Protein AF-A0A3B4B8G5-F1 (afdb_monomer_lite)

Structure (mmCIF, N/CA/C/O backbone):
data_AF-A0A3B4B8G5-F1
#
_entry.id   AF-A0A3B4B8G5-F1
#
loop_
_atom_site.group_PDB
_atom_site.id
_atom_site.type_symbol
_atom_site.label_atom_id
_atom_site.label_alt_id
_atom_site.label_comp_id
_atom_site.label_asym_id
_atom_site.label_entity_id
_atom_site.label_seq_id
_atom_site.pdbx_PDB_ins_code
_atom_site.Cartn_x
_atom_site.Cartn_y
_atom_site.Cartn_z
_atom_site.occupancy
_atom_site.B_iso_or_equiv
_atom_site.auth_seq_id
_atom_site.auth_comp_id
_atom_site.auth_asym_id
_atom_site.auth_atom_id
_atom_site.pdbx_PDB_model_num
ATOM 1 N N . MET A 1 1 ? 11.146 -46.239 -21.781 1.00 36.31 1 MET A N 1
ATOM 2 C CA . MET A 1 1 ? 11.009 -44.903 -22.411 1.00 36.31 1 MET A CA 1
ATOM 3 C C . MET A 1 1 ? 12.176 -43.951 -22.109 1.00 36.31 1 MET A C 1
ATOM 5 O O . MET A 1 1 ? 12.720 -43.407 -23.054 1.00 36.31 1 MET A O 1
ATOM 9 N N . GLN A 1 2 ? 12.628 -43.758 -20.860 1.00 42.41 2 GLN A N 1
ATOM 10 C CA . GLN A 1 2 ? 13.526 -42.632 -20.500 1.00 42.41 2 GLN A CA 1
ATOM 11 C C . GLN A 1 2 ? 14.889 -42.490 -21.230 1.00 42.41 2 GLN A C 1
ATOM 13 O O . GLN A 1 2 ? 15.428 -41.390 -21.234 1.00 42.41 2 GLN A O 1
ATOM 18 N N . LYS A 1 3 ? 15.456 -43.517 -21.889 1.00 52.72 3 LYS A N 1
ATOM 19 C CA . LYS A 1 3 ? 16.765 -43.378 -22.577 1.00 52.72 3 LYS A CA 1
ATOM 20 C C . LYS A 1 3 ? 16.753 -42.495 -23.842 1.00 52.72 3 LYS A C 1
ATOM 22 O O . LYS A 1 3 ? 17.820 -42.112 -24.302 1.00 52.72 3 LYS A O 1
ATOM 27 N N . GLN A 1 4 ? 15.588 -42.162 -24.404 1.00 56.84 4 GLN A N 1
ATOM 28 C CA . GLN A 1 4 ? 15.484 -41.489 -25.713 1.00 56.84 4 GLN A CA 1
ATOM 29 C C . GLN A 1 4 ? 15.776 -39.972 -25.700 1.00 56.84 4 GLN A C 1
ATOM 31 O O . GLN A 1 4 ? 15.894 -39.381 -26.766 1.00 56.84 4 GLN A O 1
ATOM 36 N N . GLY A 1 5 ? 15.900 -39.336 -24.527 1.00 62.34 5 GLY A N 1
ATOM 37 C CA . GLY A 1 5 ? 16.086 -37.880 -24.400 1.00 62.34 5 GLY A CA 1
ATOM 38 C C . GLY A 1 5 ? 17.527 -37.387 -24.203 1.00 62.34 5 GLY A C 1
ATOM 39 O O . GLY A 1 5 ? 17.716 -36.200 -23.949 1.00 62.34 5 GLY A O 1
ATOM 40 N N . HIS A 1 6 ? 18.535 -38.267 -24.259 1.00 75.69 6 HIS A N 1
ATOM 41 C CA . HIS A 1 6 ? 19.918 -37.942 -23.881 1.00 75.69 6 HIS A CA 1
ATOM 42 C C . HIS A 1 6 ? 20.897 -38.091 -25.050 1.00 75.69 6 HIS A C 1
ATOM 44 O O . HIS A 1 6 ? 20.899 -39.111 -25.734 1.00 75.69 6 HIS A O 1
ATOM 50 N N . ILE A 1 7 ? 21.775 -37.102 -25.243 1.00 79.75 7 ILE A N 1
ATOM 51 C CA . ILE A 1 7 ? 22.620 -37.001 -26.453 1.00 79.75 7 ILE A CA 1
ATOM 52 C C . ILE A 1 7 ? 23.948 -37.759 -26.322 1.00 79.75 7 ILE A C 1
ATOM 54 O O . ILE A 1 7 ? 24.492 -38.253 -27.308 1.00 79.75 7 ILE A O 1
ATOM 58 N N . CYS A 1 8 ? 24.470 -37.911 -25.104 1.00 80.19 8 CYS A N 1
ATOM 59 C CA . CYS A 1 8 ? 25.650 -38.734 -24.851 1.00 80.19 8 CYS A CA 1
ATOM 60 C C . CYS A 1 8 ? 25.568 -39.472 -23.510 1.00 80.19 8 CYS A C 1
ATOM 62 O O . CYS A 1 8 ? 24.917 -39.024 -22.563 1.00 80.19 8 CYS A O 1
ATOM 64 N N . GLN A 1 9 ? 26.275 -40.597 -23.432 1.00 82.00 9 GLN A N 1
ATOM 65 C CA . GLN A 1 9 ? 26.572 -41.300 -22.189 1.00 82.00 9 GLN A CA 1
ATOM 66 C C . GLN A 1 9 ? 27.927 -40.817 -21.660 1.00 82.00 9 GLN A C 1
ATOM 68 O O . GLN A 1 9 ? 28.920 -40.852 -22.389 1.00 82.00 9 GLN A O 1
ATOM 73 N N . ILE A 1 10 ? 27.975 -40.386 -20.402 1.00 81.50 10 ILE A N 1
ATOM 74 C CA . ILE A 1 10 ? 29.221 -40.026 -19.718 1.00 81.50 10 ILE A CA 1
ATOM 75 C C . ILE A 1 10 ? 29.827 -41.315 -19.145 1.00 81.50 10 ILE A C 1
ATOM 77 O O . ILE A 1 10 ? 29.139 -42.068 -18.456 1.00 81.50 10 ILE A O 1
ATOM 81 N N . LYS A 1 11 ? 31.099 -41.585 -19.467 1.00 77.31 11 LYS A N 1
ATOM 82 C CA . LYS A 1 11 ? 31.830 -42.810 -19.082 1.00 77.31 11 LYS A CA 1
ATOM 83 C C . LYS A 1 11 ? 33.183 -42.560 -18.412 1.00 77.31 11 LYS A C 1
ATOM 85 O O . LYS A 1 11 ? 33.727 -43.487 -17.824 1.00 77.31 11 LYS A O 1
ATOM 90 N N . GLN A 1 12 ? 33.754 -41.357 -18.525 1.00 64.62 12 GLN A N 1
ATOM 91 C CA . GLN A 1 12 ? 35.068 -41.039 -17.952 1.00 64.62 12 GLN A CA 1
ATOM 92 C C . GLN A 1 12 ? 34.964 -39.993 -16.840 1.00 64.62 12 GLN A C 1
ATOM 94 O O . GLN A 1 12 ? 34.596 -38.847 -17.095 1.00 64.62 12 GLN A O 1
ATOM 99 N N . GLU A 1 13 ? 35.356 -40.385 -15.628 1.00 57.88 13 GLU A N 1
ATOM 100 C CA . GLU A 1 13 ? 35.469 -39.492 -14.465 1.00 57.88 13 GLU A CA 1
ATOM 101 C C . GLU A 1 13 ? 36.844 -38.795 -14.414 1.00 57.88 13 GLU A C 1
ATOM 103 O O . GLU A 1 13 ? 36.942 -37.615 -14.077 1.00 57.88 13 GLU A O 1
ATOM 108 N N . ASN A 1 14 ? 37.911 -39.490 -14.829 1.00 53.53 14 ASN A N 1
ATOM 109 C CA . ASN A 1 14 ? 39.284 -38.984 -14.753 1.00 53.53 14 ASN A CA 1
ATOM 110 C C . ASN A 1 14 ? 39.635 -38.036 -15.916 1.00 53.53 14 ASN A C 1
ATOM 112 O O . ASN A 1 14 ? 40.030 -38.467 -17.003 1.00 53.53 14 ASN A O 1
ATOM 116 N N . GLY A 1 15 ? 39.556 -36.731 -15.646 1.00 61.25 15 GLY A N 1
ATOM 117 C CA . GLY A 1 15 ? 40.068 -35.650 -16.497 1.00 61.25 15 GLY A CA 1
ATOM 118 C C . GLY A 1 15 ? 39.097 -35.201 -17.593 1.00 61.25 15 GLY A C 1
ATOM 119 O O . GLY A 1 15 ? 38.775 -35.963 -18.504 1.00 61.25 15 GLY A O 1
ATOM 120 N N . THR A 1 16 ? 38.674 -33.935 -17.524 1.00 67.25 16 THR A N 1
ATOM 121 C CA . THR A 1 16 ? 37.767 -33.269 -18.481 1.00 67.25 16 THR A CA 1
ATOM 122 C C . THR A 1 16 ? 38.387 -33.047 -19.862 1.00 67.25 16 THR A C 1
ATOM 124 O O . THR A 1 16 ? 37.689 -33.143 -20.873 1.00 67.25 16 THR A O 1
ATOM 127 N N . PHE A 1 17 ? 39.691 -32.772 -19.901 1.00 74.19 17 PHE A N 1
ATOM 128 C CA . PHE A 1 17 ? 40.469 -32.538 -21.115 1.00 74.19 17 PHE A CA 1
ATOM 129 C C . PHE A 1 17 ? 41.392 -33.726 -21.417 1.00 74.19 17 PHE A C 1
ATOM 131 O O . PHE A 1 17 ? 41.788 -34.478 -20.523 1.00 74.19 17 PHE A O 1
ATOM 138 N N . SER A 1 18 ? 41.719 -33.914 -22.692 1.00 71.44 18 SER A N 1
ATOM 139 C CA . SER A 1 18 ? 42.780 -34.808 -23.149 1.00 71.44 18 SER A CA 1
ATOM 140 C C . SER A 1 18 ? 44.165 -34.228 -22.838 1.00 71.44 18 SER A C 1
ATOM 142 O O . SER A 1 18 ? 44.311 -33.048 -22.517 1.00 71.44 18 SER A O 1
ATOM 144 N N . THR A 1 19 ? 45.210 -35.039 -23.009 1.00 65.75 19 THR A N 1
ATOM 145 C CA . THR A 1 19 ? 46.615 -34.603 -22.911 1.00 65.75 19 THR A CA 1
ATOM 146 C C . THR A 1 19 ? 46.993 -33.508 -23.917 1.00 65.75 19 THR A C 1
ATOM 148 O O . THR A 1 19 ? 47.956 -32.789 -23.689 1.00 65.75 19 THR A O 1
ATOM 151 N N . CYS A 1 20 ? 46.218 -33.332 -24.995 1.00 65.81 20 CYS A N 1
ATOM 152 C CA . CYS A 1 20 ? 46.358 -32.240 -25.964 1.00 65.81 20 CYS A CA 1
ATOM 153 C C . CYS A 1 20 ? 45.381 -31.066 -25.725 1.00 65.81 20 CYS A C 1
ATOM 155 O O . CYS A 1 20 ? 45.079 -30.315 -26.651 1.00 65.81 20 CYS A O 1
ATOM 157 N N . GLY A 1 21 ? 44.851 -30.918 -24.505 1.00 74.19 21 GLY A N 1
ATOM 158 C CA . GLY A 1 21 ? 44.064 -29.756 -24.068 1.00 74.19 21 GLY A CA 1
ATOM 159 C C . GLY A 1 21 ? 42.637 -29.657 -24.623 1.00 74.19 21 GLY A C 1
ATOM 160 O O . GLY A 1 21 ? 41.911 -28.734 -24.266 1.00 74.19 21 GLY A O 1
ATOM 161 N N . ARG A 1 22 ? 42.197 -30.598 -25.468 1.00 76.25 22 ARG A N 1
ATOM 162 C CA . ARG A 1 22 ? 40.837 -30.615 -26.038 1.00 76.25 22 ARG A CA 1
ATOM 163 C C . ARG A 1 22 ? 39.855 -31.343 -25.107 1.00 76.25 22 ARG A C 1
ATOM 165 O O . ARG A 1 22 ? 40.258 -32.300 -24.446 1.00 76.25 22 ARG A O 1
ATOM 172 N N . PRO A 1 23 ? 38.574 -30.944 -25.030 1.00 80.56 23 PRO A N 1
ATOM 173 C CA . PRO A 1 23 ? 37.583 -31.652 -24.218 1.00 80.56 23 PRO A CA 1
ATOM 174 C C . PRO A 1 23 ? 37.389 -33.101 -24.690 1.00 80.56 23 PRO A C 1
ATOM 176 O O . PRO A 1 23 ? 37.369 -33.375 -25.893 1.00 80.56 23 PRO A O 1
ATOM 179 N N . LYS A 1 24 ? 37.233 -34.042 -23.751 1.00 79.88 24 LYS A N 1
ATOM 180 C CA . LYS A 1 24 ? 37.034 -35.464 -24.079 1.00 79.88 24 LYS A CA 1
ATOM 181 C C . LYS A 1 24 ? 35.584 -35.783 -24.457 1.00 79.88 24 LYS A C 1
ATOM 183 O O . LYS A 1 24 ? 34.658 -35.496 -23.697 1.00 79.88 24 LYS A O 1
ATOM 188 N N . LEU A 1 25 ? 35.400 -36.505 -25.563 1.00 76.88 25 LEU A N 1
ATOM 189 C CA . LEU A 1 25 ? 34.135 -37.175 -25.884 1.00 76.88 25 LEU A CA 1
ATOM 190 C C . LEU A 1 25 ? 33.836 -38.265 -24.836 1.00 76.88 25 LEU A C 1
ATOM 192 O O . LEU A 1 25 ? 34.714 -39.049 -24.481 1.00 76.88 25 LEU A O 1
ATOM 196 N N . GLY A 1 26 ? 32.605 -38.308 -24.324 1.00 75.75 26 GLY A N 1
ATOM 197 C CA . GLY A 1 26 ? 32.193 -39.198 -23.230 1.00 75.75 26 GLY A CA 1
ATOM 198 C C . GLY A 1 26 ? 32.698 -38.788 -21.837 1.00 75.75 26 GLY A C 1
ATOM 199 O O . GLY A 1 26 ? 32.502 -39.540 -20.878 1.00 75.75 26 GLY A O 1
ATOM 200 N N . GLY A 1 27 ? 33.343 -37.623 -21.709 1.00 78.31 27 GLY A N 1
ATOM 201 C CA . GLY A 1 27 ? 33.705 -37.006 -20.431 1.00 78.31 27 GLY A CA 1
ATOM 202 C C . GLY A 1 27 ? 32.658 -36.001 -19.932 1.00 78.31 27 GLY A C 1
ATOM 203 O O . GLY A 1 27 ? 31.622 -35.780 -20.558 1.00 78.31 27 GLY A O 1
ATOM 204 N N . LEU A 1 28 ? 32.951 -35.352 -18.801 1.00 78.69 28 LEU A N 1
ATOM 205 C CA . LEU A 1 28 ? 32.074 -34.345 -18.176 1.00 78.69 28 LEU A CA 1
ATOM 206 C C . LEU A 1 28 ? 31.936 -33.027 -18.967 1.00 78.69 28 LEU A C 1
ATOM 208 O O . LEU A 1 28 ? 31.020 -32.262 -18.693 1.00 78.69 28 LEU A O 1
ATOM 212 N N . MET A 1 29 ? 32.830 -32.757 -19.924 1.00 79.94 29 MET A N 1
ATOM 213 C CA . MET A 1 29 ? 32.833 -31.553 -20.774 1.00 79.94 29 MET A CA 1
ATOM 214 C C . MET A 1 29 ? 32.661 -31.914 -22.261 1.00 79.94 29 MET A C 1
ATOM 216 O O . MET A 1 29 ? 33.329 -31.353 -23.123 1.00 79.94 29 MET A O 1
ATOM 220 N N . ASP A 1 30 ? 31.817 -32.902 -22.572 1.00 83.88 30 ASP A N 1
ATOM 221 C CA . ASP A 1 30 ? 31.590 -33.356 -23.950 1.00 83.88 30 ASP A CA 1
ATOM 222 C C . ASP A 1 30 ? 31.013 -32.215 -24.830 1.00 83.88 30 ASP A C 1
ATOM 224 O O . ASP A 1 30 ? 29.944 -31.691 -24.502 1.00 83.88 30 ASP A O 1
ATOM 228 N N . PRO A 1 31 ? 31.652 -31.840 -25.960 1.00 83.81 31 PRO A N 1
ATOM 229 C CA . PRO A 1 31 ? 31.227 -30.721 -26.820 1.00 83.81 31 PRO A CA 1
ATOM 230 C C . PRO A 1 31 ? 29.862 -30.915 -27.519 1.00 83.81 31 PRO A C 1
ATOM 232 O O . PRO A 1 31 ? 29.374 -30.012 -28.209 1.00 83.81 31 PRO A O 1
ATOM 235 N N . ARG A 1 32 ? 29.219 -32.076 -27.339 1.00 85.06 32 ARG A N 1
ATOM 236 C CA . ARG A 1 32 ? 27.829 -32.343 -27.747 1.00 85.06 32 ARG A CA 1
ATOM 237 C C . ARG A 1 32 ? 26.797 -31.940 -26.686 1.00 85.06 32 ARG A C 1
ATOM 239 O O . ARG A 1 32 ? 25.630 -31.768 -27.033 1.00 85.06 32 ARG A O 1
ATOM 246 N N . GLN A 1 33 ? 27.201 -31.765 -25.422 1.00 85.62 33 GLN A N 1
ATOM 247 C CA . GLN A 1 33 ? 26.332 -31.235 -24.354 1.00 85.62 33 GLN A CA 1
ATOM 248 C C . GLN A 1 33 ? 26.159 -29.712 -24.445 1.00 85.62 33 GLN A C 1
ATOM 250 O O . GLN A 1 33 ? 25.178 -29.164 -23.948 1.00 85.62 33 GLN A O 1
ATOM 255 N N . GLY A 1 34 ? 27.092 -29.019 -25.096 1.00 86.56 34 GLY A N 1
ATOM 256 C CA . GLY A 1 34 ? 27.045 -27.578 -25.305 1.00 86.56 34 GLY A CA 1
ATOM 257 C C . GLY A 1 34 ? 28.383 -27.043 -25.798 1.00 86.56 34 GLY A C 1
ATOM 258 O O . GLY A 1 34 ? 29.358 -27.783 -25.920 1.00 86.56 34 GLY A O 1
ATOM 259 N N . VAL A 1 35 ? 28.424 -25.743 -26.067 1.00 87.06 35 VAL A N 1
ATOM 260 C CA . VAL A 1 35 ? 29.665 -24.996 -26.297 1.00 87.06 35 VAL A CA 1
ATOM 261 C C . VAL A 1 35 ? 30.036 -24.208 -25.034 1.00 87.06 35 VAL A C 1
ATOM 263 O O . VAL A 1 35 ? 29.190 -23.981 -24.172 1.00 87.06 35 VAL A O 1
ATOM 266 N N . ILE A 1 36 ? 31.313 -23.840 -24.900 1.00 83.38 36 ILE A N 1
ATOM 267 C CA . ILE A 1 36 ? 31.850 -23.031 -23.788 1.00 83.38 36 ILE A CA 1
ATOM 268 C C . ILE A 1 36 ? 32.609 -21.807 -24.331 1.00 83.38 36 ILE A C 1
ATOM 270 O O . ILE A 1 36 ? 32.542 -20.718 -23.765 1.00 83.38 36 ILE A O 1
ATOM 274 N N . GLU A 1 37 ? 33.316 -21.967 -25.452 1.00 84.00 37 GLU A N 1
ATOM 275 C CA . GLU A 1 37 ? 34.041 -20.892 -26.132 1.00 84.00 37 GLU A CA 1
ATOM 276 C C . GLU A 1 37 ? 33.091 -19.946 -26.880 1.00 84.00 37 GLU A C 1
ATOM 278 O O . GLU A 1 37 ? 32.221 -20.383 -27.630 1.00 84.00 37 GLU A O 1
ATOM 283 N N . ARG A 1 38 ? 33.301 -18.629 -26.744 1.00 81.38 38 ARG A N 1
ATOM 284 C CA . ARG A 1 38 ? 32.444 -17.597 -27.362 1.00 81.38 38 ARG A CA 1
ATOM 285 C C . ARG A 1 38 ? 32.420 -17.646 -28.898 1.00 81.38 38 ARG A C 1
ATOM 287 O O . ARG A 1 38 ? 31.425 -17.247 -29.492 1.00 81.38 38 ARG A O 1
ATOM 294 N N . SER A 1 39 ? 33.505 -18.106 -29.518 1.00 84.50 39 SER A N 1
ATOM 295 C CA . SER A 1 39 ? 33.666 -18.295 -30.968 1.00 84.50 39 SER A CA 1
ATOM 296 C C . SER A 1 39 ? 33.372 -19.723 -31.442 1.00 84.50 39 SER A C 1
ATOM 298 O O . SER A 1 39 ? 33.406 -19.983 -32.643 1.00 84.50 39 SER A O 1
ATOM 300 N N . GLY A 1 40 ? 33.121 -20.656 -30.521 1.00 83.12 40 GLY A N 1
ATOM 301 C CA . GLY A 1 40 ? 32.783 -22.032 -30.857 1.00 83.12 40 GLY A CA 1
ATOM 302 C C . GLY A 1 40 ? 31.318 -22.185 -31.273 1.00 83.12 40 GLY A C 1
ATOM 303 O O . GLY A 1 40 ? 30.475 -21.327 -31.009 1.00 83.12 40 GLY A O 1
ATOM 304 N N . ARG A 1 41 ? 30.999 -23.344 -31.851 1.00 87.31 41 ARG A N 1
ATOM 305 C CA . ARG A 1 41 ? 29.625 -23.795 -32.119 1.00 87.31 41 ARG A CA 1
ATOM 306 C C . ARG A 1 41 ? 29.389 -25.148 -31.462 1.00 87.31 41 ARG A C 1
ATOM 308 O O . ARG A 1 41 ? 30.303 -25.970 -31.402 1.00 87.31 41 ARG A O 1
ATOM 315 N N . CYS A 1 42 ? 28.177 -25.390 -30.967 1.00 87.00 42 CYS A N 1
ATOM 316 C CA . CYS A 1 42 ? 27.839 -26.691 -30.390 1.00 87.00 42 CYS A CA 1
ATOM 317 C C . CYS A 1 42 ? 27.791 -27.773 -31.483 1.00 87.00 42 CYS A C 1
ATOM 319 O O . CYS A 1 42 ? 27.169 -27.571 -32.525 1.00 87.00 42 CYS A O 1
ATOM 321 N N . GLN A 1 43 ? 28.385 -28.945 -31.227 1.00 87.19 43 GLN A N 1
ATOM 322 C CA . GLN A 1 43 ? 28.426 -30.051 -32.198 1.00 87.19 43 GLN A CA 1
ATOM 323 C C . GLN A 1 43 ? 27.052 -30.676 -32.499 1.00 87.19 43 GLN A C 1
ATOM 325 O O . GLN A 1 43 ? 26.929 -31.433 -33.456 1.00 87.19 43 GLN A O 1
ATOM 330 N N . THR A 1 44 ? 26.034 -30.370 -31.692 1.00 87.44 44 THR A N 1
ATOM 331 C CA . THR A 1 44 ? 24.680 -30.924 -31.824 1.00 87.44 44 THR A CA 1
ATOM 332 C C . THR A 1 44 ? 23.739 -29.980 -32.570 1.00 87.44 44 THR A C 1
ATOM 334 O O . THR A 1 44 ? 23.104 -30.384 -33.536 1.00 87.44 44 THR A O 1
ATOM 337 N N . CYS A 1 45 ? 23.619 -28.727 -32.116 1.00 88.19 45 CYS A N 1
ATOM 338 C CA . CYS A 1 45 ? 22.652 -27.762 -32.653 1.00 88.19 45 CYS A CA 1
ATOM 339 C C . CYS A 1 45 ? 23.265 -26.691 -33.570 1.00 88.19 45 CYS A C 1
ATOM 341 O O . CYS A 1 45 ? 22.537 -25.823 -34.040 1.00 88.19 45 CYS A O 1
ATOM 343 N N . ALA A 1 46 ? 24.587 -26.711 -33.791 1.00 89.19 46 ALA A N 1
ATOM 344 C CA . ALA A 1 46 ? 25.373 -25.718 -34.539 1.00 89.19 46 ALA A CA 1
ATOM 345 C C . ALA A 1 46 ? 25.300 -24.253 -34.040 1.00 89.19 46 ALA A C 1
ATOM 347 O O . ALA A 1 46 ? 26.066 -23.420 -34.524 1.00 89.19 46 ALA A O 1
ATOM 348 N N . GLY A 1 47 ? 24.442 -23.942 -33.064 1.00 87.06 47 GLY A N 1
ATOM 349 C CA . GLY A 1 47 ? 24.285 -22.610 -32.484 1.00 87.06 47 GLY A CA 1
ATOM 350 C C . GLY A 1 47 ? 25.495 -22.133 -31.677 1.00 87.06 47 GLY A C 1
ATOM 351 O O . GLY A 1 47 ? 26.305 -22.925 -31.172 1.00 87.06 47 GLY A O 1
ATOM 352 N N . ASN A 1 48 ? 25.583 -20.812 -31.547 1.00 86.81 48 ASN A N 1
ATOM 353 C CA . ASN A 1 48 ? 26.588 -20.103 -30.759 1.00 86.81 48 ASN A CA 1
ATOM 354 C C . ASN A 1 48 ? 26.287 -20.195 -29.245 1.00 86.81 48 ASN A C 1
ATOM 356 O O . ASN A 1 48 ? 25.206 -20.615 -28.826 1.00 86.81 48 ASN A O 1
ATOM 360 N N . MET A 1 49 ? 27.221 -19.732 -28.406 1.00 87.69 49 MET A N 1
ATOM 361 C CA . MET A 1 49 ? 27.125 -19.759 -26.931 1.00 87.69 49 MET A CA 1
ATOM 362 C C . MET A 1 49 ? 25.848 -19.117 -26.343 1.00 87.69 49 MET A C 1
ATOM 364 O O . MET A 1 49 ? 25.420 -19.484 -25.254 1.00 87.69 49 MET A O 1
ATOM 368 N N . THR A 1 50 ? 25.238 -18.158 -27.043 1.00 86.12 50 THR A N 1
ATOM 369 C CA . THR A 1 50 ? 23.999 -17.470 -26.628 1.00 86.12 50 THR A CA 1
ATOM 370 C C . THR A 1 50 ? 22.713 -18.119 -27.144 1.00 86.12 50 THR A C 1
ATOM 372 O O . THR A 1 50 ? 21.638 -17.800 -26.649 1.00 86.12 50 THR A O 1
ATOM 375 N N . GLU A 1 51 ? 22.811 -18.991 -28.147 1.00 87.62 51 GLU A N 1
ATOM 376 C CA . GLU A 1 51 ? 21.675 -19.615 -28.846 1.00 87.62 51 GLU A CA 1
ATOM 377 C C . GLU A 1 51 ? 21.487 -21.077 -28.423 1.00 87.62 51 GLU A C 1
ATOM 379 O O . GLU A 1 51 ? 20.367 -21.580 -28.364 1.00 87.62 51 GLU A O 1
ATOM 384 N N . CYS A 1 52 ? 22.592 -21.769 -28.128 1.00 87.56 52 CYS A N 1
ATOM 385 C CA . CYS A 1 52 ? 22.603 -23.153 -27.681 1.00 87.56 52 CYS A CA 1
ATOM 386 C C . CYS A 1 52 ? 21.943 -23.275 -26.289 1.00 87.56 52 CYS A C 1
ATOM 388 O O . CYS A 1 52 ? 22.516 -22.791 -25.311 1.00 87.56 52 CYS A O 1
ATOM 390 N N . PRO A 1 53 ? 20.804 -23.984 -26.140 1.00 87.19 53 PRO A N 1
ATOM 391 C CA . PRO A 1 53 ? 20.132 -24.144 -24.844 1.00 87.19 53 PRO A CA 1
ATOM 392 C C . PRO A 1 53 ? 20.878 -25.087 -23.883 1.00 87.19 53 PRO A C 1
ATOM 394 O O . PRO A 1 53 ? 20.534 -25.173 -22.704 1.00 87.19 53 PRO A O 1
ATOM 397 N N . GLY A 1 54 ? 21.883 -25.810 -24.388 1.00 87.44 54 GLY A N 1
ATOM 398 C CA . GLY A 1 54 ? 22.504 -26.947 -23.717 1.00 87.44 54 GLY A CA 1
ATOM 399 C C . GLY A 1 54 ? 21.709 -28.239 -23.927 1.00 87.44 54 GLY A C 1
ATOM 400 O O . GLY A 1 54 ? 20.515 -28.229 -24.232 1.00 87.44 54 GLY A O 1
ATOM 401 N N . HIS A 1 55 ? 22.389 -29.374 -23.787 1.00 88.12 55 HIS A N 1
ATOM 402 C CA . HIS A 1 55 ? 21.845 -30.695 -24.077 1.00 88.12 55 HIS A CA 1
ATOM 403 C C . HIS A 1 55 ? 22.207 -31.697 -22.978 1.00 88.12 55 HIS A C 1
ATOM 405 O O . HIS A 1 55 ? 23.358 -31.794 -22.551 1.00 88.12 55 HIS A O 1
ATOM 411 N N . PHE A 1 56 ? 21.226 -32.480 -22.526 1.00 86.75 56 PHE A N 1
ATOM 412 C CA . PHE A 1 56 ? 21.426 -33.422 -21.428 1.00 86.75 56 PHE A CA 1
ATOM 413 C C . PHE A 1 56 ? 22.210 -34.669 -21.866 1.00 86.75 56 PHE A C 1
ATOM 415 O O . PHE A 1 56 ? 21.777 -35.433 -22.732 1.00 86.75 56 PHE A O 1
ATOM 422 N N . GLY A 1 57 ? 23.338 -34.923 -21.201 1.00 84.12 57 GLY A N 1
ATOM 423 C CA . GLY A 1 57 ? 23.932 -36.259 -21.123 1.00 84.12 57 GLY A CA 1
ATOM 424 C C . GLY A 1 57 ? 23.197 -37.156 -20.116 1.00 84.12 57 GLY A C 1
ATOM 425 O O . GLY A 1 57 ? 22.248 -36.722 -19.457 1.00 84.12 57 GLY A O 1
ATOM 426 N N . HIS A 1 58 ? 23.650 -38.401 -19.970 1.00 85.12 58 HIS A N 1
ATOM 427 C CA . HIS A 1 58 ? 23.251 -39.298 -18.880 1.00 85.12 58 HIS A CA 1
ATOM 428 C C . HIS A 1 58 ? 24.445 -40.086 -18.323 1.00 85.12 58 HIS A C 1
ATOM 430 O O . HIS A 1 58 ? 25.463 -40.256 -18.995 1.00 85.12 58 HIS A O 1
ATOM 436 N N . ILE A 1 59 ? 24.291 -40.581 -17.094 1.00 83.38 59 ILE A N 1
ATOM 437 C CA . ILE A 1 59 ? 25.206 -41.510 -16.421 1.00 83.38 59 ILE A CA 1
ATOM 438 C C . ILE A 1 59 ? 24.405 -42.780 -16.127 1.00 83.38 59 ILE A C 1
ATOM 440 O O . ILE A 1 59 ? 23.290 -42.698 -15.612 1.00 83.38 59 ILE A O 1
ATOM 444 N N . GLU A 1 60 ? 24.957 -43.949 -16.447 1.00 80.94 60 GLU A N 1
ATOM 445 C CA . GLU A 1 60 ? 24.354 -45.231 -16.072 1.00 80.94 60 GLU A CA 1
ATOM 446 C C . GLU A 1 60 ? 24.877 -45.648 -14.693 1.00 80.94 60 GLU A C 1
ATOM 448 O O . GLU A 1 60 ? 26.072 -45.874 -14.515 1.00 80.94 60 GLU A O 1
ATOM 453 N N . LEU A 1 61 ? 23.989 -45.709 -13.698 1.00 79.75 61 LEU A N 1
ATOM 454 C CA . LEU A 1 61 ? 24.355 -46.070 -12.328 1.00 79.75 61 LEU A CA 1
ATOM 455 C C . LEU A 1 61 ? 24.476 -47.593 -12.191 1.00 79.75 61 LEU A C 1
ATOM 457 O O . LEU A 1 61 ? 23.533 -48.319 -12.495 1.00 79.75 61 LEU A O 1
ATOM 461 N N . ALA A 1 62 ? 25.601 -48.074 -11.656 1.00 83.81 62 ALA A N 1
ATOM 462 C CA . ALA A 1 62 ? 25.861 -49.506 -11.460 1.00 83.81 62 ALA A CA 1
ATOM 463 C C . ALA A 1 62 ? 24.922 -50.194 -10.441 1.00 83.81 62 ALA A C 1
ATOM 465 O O . ALA A 1 62 ? 24.865 -51.420 -10.379 1.00 83.81 62 ALA A O 1
ATOM 466 N N . LYS A 1 63 ? 24.199 -49.416 -9.624 1.00 82.19 63 LYS A N 1
ATOM 467 C CA . LYS A 1 63 ? 23.166 -49.870 -8.678 1.00 82.19 63 LYS A CA 1
ATOM 468 C C . LYS A 1 63 ? 22.030 -48.836 -8.629 1.00 82.19 63 LYS A C 1
ATOM 470 O O . LYS A 1 63 ? 22.300 -47.653 -8.846 1.00 82.19 63 LYS A O 1
ATOM 475 N N . PRO A 1 64 ? 20.780 -49.229 -8.318 1.00 83.75 64 PRO A N 1
ATOM 476 C CA . PRO A 1 64 ? 19.705 -48.272 -8.064 1.00 83.75 64 PRO A CA 1
ATOM 477 C C . PRO A 1 64 ? 20.019 -47.414 -6.828 1.00 83.75 64 PRO A C 1
ATOM 479 O O . PRO A 1 64 ? 20.504 -47.921 -5.817 1.00 83.75 64 PRO A O 1
ATOM 482 N N . VAL A 1 65 ? 19.726 -46.113 -6.901 1.00 81.06 65 VAL A N 1
ATOM 483 C CA . VAL A 1 65 ? 19.990 -45.134 -5.831 1.00 81.06 65 VAL A CA 1
ATOM 484 C C . VAL A 1 65 ? 18.708 -44.369 -5.506 1.00 81.06 65 VAL A C 1
ATOM 486 O O . VAL A 1 65 ? 18.020 -43.888 -6.405 1.00 81.06 65 VAL A O 1
ATOM 489 N N . PHE A 1 66 ? 18.389 -44.220 -4.219 1.00 78.94 66 PHE A N 1
ATOM 490 C CA . PHE A 1 66 ? 17.229 -43.441 -3.788 1.00 78.94 66 PHE A CA 1
ATOM 491 C C . PHE A 1 66 ? 17.426 -41.939 -4.038 1.00 78.94 66 PHE A C 1
ATOM 493 O O . PHE A 1 66 ? 18.352 -41.319 -3.513 1.00 78.94 66 PHE A O 1
ATOM 500 N N . HIS A 1 67 ? 16.509 -41.321 -4.784 1.00 76.56 67 HIS A N 1
ATOM 501 C CA . HIS A 1 67 ? 16.507 -39.873 -4.970 1.00 76.56 67 HIS A CA 1
ATOM 502 C C . HIS A 1 67 ? 16.073 -39.158 -3.681 1.00 76.56 67 HIS A C 1
ATOM 504 O O . HIS A 1 67 ? 14.920 -39.266 -3.264 1.00 76.56 67 HIS A O 1
ATOM 510 N N . VAL A 1 68 ? 16.983 -38.387 -3.072 1.00 76.88 68 VAL A N 1
ATOM 511 C CA . VAL A 1 68 ? 16.815 -37.750 -1.746 1.00 76.88 68 VAL A CA 1
ATOM 512 C C . VAL A 1 68 ? 15.507 -36.957 -1.611 1.00 76.88 68 VAL A C 1
ATOM 514 O O . VAL A 1 68 ? 14.862 -37.026 -0.568 1.00 76.88 68 VAL A O 1
ATOM 517 N N . GLY A 1 69 ? 15.079 -36.245 -2.661 1.00 68.06 69 GLY A N 1
ATOM 518 C CA . GLY A 1 69 ? 13.822 -35.484 -2.654 1.00 68.06 69 GLY A CA 1
ATOM 519 C C . GLY A 1 69 ? 12.560 -36.350 -2.557 1.00 68.06 69 GLY A C 1
ATOM 520 O O . GLY A 1 69 ? 11.554 -35.898 -2.020 1.00 68.06 69 GLY A O 1
ATOM 521 N N . PHE A 1 70 ? 12.628 -37.604 -3.014 1.00 77.25 70 PHE A N 1
ATOM 522 C CA . PHE A 1 70 ? 11.520 -38.557 -2.961 1.00 77.25 70 PHE A CA 1
ATOM 523 C C . PHE A 1 70 ? 11.630 -39.566 -1.815 1.00 77.25 70 PHE A C 1
ATOM 525 O O . PHE A 1 70 ? 10.663 -40.281 -1.594 1.00 77.25 70 PHE A O 1
ATOM 532 N N . VAL A 1 71 ? 12.726 -39.629 -1.043 1.00 76.31 71 VAL A N 1
ATOM 533 C CA . VAL A 1 71 ? 12.880 -40.611 0.059 1.00 76.31 71 VAL A CA 1
ATOM 534 C C . VAL A 1 71 ? 11.696 -40.582 1.032 1.00 76.31 71 VAL A C 1
ATOM 536 O O . VAL A 1 71 ? 11.211 -41.636 1.425 1.00 76.31 71 VAL A O 1
ATOM 539 N N . THR A 1 72 ? 11.161 -39.407 1.367 1.00 67.31 72 THR A N 1
ATOM 540 C CA . THR A 1 72 ? 9.982 -39.280 2.245 1.00 67.31 72 THR A CA 1
ATOM 541 C C . THR A 1 72 ? 8.693 -39.797 1.597 1.00 67.31 72 THR A C 1
ATOM 543 O O . THR A 1 72 ? 7.878 -40.415 2.279 1.00 67.31 72 THR A O 1
ATOM 546 N N . LYS A 1 73 ? 8.508 -39.598 0.285 1.00 67.38 73 LYS A N 1
ATOM 547 C CA . LYS A 1 73 ? 7.389 -40.151 -0.501 1.00 67.38 73 LYS A CA 1
ATOM 548 C C . LYS A 1 73 ? 7.529 -41.663 -0.687 1.00 67.38 73 LYS A C 1
ATOM 550 O O . LYS A 1 73 ? 6.560 -42.378 -0.487 1.00 67.38 73 LYS A O 1
ATOM 555 N N . ILE A 1 74 ? 8.732 -42.157 -0.973 1.00 72.75 74 ILE A N 1
ATOM 556 C CA . ILE A 1 74 ? 9.057 -43.585 -1.094 1.00 72.75 74 ILE A CA 1
ATOM 557 C C . ILE A 1 74 ? 8.857 -44.287 0.253 1.00 72.75 74 ILE A C 1
ATOM 559 O O . ILE A 1 74 ? 8.241 -45.341 0.290 1.00 72.75 74 ILE A O 1
ATOM 563 N N . MET A 1 75 ? 9.274 -43.684 1.373 1.00 69.62 75 MET A N 1
ATOM 564 C CA . MET A 1 75 ? 8.963 -44.197 2.712 1.00 69.62 75 MET A CA 1
ATOM 565 C C . MET A 1 75 ? 7.457 -44.202 2.993 1.00 69.62 75 MET A C 1
ATOM 567 O O . MET A 1 75 ? 6.967 -45.185 3.535 1.00 69.62 75 MET A O 1
ATOM 571 N N . LYS A 1 76 ? 6.705 -43.161 2.601 1.00 66.12 76 LYS A N 1
ATOM 572 C CA . LYS A 1 76 ? 5.234 -43.185 2.687 1.00 66.12 76 LYS A CA 1
ATOM 573 C C . LYS A 1 76 ? 4.645 -44.329 1.855 1.00 66.12 76 LYS A C 1
ATOM 575 O O . LYS A 1 76 ? 3.826 -45.066 2.383 1.00 66.12 76 LYS A O 1
ATOM 580 N N . VAL A 1 77 ? 5.088 -44.523 0.610 1.00 69.38 77 VAL A N 1
ATOM 581 C CA . VAL A 1 77 ? 4.620 -45.608 -0.272 1.00 69.38 77 VAL A CA 1
ATOM 582 C C . VAL A 1 77 ? 4.975 -46.985 0.290 1.00 69.38 77 VAL A C 1
ATOM 584 O O . VAL A 1 77 ? 4.091 -47.816 0.392 1.00 69.38 77 VAL A O 1
ATOM 587 N N . LEU A 1 78 ? 6.214 -47.226 0.726 1.00 68.00 78 LEU A N 1
ATOM 588 C CA . LEU A 1 78 ? 6.643 -48.518 1.289 1.00 68.00 78 LEU A CA 1
ATOM 589 C C . LEU A 1 78 ? 5.984 -48.848 2.634 1.00 68.00 78 LEU A C 1
ATOM 591 O O . LEU A 1 78 ? 5.893 -50.011 3.003 1.00 68.00 78 LEU A O 1
ATOM 595 N N . ARG A 1 79 ? 5.494 -47.842 3.360 1.00 64.44 79 ARG A N 1
ATOM 596 C CA . ARG A 1 79 ? 4.585 -48.046 4.494 1.00 64.44 79 ARG A CA 1
ATOM 597 C C . ARG A 1 79 ? 3.177 -48.363 3.980 1.00 64.44 79 ARG A C 1
ATOM 599 O O . ARG A 1 79 ? 2.602 -49.394 4.296 1.00 64.44 79 ARG A O 1
ATOM 606 N N . CYS A 1 80 ? 2.667 -47.590 3.026 1.00 57.44 80 CYS A N 1
ATOM 607 C CA . CYS A 1 80 ? 1.424 -47.907 2.314 1.00 57.44 80 CYS A CA 1
ATOM 608 C C . CYS A 1 80 ? 1.459 -49.221 1.481 1.00 57.44 80 CYS A C 1
ATOM 610 O O . CYS A 1 80 ? 0.471 -49.529 0.823 1.00 57.44 80 CYS A O 1
ATOM 612 N N . VAL A 1 81 ? 2.541 -50.012 1.483 1.00 63.25 81 VAL A N 1
ATOM 613 C CA . VAL A 1 81 ? 2.706 -51.212 0.647 1.00 63.25 81 VAL A CA 1
ATOM 614 C C . VAL A 1 81 ? 3.504 -52.285 1.407 1.00 63.25 81 VAL A C 1
ATOM 616 O O . VAL A 1 81 ? 4.731 -52.310 1.379 1.00 63.25 81 VAL A O 1
ATOM 619 N N . CYS A 1 82 ? 2.791 -53.220 2.041 1.00 56.25 82 CYS A N 1
ATOM 620 C CA . CYS A 1 82 ? 3.299 -54.474 2.608 1.00 56.25 82 CYS A CA 1
ATOM 621 C C . CYS A 1 82 ? 4.295 -55.135 1.651 1.00 56.25 82 CYS A C 1
ATOM 623 O O . CYS A 1 82 ? 3.923 -55.516 0.542 1.00 56.25 82 CYS A O 1
ATOM 625 N N . PHE A 1 83 ? 5.537 -55.316 2.098 1.00 67.50 83 PHE A N 1
ATOM 626 C CA . PHE A 1 83 ? 6.650 -55.760 1.252 1.00 67.50 83 PHE A CA 1
ATOM 627 C C . PHE A 1 83 ? 6.381 -57.072 0.488 1.00 67.50 83 PHE A C 1
ATOM 629 O O . PHE A 1 83 ? 6.839 -57.229 -0.638 1.00 67.50 83 PHE A O 1
ATOM 636 N N . PHE A 1 84 ? 5.591 -57.980 1.071 1.00 73.56 84 PHE A N 1
ATOM 637 C CA . PHE A 1 84 ? 5.229 -59.273 0.476 1.00 73.56 84 PHE A CA 1
ATOM 638 C C . PHE A 1 84 ? 3.833 -59.310 -0.177 1.00 73.56 84 PHE A C 1
ATOM 640 O O . PHE A 1 84 ? 3.505 -60.287 -0.841 1.00 73.56 84 PHE A O 1
ATOM 647 N N . CYS A 1 85 ? 2.975 -58.309 0.065 1.00 60.12 85 CYS A N 1
ATOM 648 C CA . CYS A 1 85 ? 1.525 -58.419 -0.178 1.00 60.12 85 CYS A CA 1
ATOM 649 C C . CYS A 1 85 ? 0.807 -57.127 -0.618 1.00 60.12 85 CYS A C 1
ATOM 651 O O . CYS A 1 85 ? -0.415 -57.113 -0.755 1.00 60.12 85 CYS A O 1
ATOM 653 N N . SER A 1 86 ? 1.551 -56.038 -0.811 1.00 71.62 86 SER A N 1
ATOM 654 C CA . SER A 1 86 ? 1.134 -54.748 -1.383 1.00 71.62 86 SER A CA 1
ATOM 655 C C . SER A 1 86 ? 0.007 -53.950 -0.685 1.00 71.62 86 SER A C 1
ATOM 657 O O . SER A 1 86 ? -0.552 -53.042 -1.291 1.00 71.62 86 SER A O 1
ATOM 659 N N . LYS A 1 87 ? -0.308 -54.226 0.592 1.00 40.19 87 LYS A N 1
ATOM 660 C CA . LYS A 1 87 ? -1.364 -53.569 1.414 1.00 40.19 87 LYS A CA 1
ATOM 661 C C . LYS A 1 87 ? -0.813 -52.631 2.522 1.00 40.19 87 LYS A C 1
ATOM 663 O O . LYS A 1 87 ? 0.262 -52.897 3.041 1.00 40.19 87 LYS A O 1
ATOM 668 N N . LEU A 1 88 ? -1.529 -51.564 2.910 1.00 38.72 88 LEU A N 1
ATOM 669 C CA . LEU A 1 88 ? -1.040 -50.450 3.770 1.00 38.72 88 LEU A CA 1
ATOM 670 C C . LEU A 1 88 ? -0.719 -50.778 5.261 1.00 38.72 88 LEU A C 1
ATOM 672 O O . LEU A 1 88 ? -1.578 -51.346 5.927 1.00 38.72 88 LEU A O 1
ATOM 676 N N . LEU A 1 89 ? 0.437 -50.321 5.807 1.00 44.12 89 LEU A N 1
ATOM 677 C CA . LEU A 1 89 ? 0.913 -50.425 7.224 1.00 44.12 89 LEU A CA 1
ATOM 678 C C . LEU A 1 89 ? 1.925 -49.284 7.648 1.00 44.12 89 LEU A C 1
ATOM 680 O O . LEU A 1 89 ? 2.889 -49.024 6.943 1.00 44.12 89 LEU A O 1
ATOM 684 N N . VAL A 1 90 ? 1.785 -48.587 8.796 1.00 40.19 90 VAL A N 1
ATOM 685 C CA . VAL A 1 90 ? 2.364 -47.218 9.096 1.00 40.19 90 VAL A CA 1
ATOM 686 C C . VAL A 1 90 ? 2.872 -47.107 10.571 1.00 40.19 90 VAL A C 1
ATOM 688 O O . VAL A 1 90 ? 2.269 -47.791 11.389 1.00 40.19 90 VAL A O 1
ATOM 691 N N . ASP A 1 91 ? 3.872 -46.347 11.100 1.00 36.31 91 ASP A N 1
ATOM 692 C CA . ASP A 1 91 ? 4.957 -45.342 10.774 1.00 36.31 91 ASP A CA 1
ATOM 693 C C . ASP A 1 91 ? 6.048 -45.456 11.928 1.00 36.31 91 ASP A C 1
ATOM 695 O O . ASP A 1 91 ? 5.779 -46.183 12.877 1.00 36.31 91 ASP A O 1
ATOM 699 N N . ALA A 1 92 ? 7.239 -44.818 12.094 1.00 36.62 92 ALA A N 1
ATOM 700 C CA . ALA A 1 92 ? 8.243 -44.028 11.331 1.00 36.62 92 ALA A CA 1
ATOM 701 C C . ALA A 1 92 ? 9.529 -43.726 12.180 1.00 36.62 92 ALA A C 1
ATOM 703 O O . ALA A 1 92 ? 9.448 -43.718 13.404 1.00 36.62 92 ALA A O 1
ATOM 704 N N . ALA A 1 93 ? 10.687 -43.370 11.570 1.00 32.28 93 ALA A N 1
ATOM 705 C CA . ALA A 1 93 ? 11.873 -42.771 12.252 1.00 32.28 93 ALA A CA 1
ATOM 706 C C . ALA A 1 93 ? 12.861 -42.021 11.294 1.00 32.28 93 ALA A C 1
ATOM 708 O O . ALA A 1 93 ? 12.666 -42.053 10.078 1.00 32.28 93 ALA A O 1
ATOM 709 N N . MET A 1 94 ? 13.890 -41.318 11.826 1.00 37.28 94 MET A N 1
ATOM 710 C CA . MET A 1 94 ? 14.759 -40.328 11.121 1.00 37.28 94 MET A CA 1
ATOM 711 C C . MET A 1 94 ? 16.152 -40.109 11.799 1.00 37.28 94 MET A C 1
ATOM 713 O O . MET A 1 94 ? 16.268 -40.361 12.996 1.00 37.28 94 MET A O 1
ATOM 717 N N . GLN A 1 95 ? 17.192 -39.579 11.108 1.00 43.25 95 GLN A N 1
ATOM 718 C CA . GLN A 1 95 ? 18.492 -39.186 11.734 1.00 43.25 95 GLN A CA 1
ATOM 719 C C . GLN A 1 95 ? 19.218 -37.934 11.132 1.00 43.25 95 GLN A C 1
ATOM 721 O O . GLN A 1 95 ? 18.563 -37.108 10.499 1.00 43.25 95 GLN A O 1
ATOM 726 N N . LYS A 1 96 ? 20.518 -37.701 11.446 1.00 43.88 96 LYS A N 1
ATOM 727 C CA . LYS A 1 96 ? 21.153 -36.361 11.656 1.00 43.88 96 LYS A CA 1
ATOM 728 C C . LYS A 1 96 ? 22.520 -36.091 10.954 1.00 43.88 96 LYS A C 1
ATOM 730 O O . LYS A 1 96 ? 23.193 -37.011 10.510 1.00 43.88 96 LYS A O 1
ATOM 735 N N . SER A 1 97 ? 22.978 -34.824 11.064 1.00 43.00 97 SER A N 1
ATOM 736 C CA . SER A 1 97 ? 24.332 -34.239 10.811 1.00 43.00 97 SER A CA 1
ATOM 737 C C . SER A 1 97 ? 24.673 -33.814 9.361 1.00 43.00 97 SER A C 1
ATOM 739 O O . SER A 1 97 ? 24.030 -34.266 8.423 1.00 43.00 97 SER A O 1
ATOM 741 N N . GLY A 1 98 ? 25.612 -32.885 9.088 1.00 55.78 98 GLY A N 1
ATOM 742 C CA . GLY A 1 98 ? 26.484 -32.116 10.007 1.00 55.78 98 GLY A CA 1
ATOM 743 C C . GLY A 1 98 ? 26.972 -30.733 9.500 1.00 55.78 98 GLY A C 1
ATOM 744 O O . GLY A 1 98 ? 27.005 -29.791 10.284 1.00 55.78 98 GLY A O 1
ATOM 745 N N . ARG A 1 99 ? 27.274 -30.560 8.201 1.00 45.09 99 ARG A N 1
ATOM 746 C CA . ARG A 1 99 ? 27.456 -29.259 7.499 1.00 45.09 99 ARG A CA 1
ATOM 747 C C . ARG A 1 99 ? 27.086 -29.440 6.008 1.00 45.09 99 ARG A C 1
ATOM 749 O O . ARG A 1 99 ? 27.475 -30.460 5.445 1.00 45.09 99 ARG A O 1
ATOM 756 N N . PRO A 1 100 ? 26.325 -28.533 5.354 1.00 41.38 100 PRO A N 1
ATOM 757 C CA . PRO A 1 100 ? 25.727 -28.832 4.045 1.00 41.38 100 PRO A CA 1
ATOM 758 C C . PRO A 1 100 ? 26.501 -28.293 2.825 1.00 41.38 100 PRO A C 1
ATOM 760 O O . PRO A 1 100 ? 26.914 -27.137 2.789 1.00 41.38 100 PRO A O 1
ATOM 763 N N . LEU A 1 101 ? 26.579 -29.106 1.765 1.00 50.78 101 LEU A N 1
ATOM 764 C CA . LEU A 1 101 ? 27.014 -28.698 0.419 1.00 50.78 101 LEU A CA 1
ATOM 765 C C . LEU A 1 101 ? 25.929 -27.870 -0.311 1.00 50.78 101 LEU A C 1
ATOM 767 O O . LEU A 1 101 ? 24.733 -28.089 -0.098 1.00 50.78 101 LEU A O 1
ATOM 771 N N . LYS A 1 102 ? 26.334 -26.985 -1.243 1.00 55.84 102 LYS A N 1
ATOM 772 C CA . LYS A 1 102 ? 25.435 -26.161 -2.093 1.00 55.84 102 LYS A CA 1
ATOM 773 C C . LYS A 1 102 ? 24.698 -26.975 -3.173 1.00 55.84 102 LYS A C 1
ATOM 775 O O . LYS A 1 102 ? 24.946 -26.839 -4.375 1.00 55.84 102 LYS A O 1
ATOM 780 N N . SER A 1 103 ? 23.772 -27.819 -2.723 1.00 68.69 103 SER A N 1
ATOM 781 C CA . SER A 1 103 ? 22.915 -28.679 -3.548 1.00 68.69 103 SER A CA 1
ATOM 782 C C . SER A 1 103 ? 21.938 -27.895 -4.437 1.00 68.69 103 SER A C 1
ATOM 784 O O . SER A 1 103 ? 21.660 -26.717 -4.207 1.00 68.69 103 SER A O 1
ATOM 786 N N . ILE A 1 104 ? 21.345 -28.566 -5.433 1.00 68.50 104 ILE A N 1
ATOM 787 C CA . ILE A 1 104 ? 20.320 -27.979 -6.320 1.00 68.50 104 ILE A CA 1
ATOM 788 C C . ILE A 1 104 ? 19.146 -27.406 -5.502 1.00 68.50 104 ILE A C 1
ATOM 790 O O . ILE A 1 104 ? 18.686 -26.298 -5.779 1.00 68.50 104 ILE A O 1
ATOM 794 N N . LYS A 1 105 ? 18.737 -28.083 -4.417 1.00 67.00 105 LYS A N 1
ATOM 795 C CA . LYS A 1 105 ? 17.703 -27.591 -3.489 1.00 67.00 105 LYS A CA 1
ATOM 796 C C . LYS A 1 105 ? 18.063 -26.237 -2.859 1.00 67.00 105 LYS A C 1
ATOM 798 O O . LYS A 1 105 ? 17.181 -25.396 -2.702 1.00 67.00 105 LYS A O 1
ATOM 803 N N . GLN A 1 106 ? 19.340 -25.989 -2.554 1.00 68.88 106 GLN A N 1
ATOM 804 C CA . GLN A 1 106 ? 19.807 -24.684 -2.065 1.00 68.88 106 GLN A CA 1
ATOM 805 C C . GLN A 1 106 ? 19.924 -23.621 -3.170 1.00 68.88 106 GLN A C 1
ATOM 807 O O . GLN A 1 106 ? 19.766 -22.444 -2.878 1.00 68.88 106 GLN A O 1
ATOM 812 N N . ARG A 1 107 ? 20.157 -24.002 -4.435 1.00 74.75 107 ARG A N 1
ATOM 813 C CA . ARG A 1 107 ? 20.181 -23.052 -5.571 1.00 74.75 107 ARG A CA 1
ATOM 814 C C . ARG A 1 107 ? 18.785 -22.530 -5.939 1.00 74.75 107 ARG A C 1
ATOM 816 O O . ARG A 1 107 ? 18.660 -21.430 -6.474 1.00 74.75 107 ARG A O 1
ATOM 823 N N . LEU A 1 108 ? 17.741 -23.317 -5.676 1.00 73.75 108 LEU A N 1
ATOM 824 C CA . LEU A 1 108 ? 16.347 -22.961 -5.966 1.00 73.75 108 LEU A CA 1
ATOM 825 C C . LEU A 1 108 ? 15.654 -22.220 -4.806 1.00 73.75 108 LEU A C 1
ATOM 827 O O . LEU A 1 108 ? 14.872 -21.307 -5.062 1.00 73.75 108 LEU A O 1
ATOM 831 N N . LYS A 1 109 ? 15.933 -22.591 -3.547 1.00 72.75 109 LYS A N 1
ATOM 832 C CA . LYS A 1 109 ? 15.277 -22.043 -2.342 1.00 72.75 109 LYS A CA 1
ATOM 833 C C . LYS A 1 109 ? 15.920 -20.733 -1.853 1.00 72.75 109 LYS A C 1
ATOM 835 O O . LYS A 1 109 ? 17.129 -20.561 -1.945 1.00 72.75 109 LYS A O 1
ATOM 840 N N . GLY A 1 110 ? 15.126 -19.845 -1.244 1.00 71.06 110 GLY A N 1
ATOM 841 C CA . GLY A 1 110 ? 15.607 -18.672 -0.490 1.00 71.06 110 GLY A CA 1
ATOM 842 C C . GLY A 1 110 ? 15.250 -17.313 -1.107 1.00 71.06 110 GLY A C 1
ATOM 843 O O . GLY A 1 110 ? 14.453 -17.234 -2.038 1.00 71.06 110 GLY A O 1
ATOM 844 N N . LYS A 1 111 ? 15.822 -16.220 -0.572 1.00 74.94 111 LYS A N 1
ATOM 845 C CA . LYS A 1 111 ? 15.661 -14.857 -1.132 1.00 74.94 111 LYS A CA 1
ATOM 846 C C . LYS A 1 111 ? 16.426 -14.698 -2.452 1.00 74.94 111 LYS A C 1
ATOM 848 O O . LYS A 1 111 ? 15.894 -14.115 -3.388 1.00 74.94 111 LYS A O 1
ATOM 853 N N . GLU A 1 112 ? 17.624 -15.273 -2.515 1.00 76.06 112 GLU A N 1
ATOM 854 C CA . GLU A 1 112 ? 18.537 -15.253 -3.671 1.00 76.06 112 GLU A CA 1
ATOM 855 C C . GLU A 1 112 ? 18.425 -16.511 -4.555 1.00 76.06 112 GLU A C 1
ATOM 857 O O . GLU A 1 112 ? 19.058 -16.598 -5.603 1.00 76.06 112 GLU A O 1
ATOM 862 N N . GLY A 1 113 ? 17.616 -17.497 -4.147 1.00 74.19 113 GLY A N 1
ATOM 863 C CA . GLY A 1 113 ? 17.359 -18.705 -4.933 1.00 74.19 113 GLY A CA 1
ATOM 864 C C . GLY A 1 113 ? 16.622 -18.385 -6.236 1.00 74.19 113 GLY A C 1
ATOM 865 O O . GLY A 1 113 ? 15.802 -17.463 -6.273 1.00 74.19 113 GLY A O 1
ATOM 866 N N . ARG A 1 114 ? 16.898 -19.148 -7.306 1.00 82.88 114 ARG A N 1
ATOM 867 C CA . ARG A 1 114 ? 16.525 -18.797 -8.695 1.00 82.88 114 ARG A CA 1
ATOM 868 C C . ARG A 1 114 ? 15.077 -18.325 -8.876 1.00 82.88 114 ARG A C 1
ATOM 870 O O . ARG A 1 114 ? 14.858 -17.328 -9.554 1.00 82.88 114 ARG A O 1
ATOM 877 N N . VAL A 1 115 ? 14.097 -18.981 -8.253 1.00 82.19 115 VAL A N 1
ATOM 878 C CA . VAL A 1 115 ? 12.677 -18.617 -8.430 1.00 82.19 115 VAL A CA 1
ATOM 879 C C . VAL A 1 115 ? 12.378 -17.212 -7.890 1.00 82.19 115 VAL A C 1
ATOM 881 O O . VAL A 1 115 ? 11.701 -16.432 -8.554 1.00 82.19 115 VAL A O 1
ATOM 884 N N . ARG A 1 116 ? 12.930 -16.829 -6.731 1.00 81.38 116 ARG A N 1
ATOM 885 C CA . ARG A 1 116 ? 12.692 -15.497 -6.150 1.00 81.38 116 ARG A CA 1
ATOM 886 C C . ARG A 1 116 ? 13.670 -14.431 -6.654 1.00 81.38 116 ARG A C 1
ATOM 888 O O . ARG A 1 116 ? 13.239 -13.310 -6.894 1.00 81.38 116 ARG A O 1
ATOM 895 N N . GLY A 1 117 ? 14.949 -14.776 -6.806 1.00 81.56 117 GLY A N 1
ATOM 896 C CA . GLY A 1 117 ? 16.030 -13.843 -7.150 1.00 81.56 117 GLY A CA 1
ATOM 897 C C . GLY A 1 117 ? 16.391 -13.749 -8.638 1.00 81.56 117 GLY A C 1
ATOM 898 O O . GLY A 1 117 ? 17.227 -12.919 -8.991 1.00 81.56 117 GLY A O 1
ATOM 899 N N . ASN A 1 118 ? 15.814 -14.594 -9.506 1.00 84.69 118 ASN A N 1
ATOM 900 C CA . ASN A 1 118 ? 16.016 -14.526 -10.961 1.00 84.69 118 ASN A CA 1
ATOM 901 C C . ASN A 1 118 ? 14.743 -14.675 -11.816 1.00 84.69 118 ASN A C 1
ATOM 903 O O . ASN A 1 118 ? 14.818 -14.373 -13.005 1.00 84.69 118 ASN A O 1
ATOM 907 N N . LEU A 1 119 ? 13.604 -15.134 -11.277 1.00 84.88 119 LEU A N 1
ATOM 908 C CA . LEU A 1 119 ? 12.324 -15.142 -12.008 1.00 84.88 119 LEU A CA 1
ATOM 909 C C . LEU A 1 119 ? 11.399 -14.020 -11.526 1.00 84.88 119 LEU A C 1
ATOM 911 O O . LEU A 1 119 ? 11.101 -13.117 -12.301 1.00 84.88 119 LEU A O 1
ATOM 915 N N . MET A 1 120 ? 11.000 -14.042 -10.248 1.00 83.44 120 MET A N 1
ATOM 916 C CA . MET A 1 120 ? 10.081 -13.047 -9.661 1.00 83.44 120 MET A CA 1
ATOM 917 C C . MET A 1 120 ? 10.716 -11.665 -9.449 1.00 83.44 120 MET A C 1
ATOM 919 O O . MET A 1 120 ? 10.012 -10.664 -9.388 1.00 83.44 120 MET A O 1
ATOM 923 N N . GLY A 1 121 ? 12.041 -11.610 -9.319 1.00 81.81 121 GLY A N 1
ATOM 924 C CA . GLY A 1 121 ? 12.833 -10.388 -9.343 1.00 81.81 121 GLY A CA 1
ATOM 925 C C . GLY A 1 121 ? 14.041 -10.591 -10.251 1.00 81.81 121 GLY A C 1
ATOM 926 O O . GLY A 1 121 ? 14.630 -11.674 -10.269 1.00 81.81 121 GLY A O 1
ATOM 927 N N . LYS A 1 122 ? 14.398 -9.559 -11.016 1.00 84.00 122 LYS A N 1
ATOM 928 C CA . LYS A 1 122 ? 15.543 -9.526 -11.937 1.00 84.00 122 LYS A CA 1
ATOM 929 C C . LYS A 1 122 ? 16.242 -8.171 -11.795 1.00 84.00 122 LYS A C 1
ATOM 931 O O . LYS A 1 122 ? 15.611 -7.193 -11.401 1.00 84.00 122 LYS A O 1
ATOM 936 N N . ARG A 1 123 ? 17.536 -8.101 -12.126 1.00 84.62 123 ARG A N 1
ATOM 937 C CA . ARG A 1 123 ? 18.158 -6.811 -12.471 1.00 84.62 123 ARG A CA 1
ATOM 938 C C . ARG A 1 123 ? 17.622 -6.398 -13.844 1.00 84.62 123 ARG A C 1
ATOM 940 O O . ARG A 1 123 ? 17.400 -7.277 -14.674 1.00 84.62 123 ARG A O 1
ATOM 947 N N . VAL A 1 124 ? 17.383 -5.105 -14.047 1.00 90.31 124 VAL A N 1
ATOM 948 C CA . VAL A 1 124 ? 16.776 -4.569 -15.273 1.00 90.31 124 VAL A CA 1
ATOM 949 C C . VAL A 1 124 ? 17.664 -3.497 -15.888 1.00 90.31 124 VAL A C 1
ATOM 951 O O . VAL A 1 124 ? 18.156 -2.611 -15.187 1.00 90.31 124 VAL A O 1
ATOM 954 N N . ASP A 1 125 ? 17.850 -3.580 -17.200 1.00 90.56 125 ASP A N 1
ATOM 955 C CA . ASP A 1 125 ? 18.501 -2.541 -17.993 1.00 90.56 125 ASP A CA 1
ATOM 956 C C . ASP A 1 125 ? 17.589 -1.307 -18.138 1.00 90.56 125 ASP A C 1
ATOM 958 O O . ASP A 1 125 ? 16.451 -1.299 -17.662 1.00 90.56 125 ASP A O 1
ATOM 962 N N . PHE A 1 126 ? 18.094 -0.241 -18.771 1.00 93.81 126 PHE A N 1
ATOM 963 C CA . PHE A 1 126 ? 17.368 1.028 -18.973 1.00 93.81 126 PHE A CA 1
ATOM 964 C C . PHE A 1 126 ? 16.796 1.630 -17.674 1.00 93.81 126 PHE A C 1
ATOM 966 O O . PHE A 1 126 ? 15.708 2.211 -17.648 1.00 93.81 126 PHE A O 1
ATOM 973 N N . SER A 1 127 ? 17.560 1.489 -16.587 1.00 95.19 127 SER A N 1
ATOM 974 C CA . SER A 1 127 ? 17.260 2.075 -15.286 1.00 95.19 127 SER A CA 1
ATOM 975 C C . SER A 1 127 ? 18.443 2.863 -14.721 1.00 95.19 127 SER A C 1
ATOM 977 O O . SER A 1 127 ? 19.603 2.578 -15.025 1.00 95.19 127 SER A O 1
ATOM 979 N N . ALA A 1 128 ? 18.138 3.877 -13.913 1.00 95.44 128 ALA A N 1
ATOM 980 C CA . ALA A 1 128 ? 19.107 4.748 -13.253 1.00 95.44 128 ALA A CA 1
ATOM 981 C C . ALA A 1 128 ? 18.693 5.024 -11.801 1.00 95.44 128 ALA A C 1
ATOM 983 O O . ALA A 1 128 ? 17.520 4.908 -11.450 1.00 95.44 128 ALA A O 1
ATOM 984 N N . ARG A 1 129 ? 19.657 5.404 -10.958 1.00 95.69 129 ARG A N 1
ATOM 985 C CA . ARG A 1 129 ? 19.476 5.720 -9.535 1.00 95.69 129 ARG A CA 1
ATOM 986 C C . ARG A 1 129 ? 20.414 6.867 -9.161 1.00 95.69 129 ARG A C 1
ATOM 988 O O . ARG A 1 129 ? 21.563 6.863 -9.598 1.00 95.69 129 ARG A O 1
ATOM 995 N N . THR A 1 130 ? 19.916 7.838 -8.405 1.00 95.50 130 THR A N 1
ATOM 996 C CA . THR A 1 130 ? 20.700 8.916 -7.779 1.00 95.50 130 THR A CA 1
ATOM 997 C C . THR A 1 130 ? 19.884 9.519 -6.627 1.00 95.50 130 THR A C 1
ATOM 999 O O . THR A 1 130 ? 18.697 9.207 -6.471 1.00 95.50 130 THR A O 1
ATOM 1002 N N . VAL A 1 131 ? 20.522 10.365 -5.823 1.00 96.12 131 VAL A N 1
ATOM 1003 C CA . VAL A 1 131 ? 19.912 11.085 -4.696 1.00 96.12 131 VAL A CA 1
ATOM 1004 C C . VAL A 1 131 ? 18.826 12.044 -5.198 1.00 96.12 131 VAL A C 1
ATOM 1006 O O . VAL A 1 131 ? 18.987 12.679 -6.250 1.00 96.12 131 VAL A O 1
ATOM 1009 N N . ILE A 1 132 ? 17.723 12.154 -4.455 1.00 95.31 132 ILE A N 1
ATOM 1010 C CA . ILE A 1 132 ? 16.645 13.115 -4.732 1.00 95.31 132 ILE A CA 1
ATOM 1011 C C . ILE A 1 132 ? 16.848 14.458 -4.026 1.00 95.31 132 ILE A C 1
ATOM 1013 O O . ILE A 1 132 ? 17.441 14.552 -2.958 1.00 95.31 132 ILE A O 1
ATOM 1017 N N . THR A 1 133 ? 16.321 15.519 -4.636 1.00 93.50 133 THR A N 1
ATOM 1018 C CA . THR A 1 133 ? 16.347 16.894 -4.117 1.00 93.50 133 THR A CA 1
ATOM 1019 C C . THR A 1 133 ? 15.024 17.615 -4.423 1.00 93.50 133 THR A C 1
ATOM 1021 O O . THR A 1 133 ? 14.379 17.290 -5.428 1.00 93.50 133 THR A O 1
ATOM 1024 N N . PRO A 1 134 ? 14.591 18.578 -3.589 1.00 92.69 134 PRO A N 1
ATOM 1025 C CA . PRO A 1 134 ? 13.349 19.313 -3.812 1.00 92.69 134 PRO A CA 1
ATOM 1026 C C . PRO A 1 134 ? 13.486 20.303 -4.972 1.00 92.69 134 PRO A C 1
ATOM 1028 O O . PRO A 1 134 ? 14.536 20.922 -5.153 1.00 92.69 134 PRO A O 1
ATOM 1031 N N . ASP A 1 135 ? 12.402 20.516 -5.719 1.00 90.38 135 ASP A N 1
ATOM 1032 C CA . ASP A 1 135 ? 12.283 21.667 -6.618 1.00 90.38 135 ASP A CA 1
ATOM 1033 C C . ASP A 1 135 ? 10.824 22.156 -6.722 1.00 90.38 135 ASP A C 1
ATOM 1035 O O . ASP A 1 135 ? 9.991 21.479 -7.335 1.00 90.38 135 ASP A O 1
ATOM 1039 N N . PRO A 1 136 ? 10.480 23.325 -6.146 1.00 85.75 136 PRO A N 1
ATOM 1040 C CA . PRO A 1 136 ? 9.129 23.881 -6.225 1.00 85.75 136 PRO A CA 1
ATOM 1041 C C . PRO A 1 136 ? 8.775 24.438 -7.617 1.00 85.75 136 PRO A C 1
ATOM 1043 O O . PRO A 1 136 ? 7.617 24.765 -7.858 1.00 85.75 136 PRO A O 1
ATOM 1046 N N . ASN A 1 137 ? 9.738 24.543 -8.545 1.00 89.06 137 ASN A N 1
ATOM 1047 C CA . ASN A 1 137 ? 9.521 25.055 -9.908 1.00 89.06 137 ASN A CA 1
ATOM 1048 C C . ASN A 1 137 ? 9.242 23.939 -10.936 1.00 89.06 137 ASN A C 1
ATOM 1050 O O . ASN A 1 137 ? 9.118 24.193 -12.144 1.00 89.06 137 ASN A O 1
ATOM 1054 N N . LEU A 1 138 ? 9.178 22.686 -10.477 1.00 91.88 138 LEU A N 1
ATOM 1055 C CA . LEU A 1 138 ? 8.708 21.546 -11.256 1.00 91.88 138 LEU A CA 1
ATOM 1056 C C . LEU A 1 138 ? 7.212 21.337 -11.020 1.00 91.88 138 LEU A C 1
ATOM 1058 O O . LEU A 1 138 ? 6.735 21.390 -9.890 1.00 91.88 138 LEU A O 1
ATOM 1062 N N . GLN A 1 139 ? 6.473 21.043 -12.090 1.00 91.38 139 GLN A N 1
ATOM 1063 C CA . GLN A 1 139 ? 5.083 20.584 -11.979 1.00 91.38 139 GLN A CA 1
ATOM 1064 C C . GLN A 1 139 ? 5.050 19.223 -11.261 1.00 91.38 139 GLN A C 1
ATOM 1066 O O . GLN A 1 139 ? 6.024 18.476 -11.344 1.00 91.38 139 GLN A O 1
ATOM 1071 N N . ILE A 1 140 ? 3.943 18.869 -10.593 1.00 91.25 140 ILE A N 1
ATOM 1072 C CA . ILE A 1 140 ? 3.856 17.621 -9.800 1.00 91.25 140 ILE A CA 1
ATOM 1073 C C . ILE A 1 140 ? 4.203 16.354 -10.599 1.00 91.25 140 ILE A C 1
ATOM 1075 O O . ILE A 1 140 ? 4.671 15.371 -10.043 1.00 91.25 140 ILE A O 1
ATOM 1079 N N . ASP A 1 141 ? 3.992 16.382 -11.909 1.00 94.06 141 ASP A N 1
ATOM 1080 C CA . ASP A 1 141 ? 4.209 15.268 -12.823 1.00 94.06 141 ASP A CA 1
ATOM 1081 C C . ASP A 1 141 ? 5.474 15.419 -13.686 1.00 94.06 141 ASP A C 1
ATOM 1083 O O . ASP A 1 141 ? 5.620 14.723 -14.694 1.00 94.06 141 ASP A O 1
ATOM 1087 N N . GLN A 1 142 ? 6.377 16.332 -13.312 1.00 95.06 142 GLN A N 1
ATOM 1088 C CA . GLN A 1 142 ? 7.726 16.449 -13.864 1.00 95.06 142 GLN A CA 1
ATOM 1089 C C . GLN A 1 142 ? 8.764 15.867 -12.896 1.00 95.06 142 GLN A C 1
ATOM 1091 O O . GLN A 1 142 ? 8.763 16.187 -11.708 1.00 95.06 142 GLN A O 1
ATOM 1096 N N . VAL A 1 143 ? 9.722 15.111 -13.437 1.00 96.25 143 VAL A N 1
ATOM 1097 C CA . VAL A 1 143 ? 10.950 14.712 -12.736 1.00 96.25 143 VAL A CA 1
ATOM 1098 C C . VAL A 1 143 ? 12.165 15.347 -13.411 1.00 96.25 143 VAL A C 1
ATOM 1100 O O . VAL A 1 143 ? 12.366 15.227 -14.623 1.00 96.25 143 VAL A O 1
ATOM 1103 N N . GLY A 1 144 ? 12.977 16.047 -12.622 1.00 96.31 144 GLY A N 1
ATOM 1104 C CA . GLY A 1 144 ? 14.248 16.609 -13.057 1.00 96.31 144 GLY A CA 1
ATOM 1105 C C . GLY A 1 144 ? 15.293 15.509 -13.207 1.00 96.31 144 GLY A C 1
ATOM 1106 O O . GLY A 1 144 ? 15.624 14.852 -12.222 1.00 96.31 144 GLY A O 1
ATOM 1107 N N . VAL A 1 145 ? 15.814 15.311 -14.419 1.00 97.00 145 VAL A N 1
ATOM 1108 C CA . VAL A 1 145 ? 16.787 14.257 -14.750 1.00 97.00 145 VAL A CA 1
ATOM 1109 C C . VAL A 1 145 ? 18.150 14.867 -15.105 1.00 97.00 145 VAL A C 1
ATOM 1111 O O . VAL A 1 145 ? 18.211 15.740 -15.975 1.00 97.00 145 VAL A O 1
ATOM 1114 N N . PRO A 1 146 ? 19.255 14.394 -14.500 1.00 96.62 146 PRO A N 1
ATOM 1115 C CA . PRO A 1 146 ? 20.615 14.768 -14.882 1.00 96.62 146 PRO A CA 1
ATOM 1116 C C . PRO A 1 146 ? 20.937 14.534 -16.361 1.00 96.62 146 PRO A C 1
ATOM 1118 O O . PRO A 1 146 ? 20.709 13.441 -16.888 1.00 96.62 146 PRO A O 1
ATOM 1121 N N . ARG A 1 147 ? 21.588 15.506 -17.013 1.00 94.00 147 ARG A N 1
ATOM 1122 C CA . ARG A 1 147 ? 22.121 15.356 -18.388 1.00 94.00 147 ARG A CA 1
ATOM 1123 C C . ARG A 1 147 ? 23.012 14.118 -18.564 1.00 94.00 147 ARG A C 1
ATOM 1125 O O . ARG A 1 147 ? 22.936 13.460 -19.596 1.00 94.00 147 ARG A O 1
ATOM 1132 N N . SER A 1 148 ? 23.813 13.770 -17.555 1.00 93.94 148 SER A N 1
ATOM 1133 C CA . SER A 1 148 ? 24.669 12.571 -17.550 1.00 93.94 148 SER A CA 1
ATOM 1134 C C . SER A 1 148 ? 23.874 11.260 -17.610 1.00 93.94 148 SER A C 1
ATOM 1136 O O . SER A 1 148 ? 24.283 10.313 -18.281 1.00 93.94 148 SER A O 1
ATOM 1138 N N . ILE A 1 149 ? 22.715 11.213 -16.948 1.00 95.75 149 ILE A N 1
ATOM 1139 C CA . ILE A 1 149 ? 21.793 10.073 -16.963 1.00 95.75 149 ILE A CA 1
ATOM 1140 C C . ILE A 1 149 ? 21.031 10.033 -18.299 1.00 95.75 149 ILE A C 1
ATOM 1142 O O . ILE A 1 149 ? 20.966 8.978 -18.935 1.00 95.75 149 ILE A O 1
ATOM 1146 N N . ALA A 1 150 ? 20.530 11.181 -18.767 1.00 94.75 150 ALA A N 1
ATOM 1147 C CA . ALA A 1 150 ? 19.773 11.290 -20.016 1.00 94.75 150 ALA A CA 1
ATOM 1148 C C . ALA A 1 150 ? 20.595 10.934 -21.273 1.00 94.75 150 ALA A C 1
ATOM 1150 O O . ALA A 1 150 ? 20.069 10.300 -22.185 1.00 94.75 150 ALA A O 1
ATOM 1151 N N . ALA A 1 151 ? 21.889 11.276 -21.306 1.00 92.38 151 ALA A N 1
ATOM 1152 C CA . ALA A 1 151 ? 22.794 10.920 -22.404 1.00 92.38 151 ALA A CA 1
ATOM 1153 C C . ALA A 1 151 ? 23.226 9.436 -22.400 1.00 92.38 151 ALA A C 1
ATOM 1155 O O . ALA A 1 151 ? 23.695 8.923 -23.416 1.00 92.38 151 ALA A O 1
ATOM 1156 N N . ASN A 1 152 ? 23.084 8.718 -21.276 1.00 93.62 152 ASN A N 1
ATOM 1157 C CA . ASN A 1 152 ? 23.397 7.288 -21.223 1.00 93.62 152 ASN A CA 1
ATOM 1158 C C . ASN A 1 152 ? 22.176 6.406 -21.534 1.00 93.62 152 ASN A C 1
ATOM 1160 O O . ASN A 1 152 ? 22.325 5.400 -22.236 1.00 93.62 152 ASN A O 1
ATOM 1164 N N . MET A 1 153 ? 20.991 6.761 -21.027 1.00 94.25 153 MET A N 1
ATOM 1165 C CA . MET A 1 153 ? 19.751 6.021 -21.290 1.00 94.25 153 MET A CA 1
ATOM 1166 C C . MET A 1 153 ? 19.205 6.322 -22.688 1.00 94.25 153 MET A C 1
ATOM 1168 O O . MET A 1 153 ? 19.189 7.472 -23.124 1.00 94.25 153 MET A O 1
ATOM 1172 N N . THR A 1 154 ? 18.738 5.285 -23.384 1.00 94.75 154 THR A N 1
ATOM 1173 C CA . THR A 1 154 ? 18.234 5.395 -24.757 1.00 94.75 154 THR A CA 1
ATOM 1174 C C . THR A 1 154 ? 16.805 4.894 -24.916 1.00 94.75 154 THR A C 1
ATOM 1176 O O . THR A 1 154 ? 16.354 3.999 -24.199 1.00 94.75 154 THR A O 1
ATOM 1179 N N . PHE A 1 155 ? 16.098 5.486 -25.881 1.00 95.81 155 PHE A N 1
ATOM 1180 C CA . PHE A 1 155 ? 14.760 5.088 -26.310 1.00 95.81 155 PHE A CA 1
ATOM 1181 C C . PHE A 1 155 ? 14.794 4.681 -27.799 1.00 95.81 155 PHE A C 1
ATOM 1183 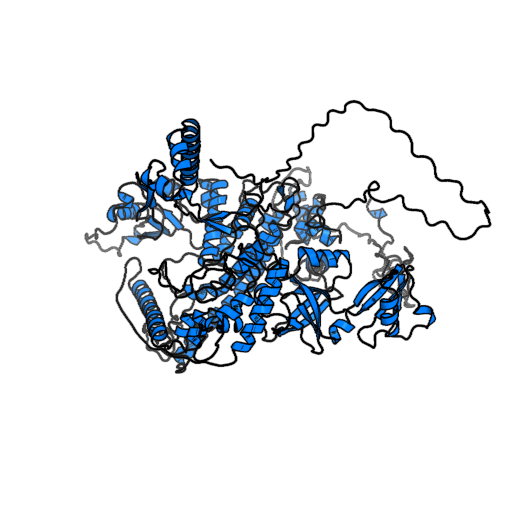O O . PHE A 1 155 ? 15.253 5.483 -28.619 1.00 95.81 155 PHE A O 1
ATOM 1190 N N . PRO A 1 156 ? 14.346 3.466 -28.172 1.00 94.94 156 PRO A N 1
ATOM 1191 C CA . PRO A 1 156 ? 14.381 2.973 -29.548 1.00 94.94 156 PRO A CA 1
ATOM 1192 C C . PRO A 1 156 ? 13.188 3.509 -30.352 1.00 94.94 156 PRO A C 1
ATOM 1194 O O . PRO A 1 156 ? 12.107 2.920 -30.376 1.00 94.94 156 PRO A O 1
ATOM 1197 N N . GLU A 1 157 ? 13.383 4.629 -31.043 1.00 94.25 157 GLU A N 1
ATOM 1198 C CA . GLU A 1 157 ? 12.343 5.242 -31.871 1.00 94.25 157 GLU A CA 1
ATOM 1199 C C . GLU A 1 157 ? 12.375 4.690 -33.306 1.00 94.25 157 GLU A C 1
ATOM 1201 O O . GLU A 1 157 ? 13.439 4.594 -33.919 1.00 94.25 157 GLU A O 1
ATOM 1206 N N . ILE A 1 158 ? 11.212 4.320 -33.851 1.00 94.31 158 ILE A N 1
ATOM 1207 C CA . ILE A 1 158 ? 11.081 3.824 -35.231 1.00 94.31 158 ILE A CA 1
ATOM 1208 C C . ILE A 1 158 ? 11.120 5.014 -36.201 1.00 94.31 158 ILE A C 1
ATOM 1210 O O . ILE A 1 158 ? 10.439 6.019 -35.981 1.00 94.31 158 ILE A O 1
ATOM 1214 N N . VAL A 1 159 ? 11.884 4.894 -37.286 1.00 95.19 159 VAL A N 1
ATOM 1215 C CA . VAL A 1 159 ? 11.951 5.883 -38.367 1.00 95.19 159 VAL A CA 1
ATOM 1216 C C . VAL A 1 159 ? 10.683 5.810 -39.217 1.00 95.19 159 VAL A C 1
ATOM 1218 O O . VAL A 1 159 ? 10.343 4.776 -39.794 1.00 95.19 159 VAL A O 1
ATOM 1221 N N . THR A 1 160 ? 10.009 6.948 -39.320 1.00 93.88 160 THR A N 1
ATOM 1222 C CA . THR A 1 160 ? 8.774 7.197 -40.070 1.00 93.88 160 THR A CA 1
ATOM 1223 C C . THR A 1 160 ? 8.948 8.461 -40.925 1.00 93.88 160 THR A C 1
ATOM 1225 O O . THR A 1 160 ? 9.837 9.266 -40.637 1.00 93.88 160 THR A O 1
ATOM 1228 N N . PRO A 1 161 ? 8.077 8.720 -41.918 1.00 94.62 161 PRO A N 1
ATOM 1229 C CA . PRO A 1 161 ? 8.113 9.971 -42.682 1.00 94.62 161 PRO A CA 1
ATOM 1230 C C . PRO A 1 161 ? 8.034 11.254 -41.836 1.00 94.62 161 PRO A C 1
ATOM 1232 O O . PRO A 1 161 ? 8.463 12.302 -42.297 1.00 94.62 161 PRO A O 1
ATOM 1235 N N . PHE A 1 162 ? 7.499 11.190 -40.609 1.00 95.00 162 PHE A N 1
ATOM 1236 C CA . PHE A 1 162 ? 7.272 12.363 -39.754 1.00 95.00 162 PHE A CA 1
ATOM 1237 C C . PHE A 1 162 ? 8.453 12.721 -38.841 1.00 95.00 162 PHE A C 1
ATOM 1239 O O . PHE A 1 162 ? 8.525 13.842 -38.345 1.00 95.00 162 PHE A O 1
ATOM 1246 N N . ASN A 1 163 ? 9.352 11.772 -38.562 1.00 94.56 163 ASN A N 1
ATOM 1247 C CA . ASN A 1 163 ? 10.476 11.961 -37.638 1.00 94.56 163 ASN A CA 1
ATOM 1248 C C . ASN A 1 163 ? 11.849 11.717 -38.282 1.00 94.56 163 ASN A C 1
ATOM 1250 O O . ASN A 1 163 ? 12.853 11.920 -37.599 1.00 94.56 163 ASN A O 1
ATOM 1254 N N . ILE A 1 164 ? 11.916 11.327 -39.563 1.00 93.81 164 ILE A N 1
ATOM 1255 C CA . ILE A 1 164 ? 13.173 10.989 -40.243 1.00 93.81 164 ILE A CA 1
ATOM 1256 C C . ILE A 1 164 ? 14.210 12.116 -40.171 1.00 93.81 164 ILE A C 1
ATOM 1258 O O . ILE A 1 164 ? 15.320 11.854 -39.722 1.00 93.81 164 ILE A O 1
ATOM 1262 N N . ASP A 1 165 ? 13.848 13.368 -40.466 1.00 94.12 165 ASP A N 1
ATOM 1263 C CA . ASP A 1 165 ? 14.789 14.503 -40.427 1.00 94.12 165 ASP A CA 1
ATOM 1264 C C . ASP A 1 165 ? 15.320 14.770 -39.010 1.00 94.12 165 ASP A C 1
ATOM 1266 O O . ASP A 1 165 ? 16.516 14.990 -38.799 1.00 94.12 165 ASP A O 1
ATOM 1270 N N . ARG A 1 166 ? 14.435 14.673 -38.007 1.00 94.81 166 ARG A N 1
ATOM 1271 C CA . ARG A 1 166 ? 14.778 14.843 -36.587 1.00 94.81 166 ARG A CA 1
ATOM 1272 C C . ARG A 1 166 ? 15.712 13.735 -36.098 1.00 94.81 166 ARG A C 1
ATOM 1274 O O . ARG A 1 166 ? 16.668 14.013 -35.378 1.00 94.81 166 ARG A O 1
ATOM 1281 N N . LEU A 1 167 ? 15.449 12.486 -36.483 1.00 94.38 167 LEU A N 1
ATOM 1282 C CA . LEU A 1 167 ? 16.305 11.349 -36.143 1.00 94.38 167 LEU A CA 1
ATOM 1283 C C . LEU A 1 167 ? 17.637 11.403 -36.907 1.00 94.38 167 LEU A C 1
ATOM 1285 O O . LEU A 1 167 ? 18.671 11.084 -36.327 1.00 94.38 167 LEU A O 1
ATOM 1289 N N . GLN A 1 168 ? 17.641 11.872 -38.157 1.00 93.38 168 GLN A N 1
ATOM 1290 C CA . GLN A 1 168 ? 18.845 12.034 -38.974 1.00 93.38 168 GLN A CA 1
ATOM 1291 C C . GLN A 1 168 ? 19.789 13.102 -38.395 1.00 93.38 168 GLN A C 1
ATOM 1293 O O . GLN A 1 168 ? 21.006 12.917 -38.426 1.00 93.38 168 GLN A O 1
ATOM 1298 N N . GLU A 1 169 ? 19.245 14.172 -37.808 1.00 93.00 169 GLU A N 1
ATOM 1299 C CA . GLU A 1 169 ? 20.000 15.181 -37.050 1.00 93.00 169 GLU A CA 1
ATOM 1300 C C . GLU A 1 169 ? 20.547 14.634 -35.716 1.00 93.00 169 GLU A C 1
ATOM 1302 O O . GLU A 1 169 ? 21.714 14.855 -35.393 1.00 93.00 169 GLU A O 1
ATOM 1307 N N . LEU A 1 170 ? 19.763 13.856 -34.958 1.00 93.75 170 LEU A N 1
ATOM 1308 C CA . LEU A 1 170 ? 20.256 13.196 -33.735 1.00 93.75 170 LEU A CA 1
ATOM 1309 C C . LEU A 1 170 ? 21.370 12.176 -34.035 1.00 93.75 170 LEU A C 1
ATOM 1311 O O . LEU A 1 170 ? 22.335 12.074 -33.280 1.00 93.75 170 LEU A O 1
ATOM 1315 N N . VAL A 1 171 ? 21.271 11.464 -35.161 1.00 92.62 171 VAL A N 1
ATOM 1316 C CA . VAL A 1 171 ? 22.317 10.569 -35.682 1.00 92.62 171 VAL A CA 1
ATOM 1317 C C . VAL A 1 171 ? 23.564 11.349 -36.109 1.00 92.62 171 VAL A C 1
ATOM 1319 O O . VAL A 1 171 ? 24.672 10.932 -35.778 1.00 92.62 171 VAL A O 1
ATOM 1322 N N . ARG A 1 172 ? 23.405 12.502 -36.777 1.00 89.88 172 ARG A N 1
ATOM 1323 C CA . ARG A 1 172 ? 24.508 13.394 -37.191 1.00 89.88 172 ARG A CA 1
ATOM 1324 C C . ARG A 1 172 ? 25.315 13.923 -35.998 1.00 89.88 172 ARG A C 1
ATOM 1326 O O . ARG A 1 172 ? 26.533 14.038 -36.098 1.00 89.88 172 ARG A O 1
ATOM 1333 N N . ARG A 1 173 ? 24.653 14.207 -34.872 1.00 90.00 173 ARG A N 1
ATOM 1334 C CA . ARG A 1 173 ? 25.284 14.607 -33.596 1.00 90.00 173 ARG A CA 1
ATOM 1335 C C . ARG A 1 173 ? 25.989 13.454 -32.873 1.00 90.00 173 ARG A C 1
ATOM 1337 O O . ARG A 1 173 ? 26.868 13.692 -32.042 1.00 90.00 173 ARG A O 1
ATOM 1344 N N . GLY A 1 174 ? 25.618 12.213 -33.192 1.00 89.19 174 GLY A N 1
ATOM 1345 C CA . GLY A 1 174 ? 26.159 11.002 -32.583 1.00 89.19 174 GLY A CA 1
ATOM 1346 C C . GLY A 1 174 ? 25.926 10.946 -31.072 1.00 89.19 174 GLY A C 1
ATOM 1347 O O . GLY A 1 174 ? 24.985 11.538 -30.545 1.00 89.19 174 GLY A O 1
ATOM 1348 N N . ASN A 1 175 ? 26.795 10.226 -30.361 1.00 90.75 175 ASN A N 1
ATOM 1349 C CA . ASN A 1 175 ? 26.660 10.037 -28.914 1.00 90.75 175 ASN A CA 1
ATOM 1350 C C . ASN A 1 175 ? 27.370 11.126 -28.082 1.00 90.75 175 ASN A C 1
ATOM 1352 O O . ASN A 1 175 ? 27.108 11.246 -26.888 1.00 90.75 175 ASN A O 1
ATOM 1356 N N . SER A 1 176 ? 28.293 11.884 -28.680 1.00 87.69 176 SER A N 1
ATOM 1357 C CA . SER A 1 176 ? 29.168 12.825 -27.958 1.00 87.69 176 SER A CA 1
ATOM 1358 C C . SER A 1 176 ? 28.509 14.170 -27.645 1.00 87.69 176 SER A C 1
ATOM 1360 O O . SER A 1 176 ? 28.977 14.886 -26.764 1.00 87.69 176 SER A O 1
ATOM 1362 N N . GLN A 1 177 ? 27.434 14.522 -28.354 1.00 88.94 177 GLN A N 1
ATOM 1363 C CA . GLN A 1 177 ? 26.645 15.728 -28.112 1.00 88.94 177 GLN A CA 1
ATOM 1364 C C . GLN A 1 177 ? 25.241 15.351 -27.629 1.00 88.94 177 GLN A C 1
ATOM 1366 O O . GLN A 1 177 ? 24.646 14.391 -28.113 1.00 88.94 177 GLN A O 1
ATOM 1371 N N . TYR A 1 178 ? 24.703 16.129 -26.690 1.00 90.00 178 TYR A N 1
ATOM 1372 C CA . TYR A 1 178 ? 23.322 16.008 -26.225 1.00 90.00 178 TYR A CA 1
ATOM 1373 C C . TYR A 1 178 ? 22.487 17.201 -26.737 1.00 90.00 178 TYR A C 1
ATOM 1375 O O . TYR A 1 178 ? 22.931 18.339 -26.562 1.00 90.00 178 TYR A O 1
ATOM 1383 N N . PRO A 1 179 ? 21.272 16.995 -27.290 1.00 93.25 179 PRO A N 1
ATOM 1384 C CA . PRO A 1 179 ? 20.635 15.708 -27.595 1.00 93.25 179 PRO A CA 1
ATOM 1385 C C . PRO A 1 179 ? 21.244 15.029 -28.831 1.00 93.25 179 PRO A C 1
ATOM 1387 O O . PRO A 1 179 ? 21.497 15.704 -29.831 1.00 93.25 179 PRO A O 1
ATOM 1390 N N . GLY A 1 180 ? 21.408 13.705 -28.774 1.00 93.75 180 GLY A N 1
ATOM 1391 C CA . GLY A 1 180 ? 21.967 12.878 -29.846 1.00 93.75 180 GLY A CA 1
ATOM 1392 C C . GLY A 1 180 ? 21.441 11.435 -29.831 1.00 93.75 180 GLY A C 1
ATOM 1393 O O . GLY A 1 180 ? 20.325 11.163 -29.369 1.00 93.75 180 GLY A O 1
ATOM 1394 N N . ALA A 1 181 ? 22.230 10.498 -30.359 1.00 93.38 181 ALA A N 1
ATOM 1395 C CA . ALA A 1 181 ? 21.876 9.081 -30.462 1.00 93.38 181 ALA A CA 1
ATOM 1396 C C . ALA A 1 181 ? 23.077 8.142 -30.265 1.00 93.38 181 ALA A C 1
ATOM 1398 O O . ALA A 1 181 ? 24.230 8.517 -30.467 1.00 93.38 181 ALA A O 1
ATOM 1399 N N . LYS A 1 182 ? 22.800 6.889 -29.885 1.00 93.25 182 LYS A N 1
ATOM 1400 C CA . LYS A 1 182 ? 23.817 5.898 -29.487 1.00 93.25 182 LYS A CA 1
ATOM 1401 C C . LYS A 1 182 ? 23.967 4.753 -30.488 1.00 93.25 182 LYS A C 1
ATOM 1403 O O . LYS A 1 182 ? 25.092 4.374 -30.805 1.00 93.25 182 LYS A O 1
ATOM 1408 N N . TYR A 1 183 ? 22.851 4.240 -31.012 1.00 93.19 183 TYR A N 1
ATOM 1409 C CA . TYR A 1 183 ? 22.842 3.156 -31.998 1.00 93.19 183 TYR A CA 1
ATOM 1410 C C . TYR A 1 183 ? 21.786 3.366 -33.089 1.00 93.19 183 TYR A C 1
ATOM 1412 O O . TYR A 1 183 ? 20.731 3.954 -32.841 1.00 93.19 183 TYR A O 1
ATOM 1420 N N . ILE A 1 184 ? 22.043 2.796 -34.267 1.00 93.69 184 ILE A N 1
ATOM 1421 C CA . ILE A 1 184 ? 21.045 2.555 -35.321 1.00 93.69 184 ILE A CA 1
ATOM 1422 C C . ILE A 1 184 ? 20.862 1.039 -35.440 1.00 93.69 184 ILE A C 1
ATOM 1424 O O . ILE A 1 184 ? 21.843 0.299 -35.413 1.00 93.69 184 ILE A O 1
ATOM 1428 N N . ILE A 1 185 ? 19.624 0.574 -35.582 1.00 93.44 185 ILE A N 1
ATOM 1429 C CA . ILE A 1 185 ? 19.282 -0.827 -35.844 1.00 93.44 185 ILE A CA 1
ATOM 1430 C C . ILE A 1 185 ? 18.561 -0.890 -37.194 1.00 93.44 185 ILE A C 1
ATOM 1432 O O . ILE A 1 185 ? 17.517 -0.256 -37.368 1.00 93.44 185 ILE A O 1
ATOM 1436 N N . ARG A 1 186 ? 19.125 -1.643 -38.143 1.00 91.00 186 ARG A N 1
ATOM 1437 C CA . ARG A 1 186 ? 18.517 -1.903 -39.462 1.00 91.00 186 ARG A CA 1
ATOM 1438 C C . ARG A 1 186 ? 17.439 -2.983 -39.371 1.00 91.00 186 ARG A C 1
ATOM 1440 O O . ARG A 1 186 ? 17.419 -3.764 -38.423 1.00 91.00 186 ARG A O 1
ATOM 1447 N N . ASP A 1 187 ? 16.608 -3.096 -40.404 1.00 89.44 187 ASP A N 1
ATOM 1448 C CA . ASP A 1 187 ? 15.552 -4.122 -40.486 1.00 89.44 187 ASP A CA 1
ATOM 1449 C C . ASP A 1 187 ? 16.106 -5.562 -40.446 1.00 89.44 187 ASP A C 1
ATOM 1451 O O . ASP A 1 187 ? 15.457 -6.464 -39.923 1.00 89.44 187 ASP A O 1
ATOM 1455 N N . ASN A 1 188 ? 17.350 -5.758 -40.902 1.00 88.31 188 ASN A N 1
ATOM 1456 C CA . ASN A 1 188 ? 18.113 -7.009 -40.782 1.00 88.31 188 ASN A CA 1
ATOM 1457 C C . ASN A 1 188 ? 18.444 -7.413 -39.327 1.00 88.31 188 ASN A C 1
ATOM 1459 O O . ASN A 1 188 ? 18.907 -8.525 -39.091 1.00 88.31 188 ASN A O 1
ATOM 1463 N N . GLY A 1 189 ? 18.298 -6.498 -38.362 1.00 85.50 189 GLY A N 1
ATOM 1464 C CA . GLY A 1 189 ? 18.788 -6.638 -36.986 1.00 85.50 189 GLY A CA 1
ATOM 1465 C C . GLY A 1 189 ? 20.201 -6.086 -36.745 1.00 85.50 189 GLY A C 1
ATOM 1466 O O . GLY A 1 189 ? 20.617 -5.996 -35.590 1.00 85.50 189 GLY A O 1
ATOM 1467 N N . ASP A 1 190 ? 20.923 -5.670 -37.794 1.00 88.38 190 ASP A N 1
ATOM 1468 C CA . ASP A 1 190 ? 22.273 -5.094 -37.690 1.00 88.38 190 ASP A CA 1
ATOM 1469 C C . ASP A 1 190 ? 22.282 -3.845 -36.788 1.00 88.38 190 ASP A C 1
ATOM 1471 O O . ASP A 1 190 ? 21.653 -2.834 -37.115 1.00 88.38 190 ASP A O 1
ATOM 1475 N N . ARG A 1 191 ? 23.022 -3.900 -35.670 1.00 90.06 191 ARG A N 1
ATOM 1476 C CA . ARG A 1 191 ? 23.206 -2.785 -34.723 1.00 90.06 191 ARG A CA 1
ATOM 1477 C C . ARG A 1 191 ? 24.522 -2.052 -35.000 1.00 90.06 191 ARG A C 1
ATOM 1479 O O . ARG A 1 191 ? 25.598 -2.575 -34.721 1.00 90.06 191 ARG A O 1
ATOM 1486 N N . ILE A 1 192 ? 24.422 -0.816 -35.476 1.00 90.44 192 ILE A N 1
ATOM 1487 C CA . ILE A 1 192 ? 25.538 0.113 -35.701 1.00 90.44 192 ILE A CA 1
ATOM 1488 C C . ILE A 1 192 ? 25.723 0.970 -34.444 1.00 90.44 192 ILE A C 1
ATOM 1490 O O . ILE A 1 192 ? 24.753 1.527 -33.933 1.00 90.44 192 ILE A O 1
ATOM 1494 N N . ASP A 1 193 ? 26.957 1.095 -33.956 1.00 90.69 193 ASP A N 1
ATOM 1495 C CA . ASP A 1 193 ? 27.317 1.929 -32.802 1.00 90.69 193 ASP A CA 1
ATOM 1496 C C . ASP A 1 193 ? 27.883 3.277 -33.266 1.00 90.69 193 ASP A C 1
ATOM 1498 O O . ASP A 1 193 ? 28.890 3.334 -33.975 1.00 90.69 193 ASP A O 1
ATOM 1502 N N . LEU A 1 194 ? 27.239 4.372 -32.858 1.00 88.19 194 LEU A N 1
ATOM 1503 C CA . LEU A 1 194 ? 27.602 5.726 -33.283 1.00 88.19 194 LEU A CA 1
ATOM 1504 C C . LEU A 1 194 ? 28.857 6.266 -32.570 1.00 88.19 194 LEU A C 1
ATOM 1506 O O . LEU A 1 194 ? 29.359 7.325 -32.943 1.00 88.19 194 LEU A O 1
ATOM 1510 N N . ARG A 1 195 ? 29.388 5.557 -31.563 1.00 86.75 195 ARG A N 1
ATOM 1511 C CA . ARG A 1 195 ? 30.585 5.966 -30.802 1.00 86.75 195 ARG A CA 1
ATOM 1512 C C . ARG A 1 195 ? 31.900 5.681 -31.524 1.00 86.75 195 ARG A C 1
ATOM 1514 O O . ARG A 1 195 ? 32.889 6.344 -31.240 1.00 86.75 195 ARG A O 1
ATOM 1521 N N . PHE A 1 196 ? 31.922 4.713 -32.440 1.00 84.81 196 PHE A N 1
ATOM 1522 C CA . PHE A 1 196 ? 33.143 4.248 -33.113 1.00 84.81 196 PHE A CA 1
ATOM 1523 C C . PHE A 1 196 ? 33.299 4.803 -34.540 1.00 84.81 196 PHE A C 1
ATOM 1525 O O . PHE A 1 196 ? 33.901 4.151 -35.385 1.00 84.81 196 PHE A O 1
ATOM 1532 N N . HIS A 1 197 ? 32.749 5.996 -34.805 1.00 70.12 197 HIS A N 1
ATOM 1533 C CA . HIS A 1 197 ? 32.800 6.693 -36.100 1.00 70.12 197 HIS A CA 1
ATOM 1534 C C . HIS A 1 197 ? 32.416 5.798 -37.304 1.00 70.12 197 HIS A C 1
ATOM 1536 O O . HIS A 1 197 ? 33.271 5.445 -38.120 1.00 70.12 197 HIS A O 1
ATOM 1542 N N . PRO A 1 198 ? 31.128 5.415 -37.435 1.00 73.94 198 PRO A N 1
ATOM 1543 C CA . PRO A 1 198 ? 30.651 4.631 -38.575 1.00 73.94 198 PRO A CA 1
ATOM 1544 C C . PRO A 1 198 ? 30.839 5.377 -39.904 1.00 73.94 198 PRO A C 1
ATOM 1546 O O . PRO A 1 198 ? 30.950 6.605 -39.947 1.00 73.94 198 PRO A O 1
ATOM 1549 N N . LYS A 1 199 ? 30.840 4.631 -41.015 1.00 81.31 199 LYS A N 1
ATOM 1550 C CA . LYS A 1 199 ? 31.018 5.201 -42.358 1.00 81.31 199 LYS A CA 1
ATOM 1551 C C . LYS A 1 199 ? 29.871 6.173 -42.680 1.00 81.31 199 LYS A C 1
ATOM 1553 O O . LYS A 1 199 ? 28.731 5.876 -42.324 1.00 81.31 199 LYS A O 1
ATOM 1558 N N . PRO A 1 200 ? 30.104 7.260 -43.441 1.00 79.50 200 PRO A N 1
ATOM 1559 C CA . PRO A 1 200 ? 29.038 8.187 -43.837 1.00 79.50 200 PRO A CA 1
ATOM 1560 C C . PRO A 1 200 ? 27.851 7.520 -44.552 1.00 79.50 200 PRO A C 1
ATOM 1562 O O . PRO A 1 200 ? 26.713 7.942 -44.373 1.00 79.50 200 PRO A O 1
ATOM 1565 N N . SER A 1 201 ? 28.095 6.436 -45.297 1.00 78.12 201 SER A N 1
ATOM 1566 C CA . SER A 1 201 ? 27.056 5.605 -45.925 1.00 78.12 201 SER A CA 1
ATOM 1567 C C . SER A 1 201 ? 26.123 4.919 -44.922 1.00 78.12 201 SER A C 1
ATOM 1569 O O . SER A 1 201 ? 24.950 4.710 -45.214 1.00 78.12 201 SER A O 1
ATOM 1571 N N . ASP A 1 202 ? 26.633 4.558 -43.743 1.00 80.38 202 ASP A N 1
ATOM 1572 C CA . ASP A 1 202 ? 25.889 3.818 -42.723 1.00 80.38 202 ASP A CA 1
ATOM 1573 C C . ASP A 1 202 ? 25.015 4.731 -41.842 1.00 80.38 202 ASP A C 1
ATOM 1575 O O . ASP A 1 202 ? 24.158 4.234 -41.113 1.00 80.38 202 ASP A O 1
ATOM 1579 N N . LEU A 1 203 ? 25.197 6.056 -41.943 1.00 84.19 203 LEU A N 1
ATOM 1580 C CA . LEU A 1 203 ? 24.417 7.074 -41.230 1.00 84.19 203 LEU A CA 1
ATOM 1581 C C . LEU A 1 203 ? 23.070 7.406 -41.896 1.00 84.19 203 LEU A C 1
ATOM 1583 O O . LEU A 1 203 ? 22.237 8.046 -41.255 1.00 84.19 203 LEU A O 1
ATOM 1587 N N . HIS A 1 204 ? 22.848 7.021 -43.158 1.00 87.94 204 HIS A N 1
ATOM 1588 C CA . HIS A 1 204 ? 21.607 7.325 -43.880 1.00 87.94 204 HIS A CA 1
ATOM 1589 C C . HIS A 1 204 ? 20.449 6.458 -43.364 1.00 87.94 204 HIS A C 1
ATOM 1591 O O . HIS A 1 204 ? 20.451 5.234 -43.520 1.00 87.94 204 HIS A O 1
ATOM 1597 N N . LEU A 1 205 ? 19.429 7.088 -42.781 1.00 90.69 205 LEU A N 1
ATOM 1598 C CA . LEU A 1 205 ? 18.252 6.391 -42.260 1.00 90.69 205 LEU A CA 1
ATOM 1599 C C . LEU A 1 205 ? 17.285 5.960 -43.374 1.00 90.69 205 LEU A C 1
ATOM 1601 O O . LEU A 1 205 ? 17.224 6.568 -44.441 1.00 90.69 205 LEU A O 1
ATOM 1605 N N . GLN A 1 206 ? 16.506 4.911 -43.117 1.00 90.50 206 GLN A N 1
ATOM 1606 C CA . GLN A 1 206 ? 15.402 4.465 -43.971 1.00 90.50 206 GLN A CA 1
ATOM 1607 C C . GLN A 1 206 ? 14.158 4.225 -43.107 1.00 90.50 206 GLN A C 1
ATOM 1609 O O . GLN A 1 206 ? 14.269 3.953 -41.911 1.00 90.50 206 GLN A O 1
ATOM 1614 N N . ILE A 1 207 ? 12.968 4.346 -43.699 1.00 92.19 207 ILE A N 1
ATOM 1615 C CA . ILE A 1 207 ? 11.693 4.110 -43.005 1.00 92.19 207 ILE A CA 1
ATOM 1616 C C . ILE A 1 207 ? 11.614 2.629 -42.606 1.00 92.19 207 ILE A C 1
ATOM 1618 O O . ILE A 1 207 ? 11.725 1.767 -43.471 1.00 92.19 207 ILE A O 1
ATOM 1622 N N . GLY A 1 208 ? 11.403 2.352 -41.316 1.00 90.25 208 GLY A N 1
ATOM 1623 C CA . GLY A 1 208 ? 11.452 1.002 -40.731 1.00 90.25 208 GLY A CA 1
ATOM 1624 C C . GLY A 1 208 ? 12.577 0.820 -39.706 1.00 90.25 208 GLY A C 1
ATOM 1625 O O . GLY A 1 208 ? 12.346 0.226 -38.648 1.00 90.25 208 GLY A O 1
ATOM 1626 N N . TYR A 1 209 ? 13.742 1.438 -39.952 1.00 94.19 209 TYR A N 1
ATOM 1627 C CA . TYR A 1 209 ? 14.900 1.385 -39.051 1.00 94.19 209 TYR A CA 1
ATOM 1628 C C . TYR A 1 209 ? 14.551 1.918 -37.654 1.00 94.19 209 TYR A C 1
ATOM 1630 O O . TYR A 1 209 ? 13.624 2.712 -37.481 1.00 94.19 209 TYR A O 1
ATOM 1638 N N . LYS A 1 210 ? 15.332 1.533 -36.640 1.00 94.56 210 LYS A N 1
ATOM 1639 C CA . LYS A 1 210 ? 15.173 2.024 -35.262 1.00 94.56 210 LYS A CA 1
ATOM 1640 C C . LYS A 1 210 ? 16.407 2.802 -34.831 1.00 94.56 210 LYS A C 1
ATOM 1642 O O . LYS A 1 210 ? 17.529 2.335 -35.014 1.00 94.56 210 LYS A O 1
ATOM 1647 N N . VAL A 1 211 ? 16.208 3.969 -34.230 1.00 94.81 211 VAL A N 1
ATOM 1648 C CA . VAL A 1 211 ? 17.281 4.808 -33.686 1.00 94.81 211 VAL A CA 1
ATOM 1649 C C . VAL A 1 211 ? 17.165 4.818 -32.169 1.00 94.81 211 VAL A C 1
ATOM 1651 O O . VAL A 1 211 ? 16.181 5.306 -31.615 1.00 94.81 211 VAL A O 1
ATOM 1654 N N . GLU A 1 212 ? 18.183 4.299 -31.483 1.00 94.94 212 GLU A N 1
ATOM 1655 C CA . GLU A 1 212 ? 18.320 4.441 -30.033 1.00 94.94 212 GLU A CA 1
ATOM 1656 C C . GLU A 1 212 ? 18.858 5.841 -29.718 1.00 94.94 212 GLU A C 1
ATOM 1658 O O . GLU A 1 212 ? 20.062 6.049 -29.518 1.00 94.94 212 GLU A O 1
ATOM 1663 N N . ARG A 1 213 ? 17.944 6.816 -29.720 1.00 95.06 213 ARG A N 1
ATOM 1664 C CA . ARG A 1 213 ? 18.220 8.202 -29.325 1.00 95.06 213 ARG A CA 1
ATOM 1665 C C . ARG A 1 213 ? 18.389 8.324 -27.812 1.00 95.06 213 ARG A C 1
ATOM 1667 O O . ARG A 1 213 ? 17.876 7.488 -27.067 1.00 95.06 213 ARG A O 1
ATOM 1674 N N . HIS A 1 214 ? 19.053 9.382 -27.355 1.00 95.75 214 HIS A N 1
ATOM 1675 C CA . HIS A 1 214 ? 19.068 9.755 -25.935 1.00 95.75 214 HIS A CA 1
ATOM 1676 C C . HIS A 1 214 ? 17.651 10.060 -25.416 1.00 95.75 214 HIS A C 1
ATOM 1678 O O . HIS A 1 214 ? 16.740 10.390 -26.186 1.00 95.75 214 HIS A O 1
ATOM 1684 N N . MET A 1 215 ? 17.477 9.969 -24.098 1.00 95.19 215 MET A N 1
ATOM 1685 C CA . MET A 1 215 ? 16.291 10.474 -23.399 1.00 95.19 215 MET A CA 1
ATOM 1686 C C . MET A 1 215 ? 16.144 11.989 -23.610 1.00 95.19 215 MET A C 1
ATOM 1688 O O . MET A 1 215 ? 17.136 12.713 -23.577 1.00 95.19 215 MET A O 1
ATOM 1692 N N . CYS A 1 216 ? 14.918 12.475 -23.805 1.00 94.06 216 CYS A N 1
ATOM 1693 C CA . CYS A 1 216 ? 14.619 13.887 -24.053 1.00 94.06 216 CYS A CA 1
ATOM 1694 C C . CYS A 1 216 ? 13.536 14.425 -23.104 1.00 94.06 216 CYS A C 1
ATOM 1696 O O . CYS A 1 216 ? 12.823 13.667 -22.443 1.00 94.06 216 CYS A O 1
ATOM 1698 N N . ASP A 1 217 ? 13.393 15.751 -23.058 1.00 95.00 217 ASP A N 1
ATOM 1699 C CA . ASP A 1 217 ? 12.297 16.416 -22.351 1.00 95.00 217 ASP A CA 1
ATOM 1700 C C . ASP A 1 217 ? 10.927 15.920 -22.848 1.00 95.00 217 ASP A C 1
ATOM 1702 O O . ASP A 1 217 ? 10.697 15.765 -24.049 1.00 95.00 217 ASP A O 1
ATOM 1706 N N . GLY A 1 218 ? 10.008 15.657 -21.917 1.00 93.06 218 GLY A N 1
ATOM 1707 C CA . GLY A 1 218 ? 8.673 15.133 -22.218 1.00 93.06 218 GLY A CA 1
ATOM 1708 C C . GLY A 1 218 ? 8.598 13.625 -22.503 1.00 93.06 218 GLY A C 1
ATOM 1709 O O . GLY A 1 218 ? 7.495 13.113 -22.705 1.00 93.06 218 GLY A O 1
ATOM 1710 N N . ASP A 1 219 ? 9.713 12.884 -22.484 1.00 95.38 219 ASP A N 1
ATOM 1711 C CA . ASP A 1 219 ? 9.653 11.420 -22.389 1.00 95.38 219 ASP A CA 1
ATOM 1712 C C . ASP A 1 219 ? 9.040 10.984 -21.048 1.00 95.38 219 ASP A C 1
ATOM 1714 O O . ASP A 1 219 ? 9.127 11.691 -20.046 1.00 95.38 219 ASP A O 1
ATOM 1718 N N . ILE A 1 220 ? 8.390 9.819 -21.037 1.00 96.62 220 ILE A N 1
ATOM 1719 C CA . ILE A 1 220 ? 7.655 9.302 -19.875 1.00 96.62 220 ILE A CA 1
ATOM 1720 C C . ILE A 1 220 ? 8.477 8.193 -19.225 1.00 96.62 220 ILE A C 1
ATOM 1722 O O . ILE A 1 220 ? 8.964 7.300 -19.917 1.00 96.62 220 ILE A O 1
ATOM 1726 N N . VAL A 1 221 ? 8.616 8.247 -17.902 1.00 96.44 221 VAL A N 1
ATOM 1727 C CA . VAL A 1 221 ? 9.396 7.301 -17.089 1.00 96.44 221 VAL A CA 1
ATOM 1728 C C . VAL A 1 221 ? 8.586 6.837 -15.885 1.00 96.44 221 VAL A C 1
ATOM 1730 O O . VAL A 1 221 ? 7.781 7.599 -15.354 1.00 96.44 221 VAL A O 1
ATOM 1733 N N . ILE A 1 222 ? 8.823 5.611 -15.416 1.00 96.31 222 ILE A N 1
ATOM 1734 C CA . ILE A 1 222 ? 8.381 5.198 -14.076 1.00 96.31 222 ILE A CA 1
ATOM 1735 C C . ILE A 1 222 ? 9.446 5.642 -13.075 1.00 96.31 222 ILE A C 1
ATOM 1737 O O . ILE A 1 222 ? 10.634 5.385 -13.276 1.00 96.31 222 ILE A O 1
ATOM 1741 N N . PHE A 1 223 ? 9.016 6.250 -11.975 1.00 95.88 223 PHE A N 1
ATOM 1742 C CA . PHE A 1 223 ? 9.872 6.655 -10.866 1.00 95.88 223 PHE A CA 1
ATOM 1743 C C . PHE A 1 223 ? 9.412 5.973 -9.571 1.00 95.88 223 PHE A C 1
ATOM 1745 O O . PHE A 1 223 ? 8.204 5.921 -9.298 1.00 95.88 223 PHE A O 1
ATOM 1752 N N . ASN A 1 224 ? 10.349 5.412 -8.795 1.00 94.94 224 ASN A N 1
ATOM 1753 C CA . ASN A 1 224 ? 10.038 4.658 -7.579 1.00 94.94 224 ASN A CA 1
ATOM 1754 C C . ASN A 1 224 ? 11.022 4.864 -6.417 1.00 94.94 224 ASN A C 1
ATOM 1756 O O . ASN A 1 224 ? 12.233 5.017 -6.596 1.00 94.94 224 ASN A O 1
ATOM 1760 N N . ARG A 1 225 ? 10.482 4.775 -5.198 1.00 92.50 225 ARG A N 1
ATOM 1761 C CA . ARG A 1 225 ? 11.257 4.644 -3.959 1.00 92.50 225 ARG A CA 1
ATOM 1762 C C . ARG A 1 225 ? 11.126 3.224 -3.419 1.00 92.50 225 ARG A C 1
ATOM 1764 O O . ARG A 1 225 ? 10.080 2.596 -3.559 1.00 92.50 225 ARG A O 1
ATOM 1771 N N . GLN A 1 226 ? 12.197 2.703 -2.828 1.00 88.69 226 GLN A N 1
ATOM 1772 C CA . GLN A 1 226 ? 12.196 1.401 -2.159 1.00 88.69 226 GLN A CA 1
ATOM 1773 C C . GLN A 1 226 ? 12.186 1.623 -0.637 1.00 88.69 226 GLN A C 1
ATOM 1775 O O . GLN A 1 226 ? 12.978 2.439 -0.175 1.00 88.69 226 GLN A O 1
ATOM 1780 N N . PRO A 1 227 ? 11.364 0.899 0.147 1.00 87.88 227 PRO A N 1
ATOM 1781 C CA . PRO A 1 227 ? 10.452 -0.173 -0.261 1.00 87.88 227 PRO A CA 1
ATOM 1782 C C . PRO A 1 227 ? 9.162 0.341 -0.928 1.00 87.88 227 PRO A C 1
ATOM 1784 O O . PRO A 1 227 ? 8.516 1.261 -0.443 1.00 87.88 227 PRO A O 1
ATOM 1787 N N . THR A 1 228 ? 8.743 -0.308 -2.017 1.00 89.06 228 THR A N 1
ATOM 1788 C CA . THR A 1 228 ? 7.473 -0.015 -2.700 1.00 89.06 228 THR A CA 1
ATOM 1789 C C . THR A 1 228 ? 6.313 -0.700 -1.971 1.00 89.06 228 THR A C 1
ATOM 1791 O O . THR A 1 228 ? 6.085 -1.897 -2.169 1.00 89.06 228 THR A O 1
ATOM 1794 N N . LEU A 1 229 ? 5.606 0.029 -1.104 1.00 86.81 229 LEU A N 1
ATOM 1795 C CA . LEU A 1 229 ? 4.563 -0.534 -0.233 1.00 86.81 229 LEU A CA 1
ATOM 1796 C C . LEU A 1 229 ? 3.157 -0.501 -0.857 1.00 86.81 229 LEU A C 1
ATOM 1798 O O . LEU A 1 229 ? 2.318 -1.343 -0.536 1.00 86.81 229 LEU A O 1
ATOM 1802 N N . HIS A 1 230 ? 2.893 0.455 -1.745 1.00 88.25 230 HIS A N 1
ATOM 1803 C CA . HIS A 1 230 ? 1.580 0.680 -2.349 1.00 88.25 230 HIS A CA 1
ATOM 1804 C C . HIS A 1 230 ? 1.719 1.158 -3.805 1.00 88.25 230 HIS A C 1
ATOM 1806 O O . HIS A 1 230 ? 2.814 1.515 -4.241 1.00 88.25 230 HIS A O 1
ATOM 1812 N N . LYS A 1 231 ? 0.619 1.171 -4.573 1.00 90.75 231 LYS A N 1
ATOM 1813 C CA . LYS A 1 231 ? 0.597 1.525 -6.009 1.00 90.75 231 LYS A CA 1
ATOM 1814 C C . LYS A 1 231 ? 1.347 2.834 -6.308 1.00 90.75 231 LYS A C 1
ATOM 1816 O O . LYS A 1 231 ? 2.232 2.844 -7.153 1.00 90.75 231 LYS A O 1
ATOM 1821 N N . MET A 1 232 ? 1.067 3.898 -5.555 1.00 90.88 232 MET A N 1
ATOM 1822 C CA . MET A 1 232 ? 1.688 5.223 -5.711 1.00 90.88 232 MET A CA 1
ATOM 1823 C C . MET A 1 232 ? 3.166 5.299 -5.275 1.00 90.88 232 MET A C 1
ATOM 1825 O O . MET A 1 232 ? 3.822 6.300 -5.542 1.00 90.88 232 MET A O 1
ATOM 1829 N N . SER A 1 233 ? 3.756 4.229 -4.724 1.00 92.38 233 SER A N 1
ATOM 1830 C CA . SER A 1 233 ? 5.219 4.121 -4.593 1.00 92.38 233 SER A CA 1
ATOM 1831 C C . SER A 1 233 ? 5.928 3.927 -5.949 1.00 92.38 233 SER A C 1
ATOM 1833 O O . SER A 1 233 ? 7.159 3.972 -6.008 1.00 92.38 233 SER A O 1
ATOM 1835 N N . MET A 1 234 ? 5.175 3.695 -7.035 1.00 94.31 234 MET A N 1
ATOM 1836 C CA . MET A 1 234 ? 5.648 3.634 -8.422 1.00 94.31 234 MET A CA 1
ATOM 1837 C C . MET A 1 234 ? 4.702 4.436 -9.329 1.00 94.31 234 MET A C 1
ATOM 1839 O O . MET A 1 234 ? 3.593 3.990 -9.612 1.00 94.31 234 MET A O 1
ATOM 1843 N N . MET A 1 235 ? 5.129 5.606 -9.809 1.00 96.00 235 MET A N 1
ATOM 1844 C CA . MET A 1 235 ? 4.287 6.483 -10.644 1.00 96.00 235 MET A CA 1
ATOM 1845 C C . MET A 1 235 ? 5.005 6.929 -11.915 1.00 96.00 235 MET A C 1
ATOM 1847 O O . MET A 1 235 ? 6.235 7.008 -11.957 1.00 96.00 235 MET A O 1
ATOM 1851 N N . GLY A 1 236 ? 4.219 7.231 -12.946 1.00 96.12 236 GLY A N 1
ATOM 1852 C CA . GLY A 1 236 ? 4.677 7.856 -14.179 1.00 96.12 236 GLY A CA 1
ATOM 1853 C C . GLY A 1 236 ? 4.963 9.347 -13.985 1.00 96.12 236 GLY A C 1
ATOM 1854 O O . GLY A 1 236 ? 4.141 10.067 -13.413 1.00 96.12 236 GLY A O 1
ATOM 1855 N N . HIS A 1 237 ? 6.103 9.803 -14.503 1.00 96.94 237 HIS A N 1
ATOM 1856 C CA . HIS A 1 237 ? 6.510 11.211 -14.586 1.00 96.94 237 HIS A CA 1
ATOM 1857 C C . HIS A 1 237 ? 6.950 11.555 -16.012 1.00 96.94 237 HIS A C 1
ATOM 1859 O O . HIS A 1 237 ? 7.473 10.697 -16.729 1.00 96.94 237 HIS A O 1
ATOM 1865 N N . ARG A 1 238 ? 6.812 12.826 -16.405 1.00 96.44 238 ARG A N 1
ATOM 1866 C CA . ARG A 1 238 ? 7.503 13.383 -17.576 1.00 96.44 238 ARG A CA 1
ATOM 1867 C C . ARG A 1 238 ? 8.906 13.845 -17.194 1.00 96.44 238 ARG A C 1
ATOM 1869 O O . ARG A 1 238 ? 9.101 14.547 -16.206 1.00 96.44 238 ARG A O 1
ATOM 1876 N N . VAL A 1 239 ? 9.876 13.497 -18.022 1.00 96.75 239 VAL A N 1
ATOM 1877 C CA . VAL A 1 239 ? 11.269 13.926 -17.902 1.00 96.75 239 VAL A CA 1
ATOM 1878 C C . VAL A 1 239 ? 11.401 15.423 -18.198 1.00 96.75 239 VAL A C 1
ATOM 1880 O O . VAL A 1 239 ? 10.842 15.918 -19.179 1.00 96.75 239 VAL A O 1
ATOM 1883 N N . ARG A 1 240 ? 12.193 16.127 -17.383 1.00 96.12 240 ARG A N 1
ATOM 1884 C CA . ARG A 1 240 ? 12.720 17.472 -17.663 1.00 96.12 240 ARG A CA 1
ATOM 1885 C C . ARG A 1 240 ? 14.217 17.494 -17.355 1.00 96.12 240 ARG A C 1
ATOM 1887 O O . ARG A 1 240 ? 14.620 17.117 -16.258 1.00 96.12 240 ARG A O 1
ATOM 1894 N N . ILE A 1 241 ? 15.060 17.882 -18.304 1.00 95.94 241 ILE A N 1
ATOM 1895 C CA . ILE A 1 241 ? 16.504 17.620 -18.233 1.00 95.94 241 ILE A CA 1
ATOM 1896 C C . ILE A 1 241 ? 17.259 18.820 -17.661 1.00 95.94 241 ILE A C 1
ATOM 1898 O O . ILE A 1 241 ? 17.243 19.927 -18.198 1.00 95.94 241 ILE A O 1
ATOM 1902 N N . LEU A 1 242 ? 17.951 18.578 -16.548 1.00 93.88 242 LEU A N 1
ATOM 1903 C CA . LEU A 1 242 ? 18.628 19.586 -15.737 1.00 93.88 242 LEU A CA 1
ATOM 1904 C C . LEU A 1 242 ? 20.154 19.358 -15.738 1.00 93.88 242 LEU A C 1
ATOM 1906 O O . LEU A 1 242 ? 20.615 18.231 -15.939 1.00 93.88 242 LEU A O 1
ATOM 1910 N N . PRO A 1 243 ? 20.971 20.412 -15.536 1.00 90.00 243 PRO A N 1
ATOM 1911 C CA . PRO A 1 243 ? 22.432 20.304 -15.603 1.00 90.00 243 PRO A CA 1
ATOM 1912 C C . PRO A 1 243 ? 23.067 19.606 -14.387 1.00 90.00 243 PRO A C 1
ATOM 1914 O O . PRO A 1 243 ? 24.229 19.218 -14.458 1.00 90.00 243 PRO A O 1
ATOM 1917 N N . TRP A 1 244 ? 22.325 19.459 -13.286 1.00 91.38 244 TRP A N 1
ATOM 1918 C CA . TRP A 1 244 ? 22.785 18.893 -12.012 1.00 91.38 244 TRP A CA 1
ATOM 1919 C C . TRP A 1 244 ? 22.855 17.354 -12.024 1.00 91.38 244 TRP A C 1
ATOM 1921 O O . TRP A 1 244 ? 22.415 16.714 -12.975 1.00 91.38 244 TRP A O 1
ATOM 1931 N N . SER A 1 245 ? 23.402 16.756 -10.960 1.00 93.19 245 SER A N 1
ATOM 1932 C CA . SER A 1 245 ? 23.618 15.304 -10.797 1.00 93.19 245 SER A CA 1
ATOM 1933 C C . SER A 1 245 ? 22.545 14.562 -9.981 1.00 93.19 245 SER A C 1
ATOM 1935 O O . SER A 1 245 ? 22.532 13.329 -9.973 1.00 93.19 245 SER A O 1
ATOM 1937 N N . THR A 1 246 ? 21.645 15.285 -9.312 1.00 94.88 246 THR A N 1
ATOM 1938 C CA . THR A 1 246 ? 20.543 14.733 -8.508 1.00 94.88 246 THR A CA 1
ATOM 1939 C C . THR A 1 246 ? 19.252 14.617 -9.315 1.00 94.88 246 THR A C 1
ATOM 1941 O O . THR A 1 246 ? 19.030 15.365 -10.272 1.00 94.88 246 THR A O 1
ATOM 1944 N N . PHE A 1 247 ? 18.366 13.706 -8.911 1.00 96.81 247 PHE A N 1
ATOM 1945 C CA . PHE A 1 247 ? 16.974 13.762 -9.351 1.00 96.81 247 PHE A CA 1
ATOM 1946 C C . PHE A 1 247 ? 16.260 14.912 -8.629 1.00 96.81 247 PHE A C 1
ATOM 1948 O O . PHE A 1 247 ? 16.542 15.193 -7.460 1.00 96.81 247 PHE A O 1
ATOM 1955 N N . ARG A 1 248 ? 15.322 15.577 -9.308 1.00 94.44 248 ARG A N 1
ATOM 1956 C CA . ARG A 1 248 ? 14.482 16.622 -8.702 1.00 94.44 248 ARG A CA 1
ATOM 1957 C C . ARG A 1 248 ? 13.003 16.290 -8.805 1.00 94.44 248 ARG A C 1
ATOM 1959 O O . ARG A 1 248 ? 12.562 15.832 -9.857 1.00 94.44 248 ARG A O 1
ATOM 1966 N N . LEU A 1 249 ? 12.243 16.553 -7.746 1.00 93.81 249 LEU A N 1
ATOM 1967 C CA . LEU A 1 249 ? 10.789 16.391 -7.743 1.00 93.81 249 LEU A CA 1
ATOM 1968 C C . LEU A 1 249 ? 10.076 17.489 -6.948 1.00 93.81 249 LEU A C 1
ATOM 1970 O O . LEU A 1 249 ? 10.648 18.144 -6.076 1.00 93.81 249 LEU A O 1
ATOM 1974 N N . ASN A 1 250 ? 8.795 17.649 -7.262 1.00 93.12 250 ASN A N 1
ATOM 1975 C CA . ASN A 1 250 ? 7.887 18.556 -6.582 1.00 93.12 250 ASN A CA 1
ATOM 1976 C C . ASN A 1 250 ? 7.567 18.076 -5.146 1.00 93.12 250 ASN A C 1
ATOM 1978 O O . ASN A 1 250 ? 7.325 16.889 -4.907 1.00 93.12 250 ASN A O 1
ATOM 1982 N N . LEU A 1 251 ? 7.499 19.018 -4.201 1.00 88.88 251 LEU A N 1
ATOM 1983 C CA . LEU A 1 251 ? 7.304 18.763 -2.767 1.00 88.88 251 LEU A CA 1
ATOM 1984 C C . LEU A 1 251 ? 6.010 17.995 -2.436 1.00 88.88 251 LEU A C 1
ATOM 1986 O O . LEU A 1 251 ? 6.044 17.107 -1.588 1.00 88.88 251 LEU A O 1
ATOM 1990 N N . SER A 1 252 ? 4.892 18.243 -3.130 1.00 87.81 252 SER A N 1
ATOM 1991 C CA . SER A 1 252 ? 3.617 17.531 -2.893 1.00 87.81 252 SER A CA 1
ATOM 1992 C C . SER A 1 252 ? 3.645 16.043 -3.280 1.00 87.81 252 SER A C 1
ATOM 1994 O O . SER A 1 252 ? 2.725 15.306 -2.924 1.00 87.81 252 SER A O 1
ATOM 1996 N N . VAL A 1 253 ? 4.692 15.585 -3.976 1.00 90.88 253 VAL A N 1
ATOM 1997 C CA . VAL A 1 253 ? 4.880 14.183 -4.398 1.00 90.88 253 VAL A CA 1
ATOM 1998 C C . VAL A 1 253 ? 5.792 13.411 -3.431 1.00 90.88 253 VAL A C 1
ATOM 2000 O O . VAL A 1 253 ? 5.884 12.189 -3.512 1.00 90.88 253 VAL A O 1
ATOM 2003 N N . THR A 1 254 ? 6.414 14.082 -2.455 1.00 89.44 254 THR A N 1
ATOM 2004 C CA . THR A 1 254 ? 7.165 13.412 -1.372 1.00 89.44 254 THR A CA 1
ATOM 2005 C C . THR A 1 254 ? 6.278 12.458 -0.571 1.00 89.44 254 THR A C 1
ATOM 2007 O O . THR A 1 254 ? 6.688 11.341 -0.272 1.00 89.44 254 THR A O 1
ATOM 2010 N N . THR A 1 255 ? 5.032 12.858 -0.291 1.00 88.56 255 THR A N 1
ATOM 2011 C CA . THR A 1 255 ? 4.072 12.109 0.534 1.00 88.56 255 THR A CA 1
ATOM 2012 C C . THR A 1 255 ? 3.755 10.702 -0.004 1.00 88.56 255 THR A C 1
ATOM 2014 O O . THR A 1 255 ? 3.957 9.754 0.750 1.00 88.56 255 THR A O 1
ATOM 2017 N N . PRO A 1 256 ? 3.340 10.489 -1.274 1.00 91.00 256 PRO A N 1
ATOM 2018 C CA . PRO A 1 256 ? 3.136 9.136 -1.817 1.00 91.00 256 PRO A CA 1
ATOM 2019 C C . PRO A 1 256 ? 4.418 8.289 -1.913 1.00 91.00 256 PRO A C 1
ATOM 2021 O O . PRO A 1 256 ? 4.354 7.068 -1.799 1.00 91.00 256 PRO A O 1
ATOM 2024 N N . TYR A 1 257 ? 5.601 8.891 -2.069 1.00 92.00 257 TYR A N 1
ATOM 2025 C CA . TYR A 1 257 ? 6.861 8.136 -1.978 1.00 92.00 257 TYR A CA 1
ATOM 2026 C C . TYR A 1 257 ? 7.339 7.915 -0.527 1.00 92.00 257 TYR A C 1
ATOM 2028 O O . TYR A 1 257 ? 8.308 7.183 -0.310 1.00 92.00 257 TYR A O 1
ATOM 2036 N N . ASN A 1 258 ? 6.662 8.516 0.461 1.00 88.69 258 ASN A N 1
ATOM 2037 C CA . ASN A 1 258 ? 7.086 8.639 1.860 1.00 88.69 258 ASN A CA 1
ATOM 2038 C C . ASN A 1 258 ? 8.530 9.172 2.006 1.00 88.69 258 ASN A C 1
ATOM 2040 O O . ASN A 1 258 ? 9.271 8.710 2.868 1.00 88.69 258 ASN A O 1
ATOM 2044 N N . ALA A 1 259 ? 8.950 10.043 1.083 1.00 87.00 259 ALA A N 1
ATOM 2045 C CA . ALA A 1 259 ? 10.350 10.356 0.794 1.00 87.00 259 ALA A CA 1
ATOM 2046 C C . ALA A 1 259 ? 10.879 11.610 1.503 1.00 87.00 259 ALA A C 1
ATOM 2048 O O . ALA A 1 259 ? 10.154 12.592 1.691 1.00 87.00 259 ALA A O 1
ATOM 2049 N N . ASP A 1 260 ? 12.171 11.566 1.814 1.00 86.69 260 ASP A N 1
ATOM 2050 C CA . ASP A 1 260 ? 12.949 12.585 2.514 1.00 86.69 260 ASP A CA 1
ATOM 2051 C C . ASP A 1 260 ? 13.919 13.278 1.531 1.00 86.69 260 ASP A C 1
ATOM 2053 O O . ASP A 1 260 ? 14.010 12.921 0.358 1.00 86.69 260 ASP A O 1
ATOM 2057 N N . PHE A 1 261 ? 14.686 14.267 1.999 1.00 89.25 261 PHE A N 1
ATOM 2058 C CA . PHE A 1 261 ? 15.767 14.898 1.218 1.00 89.25 261 PHE A CA 1
ATOM 2059 C C . PHE A 1 261 ? 17.100 14.922 1.990 1.00 89.25 261 PHE A C 1
ATOM 2061 O O . PHE A 1 261 ? 17.895 15.850 1.857 1.00 89.25 261 PHE A O 1
ATOM 2068 N N . ASP A 1 262 ? 17.330 13.913 2.830 1.00 90.00 262 ASP A N 1
ATOM 2069 C CA . ASP A 1 262 ? 18.479 13.772 3.740 1.00 90.00 262 ASP A CA 1
ATOM 2070 C C . ASP A 1 262 ? 19.657 12.957 3.157 1.00 90.00 262 ASP A C 1
ATOM 2072 O O . ASP A 1 262 ? 20.718 12.859 3.773 1.00 90.00 262 ASP A O 1
ATOM 2076 N N . GLY A 1 263 ? 19.477 12.379 1.967 1.00 88.94 263 GLY A N 1
ATOM 2077 C CA . GLY A 1 263 ? 20.385 11.407 1.340 1.00 88.94 263 GLY A CA 1
ATOM 2078 C C . GLY A 1 263 ? 19.648 10.316 0.551 1.00 88.94 263 GLY A C 1
ATOM 2079 O O . GLY A 1 263 ? 20.268 9.563 -0.198 1.00 88.94 263 GLY A O 1
ATOM 2080 N N . ASP A 1 264 ? 18.326 10.267 0.708 1.00 91.94 264 ASP A N 1
ATOM 2081 C CA . ASP A 1 264 ? 17.366 9.392 0.037 1.00 91.94 264 ASP A CA 1
ATOM 2082 C C . ASP A 1 264 ? 17.613 9.184 -1.481 1.00 91.94 264 ASP A C 1
ATOM 2084 O O . ASP A 1 264 ? 17.810 10.130 -2.250 1.00 91.94 264 ASP A O 1
ATOM 2088 N N . GLU A 1 265 ? 17.572 7.926 -1.937 1.00 94.31 265 GLU A N 1
ATOM 2089 C CA . GLU A 1 265 ? 17.834 7.531 -3.332 1.00 94.31 265 GLU A CA 1
ATOM 2090 C C . GLU A 1 265 ? 16.614 6.865 -3.983 1.00 94.31 265 GLU A C 1
ATOM 2092 O O . GLU A 1 265 ? 16.110 5.835 -3.517 1.00 94.31 265 GLU A O 1
ATOM 2097 N N . MET A 1 266 ? 16.208 7.377 -5.146 1.00 95.75 266 MET A N 1
ATOM 2098 C CA . MET A 1 266 ? 15.119 6.814 -5.952 1.00 95.75 266 MET A CA 1
ATOM 2099 C C . MET A 1 266 ? 15.629 6.253 -7.280 1.00 95.75 266 MET A C 1
ATOM 2101 O O . MET A 1 266 ? 16.678 6.659 -7.787 1.00 95.75 266 MET A O 1
ATOM 2105 N N . ASN A 1 267 ? 14.884 5.301 -7.849 1.00 95.56 267 ASN A N 1
ATOM 2106 C CA . ASN A 1 267 ? 15.208 4.686 -9.136 1.00 95.56 267 ASN A CA 1
ATOM 2107 C C . ASN A 1 267 ? 14.212 5.139 -10.215 1.00 95.56 267 ASN A C 1
ATOM 2109 O O . ASN A 1 267 ? 13.030 5.379 -9.960 1.00 95.56 267 ASN A O 1
ATOM 2113 N N . LEU A 1 268 ? 14.717 5.243 -11.437 1.00 95.94 268 LEU A N 1
ATOM 2114 C CA . LEU A 1 268 ? 14.010 5.665 -12.638 1.00 95.94 268 LEU A CA 1
ATOM 2115 C C . LEU A 1 268 ? 14.113 4.537 -13.667 1.00 95.94 268 LEU A C 1
ATOM 2117 O O . LEU A 1 268 ? 15.206 4.024 -13.904 1.00 95.94 268 LEU A O 1
ATOM 2121 N N . HIS A 1 269 ? 12.991 4.162 -14.279 1.00 96.44 269 HIS A N 1
ATOM 2122 C CA . HIS A 1 269 ? 12.901 3.133 -15.315 1.00 96.44 269 HIS A CA 1
ATOM 2123 C C . HIS A 1 269 ? 12.314 3.727 -16.607 1.00 96.44 269 HIS A C 1
ATOM 2125 O O . HIS A 1 269 ? 11.218 4.295 -16.592 1.00 96.44 269 HIS A O 1
ATOM 2131 N N . LEU A 1 270 ? 13.035 3.593 -17.726 1.00 96.31 270 LEU A N 1
ATOM 2132 C CA . LEU A 1 270 ? 12.619 4.101 -19.038 1.00 96.31 270 LEU A CA 1
ATOM 2133 C C . LEU A 1 270 ? 11.888 3.007 -19.848 1.00 96.31 270 LEU A C 1
ATOM 2135 O O . LEU A 1 270 ? 12.550 2.065 -20.299 1.00 96.31 270 LEU A O 1
ATOM 2139 N N . PRO A 1 271 ? 10.564 3.113 -20.092 1.00 96.25 271 PRO A N 1
ATOM 2140 C CA . PRO A 1 271 ? 9.851 2.194 -20.980 1.00 96.25 271 PRO A CA 1
ATOM 2141 C C . PRO A 1 271 ? 10.450 2.206 -22.390 1.00 96.25 271 PRO A C 1
ATOM 2143 O O . PRO A 1 271 ? 10.670 3.264 -22.974 1.00 96.25 271 PRO A O 1
ATOM 2146 N N . GLN A 1 272 ? 10.695 1.016 -22.940 1.00 94.88 272 GLN A N 1
ATOM 2147 C CA . GLN A 1 272 ? 11.320 0.839 -24.257 1.00 94.88 272 GLN A CA 1
ATOM 2148 C C . GLN A 1 272 ? 10.291 0.703 -25.394 1.00 94.88 272 GLN A C 1
ATOM 2150 O O . GLN A 1 272 ? 10.567 1.093 -26.524 1.00 94.88 272 GLN A O 1
ATOM 2155 N N . SER A 1 273 ? 9.094 0.185 -25.101 1.00 94.12 273 SER A N 1
ATOM 2156 C CA . SER A 1 273 ? 8.000 0.033 -26.069 1.00 94.12 273 SER A CA 1
ATOM 2157 C C . SER A 1 273 ? 7.037 1.221 -26.026 1.00 94.12 273 SER A C 1
ATOM 2159 O O . SER A 1 273 ? 6.689 1.704 -24.948 1.00 94.12 273 SER A O 1
ATOM 2161 N N . LEU A 1 274 ? 6.532 1.645 -27.192 1.00 92.06 274 LEU A N 1
ATOM 2162 C CA . LEU A 1 274 ? 5.479 2.671 -27.294 1.00 92.06 274 LEU A CA 1
ATOM 2163 C C . LEU A 1 274 ? 4.173 2.246 -26.599 1.00 92.06 274 LEU A C 1
ATOM 2165 O O . LEU A 1 274 ? 3.495 3.080 -26.011 1.00 92.06 274 LEU A O 1
ATOM 2169 N N . GLU A 1 275 ? 3.866 0.949 -26.614 1.00 92.88 275 GLU A N 1
ATOM 2170 C CA . GLU A 1 275 ? 2.744 0.338 -25.894 1.00 92.88 275 GLU A CA 1
ATOM 2171 C C . GLU A 1 275 ? 2.869 0.540 -24.375 1.00 92.88 275 GLU A C 1
ATOM 2173 O O . GLU A 1 275 ? 2.013 1.171 -23.763 1.00 92.88 275 GLU A O 1
ATOM 2178 N N . THR A 1 276 ? 3.994 0.132 -23.776 1.00 93.69 276 THR A N 1
ATOM 2179 C CA . THR A 1 276 ? 4.278 0.353 -22.346 1.00 93.69 276 THR A CA 1
ATOM 2180 C C . THR A 1 276 ? 4.341 1.843 -21.990 1.00 93.69 276 THR A C 1
ATOM 2182 O O . THR A 1 276 ? 3.913 2.240 -20.910 1.00 93.69 276 THR A O 1
ATOM 2185 N N . ARG A 1 277 ? 4.834 2.704 -22.895 1.00 94.44 277 ARG A N 1
ATOM 2186 C CA . ARG A 1 277 ? 4.793 4.167 -22.718 1.00 94.44 277 ARG A CA 1
ATOM 2187 C C . ARG A 1 277 ? 3.351 4.674 -22.598 1.00 94.44 277 ARG A C 1
ATOM 2189 O O . ARG A 1 277 ? 3.086 5.481 -21.710 1.00 94.44 277 ARG A O 1
ATOM 2196 N N . ALA A 1 278 ? 2.441 4.205 -23.452 1.00 94.31 278 ALA A N 1
ATOM 2197 C CA . ALA A 1 278 ? 1.023 4.560 -23.396 1.00 94.31 278 ALA A CA 1
ATOM 2198 C C . ALA A 1 278 ? 0.332 3.984 -22.145 1.00 94.31 278 ALA A C 1
ATOM 2200 O O . ALA A 1 278 ? -0.423 4.691 -21.485 1.00 94.31 278 ALA A O 1
ATOM 2201 N N . GLU A 1 279 ? 0.651 2.746 -21.759 1.00 94.38 279 GLU A N 1
ATOM 2202 C CA . GLU A 1 279 ? 0.163 2.126 -20.521 1.00 94.38 279 GLU A CA 1
ATOM 2203 C C . GLU A 1 279 ? 0.535 2.957 -19.280 1.00 94.38 279 GLU A C 1
ATOM 2205 O O . GLU A 1 279 ? -0.323 3.260 -18.450 1.00 94.38 279 GLU A O 1
ATOM 2210 N N . ILE A 1 280 ? 1.789 3.413 -19.178 1.00 94.94 280 ILE A N 1
ATOM 2211 C CA . ILE A 1 280 ? 2.234 4.292 -18.085 1.00 94.94 280 ILE A CA 1
ATOM 2212 C C . ILE A 1 280 ? 1.515 5.646 -18.143 1.00 94.94 280 ILE A C 1
ATOM 2214 O O . ILE A 1 280 ? 1.084 6.146 -17.100 1.00 94.94 280 ILE A O 1
ATOM 2218 N N . GLN A 1 281 ? 1.368 6.223 -19.341 1.00 94.19 281 GLN A N 1
ATOM 2219 C CA . GLN A 1 281 ? 0.699 7.508 -19.558 1.00 94.19 281 GLN A CA 1
ATOM 2220 C C . GLN A 1 281 ? -0.756 7.486 -19.063 1.00 94.19 281 GLN A C 1
ATOM 2222 O O . GLN A 1 281 ? -1.172 8.376 -18.320 1.00 94.19 281 GLN A O 1
ATOM 2227 N N . GLU A 1 282 ? -1.511 6.448 -19.426 1.00 93.06 282 GLU A N 1
ATOM 2228 C CA . GLU A 1 282 ? -2.951 6.379 -19.165 1.00 93.06 282 GLU A CA 1
ATOM 2229 C C . GLU A 1 282 ? -3.329 5.678 -17.851 1.00 93.06 282 GLU A C 1
ATOM 2231 O O . GLU A 1 282 ? -4.412 5.942 -17.332 1.00 93.06 282 GLU A O 1
ATOM 2236 N N . LEU A 1 283 ? -2.461 4.838 -17.267 1.00 92.25 283 LEU A N 1
ATOM 2237 C CA . LEU A 1 283 ? -2.774 4.096 -16.032 1.00 92.25 283 LEU A CA 1
ATOM 2238 C C . LEU A 1 283 ? -1.921 4.453 -14.810 1.00 92.25 283 LEU A C 1
ATOM 2240 O O . LEU A 1 283 ? -2.361 4.157 -13.698 1.00 92.25 283 LEU A O 1
ATOM 2244 N N . ALA A 1 284 ? -0.723 5.031 -14.969 1.00 94.38 284 ALA A N 1
ATOM 2245 C CA . ALA A 1 284 ? 0.252 5.166 -13.872 1.00 94.38 284 ALA A CA 1
ATOM 2246 C C . ALA A 1 284 ? 0.754 6.597 -13.599 1.00 94.38 284 ALA A C 1
ATOM 2248 O O . ALA A 1 284 ? 1.446 6.812 -12.603 1.00 94.38 284 ALA A O 1
ATOM 2249 N N . MET A 1 285 ? 0.438 7.575 -14.452 1.00 95.25 285 MET A N 1
ATOM 2250 C CA . MET A 1 285 ? 0.875 8.970 -14.299 1.00 95.25 285 MET A CA 1
ATOM 2251 C C . MET A 1 285 ? 0.422 9.619 -12.980 1.00 95.25 285 MET A C 1
ATOM 2253 O O . MET A 1 285 ? -0.737 9.490 -12.587 1.00 95.25 285 MET A O 1
ATOM 2257 N N . VAL A 1 286 ? 1.316 10.400 -12.355 1.00 94.62 286 VAL A N 1
ATOM 2258 C CA . VAL A 1 286 ? 1.081 11.143 -11.094 1.00 94.62 286 VAL A CA 1
ATOM 2259 C C . VAL A 1 286 ? -0.295 11.827 -10.993 1.00 94.62 286 VAL A C 1
ATOM 2261 O O . VAL A 1 286 ? -0.959 11.610 -9.980 1.00 94.62 286 VAL A O 1
ATOM 2264 N N . PRO A 1 287 ? -0.794 12.594 -11.988 1.00 92.94 287 PRO A N 1
ATOM 2265 C CA . PRO A 1 287 ? -2.090 13.265 -11.873 1.00 92.94 287 PRO A CA 1
ATOM 2266 C C . PRO A 1 287 ? -3.257 12.285 -11.707 1.00 92.94 287 PRO A C 1
ATOM 2268 O O . PRO A 1 287 ? -4.170 12.554 -10.937 1.00 92.94 287 PRO A O 1
ATOM 2271 N N . ARG A 1 288 ? -3.200 11.110 -12.348 1.00 91.75 288 ARG A N 1
ATOM 2272 C CA . ARG A 1 288 ? -4.196 10.032 -12.196 1.00 91.75 288 ARG A CA 1
ATOM 2273 C C . ARG A 1 288 ? -4.074 9.280 -10.857 1.00 91.75 288 ARG A C 1
ATOM 2275 O O . ARG A 1 288 ? -4.921 8.450 -10.551 1.00 91.75 288 ARG A O 1
ATOM 2282 N N . MET A 1 289 ? -3.029 9.556 -10.070 1.00 91.62 289 MET A N 1
ATOM 2283 C CA . MET A 1 289 ? -2.742 8.953 -8.759 1.00 91.62 289 MET A CA 1
ATOM 2284 C C . MET A 1 289 ? -2.946 9.922 -7.580 1.00 91.62 289 MET A C 1
ATOM 2286 O O . MET A 1 289 ? -2.567 9.593 -6.455 1.00 91.62 289 MET A O 1
ATOM 2290 N N . ILE A 1 290 ? -3.535 11.106 -7.807 1.00 91.75 290 ILE A N 1
ATOM 2291 C CA . ILE A 1 290 ? -3.790 12.096 -6.744 1.00 91.75 290 ILE A CA 1
ATOM 2292 C C . ILE A 1 290 ? -4.697 11.506 -5.650 1.00 91.75 290 ILE A C 1
ATOM 2294 O O . ILE A 1 290 ? -4.390 11.664 -4.468 1.00 91.75 290 ILE A O 1
ATOM 2298 N N . VAL A 1 291 ? -5.776 10.807 -6.026 1.00 91.12 291 VAL A N 1
ATOM 2299 C CA . VAL A 1 291 ? -6.729 10.148 -5.110 1.00 91.12 291 VAL A CA 1
ATOM 2300 C C . VAL A 1 291 ? -6.449 8.648 -5.026 1.00 91.12 291 VAL A C 1
ATOM 2302 O O . VAL A 1 291 ? -6.188 8.005 -6.041 1.00 91.12 291 VAL A O 1
ATOM 2305 N N . THR A 1 292 ? -6.496 8.076 -3.815 1.00 92.19 292 THR A N 1
ATOM 2306 C CA . THR A 1 292 ? -6.271 6.634 -3.607 1.00 92.19 292 THR A CA 1
ATOM 2307 C C . THR A 1 292 ? -7.556 5.858 -3.309 1.00 92.19 292 THR A C 1
ATOM 2309 O O . THR A 1 292 ? -8.317 6.251 -2.420 1.00 92.19 292 THR A O 1
ATOM 2312 N N . PRO A 1 293 ? -7.768 4.686 -3.939 1.00 91.25 293 PRO A N 1
ATOM 2313 C CA . PRO A 1 293 ? -8.840 3.769 -3.563 1.00 91.25 293 PRO A CA 1
ATOM 2314 C C . PRO A 1 293 ? -8.635 3.117 -2.187 1.00 91.25 293 PRO A C 1
ATOM 2316 O O . PRO A 1 293 ? -9.580 2.555 -1.636 1.00 91.25 293 PRO A O 1
ATOM 2319 N N . GLN A 1 294 ? -7.429 3.185 -1.606 1.00 91.00 294 GLN A N 1
ATOM 2320 C CA . GLN A 1 294 ? -7.126 2.672 -0.261 1.00 91.00 294 GLN A CA 1
ATOM 2321 C C . GLN A 1 294 ? -8.012 3.309 0.814 1.00 91.00 294 GLN A C 1
ATOM 2323 O O . GLN A 1 294 ? -8.429 2.635 1.751 1.00 91.00 294 GLN A O 1
ATOM 2328 N N . SER A 1 295 ? -8.242 4.620 0.710 1.00 88.81 295 SER A N 1
ATOM 2329 C CA . SER A 1 295 ? -8.852 5.438 1.767 1.00 88.81 295 SER A CA 1
ATOM 2330 C C . SER A 1 295 ? -9.640 6.640 1.222 1.00 88.81 295 SER A C 1
ATOM 2332 O O . SER A 1 295 ? -9.779 7.636 1.928 1.00 88.81 295 SER A O 1
ATOM 2334 N N . ASN A 1 296 ? -10.102 6.535 -0.038 1.00 89.00 296 ASN A N 1
ATOM 2335 C CA . ASN A 1 296 ? -11.005 7.450 -0.757 1.00 89.00 296 ASN A CA 1
ATOM 2336 C C . ASN A 1 296 ? -10.794 8.946 -0.446 1.00 89.00 296 ASN A C 1
ATOM 2338 O O . ASN A 1 296 ? -11.703 9.677 -0.054 1.00 89.00 296 ASN A O 1
ATOM 2342 N N . ARG A 1 297 ? -9.531 9.366 -0.570 1.00 89.12 297 ARG A N 1
ATOM 2343 C CA . ARG A 1 297 ? -9.027 10.709 -0.254 1.00 89.12 297 ARG A CA 1
ATOM 2344 C C . ARG A 1 297 ? -7.772 11.007 -1.086 1.00 89.12 297 ARG A C 1
ATOM 2346 O O . ARG A 1 297 ? -7.152 10.059 -1.588 1.00 89.12 297 ARG A O 1
ATOM 2353 N N . PRO A 1 298 ? -7.353 12.277 -1.224 1.00 90.50 298 PRO A N 1
ATOM 2354 C CA . PRO A 1 298 ? -6.119 12.593 -1.926 1.00 90.50 298 PRO A CA 1
ATOM 2355 C C . PRO A 1 298 ? -4.893 12.190 -1.086 1.00 90.50 298 PRO A C 1
ATOM 2357 O O . PRO A 1 298 ? -4.837 12.482 0.107 1.00 90.50 298 PRO A O 1
ATOM 2360 N N . VAL A 1 299 ? -3.915 11.511 -1.698 1.00 88.94 299 VAL A N 1
ATOM 2361 C CA . VAL A 1 299 ? -2.622 11.136 -1.073 1.00 88.94 299 VAL A CA 1
ATOM 2362 C C . VAL A 1 299 ? -1.636 12.296 -1.124 1.00 88.94 299 VAL A C 1
ATOM 2364 O O . VAL A 1 299 ? -0.833 12.489 -0.214 1.00 88.94 299 VAL A O 1
ATOM 2367 N N . MET A 1 300 ? -1.702 13.077 -2.199 1.00 89.44 300 MET A N 1
ATOM 2368 C CA . MET A 1 300 ? -0.928 14.299 -2.370 1.00 89.44 300 MET A CA 1
ATOM 2369 C C . MET A 1 300 ? -1.667 15.459 -1.694 1.00 89.44 300 MET A C 1
ATOM 2371 O O . MET A 1 300 ? -2.897 15.514 -1.668 1.00 89.44 300 MET A O 1
ATOM 2375 N N . GLY A 1 301 ? -0.934 16.436 -1.176 1.00 83.75 301 GLY A N 1
ATOM 2376 C CA . GLY A 1 301 ? -1.507 17.621 -0.535 1.00 83.75 301 GLY A CA 1
ATOM 2377 C C . GLY A 1 301 ? -0.521 18.779 -0.549 1.00 83.75 301 GLY A C 1
ATOM 2378 O O . GLY A 1 301 ? 0.652 18.595 -0.879 1.00 83.75 301 GLY A O 1
ATOM 2379 N N . ILE A 1 302 ? -0.982 19.977 -0.198 1.00 81.25 302 ILE A N 1
ATOM 2380 C CA . ILE A 1 302 ? -0.068 21.082 0.107 1.00 81.25 302 ILE A CA 1
ATOM 2381 C C . ILE A 1 302 ? 0.566 20.794 1.476 1.00 81.25 302 ILE A C 1
ATOM 2383 O O . ILE A 1 302 ? -0.140 20.477 2.434 1.00 81.25 302 ILE A O 1
ATOM 2387 N N . VAL A 1 303 ? 1.898 20.832 1.549 1.00 74.12 303 VAL A N 1
ATOM 2388 C CA . VAL A 1 303 ? 2.700 20.339 2.684 1.00 74.12 303 VAL A CA 1
ATOM 2389 C C . VAL A 1 303 ? 3.801 21.328 3.063 1.00 74.12 303 VAL A C 1
ATOM 2391 O O . VAL A 1 303 ? 4.125 22.216 2.279 1.00 74.12 303 VAL A O 1
ATOM 2394 N N . GLN A 1 304 ? 4.383 21.138 4.256 1.00 71.81 304 GLN A N 1
ATOM 2395 C CA . GLN A 1 304 ? 5.544 21.893 4.751 1.00 71.81 304 GLN A CA 1
ATOM 2396 C C . GLN A 1 304 ? 5.326 23.419 4.637 1.00 71.81 304 GLN A C 1
ATOM 2398 O O . GLN A 1 304 ? 4.221 23.910 4.880 1.00 71.81 304 GLN A O 1
ATOM 2403 N N . ASP A 1 305 ? 6.378 24.144 4.284 1.00 68.38 305 ASP A N 1
ATOM 2404 C CA . ASP A 1 305 ? 6.499 25.568 3.985 1.00 68.38 305 ASP A CA 1
ATOM 2405 C C . ASP A 1 305 ? 5.257 26.174 3.315 1.00 68.38 305 ASP A C 1
ATOM 2407 O O . ASP A 1 305 ? 4.638 27.097 3.853 1.00 68.38 305 ASP A O 1
ATOM 2411 N N . THR A 1 306 ? 4.822 25.599 2.190 1.00 62.09 306 THR A N 1
ATOM 2412 C CA . THR A 1 306 ? 3.656 26.078 1.437 1.00 62.09 306 THR A CA 1
ATOM 2413 C C . THR A 1 306 ? 2.377 26.055 2.279 1.00 62.09 306 THR A C 1
ATOM 2415 O O . THR A 1 306 ? 1.530 26.935 2.155 1.00 62.09 306 THR A O 1
ATOM 2418 N N . LEU A 1 307 ? 2.213 25.067 3.165 1.00 66.62 307 LEU A N 1
ATOM 2419 C CA . LEU A 1 307 ? 1.043 24.997 4.040 1.00 66.62 307 LEU A CA 1
ATOM 2420 C C . LEU A 1 307 ? 1.122 26.014 5.192 1.00 66.62 307 LEU A C 1
ATOM 2422 O O . LEU A 1 307 ? 0.081 26.515 5.612 1.00 66.62 307 LEU A O 1
ATOM 2426 N N . THR A 1 308 ? 2.327 26.350 5.669 1.00 52.84 308 THR A N 1
ATOM 2427 C CA . THR A 1 308 ? 2.535 27.407 6.676 1.00 52.84 308 THR A CA 1
ATOM 2428 C C . THR A 1 308 ? 2.218 28.790 6.103 1.00 52.84 308 THR A C 1
ATOM 2430 O O . THR A 1 308 ? 1.485 29.547 6.727 1.00 52.84 308 THR A O 1
ATOM 2433 N N . ALA A 1 309 ? 2.701 29.125 4.903 1.00 59.84 309 ALA A N 1
ATOM 2434 C CA . ALA A 1 309 ? 2.499 30.462 4.333 1.00 59.84 309 ALA A CA 1
ATOM 2435 C C . ALA A 1 309 ? 1.070 30.727 3.819 1.00 59.84 309 ALA A C 1
ATOM 2437 O O . ALA A 1 309 ? 0.635 31.874 3.826 1.00 59.84 309 ALA A O 1
ATOM 2438 N N . VAL A 1 310 ? 0.289 29.696 3.456 1.00 59.78 310 VAL A N 1
ATOM 2439 C CA . VAL A 1 310 ? -1.154 29.869 3.169 1.00 59.78 310 VAL A CA 1
ATOM 2440 C C . VAL A 1 310 ? -1.927 30.413 4.386 1.00 59.78 310 VAL A C 1
ATOM 2442 O O . VAL A 1 310 ? -2.908 31.138 4.214 1.00 59.78 310 VAL A O 1
ATOM 2445 N N . TYR A 1 311 ? -1.518 30.060 5.609 1.00 54.56 311 TYR A N 1
ATOM 2446 C CA . TYR A 1 311 ? -2.240 30.419 6.835 1.00 54.56 311 TYR A CA 1
ATOM 2447 C C . TYR A 1 311 ? -2.226 31.933 7.115 1.00 54.56 311 TYR A C 1
ATOM 2449 O O . TYR A 1 311 ? -3.246 32.487 7.523 1.00 54.56 311 TYR A O 1
ATOM 2457 N N . SER A 1 312 ? -1.111 32.613 6.838 1.00 48.22 312 SER A N 1
ATOM 2458 C CA . SER A 1 312 ? -0.865 34.010 7.238 1.00 48.22 312 SER A CA 1
ATOM 2459 C C . SER A 1 312 ? -1.371 35.074 6.238 1.00 48.22 312 SER A C 1
ATOM 2461 O O . SER A 1 312 ? -0.940 36.226 6.264 1.00 48.22 312 SER A O 1
ATOM 2463 N N . LEU A 1 313 ? -2.293 34.712 5.338 1.00 54.72 313 LEU A N 1
ATOM 2464 C CA . LEU A 1 313 ? -2.783 35.569 4.247 1.00 54.72 313 LEU A CA 1
ATOM 2465 C C . LEU A 1 313 ? -3.930 36.519 4.684 1.00 54.72 313 LEU A C 1
ATOM 2467 O O . LEU A 1 313 ? -5.052 36.091 4.968 1.00 54.72 313 LEU A O 1
ATOM 2471 N N . SER A 1 314 ? -3.653 37.830 4.692 1.00 42.69 314 SER A N 1
ATOM 2472 C CA . SER A 1 314 ? -4.426 38.898 5.368 1.00 42.69 314 SER A CA 1
ATOM 2473 C C . SER A 1 314 ? -5.444 39.683 4.479 1.00 42.69 314 SER A C 1
ATOM 2475 O O . SER A 1 314 ? -5.459 39.481 3.258 1.00 42.69 314 SER A O 1
ATOM 2477 N N . PRO A 1 315 ? -6.367 40.502 5.065 1.00 46.91 315 PRO A N 1
ATOM 2478 C CA . PRO A 1 315 ? -7.585 41.032 4.407 1.00 46.91 315 PRO A CA 1
ATOM 2479 C C . PRO A 1 315 ? -7.491 42.455 3.782 1.00 46.91 315 PRO A C 1
ATOM 2481 O O . PRO A 1 315 ? -6.437 43.081 3.777 1.00 46.91 315 PRO A O 1
ATOM 2484 N N . ALA A 1 316 ? -8.589 42.910 3.145 1.00 47.59 316 ALA A N 1
ATOM 2485 C CA . ALA A 1 316 ? -8.587 43.870 2.021 1.00 47.59 316 ALA A CA 1
ATOM 2486 C C . ALA A 1 316 ? -8.711 45.345 2.414 1.00 47.59 316 ALA A C 1
ATOM 2488 O O . ALA A 1 316 ? -9.544 45.691 3.250 1.00 47.59 316 ALA A O 1
ATOM 2489 N N . ILE A 1 317 ? -7.980 46.229 1.722 1.00 55.69 317 ILE A N 1
ATOM 2490 C CA . ILE A 1 317 ? -8.070 47.686 1.910 1.00 55.69 317 ILE A CA 1
ATOM 2491 C C . ILE A 1 317 ? -7.933 48.408 0.553 1.00 55.69 317 ILE A C 1
ATOM 2493 O O . ILE A 1 317 ? -6.954 48.213 -0.159 1.00 55.69 317 ILE A O 1
ATOM 2497 N N . LEU A 1 318 ? -8.896 49.273 0.196 1.00 49.91 318 LEU A N 1
ATOM 2498 C CA . LEU A 1 318 ? -8.818 50.144 -1.001 1.00 49.91 318 LEU A CA 1
ATOM 2499 C C . LEU A 1 318 ? -8.292 51.563 -0.706 1.00 49.91 318 LEU A C 1
ATOM 2501 O O . LEU A 1 318 ? -7.797 52.238 -1.606 1.00 49.91 318 LEU A O 1
ATOM 2505 N N . LYS A 1 319 ? -8.429 52.040 0.537 1.00 42.44 319 LYS A N 1
ATOM 2506 C CA . LYS A 1 319 ? -7.976 53.359 1.015 1.00 42.44 319 LYS A CA 1
ATOM 2507 C C . LYS A 1 319 ? -7.327 53.178 2.392 1.00 42.44 319 LYS A C 1
ATOM 2509 O O . LYS A 1 319 ? -7.947 52.524 3.224 1.00 42.44 319 LYS A O 1
ATOM 2514 N N . PRO A 1 320 ? -6.137 53.745 2.670 1.00 66.94 320 PRO A N 1
ATOM 2515 C CA . PRO A 1 320 ? -5.479 54.832 1.933 1.00 66.94 320 PRO A CA 1
ATOM 2516 C C . PRO A 1 320 ? -4.602 54.402 0.743 1.00 66.94 320 PRO A C 1
ATOM 2518 O O . PRO A 1 320 ? -4.143 55.264 -0.001 1.00 66.94 320 PRO A O 1
ATOM 2521 N N . ARG A 1 321 ? -4.359 53.102 0.542 1.00 65.88 321 ARG A N 1
ATOM 2522 C CA . ARG A 1 321 ? -3.636 52.551 -0.619 1.00 65.88 321 ARG A CA 1
ATOM 2523 C C . ARG A 1 321 ? -4.363 51.303 -1.139 1.00 65.88 321 ARG A C 1
ATOM 2525 O O . ARG A 1 321 ? -4.995 50.633 -0.322 1.00 65.88 321 ARG A O 1
ATOM 2532 N N . PRO A 1 322 ? -4.265 50.970 -2.440 1.00 69.06 322 PRO A N 1
ATOM 2533 C CA . PRO A 1 322 ? -4.764 49.702 -2.960 1.00 69.06 322 PRO A CA 1
ATOM 2534 C C . PRO A 1 322 ? -3.909 48.548 -2.419 1.00 69.06 322 PRO A C 1
ATOM 2536 O O . PRO A 1 322 ? -2.734 48.420 -2.762 1.00 69.06 322 PRO A O 1
ATOM 2539 N N . LEU A 1 323 ? -4.501 47.725 -1.556 1.00 68.12 323 LEU A N 1
ATOM 2540 C CA . LEU A 1 323 ? -3.886 46.540 -0.966 1.00 68.12 323 LEU A CA 1
ATOM 2541 C C . LEU A 1 323 ? -4.749 45.315 -1.287 1.00 68.12 323 LEU A C 1
ATOM 2543 O O . LEU A 1 323 ? -5.846 45.140 -0.749 1.00 68.12 323 LEU A O 1
ATOM 2547 N N . TRP A 1 324 ? -4.235 44.471 -2.182 1.00 66.88 324 TRP A N 1
ATOM 2548 C CA . TRP A 1 324 ? -4.820 43.169 -2.492 1.00 66.88 324 TRP A CA 1
ATOM 2549 C C . TRP A 1 324 ? -4.611 42.192 -1.343 1.00 66.88 324 TRP A C 1
ATOM 2551 O O . TRP A 1 324 ? -3.569 42.184 -0.690 1.00 66.88 324 TRP A O 1
ATOM 2561 N N . THR A 1 325 ? -5.591 41.322 -1.138 1.00 72.25 325 THR A N 1
ATOM 2562 C CA . THR A 1 325 ? -5.495 40.269 -0.125 1.00 72.25 325 THR A CA 1
ATOM 2563 C C . THR A 1 325 ? -4.803 39.037 -0.648 1.00 72.25 325 THR A C 1
ATOM 2565 O O . THR A 1 325 ? -4.990 38.644 -1.802 1.00 72.25 325 THR A O 1
ATOM 2568 N N . GLY A 1 326 ? -4.139 38.323 0.258 1.00 69.38 326 GLY A N 1
ATOM 2569 C CA . GLY A 1 326 ? -3.729 36.955 -0.025 1.00 69.38 326 GLY A CA 1
ATOM 2570 C C . GLY A 1 326 ? -4.921 36.050 -0.369 1.00 69.38 326 GLY A C 1
ATOM 2571 O O . GLY A 1 326 ? -4.764 35.140 -1.172 1.00 69.38 326 GLY A O 1
ATOM 2572 N N . LYS A 1 327 ? -6.133 36.340 0.134 1.00 72.44 327 LYS A N 1
ATOM 2573 C CA . LYS A 1 327 ? -7.362 35.592 -0.199 1.00 72.44 327 LYS A CA 1
ATOM 2574 C C . LYS A 1 327 ? -7.835 35.809 -1.640 1.00 72.44 327 LYS A C 1
ATOM 2576 O O . LYS A 1 327 ? -8.118 34.833 -2.316 1.00 72.44 327 LYS A O 1
ATOM 2581 N N . GLN A 1 328 ? -7.858 37.046 -2.138 1.00 72.38 328 GLN A N 1
ATOM 2582 C CA . GLN A 1 328 ? -8.180 37.376 -3.536 1.00 72.38 328 GLN A CA 1
ATOM 2583 C C . GLN A 1 328 ? -7.112 36.843 -4.492 1.00 72.38 328 GLN A C 1
ATOM 2585 O O . GLN A 1 328 ? -7.448 36.277 -5.527 1.00 72.38 328 GLN A O 1
ATOM 2590 N N . ILE A 1 329 ? -5.831 36.970 -4.126 1.00 75.75 329 ILE A N 1
ATOM 2591 C CA . ILE A 1 329 ? -4.727 36.365 -4.881 1.00 75.75 329 ILE A CA 1
ATOM 2592 C C . ILE A 1 329 ? -4.899 34.837 -4.920 1.00 75.75 329 ILE A C 1
ATOM 2594 O O . ILE A 1 329 ? -4.702 34.236 -5.971 1.00 75.75 329 ILE A O 1
ATOM 2598 N N . PHE A 1 330 ? -5.347 34.209 -3.826 1.00 75.06 330 PHE A N 1
ATOM 2599 C CA . PHE A 1 330 ? -5.665 32.780 -3.798 1.00 75.06 330 PHE A CA 1
ATOM 2600 C C . PHE A 1 330 ? -6.928 32.425 -4.605 1.00 75.06 330 PHE A C 1
ATOM 2602 O O . PHE A 1 330 ? -6.935 31.389 -5.262 1.00 75.06 330 PHE A O 1
ATOM 2609 N N . SER A 1 331 ? -7.965 33.273 -4.645 1.00 79.69 331 SER A N 1
ATOM 2610 C CA . SER A 1 331 ? -9.141 33.070 -5.514 1.00 79.69 331 SER A CA 1
ATOM 2611 C C . SER A 1 331 ? -8.750 32.947 -6.989 1.00 79.69 331 SER A C 1
ATOM 2613 O O . SER A 1 331 ? -9.296 32.098 -7.682 1.00 79.69 331 SER A O 1
ATOM 2615 N N . LEU A 1 332 ? -7.754 33.715 -7.455 1.00 80.56 332 LEU A N 1
ATOM 2616 C CA . LEU A 1 332 ? -7.213 33.606 -8.821 1.00 80.56 332 LEU A CA 1
ATOM 2617 C C . LEU A 1 332 ? -6.483 32.274 -9.094 1.00 80.56 332 LEU A C 1
ATOM 2619 O O . LEU A 1 332 ? -6.218 31.946 -10.249 1.00 80.56 332 LEU A O 1
ATOM 2623 N N . ILE A 1 333 ? -6.135 31.516 -8.049 1.00 82.38 333 ILE A N 1
ATOM 2624 C CA . ILE A 1 333 ? -5.504 30.194 -8.153 1.00 82.38 333 ILE A CA 1
ATOM 2625 C C . ILE A 1 333 ? -6.562 29.081 -8.238 1.00 82.38 333 ILE A C 1
ATOM 2627 O O . ILE A 1 333 ? -6.291 28.044 -8.845 1.00 82.38 333 ILE A O 1
ATOM 2631 N N . ILE A 1 334 ? -7.755 29.273 -7.658 1.00 82.25 334 ILE A N 1
ATOM 2632 C CA . ILE A 1 334 ? -8.837 28.274 -7.655 1.00 82.25 334 ILE A CA 1
ATOM 2633 C C . ILE A 1 334 ? -9.398 28.113 -9.083 1.00 82.25 334 ILE A C 1
ATOM 2635 O O . ILE A 1 334 ? -9.848 29.091 -9.678 1.00 82.25 334 ILE A O 1
ATOM 2639 N N . PRO A 1 335 ? -9.392 26.898 -9.666 1.00 77.62 335 PRO A N 1
ATOM 2640 C CA . PRO A 1 335 ? -9.825 26.704 -11.044 1.00 77.62 335 PRO A CA 1
ATOM 2641 C C . PRO A 1 335 ? -11.345 26.509 -11.159 1.00 77.62 335 PRO A C 1
ATOM 2643 O O . PRO A 1 335 ? -11.905 25.587 -10.573 1.00 77.62 335 PRO A O 1
ATOM 2646 N N . GLY A 1 336 ? -11.998 27.299 -12.014 1.00 73.12 336 GLY A N 1
ATOM 2647 C CA . GLY A 1 336 ? -13.404 27.101 -12.385 1.00 73.12 336 GLY A CA 1
ATOM 2648 C C . GLY A 1 336 ? -14.406 27.573 -11.325 1.00 73.12 336 GLY A C 1
ATOM 2649 O O . GLY A 1 336 ? -14.205 28.599 -10.682 1.00 73.12 336 GLY A O 1
ATOM 2650 N N . HIS A 1 337 ? -15.513 26.841 -11.177 1.00 77.44 337 HIS A N 1
ATOM 2651 C CA . HIS A 1 337 ? -16.630 27.197 -10.291 1.00 77.44 337 HIS A CA 1
ATOM 2652 C C . HIS A 1 337 ? -16.889 26.127 -9.219 1.00 77.44 337 HIS A C 1
ATOM 2654 O O . HIS A 1 337 ? -18.008 25.642 -9.065 1.00 77.44 337 HIS A O 1
ATOM 2660 N N . ILE A 1 338 ? -15.829 25.749 -8.503 1.00 75.31 338 ILE A N 1
ATOM 2661 C CA . ILE A 1 338 ? -15.868 24.756 -7.421 1.00 75.31 338 ILE A CA 1
ATOM 2662 C C . ILE A 1 338 ? -16.650 25.318 -6.220 1.00 75.31 338 ILE A C 1
ATOM 2664 O O . ILE A 1 338 ? -16.502 26.492 -5.885 1.00 75.31 338 ILE A O 1
ATOM 2668 N N . ASN A 1 339 ? -17.438 24.486 -5.531 1.00 77.62 339 ASN A N 1
ATOM 2669 C CA . ASN A 1 339 ? -18.157 24.874 -4.309 1.00 77.62 339 ASN A CA 1
ATOM 2670 C C . ASN A 1 339 ? -17.691 24.021 -3.115 1.00 77.62 339 ASN A C 1
ATOM 2672 O O . ASN A 1 339 ? -17.874 22.807 -3.104 1.00 77.62 339 ASN A O 1
ATOM 2676 N N . VAL A 1 340 ? -17.102 24.642 -2.084 1.00 76.38 340 VAL A N 1
ATOM 2677 C CA . VAL A 1 340 ? -16.577 23.939 -0.892 1.00 76.38 340 VAL A CA 1
ATOM 2678 C C . VAL A 1 340 ? -16.985 24.659 0.387 1.00 76.38 340 VAL A C 1
ATOM 2680 O O . VAL A 1 340 ? -16.820 25.871 0.477 1.00 76.38 340 VAL A O 1
ATOM 2683 N N . ILE A 1 341 ? -17.452 23.903 1.389 1.00 81.75 341 ILE A N 1
ATOM 2684 C CA . ILE A 1 341 ? -17.738 24.397 2.745 1.00 81.75 341 ILE A CA 1
ATOM 2685 C C . ILE A 1 341 ? -16.983 23.540 3.766 1.00 81.75 341 ILE A C 1
ATOM 2687 O O . ILE A 1 341 ? -17.265 22.350 3.929 1.00 81.75 341 ILE A O 1
ATOM 2691 N N . ARG A 1 342 ? -16.007 24.134 4.464 1.00 76.81 342 ARG A N 1
ATOM 2692 C CA . ARG A 1 342 ? -15.163 23.457 5.468 1.00 76.81 342 ARG A CA 1
ATOM 2693 C C . ARG A 1 342 ? -14.800 24.395 6.621 1.00 76.81 342 ARG A C 1
ATOM 2695 O O . ARG A 1 342 ? -14.633 25.597 6.425 1.00 76.81 342 ARG A O 1
ATOM 2702 N N . THR A 1 343 ? -14.619 23.821 7.811 1.00 79.88 343 THR A N 1
ATOM 2703 C CA . THR A 1 343 ? -14.215 24.537 9.031 1.00 79.88 343 THR A CA 1
ATOM 2704 C C . THR A 1 343 ? -12.698 24.504 9.254 1.00 79.88 343 THR A C 1
ATOM 2706 O O . THR A 1 343 ? -12.007 23.543 8.900 1.00 79.88 343 THR A O 1
ATOM 2709 N N . HIS A 1 344 ? -12.167 25.572 9.854 1.00 77.50 344 HIS A N 1
ATOM 2710 C CA . HIS A 1 344 ? -10.740 25.739 10.151 1.00 77.50 344 HIS A CA 1
ATOM 2711 C C . HIS A 1 344 ? -10.247 24.835 11.314 1.00 77.50 344 HIS A C 1
ATOM 2713 O O . HIS A 1 344 ? -11.029 24.140 11.969 1.00 77.50 344 HIS A O 1
ATOM 2719 N N . SER A 1 345 ? -8.934 24.797 11.577 1.00 72.88 345 SER A N 1
ATOM 2720 C CA . SER A 1 345 ? -8.315 24.014 12.664 1.00 72.88 345 SER A CA 1
ATOM 2721 C C . SER A 1 345 ? -8.829 24.398 14.057 1.00 72.88 345 SER A C 1
ATOM 2723 O O . SER A 1 345 ? -9.121 23.501 14.844 1.00 72.88 345 SER A O 1
ATOM 2725 N N . THR A 1 346 ? -8.961 25.699 14.331 1.00 71.31 346 THR A N 1
ATOM 2726 C CA . THR A 1 346 ? -9.353 26.300 15.624 1.00 71.31 346 THR A CA 1
ATOM 2727 C C . THR A 1 346 ? -10.768 26.894 15.631 1.00 71.31 346 THR A C 1
ATOM 2729 O O . THR A 1 346 ? -11.065 27.751 16.456 1.00 71.31 346 THR A O 1
ATOM 2732 N N . HIS A 1 347 ? -11.637 26.462 14.710 1.00 71.19 347 HIS A N 1
ATOM 2733 C CA . HIS A 1 347 ? -13.055 26.841 14.709 1.00 71.19 347 HIS A CA 1
ATOM 2734 C C . HIS A 1 347 ? -13.692 26.440 16.057 1.00 71.19 347 HIS A C 1
ATOM 2736 O O . HIS A 1 347 ? -13.560 25.267 16.417 1.00 71.19 347 HIS A O 1
ATOM 2742 N N . PRO A 1 348 ? -14.337 27.355 16.804 1.00 72.44 348 PRO A N 1
ATOM 2743 C CA . PRO A 1 348 ? -15.047 27.001 18.031 1.00 72.44 348 PRO A CA 1
ATOM 2744 C C . PRO A 1 348 ? -16.301 26.186 17.694 1.00 72.44 348 PRO A C 1
ATOM 2746 O O . PRO A 1 348 ? -16.922 26.403 16.652 1.00 72.44 348 PRO A O 1
ATOM 2749 N N . ASP A 1 349 ? -16.673 25.238 18.553 1.00 71.31 349 ASP A N 1
ATOM 2750 C CA . ASP A 1 349 ? -17.796 24.328 18.278 1.00 71.31 349 ASP A CA 1
ATOM 2751 C C . ASP A 1 349 ? -19.175 25.022 18.393 1.00 71.31 349 ASP A C 1
ATOM 2753 O O . ASP A 1 349 ? -20.161 24.510 17.871 1.00 71.31 349 ASP A O 1
ATOM 2757 N N . ASP A 1 350 ? -19.233 26.213 19.004 1.00 72.06 350 ASP A N 1
ATOM 2758 C CA . ASP A 1 350 ? -20.462 26.985 19.255 1.00 72.06 350 ASP A CA 1
ATOM 2759 C C . ASP A 1 350 ? -20.863 27.957 18.112 1.00 72.06 350 ASP A C 1
ATOM 2761 O O . ASP A 1 350 ? -21.892 28.626 18.201 1.00 72.06 350 ASP A O 1
ATOM 2765 N N . GLU A 1 351 ? -20.058 28.095 17.045 1.00 66.81 351 GLU A N 1
ATOM 2766 C CA . GLU A 1 351 ? -20.159 29.205 16.069 1.00 66.81 351 GLU A CA 1
ATOM 2767 C C . GLU A 1 351 ? -20.549 28.761 14.639 1.00 66.81 351 GLU A C 1
ATOM 2769 O O . GLU A 1 351 ? -19.784 28.887 13.681 1.00 66.81 351 GLU A O 1
ATOM 2774 N N . ASP A 1 352 ? -21.774 28.263 14.456 1.00 56.50 352 ASP A N 1
ATOM 2775 C CA . ASP A 1 352 ? -22.251 27.708 13.172 1.00 56.50 352 ASP A CA 1
ATOM 2776 C C . ASP A 1 352 ? -22.271 28.708 11.986 1.00 56.50 352 ASP A C 1
ATOM 2778 O O . ASP A 1 352 ? -22.293 28.307 10.814 1.00 56.50 352 ASP A O 1
ATOM 2782 N N . SER A 1 353 ? -22.257 30.015 12.268 1.00 53.44 353 SER A N 1
ATOM 2783 C CA . SER A 1 353 ? -22.325 31.117 11.292 1.00 53.44 353 SER A CA 1
ATOM 2784 C C . SER A 1 353 ? -21.092 32.039 11.299 1.00 53.44 353 SER A C 1
ATOM 2786 O O . SER A 1 353 ? -21.194 33.197 10.895 1.00 53.44 353 SER A O 1
ATOM 2788 N N . GLY A 1 354 ? -19.947 31.551 11.785 1.00 52.44 354 GLY A N 1
ATOM 2789 C CA . GLY A 1 354 ? -18.732 32.350 11.975 1.00 52.44 354 GLY A CA 1
ATOM 2790 C C . GLY A 1 354 ? -17.920 32.671 10.709 1.00 52.44 354 GLY A C 1
ATOM 2791 O O . GLY A 1 354 ? -18.046 31.992 9.684 1.00 52.44 354 GLY A O 1
ATOM 2792 N N . PRO A 1 355 ? -16.978 33.637 10.783 1.00 49.81 355 PRO A N 1
ATOM 2793 C CA . PRO A 1 355 ? -16.117 34.048 9.665 1.00 49.81 355 PRO A CA 1
ATOM 2794 C C . PRO A 1 355 ? -15.081 32.982 9.256 1.00 49.81 355 PRO A C 1
ATOM 2796 O O . PRO A 1 355 ? -14.317 33.181 8.308 1.00 49.81 355 PRO A O 1
ATOM 2799 N N . TYR A 1 356 ? -15.037 31.848 9.963 1.00 50.66 356 TYR A N 1
ATOM 2800 C CA . TYR A 1 356 ? -14.130 30.718 9.740 1.00 50.66 356 TYR A CA 1
ATOM 2801 C C . TYR A 1 356 ? -14.636 29.695 8.703 1.00 50.66 356 TYR A C 1
ATOM 2803 O O . TYR A 1 356 ? -13.902 28.763 8.359 1.00 50.66 356 TYR A O 1
ATOM 2811 N N . LYS A 1 357 ? -15.865 29.868 8.202 1.00 52.25 357 LYS A N 1
ATOM 2812 C CA . LYS A 1 357 ? -16.583 28.955 7.299 1.00 52.25 357 LYS A CA 1
ATOM 2813 C C . LYS A 1 357 ? -16.443 29.410 5.843 1.00 52.25 357 LYS A C 1
ATOM 2815 O O . LYS A 1 357 ? -17.198 30.259 5.382 1.00 52.25 357 LYS A O 1
ATOM 2820 N N . HIS A 1 358 ? -15.454 28.885 5.115 1.00 58.75 358 HIS A N 1
ATOM 2821 C CA . HIS A 1 358 ? -15.252 29.309 3.725 1.00 58.75 358 HIS A CA 1
ATOM 2822 C C . HIS A 1 358 ? -16.345 28.792 2.784 1.00 58.75 358 HIS A C 1
ATOM 2824 O O . HIS A 1 358 ? -16.947 27.747 3.023 1.00 58.75 358 HIS A O 1
ATOM 2830 N N . ILE A 1 359 ? -16.556 29.554 1.712 1.00 51.06 359 ILE A N 1
ATOM 2831 C CA . ILE A 1 359 ? -17.371 29.238 0.538 1.00 51.06 359 ILE A CA 1
ATOM 2832 C C . ILE A 1 359 ? -16.480 29.547 -0.680 1.00 51.06 359 ILE A C 1
ATOM 2834 O O . ILE A 1 359 ? -15.622 30.426 -0.596 1.00 51.06 359 ILE A O 1
ATOM 2838 N N . SER A 1 360 ? -16.665 28.798 -1.766 1.00 52.25 360 SER A N 1
ATOM 2839 C CA . SER A 1 360 ? -16.067 28.957 -3.107 1.00 52.25 360 SER A CA 1
ATOM 2840 C C . SER A 1 360 ? -17.259 28.996 -4.095 1.00 52.25 360 SER A C 1
ATOM 2842 O O . SER A 1 360 ? -18.315 28.481 -3.710 1.00 52.25 360 SER A O 1
ATOM 2844 N N . PRO A 1 361 ? -17.205 29.664 -5.268 1.00 52.00 361 PRO A N 1
ATOM 2845 C CA . PRO A 1 361 ? -16.066 29.755 -6.189 1.00 52.00 361 PRO A CA 1
ATOM 2846 C C . PRO A 1 361 ? -14.943 30.709 -5.771 1.00 52.00 361 PRO A C 1
ATOM 2848 O O . PRO A 1 361 ? -13.803 30.270 -5.650 1.00 52.00 361 PRO A O 1
ATOM 2851 N N . GLU A 1 362 ? -15.229 31.974 -5.465 1.00 61.78 362 GLU A N 1
ATOM 2852 C CA . GLU A 1 362 ? -14.222 32.872 -4.878 1.00 61.78 362 GLU A CA 1
ATOM 2853 C C . GLU A 1 362 ? -14.061 32.595 -3.377 1.00 61.78 362 GLU A C 1
ATOM 2855 O O . GLU A 1 362 ? -15.041 32.281 -2.707 1.00 61.78 362 GLU A O 1
ATOM 2860 N N . LEU A 1 363 ? -12.851 32.738 -2.821 1.00 69.12 363 LEU A N 1
ATOM 2861 C CA . LEU A 1 363 ? -12.578 32.508 -1.397 1.00 69.12 363 LEU A CA 1
ATOM 2862 C C . LEU A 1 363 ? -13.116 33.663 -0.525 1.00 69.12 363 LEU A C 1
ATOM 2864 O O . LEU A 1 363 ? -12.371 34.553 -0.109 1.00 69.12 363 LEU A O 1
ATOM 2868 N N . ILE A 1 364 ? -14.421 33.638 -0.248 1.00 69.12 364 ILE A N 1
ATOM 2869 C CA . ILE A 1 364 ? -15.162 34.734 0.406 1.00 69.12 364 ILE A CA 1
ATOM 2870 C C . ILE A 1 364 ? -14.695 34.993 1.851 1.00 69.12 364 ILE A C 1
ATOM 2872 O O . ILE A 1 364 ? -14.527 36.142 2.257 1.00 69.12 364 ILE A O 1
ATOM 2876 N N . MET A 1 365 ? -14.490 33.940 2.649 1.00 66.31 365 MET A N 1
ATOM 2877 C CA . MET A 1 365 ? -14.076 34.039 4.059 1.00 66.31 365 MET A CA 1
ATOM 2878 C C . MET A 1 365 ? -13.324 32.774 4.517 1.00 66.31 365 MET A C 1
ATOM 2880 O O . MET A 1 365 ? -12.954 31.947 3.687 1.00 66.31 365 MET A O 1
ATOM 2884 N N . GLY A 1 366 ? -13.053 32.620 5.817 1.00 69.75 366 GLY A N 1
ATOM 2885 C CA . GLY A 1 366 ? -12.302 31.490 6.379 1.00 69.75 366 GLY A CA 1
ATOM 2886 C C . GLY A 1 366 ? -10.775 31.630 6.320 1.00 69.75 366 GLY A C 1
ATOM 2887 O O . GLY A 1 366 ? -10.241 32.570 5.728 1.00 69.75 366 GLY A O 1
ATOM 2888 N N . ILE A 1 367 ? -10.069 30.693 6.964 1.00 71.56 367 ILE A N 1
ATOM 2889 C CA . ILE A 1 367 ? -8.602 30.550 6.921 1.00 71.56 367 ILE A CA 1
ATOM 2890 C C . ILE A 1 367 ? -8.275 29.140 6.422 1.00 71.56 367 ILE A C 1
ATOM 2892 O O . ILE A 1 367 ? -8.750 28.144 6.977 1.00 71.56 367 ILE A O 1
ATOM 2896 N N . LEU A 1 368 ? -7.455 29.049 5.377 1.00 73.88 368 LEU A N 1
ATOM 2897 C CA . LEU A 1 368 ? -7.043 27.781 4.782 1.00 73.88 368 LEU A CA 1
ATOM 2898 C C . LEU A 1 368 ? -5.967 27.094 5.644 1.00 73.88 368 LEU A C 1
ATOM 2900 O O . LEU A 1 368 ? -5.078 27.733 6.196 1.00 73.88 368 LEU A O 1
ATOM 2904 N N . CYS A 1 369 ? -6.066 25.772 5.785 1.00 74.75 369 CYS A N 1
ATOM 2905 C CA . CYS A 1 369 ? -5.142 24.942 6.569 1.00 74.75 369 CYS A CA 1
ATOM 2906 C C . CYS A 1 369 ? -5.159 23.484 6.077 1.00 74.75 369 CYS A C 1
ATOM 2908 O O . CYS A 1 369 ? -5.831 23.162 5.088 1.00 74.75 369 CYS A O 1
ATOM 2910 N N . LYS A 1 370 ? -4.503 22.566 6.803 1.00 78.94 370 LYS A N 1
ATOM 2911 C CA . LYS A 1 370 ? -4.500 21.117 6.517 1.00 78.94 370 LYS A CA 1
ATOM 2912 C C . LYS A 1 370 ? -5.892 20.504 6.285 1.00 78.94 370 LYS A C 1
ATOM 2914 O O . LYS A 1 370 ? -6.020 19.638 5.426 1.00 78.94 370 LYS A O 1
ATOM 2919 N N . LYS A 1 371 ? -6.944 20.972 6.979 1.00 80.56 371 LYS A N 1
ATOM 2920 C CA . LYS A 1 371 ? -8.344 20.516 6.780 1.00 80.56 371 LYS A CA 1
ATOM 2921 C C . LYS A 1 371 ? -8.945 20.908 5.413 1.00 80.56 371 LYS A C 1
ATOM 2923 O O . LYS A 1 371 ? -10.008 20.392 5.059 1.00 80.56 371 LYS A O 1
ATOM 2928 N N . SER A 1 372 ? -8.303 21.833 4.691 1.00 81.00 372 SER A N 1
ATOM 2929 C CA . SER A 1 372 ? -8.805 22.476 3.463 1.00 81.00 372 SER A CA 1
ATOM 2930 C C . SER A 1 372 ? -7.950 22.165 2.226 1.00 81.00 372 SER A C 1
ATOM 2932 O O . SER A 1 372 ? -8.510 21.875 1.174 1.00 81.00 372 SER A O 1
ATOM 2934 N N . LEU A 1 373 ? -6.614 22.184 2.353 1.00 83.19 373 LEU A N 1
ATOM 2935 C CA . LEU A 1 373 ? -5.653 21.931 1.256 1.00 83.19 373 LEU A CA 1
ATOM 2936 C C . LEU A 1 373 ? -4.827 20.638 1.421 1.00 83.19 373 LEU A C 1
ATOM 2938 O O . LEU A 1 373 ? -3.973 20.326 0.589 1.00 83.19 373 LEU A O 1
ATOM 2942 N N . GLY A 1 374 ? -5.042 19.903 2.514 1.00 83.75 374 GLY A N 1
ATOM 2943 C CA . GLY A 1 374 ? -4.362 18.642 2.795 1.00 83.75 374 GLY A CA 1
ATOM 2944 C C . GLY A 1 374 ? -5.112 17.404 2.293 1.00 83.75 374 GLY A C 1
ATOM 2945 O O . GLY A 1 374 ? -6.146 17.472 1.626 1.00 83.75 374 GLY A O 1
ATOM 2946 N N . THR A 1 375 ? -4.590 16.249 2.700 1.00 85.69 375 THR A N 1
ATOM 2947 C CA . THR A 1 375 ? -4.992 14.884 2.312 1.00 85.69 375 THR A CA 1
ATOM 2948 C C . THR A 1 375 ? -6.315 14.389 2.927 1.00 85.69 375 THR A C 1
ATOM 2950 O O . THR A 1 375 ? -6.587 13.190 2.980 1.00 85.69 375 THR A O 1
ATOM 2953 N N . SER A 1 376 ? -7.162 15.286 3.442 1.00 85.56 376 SER A N 1
ATOM 2954 C CA . SER A 1 376 ? -8.463 14.917 4.017 1.00 85.56 376 SER A CA 1
ATOM 2955 C C . SER A 1 376 ? -9.524 14.726 2.931 1.00 85.56 376 SER A C 1
ATOM 2957 O O . SER A 1 376 ? -9.616 15.560 2.035 1.00 85.56 376 SER A O 1
ATOM 2959 N N . ALA A 1 377 ? -10.386 13.713 3.061 1.00 84.12 377 ALA A N 1
ATOM 2960 C CA . ALA A 1 377 ? -11.586 13.592 2.230 1.00 84.12 377 ALA A CA 1
ATOM 2961 C C . ALA A 1 377 ? -12.454 14.868 2.323 1.00 84.12 377 ALA A C 1
ATOM 2963 O O . ALA A 1 377 ? -12.566 15.473 3.400 1.00 84.12 377 ALA A O 1
ATOM 2964 N N . GLY A 1 378 ? -13.024 15.294 1.191 1.00 82.62 378 GLY A N 1
ATOM 2965 C CA . GLY A 1 378 ? -13.754 16.563 1.077 1.00 82.62 378 GLY A CA 1
ATOM 2966 C C . GLY A 1 378 ? -12.881 17.818 1.246 1.00 82.62 378 GLY A C 1
ATOM 2967 O O . GLY A 1 378 ? -13.375 18.848 1.700 1.00 82.62 378 GLY A O 1
ATOM 2968 N N . SER A 1 379 ? -11.576 17.747 0.958 1.00 86.81 379 SER A N 1
ATOM 2969 C CA . SER A 1 379 ? -10.729 18.939 0.800 1.00 86.81 379 SER A CA 1
ATOM 2970 C C . SER A 1 379 ? -10.973 19.620 -0.553 1.00 86.81 379 SER A C 1
ATOM 2972 O O . SER A 1 379 ? -11.498 19.003 -1.481 1.00 86.81 379 SER A O 1
ATOM 2974 N N . LEU A 1 380 ? -10.532 20.873 -0.703 1.00 85.25 380 LEU A N 1
ATOM 2975 C CA . LEU A 1 380 ? -10.600 21.609 -1.975 1.00 85.25 380 LEU A CA 1
ATOM 2976 C C . LEU A 1 380 ? -9.830 20.882 -3.097 1.00 85.25 380 LEU A C 1
ATOM 2978 O O . LEU A 1 380 ? -10.239 20.902 -4.252 1.00 85.25 380 LEU A O 1
ATOM 2982 N N . VAL A 1 381 ? -8.762 20.164 -2.734 1.00 86.00 381 VAL A N 1
ATOM 2983 C CA . VAL A 1 381 ? -8.023 19.249 -3.619 1.00 86.00 381 VAL A CA 1
ATOM 2984 C C . VAL A 1 381 ? -8.892 18.070 -4.079 1.00 86.00 381 VAL A C 1
ATOM 2986 O O . VAL A 1 381 ? -8.861 17.725 -5.257 1.00 86.00 381 VAL A O 1
ATOM 2989 N N . HIS A 1 382 ? -9.664 17.455 -3.174 1.00 88.25 382 HIS A N 1
ATOM 2990 C CA . HIS A 1 382 ? -10.526 16.314 -3.504 1.00 88.25 382 HIS A CA 1
ATOM 2991 C C . HIS A 1 382 ? -11.632 16.711 -4.483 1.00 88.25 382 HIS A C 1
ATOM 2993 O O . HIS A 1 382 ? -11.817 16.067 -5.512 1.00 88.25 382 HIS A O 1
ATOM 2999 N N . ILE A 1 383 ? -12.315 17.817 -4.186 1.00 84.38 383 ILE A N 1
ATOM 3000 C CA . ILE A 1 383 ? -13.445 18.298 -4.983 1.00 84.38 383 ILE A CA 1
ATOM 3001 C C . ILE A 1 383 ? -12.943 18.817 -6.341 1.00 84.38 383 ILE A C 1
ATOM 3003 O O . ILE A 1 383 ? -13.509 18.458 -7.368 1.00 84.38 383 ILE A O 1
ATOM 3007 N N . SER A 1 384 ? -11.797 19.516 -6.388 1.00 84.50 384 SER A N 1
ATOM 3008 C CA . SER A 1 384 ? -11.129 19.869 -7.653 1.00 84.50 384 SER A CA 1
ATOM 3009 C C . SER A 1 384 ? -10.849 18.645 -8.534 1.00 84.50 384 SER A C 1
ATOM 3011 O O . SER A 1 384 ? -11.087 18.706 -9.739 1.00 84.50 384 SER A O 1
ATOM 3013 N N . TYR A 1 385 ? -10.370 17.539 -7.956 1.00 86.56 385 TYR A N 1
ATOM 3014 C CA . TYR A 1 385 ? -10.081 16.316 -8.710 1.00 86.56 385 TYR A CA 1
ATOM 3015 C C . TYR A 1 385 ? -11.346 15.673 -9.295 1.00 86.56 385 TYR A C 1
ATOM 3017 O O . TYR A 1 385 ? -11.323 15.217 -10.438 1.00 86.56 385 TYR A O 1
ATOM 3025 N N . LEU A 1 386 ? -12.442 15.656 -8.529 1.00 83.56 386 LEU A N 1
ATOM 3026 C CA . LEU A 1 386 ? -13.709 15.033 -8.924 1.00 83.56 386 LEU A CA 1
ATOM 3027 C C . LEU A 1 386 ? -14.529 15.893 -9.904 1.00 83.56 386 LEU A C 1
ATOM 3029 O O . LEU A 1 386 ? -15.104 15.345 -10.840 1.00 83.56 386 LEU A O 1
ATOM 3033 N N . GLU A 1 387 ? -14.567 17.217 -9.725 1.00 82.12 387 GLU A N 1
ATOM 3034 C CA . GLU A 1 387 ? -15.336 18.134 -10.585 1.00 82.12 387 GLU A CA 1
ATOM 3035 C C . GLU A 1 387 ? -14.571 18.561 -11.849 1.00 82.12 387 GLU A C 1
ATOM 3037 O O . GLU A 1 387 ? -15.149 18.607 -12.935 1.00 82.12 387 GLU A O 1
ATOM 3042 N N . MET A 1 388 ? -13.275 18.878 -11.724 1.00 81.44 388 MET A N 1
ATOM 3043 C CA . MET A 1 388 ? -12.473 19.492 -12.799 1.00 81.44 388 MET A CA 1
ATOM 3044 C C . MET A 1 388 ? -11.476 18.524 -13.458 1.00 81.44 388 MET A C 1
ATOM 3046 O O . MET A 1 388 ? -10.924 18.832 -14.515 1.00 81.44 388 MET A O 1
ATOM 3050 N N . GLY A 1 389 ? -11.241 17.353 -12.861 1.00 84.31 389 GLY A N 1
ATOM 3051 C CA . GLY A 1 389 ? -10.357 16.321 -13.400 1.00 84.31 389 GLY A CA 1
ATOM 3052 C C . GLY A 1 389 ? -8.857 16.565 -13.181 1.00 84.31 389 GLY A C 1
ATOM 3053 O O . GLY A 1 389 ? -8.379 17.674 -12.924 1.00 84.31 389 GLY A O 1
ATOM 3054 N N . HIS A 1 390 ? -8.088 15.479 -13.318 1.00 88.75 390 HIS A N 1
ATOM 3055 C CA . HIS A 1 390 ? -6.688 15.400 -12.890 1.00 88.75 390 HIS A CA 1
ATOM 3056 C C . HIS A 1 390 ? -5.763 16.490 -13.454 1.00 88.75 390 HIS A C 1
ATOM 3058 O O . HIS A 1 390 ? -4.914 16.998 -12.722 1.00 88.75 390 HIS A O 1
ATOM 3064 N N . ASP A 1 391 ? -5.910 16.880 -14.723 1.00 87.75 391 ASP A N 1
ATOM 3065 C CA . ASP A 1 391 ? -4.974 17.811 -15.372 1.00 87.75 391 ASP A CA 1
ATOM 3066 C C . ASP A 1 391 ? -5.143 19.268 -14.928 1.00 87.75 391 ASP A C 1
ATOM 3068 O O . ASP A 1 391 ? -4.176 20.036 -14.978 1.00 87.75 391 ASP A O 1
ATOM 3072 N N . ILE A 1 392 ? -6.332 19.628 -14.436 1.00 88.00 392 ILE A N 1
ATOM 3073 C CA . ILE A 1 392 ? -6.616 20.945 -13.859 1.00 88.00 392 ILE A CA 1
ATOM 3074 C C . ILE A 1 392 ? -6.130 20.983 -12.403 1.00 88.00 392 ILE A C 1
ATOM 3076 O O . ILE A 1 392 ? -5.388 21.894 -12.031 1.00 88.00 392 ILE A O 1
ATOM 3080 N N . THR A 1 393 ? -6.419 19.952 -11.601 1.00 86.50 393 THR A N 1
ATOM 3081 C CA . THR A 1 393 ? -5.893 19.830 -10.224 1.00 86.50 393 THR A CA 1
ATOM 3082 C C . THR A 1 393 ? -4.358 19.797 -10.197 1.00 86.50 393 THR A C 1
ATOM 3084 O O . THR A 1 393 ? -3.724 20.393 -9.328 1.00 86.50 393 THR A O 1
ATOM 3087 N N . ARG A 1 394 ? -3.728 19.172 -11.195 1.00 88.75 394 ARG A N 1
ATOM 3088 C CA . ARG A 1 394 ? -2.271 19.162 -11.411 1.00 88.75 394 ARG A CA 1
ATOM 3089 C C . ARG A 1 394 ? -1.669 20.562 -11.583 1.00 88.75 394 ARG A C 1
ATOM 3091 O O . ARG A 1 394 ? -0.583 20.820 -11.063 1.00 88.75 394 ARG A O 1
ATOM 3098 N N . LEU A 1 395 ? -2.354 21.460 -12.296 1.00 87.81 395 LEU A N 1
ATOM 3099 C CA . LEU A 1 395 ? -1.949 22.866 -12.421 1.00 87.81 395 LEU A CA 1
ATOM 3100 C C . LEU A 1 395 ? -2.189 23.630 -11.111 1.00 87.81 395 LEU A C 1
ATOM 3102 O O . LEU A 1 395 ? -1.314 24.374 -10.674 1.00 87.81 395 LEU A O 1
ATOM 3106 N N . PHE A 1 396 ? -3.322 23.383 -10.446 1.00 87.44 396 PHE A N 1
ATOM 3107 C CA . PHE A 1 396 ? -3.683 23.984 -9.158 1.00 87.44 396 PHE A CA 1
ATOM 3108 C C . PHE A 1 396 ? -2.599 23.778 -8.082 1.00 87.44 396 PHE A C 1
ATOM 3110 O O . PHE A 1 396 ? -2.164 24.754 -7.470 1.00 87.44 396 PHE A O 1
ATOM 3117 N N . TYR A 1 397 ? -2.066 22.556 -7.925 1.00 85.25 397 TYR A N 1
ATOM 3118 C CA . TYR A 1 397 ? -0.917 22.290 -7.040 1.00 85.25 397 TYR A CA 1
ATOM 3119 C C . TYR A 1 397 ? 0.299 23.175 -7.349 1.00 85.25 397 TYR A C 1
ATOM 3121 O O . TYR A 1 397 ? 0.894 23.751 -6.436 1.00 85.25 397 TYR A O 1
ATOM 3129 N N . SER A 1 398 ? 0.671 23.271 -8.630 1.00 83.38 398 SER A N 1
ATOM 3130 C CA . SER A 1 398 ? 1.841 24.035 -9.074 1.00 83.38 398 SER A CA 1
ATOM 3131 C C . SER A 1 398 ? 1.671 25.524 -8.767 1.00 83.38 398 SER A C 1
ATOM 3133 O O . SER A 1 398 ? 2.585 26.144 -8.229 1.00 83.38 398 SER A O 1
ATOM 3135 N N . ASN A 1 399 ? 0.487 26.072 -9.053 1.00 85.19 399 ASN A N 1
ATOM 3136 C CA . ASN A 1 399 ? 0.177 27.487 -8.875 1.00 85.19 399 ASN A CA 1
ATOM 3137 C C . ASN A 1 399 ? 0.209 27.899 -7.391 1.00 85.19 399 ASN A C 1
ATOM 3139 O O . ASN A 1 399 ? 0.816 28.923 -7.064 1.00 85.19 399 ASN A O 1
ATOM 3143 N N . ILE A 1 400 ? -0.373 27.088 -6.490 1.00 82.56 400 ILE A N 1
ATOM 3144 C CA . ILE A 1 400 ? -0.314 27.336 -5.036 1.00 82.56 400 ILE A CA 1
ATOM 3145 C C . ILE A 1 400 ? 1.145 27.417 -4.577 1.00 82.56 400 ILE A C 1
ATOM 3147 O O . ILE A 1 400 ? 1.535 28.401 -3.952 1.00 82.56 400 ILE A O 1
ATOM 3151 N N . GLN A 1 401 ? 1.960 26.409 -4.903 1.00 76.12 401 GLN A N 1
ATOM 3152 C CA . GLN A 1 401 ? 3.352 26.355 -4.449 1.00 76.12 401 GLN A CA 1
ATOM 3153 C C . GLN A 1 401 ? 4.171 27.553 -4.938 1.00 76.12 401 GLN A C 1
ATOM 3155 O O . GLN A 1 401 ? 4.875 28.167 -4.138 1.00 76.12 401 GLN A O 1
ATOM 3160 N N . THR A 1 402 ? 4.052 27.931 -6.215 1.00 79.06 402 THR A N 1
ATOM 3161 C CA . THR A 1 402 ? 4.823 29.056 -6.767 1.00 79.06 402 THR A CA 1
ATOM 3162 C C . THR A 1 402 ? 4.453 30.403 -6.151 1.00 79.06 402 THR A C 1
ATOM 3164 O O . THR A 1 402 ? 5.341 31.215 -5.910 1.00 79.06 402 THR A O 1
ATOM 3167 N N . VAL A 1 403 ? 3.170 30.659 -5.870 1.00 76.56 403 VAL A N 1
ATOM 3168 C CA . VAL A 1 403 ? 2.747 31.938 -5.270 1.00 76.56 403 VAL A CA 1
ATOM 3169 C C . VAL A 1 403 ? 3.137 32.001 -3.794 1.00 76.56 403 VAL A C 1
ATOM 3171 O O . VAL A 1 403 ? 3.627 33.024 -3.322 1.00 76.56 403 VAL A O 1
ATOM 3174 N N . VAL A 1 404 ? 2.940 30.903 -3.066 1.00 68.81 404 VAL A N 1
ATOM 3175 C CA . VAL A 1 404 ? 3.025 30.892 -1.603 1.00 68.81 404 VAL A CA 1
ATOM 3176 C C . VAL A 1 404 ? 4.457 30.709 -1.090 1.00 68.81 404 VAL A C 1
ATOM 3178 O O . VAL A 1 404 ? 4.824 31.322 -0.090 1.00 68.81 404 VAL A O 1
ATOM 3181 N N . ASN A 1 405 ? 5.310 29.940 -1.775 1.00 63.91 405 ASN A N 1
ATOM 3182 C CA . ASN A 1 405 ? 6.707 29.775 -1.346 1.00 63.91 405 ASN A CA 1
ATOM 3183 C C . ASN A 1 405 ? 7.506 31.084 -1.474 1.00 63.91 405 ASN A C 1
ATOM 3185 O O . ASN A 1 405 ? 8.381 31.348 -0.655 1.00 63.91 405 ASN A O 1
ATOM 3189 N N . ASN A 1 406 ? 7.146 31.941 -2.437 1.00 68.31 406 ASN A N 1
ATOM 3190 C CA . ASN A 1 406 ? 7.701 33.291 -2.572 1.00 68.31 406 ASN A CA 1
ATOM 3191 C C . ASN A 1 406 ? 7.271 34.241 -1.435 1.00 68.31 406 ASN A C 1
ATOM 3193 O O . ASN A 1 406 ? 7.871 35.301 -1.276 1.00 68.31 406 ASN A O 1
ATOM 3197 N N . TRP A 1 407 ? 6.241 33.885 -0.657 1.00 59.50 407 TRP A N 1
ATOM 3198 C CA . TRP A 1 407 ? 5.709 34.694 0.443 1.00 59.50 407 TRP A CA 1
ATOM 3199 C C . TRP A 1 407 ? 6.313 34.320 1.811 1.00 59.50 407 TRP A C 1
ATOM 3201 O O . TRP A 1 407 ? 6.454 35.186 2.665 1.00 59.50 407 TRP A O 1
ATOM 3211 N N . LEU A 1 408 ? 6.716 33.058 2.030 1.00 44.56 408 LEU A N 1
ATOM 3212 C CA . LEU A 1 408 ? 7.125 32.540 3.353 1.00 44.56 408 LEU A CA 1
ATOM 3213 C C . LEU A 1 408 ? 8.420 33.144 3.941 1.00 44.56 408 LEU A C 1
ATOM 3215 O O . LEU A 1 408 ? 8.676 32.975 5.128 1.00 44.56 408 LEU A O 1
ATOM 3219 N N . LEU A 1 409 ? 9.248 33.806 3.134 1.00 50.06 409 LEU A N 1
ATOM 3220 C CA . LEU A 1 409 ? 10.654 34.163 3.405 1.00 50.06 409 LEU A CA 1
ATOM 3221 C C . LEU A 1 409 ? 10.901 35.204 4.544 1.00 50.06 409 LEU A C 1
ATOM 3223 O O . LEU A 1 409 ? 11.858 35.969 4.443 1.00 50.06 409 LEU A O 1
ATOM 3227 N N . ILE A 1 410 ? 10.042 35.304 5.579 1.00 52.97 410 ILE A N 1
ATOM 3228 C CA . ILE A 1 410 ? 9.853 36.550 6.359 1.00 52.97 410 ILE A CA 1
ATOM 3229 C C . ILE A 1 410 ? 9.877 36.454 7.929 1.00 52.97 410 ILE A C 1
ATOM 3231 O O . ILE A 1 410 ? 10.344 37.427 8.515 1.00 52.97 410 ILE A O 1
ATOM 3235 N N . GLU A 1 411 ? 9.465 35.387 8.664 1.00 35.12 411 GLU A N 1
ATOM 3236 C CA . GLU A 1 411 ? 9.259 35.459 10.165 1.00 35.12 411 GLU A CA 1
ATOM 3237 C C . GLU A 1 411 ? 9.535 34.191 11.057 1.00 35.12 411 GLU A C 1
ATOM 3239 O O . GLU A 1 411 ? 9.470 33.070 10.545 1.00 35.12 411 GLU A O 1
ATOM 3244 N N . GLY A 1 412 ? 9.722 34.348 12.407 1.00 33.94 412 GLY A N 1
ATOM 3245 C CA . GLY A 1 412 ? 9.425 33.315 13.466 1.00 33.94 412 GLY A CA 1
ATOM 3246 C C . GLY A 1 412 ? 10.169 33.253 14.850 1.00 33.94 412 GLY A C 1
ATOM 3247 O O . GLY A 1 412 ? 11.338 33.602 14.867 1.00 33.94 412 GLY A O 1
ATOM 3248 N N . GLU A 1 413 ? 9.538 32.734 15.961 1.00 31.14 413 GLU A N 1
ATOM 3249 C CA . GLU A 1 413 ? 10.094 31.760 17.004 1.00 31.14 413 GLU A CA 1
ATOM 3250 C C . GLU A 1 413 ? 9.131 31.108 18.112 1.00 31.14 413 GLU A C 1
ATOM 3252 O O . GLU A 1 413 ? 8.056 30.659 17.697 1.00 31.14 413 GLU A O 1
ATOM 3257 N N . GLU A 1 414 ? 9.498 30.917 19.428 1.00 32.28 414 GLU A N 1
ATOM 3258 C CA . GLU A 1 414 ? 9.010 29.872 20.441 1.00 32.28 414 GLU A CA 1
ATOM 3259 C C . GLU A 1 414 ? 8.697 30.245 21.975 1.00 32.28 414 GLU A C 1
ATOM 3261 O O . GLU A 1 414 ? 8.958 31.368 22.393 1.00 32.28 414 GLU A O 1
ATOM 3266 N N . GLY A 1 415 ? 8.167 29.318 22.857 1.00 31.94 415 GLY A N 1
ATOM 3267 C CA . GLY A 1 415 ? 7.928 29.473 24.363 1.00 31.94 415 GLY A CA 1
ATOM 3268 C C . GLY A 1 415 ? 6.960 28.485 25.175 1.00 31.94 415 GLY A C 1
ATOM 3269 O O . GLY A 1 415 ? 6.061 27.911 24.561 1.00 31.94 415 GLY A O 1
ATOM 3270 N N . ARG A 1 416 ? 7.081 28.253 26.534 1.00 30.92 416 ARG A N 1
ATOM 3271 C CA . ARG A 1 416 ? 6.207 27.366 27.444 1.00 30.92 416 ARG A CA 1
ATOM 3272 C C . ARG A 1 416 ? 6.286 27.562 29.019 1.00 30.92 416 ARG A C 1
ATOM 3274 O O . ARG A 1 416 ? 7.223 28.212 29.458 1.00 30.92 416 ARG A O 1
ATOM 3281 N N . ALA A 1 417 ? 5.410 26.910 29.862 1.00 31.56 417 ALA A N 1
ATOM 3282 C CA . ALA A 1 417 ? 5.547 26.659 31.355 1.00 31.56 417 ALA A CA 1
ATOM 3283 C C . ALA A 1 417 ? 4.638 25.524 32.020 1.00 31.56 417 ALA A C 1
ATOM 3285 O O . ALA A 1 417 ? 3.886 24.877 31.296 1.00 31.56 417 ALA A O 1
ATOM 3286 N N . HIS A 1 418 ? 4.700 25.273 33.367 1.00 32.94 418 HIS A N 1
ATOM 3287 C CA . HIS A 1 418 ? 4.282 24.060 34.196 1.00 32.94 418 HIS A CA 1
ATOM 3288 C C . HIS A 1 418 ? 3.195 24.349 35.342 1.00 32.94 418 HIS A C 1
ATOM 3290 O O . HIS A 1 418 ? 2.942 25.538 35.498 1.00 32.94 418 HIS A O 1
ATOM 3296 N N . ASN A 1 419 ? 2.494 23.536 36.220 1.00 36.97 419 ASN A N 1
ATOM 3297 C CA . ASN A 1 419 ? 2.034 22.106 36.510 1.00 36.97 419 ASN A CA 1
ATOM 3298 C C . ASN A 1 419 ? 0.814 22.070 37.566 1.00 36.97 419 ASN A C 1
ATOM 3300 O O . ASN A 1 419 ? 0.352 23.177 37.821 1.00 36.97 419 ASN A O 1
ATOM 3304 N N . ASN A 1 420 ? 0.158 21.069 38.265 1.00 35.78 420 ASN A N 1
ATOM 3305 C CA . ASN A 1 420 ? 0.031 19.559 38.457 1.00 35.78 420 ASN A CA 1
ATOM 3306 C C . ASN A 1 420 ? -1.463 19.092 38.867 1.00 35.78 420 ASN A C 1
ATOM 3308 O O . ASN A 1 420 ? -2.353 19.709 38.273 1.00 35.78 420 ASN A O 1
ATOM 3312 N N . GLU A 1 421 ? -2.012 18.142 39.717 1.00 39.38 421 GLU A N 1
ATOM 3313 C CA . GLU A 1 421 ? -1.764 16.939 40.640 1.00 39.38 421 GLU A CA 1
ATOM 3314 C C . GLU A 1 421 ? -3.132 16.106 40.922 1.00 39.38 421 GLU A C 1
ATOM 3316 O O . GLU A 1 421 ? -4.140 16.590 40.395 1.00 39.38 421 GLU A O 1
ATOM 3321 N N . LEU A 1 422 ? -3.218 14.951 41.698 1.00 39.38 422 LEU A N 1
ATOM 3322 C CA . LEU A 1 422 ? -4.322 14.309 42.589 1.00 39.38 422 LEU A CA 1
ATOM 3323 C C . LEU A 1 422 ? -4.498 12.708 42.706 1.00 39.38 422 LEU A C 1
ATOM 3325 O O . LEU A 1 422 ? -3.682 11.944 42.213 1.00 39.38 422 LEU A O 1
ATOM 3329 N N . GLU A 1 423 ? -5.554 12.173 43.393 1.00 41.31 423 GLU A N 1
ATOM 3330 C CA . GLU A 1 423 ? -5.772 10.843 44.105 1.00 41.31 423 GLU A CA 1
ATOM 3331 C C . GLU A 1 423 ? -6.276 9.522 43.356 1.00 41.31 423 GLU A C 1
ATOM 3333 O O . GLU A 1 423 ? -6.554 9.575 42.156 1.00 41.31 423 GLU A O 1
ATOM 3338 N N . PRO A 1 424 ? -6.380 8.308 44.009 1.00 36.25 424 PRO A N 1
ATOM 3339 C CA . PRO A 1 424 ? -6.489 6.948 43.382 1.00 36.25 424 PRO A CA 1
ATOM 3340 C C . PRO A 1 424 ? -7.886 6.375 42.968 1.00 36.25 424 PRO A C 1
ATOM 3342 O O . PRO A 1 424 ? -8.938 6.924 43.272 1.00 36.25 424 PRO A O 1
ATOM 3345 N N . THR A 1 425 ? -7.910 5.200 42.290 1.00 38.25 425 THR A N 1
ATOM 3346 C CA . THR A 1 425 ? -9.108 4.529 41.689 1.00 38.25 425 THR A CA 1
ATOM 3347 C C . THR A 1 425 ? -9.205 2.972 41.820 1.00 38.25 425 THR A C 1
ATOM 3349 O O . THR A 1 425 ? -8.214 2.310 42.140 1.00 38.25 425 THR A O 1
ATOM 3352 N N . PRO A 1 426 ? -10.385 2.337 41.575 1.00 38.38 426 PRO A N 1
ATOM 3353 C CA . PRO A 1 426 ? -10.620 0.893 41.799 1.00 38.38 426 PRO A CA 1
ATOM 3354 C C . PRO A 1 426 ? -10.114 -0.065 40.699 1.00 38.38 426 PRO A C 1
ATOM 3356 O O . PRO A 1 426 ? -9.733 0.341 39.604 1.00 38.38 426 PRO A O 1
ATOM 3359 N N . GLY A 1 427 ? -10.174 -1.375 40.978 1.00 57.19 427 GLY A N 1
ATOM 3360 C CA . GLY A 1 427 ? -9.925 -2.467 40.015 1.00 57.19 427 GLY A CA 1
ATOM 3361 C C . GLY A 1 427 ? -8.450 -2.814 39.778 1.00 57.19 427 GLY A C 1
ATOM 3362 O O . GLY A 1 427 ? -8.139 -3.921 39.350 1.00 57.19 427 GLY A O 1
ATOM 3363 N N . ASN A 1 428 ? -7.546 -1.901 40.123 1.00 53.47 428 ASN A N 1
ATOM 3364 C CA . ASN A 1 428 ? -6.102 -2.107 40.157 1.00 53.47 428 ASN A CA 1
ATOM 3365 C C . ASN A 1 428 ? -5.641 -2.428 41.598 1.00 53.47 428 ASN A C 1
ATOM 3367 O O . ASN A 1 428 ? -6.315 -2.066 42.565 1.00 53.47 428 ASN A O 1
ATOM 3371 N N . THR A 1 429 ? -4.495 -3.100 41.777 1.00 56.12 429 THR A N 1
ATOM 3372 C CA . THR A 1 429 ? -3.852 -3.178 43.112 1.00 56.12 429 THR A CA 1
ATOM 3373 C C . THR A 1 429 ? -3.392 -1.788 43.544 1.00 56.12 429 THR A C 1
ATOM 3375 O O . THR A 1 429 ? -2.997 -1.027 42.674 1.00 56.12 429 THR A O 1
ATOM 3378 N N . LEU A 1 430 ? -3.325 -1.453 44.843 1.00 54.31 430 LEU A N 1
ATOM 3379 C CA . LEU A 1 430 ? -2.930 -0.100 45.295 1.00 54.31 430 LEU A CA 1
ATOM 3380 C C . LEU A 1 430 ? -1.642 0.421 44.620 1.00 54.31 430 LEU A C 1
ATOM 3382 O O . LEU A 1 430 ? -1.554 1.596 44.293 1.00 54.31 430 LEU A O 1
ATOM 3386 N N . ARG A 1 431 ? -0.675 -0.463 44.335 1.00 58.81 431 ARG A N 1
ATOM 3387 C CA . ARG A 1 431 ? 0.582 -0.138 43.638 1.00 58.81 431 ARG A CA 1
ATOM 3388 C C . ARG A 1 431 ? 0.402 0.103 42.132 1.00 58.81 431 ARG A C 1
ATOM 3390 O O . ARG A 1 431 ? 1.042 0.994 41.592 1.00 58.81 431 ARG A O 1
ATOM 3397 N N . GLN A 1 432 ? -0.467 -0.655 41.457 1.00 62.38 432 GLN A N 1
ATOM 3398 C CA . GLN A 1 432 ? -0.866 -0.381 40.068 1.00 62.38 432 GLN A CA 1
ATOM 3399 C C . GLN A 1 432 ? -1.780 0.838 39.976 1.00 62.38 432 GLN A C 1
ATOM 3401 O O . GLN A 1 432 ? -1.658 1.598 39.031 1.00 62.38 432 GLN A O 1
ATOM 3406 N N . THR A 1 433 ? -2.670 1.052 40.945 1.00 59.06 433 THR A N 1
ATOM 3407 C CA . THR A 1 433 ? -3.481 2.259 41.047 1.00 59.06 433 THR A CA 1
ATOM 3408 C C . THR A 1 433 ? -2.574 3.462 41.204 1.00 59.06 433 THR A C 1
ATOM 3410 O O . THR A 1 433 ? -2.696 4.377 40.411 1.00 59.06 433 THR A O 1
ATOM 3413 N N . PHE A 1 434 ? -1.629 3.427 42.147 1.00 61.75 434 PHE A N 1
ATOM 3414 C CA . PHE A 1 434 ? -0.622 4.464 42.342 1.00 61.75 434 PHE A CA 1
ATOM 3415 C C . PHE A 1 434 ? 0.213 4.688 41.075 1.00 61.75 434 PHE A C 1
ATOM 3417 O O . PHE A 1 434 ? 0.345 5.820 40.646 1.00 61.75 434 PHE A O 1
ATOM 3424 N N . GLU A 1 435 ? 0.708 3.644 40.403 1.00 66.31 435 GLU A N 1
ATOM 3425 C CA . GLU A 1 435 ? 1.421 3.807 39.125 1.00 66.31 435 GLU A CA 1
ATOM 3426 C C . GLU A 1 435 ? 0.525 4.367 38.006 1.00 66.31 435 GLU A C 1
ATOM 3428 O O . GLU A 1 435 ? 0.963 5.234 37.262 1.00 66.31 435 GLU A O 1
ATOM 3433 N N . ASN A 1 436 ? -0.729 3.930 37.877 1.00 65.06 436 ASN A N 1
ATOM 3434 C CA . ASN A 1 436 ? -1.676 4.431 36.872 1.00 65.06 436 ASN A CA 1
ATOM 3435 C C . ASN A 1 436 ? -2.093 5.878 37.157 1.00 65.06 436 ASN A C 1
ATOM 3437 O O . ASN A 1 436 ? -2.240 6.671 36.235 1.00 65.06 436 ASN A O 1
ATOM 3441 N N . GLN A 1 437 ? -2.280 6.208 38.431 1.00 64.06 437 GLN A N 1
ATOM 3442 C CA . GLN A 1 437 ? -2.615 7.525 38.948 1.00 64.06 437 GLN A CA 1
ATOM 3443 C C . GLN A 1 437 ? -1.426 8.465 38.781 1.00 64.06 437 GLN A C 1
ATOM 3445 O O . GLN A 1 437 ? -1.609 9.510 38.191 1.00 64.06 437 GLN A O 1
ATOM 3450 N N . VAL A 1 438 ? -0.211 8.086 39.184 1.00 64.75 438 VAL A N 1
ATOM 3451 C CA . VAL A 1 438 ? 1.015 8.871 38.965 1.00 64.75 438 VAL A CA 1
ATOM 3452 C C . VAL A 1 438 ? 1.292 9.036 37.473 1.00 64.75 438 VAL A C 1
ATOM 3454 O O . VAL A 1 438 ? 1.540 10.148 37.034 1.00 64.75 438 VAL A O 1
ATOM 3457 N 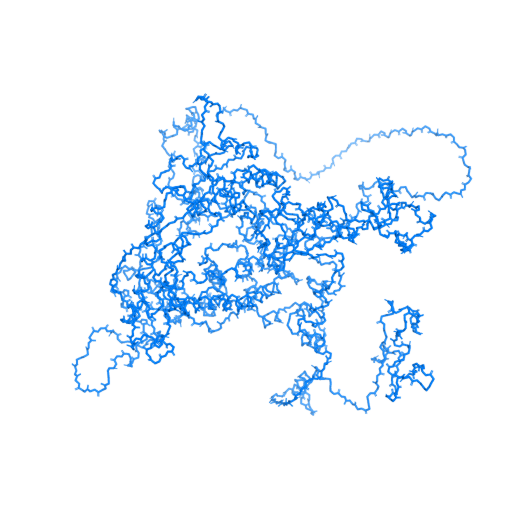N . ASN A 1 439 ? 1.165 7.992 36.647 1.00 70.19 439 ASN A N 1
ATOM 3458 C CA . ASN A 1 439 ? 1.268 8.162 35.194 1.00 70.19 439 ASN A CA 1
ATOM 3459 C C . ASN A 1 439 ? 0.178 9.092 34.653 1.00 70.19 439 ASN A C 1
ATOM 3461 O O . ASN A 1 439 ? 0.471 9.930 33.806 1.00 70.19 439 ASN A O 1
ATOM 3465 N N . ARG A 1 440 ? -1.063 8.990 35.138 1.00 72.81 440 ARG A N 1
ATOM 3466 C CA . ARG A 1 440 ? -2.135 9.911 34.757 1.00 72.81 440 ARG A CA 1
ATOM 3467 C C . ARG A 1 440 ? -1.814 11.337 35.187 1.00 72.81 440 ARG A C 1
ATOM 3469 O O . ARG A 1 440 ? -1.869 12.205 34.336 1.00 72.81 440 ARG A O 1
ATOM 3476 N N . ILE A 1 441 ? -1.433 11.566 36.442 1.00 70.81 441 ILE A N 1
ATOM 3477 C CA . ILE A 1 441 ? -0.983 12.852 36.971 1.00 70.81 441 ILE A CA 1
ATOM 3478 C C . ILE A 1 441 ? 0.108 13.413 36.064 1.00 70.81 441 ILE A C 1
ATOM 3480 O O . ILE A 1 441 ? -0.064 14.503 35.552 1.00 70.81 441 ILE A O 1
ATOM 3484 N N . LEU A 1 442 ? 1.178 12.662 35.789 1.00 71.38 442 LEU A N 1
ATOM 3485 C CA . LEU A 1 442 ? 2.332 13.117 35.004 1.00 71.38 442 LEU A CA 1
ATOM 3486 C C . LEU A 1 442 ? 2.019 13.327 33.502 1.00 71.38 442 LEU A C 1
ATOM 3488 O O . LEU A 1 442 ? 2.757 14.045 32.823 1.00 71.38 442 LEU A O 1
ATOM 3492 N N . ASN A 1 443 ? 0.920 12.765 32.980 1.00 74.81 443 ASN A N 1
ATOM 3493 C CA . ASN A 1 443 ? 0.393 13.058 31.639 1.00 74.81 443 ASN A CA 1
ATOM 3494 C C . ASN A 1 443 ? -0.597 14.242 31.648 1.00 74.81 443 ASN A C 1
ATOM 3496 O O . ASN A 1 443 ? -0.402 15.183 30.885 1.00 74.81 443 ASN A O 1
ATOM 3500 N N . ASP A 1 444 ? -1.597 14.242 32.537 1.00 74.25 444 ASP A N 1
ATOM 3501 C CA . ASP A 1 444 ? -2.547 15.343 32.766 1.00 74.25 444 ASP A CA 1
ATOM 3502 C C . ASP A 1 444 ? -1.775 16.638 33.103 1.00 74.25 444 ASP A C 1
ATOM 3504 O O . ASP A 1 444 ? -2.133 17.714 32.630 1.00 74.25 444 ASP A O 1
ATOM 3508 N N . ALA A 1 445 ? -0.672 16.521 33.849 1.00 68.38 445 ALA A N 1
ATOM 3509 C CA . ALA A 1 445 ? 0.404 17.493 34.020 1.00 68.38 445 ALA A CA 1
ATOM 3510 C C . ALA A 1 445 ? 0.937 17.964 32.669 1.00 68.38 445 ALA A C 1
ATOM 3512 O O . ALA A 1 445 ? 0.617 19.074 32.248 1.00 68.38 445 ALA A O 1
ATOM 3513 N N . ARG A 1 446 ? 1.713 17.126 31.960 1.00 74.94 446 ARG A N 1
ATOM 3514 C CA . ARG A 1 446 ? 2.312 17.461 30.656 1.00 74.94 446 ARG A CA 1
ATOM 3515 C C . ARG A 1 446 ? 1.308 18.188 29.758 1.00 74.94 446 ARG A C 1
ATOM 3517 O O . ARG A 1 446 ? 1.630 19.261 29.260 1.00 74.94 446 ARG A O 1
ATOM 3524 N N . ASP A 1 447 ? 0.083 17.693 29.643 1.00 76.69 447 ASP A N 1
ATOM 3525 C CA . ASP A 1 447 ? -0.914 18.214 28.711 1.00 76.69 447 ASP A CA 1
ATOM 3526 C C . ASP A 1 447 ? -1.597 19.509 29.199 1.00 76.69 447 ASP A C 1
ATOM 3528 O O . ASP A 1 447 ? -1.808 20.419 28.387 1.00 76.69 447 ASP A O 1
ATOM 3532 N N . LYS A 1 448 ? -1.834 19.693 30.511 1.00 75.31 448 LYS A N 1
ATOM 3533 C CA . LYS A 1 448 ? -2.164 21.015 31.096 1.00 75.31 448 LYS A CA 1
ATOM 3534 C C . LYS A 1 448 ? -1.058 22.029 30.803 1.00 75.31 448 LYS A C 1
ATOM 3536 O O . LYS A 1 448 ? -1.343 23.180 30.485 1.00 75.31 448 LYS A O 1
ATOM 3541 N N . THR A 1 449 ? 0.199 21.606 30.888 1.00 66.75 449 THR A N 1
ATOM 3542 C CA . THR A 1 449 ? 1.372 22.490 30.794 1.00 66.75 449 THR A CA 1
ATOM 3543 C C . THR A 1 449 ? 1.689 22.852 29.343 1.00 66.75 449 THR A C 1
ATOM 3545 O O . THR A 1 449 ? 1.924 24.016 29.033 1.00 66.75 449 THR A O 1
ATOM 3548 N N . GLY A 1 450 ? 1.516 21.911 28.412 1.00 72.94 450 GLY A N 1
ATOM 3549 C CA . GLY A 1 450 ? 1.454 22.154 26.972 1.00 72.94 450 GLY A CA 1
ATOM 3550 C C . GLY A 1 450 ? 0.286 23.044 26.550 1.00 72.94 450 GLY A C 1
ATOM 3551 O O . GLY A 1 450 ? 0.425 23.845 25.629 1.00 72.94 450 GLY A O 1
ATOM 3552 N N . SER A 1 451 ? -0.848 22.963 27.250 1.00 77.12 451 SER A N 1
ATOM 3553 C CA . SER A 1 451 ? -1.998 23.848 27.022 1.00 77.12 451 SER A CA 1
ATOM 3554 C C . SER A 1 451 ? -1.771 25.257 27.577 1.00 77.12 451 SER A C 1
ATOM 3556 O O . SER A 1 451 ? -2.114 26.231 26.910 1.00 77.12 451 SER A O 1
ATOM 3558 N N . SER A 1 452 ? -1.167 25.379 28.764 1.00 74.69 452 SER A N 1
ATOM 3559 C CA . SER A 1 452 ? -0.750 26.656 29.361 1.00 74.69 452 SER A CA 1
ATOM 3560 C C . SER A 1 452 ? 0.266 27.355 28.458 1.00 74.69 452 SER A C 1
ATOM 3562 O O . SER A 1 452 ? 0.053 28.487 28.036 1.00 74.69 452 SER A O 1
ATOM 3564 N N . ALA A 1 453 ? 1.283 26.610 28.023 1.00 73.81 453 ALA A N 1
ATOM 3565 C CA . ALA A 1 453 ? 2.214 27.018 26.987 1.00 73.81 453 ALA A CA 1
ATOM 3566 C C . ALA A 1 453 ? 1.530 27.488 25.695 1.00 73.81 453 ALA A C 1
ATOM 3568 O O . ALA A 1 453 ? 1.748 28.607 25.249 1.00 73.81 453 ALA A O 1
ATOM 3569 N N . GLN A 1 454 ? 0.662 26.672 25.088 1.00 72.94 454 GLN A N 1
ATOM 3570 C CA . GLN A 1 454 ? -0.004 27.045 23.833 1.00 72.94 454 GLN A CA 1
ATOM 3571 C C . GLN A 1 454 ? -0.861 28.325 23.969 1.00 72.94 454 GLN A C 1
ATOM 3573 O O . GLN A 1 454 ? -1.090 29.017 22.968 1.00 72.94 454 GLN A O 1
ATOM 3578 N N . LYS A 1 455 ? -1.302 28.660 25.190 1.00 78.56 455 LYS A N 1
ATOM 3579 C CA . LYS A 1 455 ? -1.969 29.927 25.529 1.00 78.56 455 LYS A CA 1
ATOM 3580 C C . LYS A 1 455 ? -0.992 31.085 25.767 1.00 78.56 455 LYS A C 1
ATOM 3582 O O . LYS A 1 455 ? -1.284 32.176 25.295 1.00 78.56 455 LYS A O 1
ATOM 3587 N N . SER A 1 456 ? 0.144 30.868 26.439 1.00 78.69 456 SER A N 1
ATOM 3588 C CA . SER A 1 456 ? 1.169 31.907 26.650 1.00 78.69 456 SER A CA 1
ATOM 3589 C C . SER A 1 456 ? 1.901 32.297 25.362 1.00 78.69 456 SER A C 1
ATOM 3591 O O . SER A 1 456 ? 2.445 33.392 25.271 1.00 78.69 456 SER A O 1
ATOM 3593 N N . LEU A 1 457 ? 1.909 31.416 24.360 1.00 78.88 457 LEU A N 1
ATOM 3594 C CA . LEU A 1 457 ? 2.432 31.711 23.030 1.00 78.88 457 LEU A CA 1
ATOM 3595 C C . LEU A 1 457 ? 1.577 32.753 22.298 1.00 78.88 457 LEU A C 1
ATOM 3597 O O . LEU A 1 457 ? 0.375 32.551 22.106 1.00 78.88 457 LEU A O 1
ATOM 3601 N N . SER A 1 458 ? 2.216 33.818 21.812 1.00 81.94 458 SER A N 1
ATOM 3602 C CA . SER A 1 458 ? 1.598 34.821 20.937 1.00 81.94 458 SER A CA 1
ATOM 3603 C C . SER A 1 458 ? 1.135 34.216 19.602 1.00 81.94 458 SER A C 1
ATOM 3605 O O . SER A 1 458 ? 1.488 33.089 19.251 1.00 81.94 458 SER A O 1
ATOM 3607 N N . GLU A 1 459 ? 0.326 34.946 18.832 1.00 70.69 459 GLU A N 1
ATOM 3608 C CA . GLU A 1 459 ? -0.090 34.490 17.494 1.00 70.69 459 GLU A CA 1
ATOM 3609 C C . GLU A 1 459 ? 1.053 34.546 16.467 1.00 70.69 459 GLU A C 1
ATOM 3611 O O . GLU A 1 459 ? 1.090 33.725 15.557 1.00 70.69 459 GLU A O 1
ATOM 3616 N N . TYR A 1 460 ? 2.040 35.423 16.687 1.00 72.81 460 TYR A N 1
ATOM 3617 C CA . TYR A 1 460 ? 3.284 35.542 15.910 1.00 72.81 460 TYR A CA 1
ATOM 3618 C C . TYR A 1 460 ? 4.293 34.399 16.157 1.00 72.81 460 TYR A C 1
ATOM 3620 O O . TYR A 1 460 ? 5.368 34.357 15.564 1.00 72.81 460 TYR A O 1
ATOM 3628 N N . ASN A 1 461 ? 3.990 33.467 17.063 1.00 72.69 461 ASN A N 1
ATOM 3629 C CA . ASN A 1 461 ? 4.903 32.396 17.443 1.00 72.69 461 ASN A CA 1
ATOM 3630 C C . ASN A 1 461 ? 4.942 31.276 16.383 1.00 72.69 461 ASN A C 1
ATOM 3632 O O . ASN A 1 461 ? 4.021 30.458 16.316 1.00 72.69 461 ASN A O 1
ATOM 3636 N N . ASN A 1 462 ? 6.029 31.149 15.617 1.00 76.69 462 ASN A N 1
ATOM 3637 C CA . ASN A 1 462 ? 6.144 30.186 14.510 1.00 76.69 462 ASN A CA 1
ATOM 3638 C C . ASN A 1 462 ? 5.833 28.733 14.879 1.00 76.69 462 ASN A C 1
ATOM 3640 O O . ASN A 1 462 ? 5.187 28.029 14.102 1.00 76.69 462 ASN A O 1
ATOM 3644 N N . PHE A 1 463 ? 6.224 28.269 16.068 1.00 76.19 463 PHE A N 1
ATOM 3645 C CA . PHE A 1 463 ? 5.924 26.892 16.491 1.00 76.19 463 PHE A CA 1
ATOM 3646 C C . PHE A 1 463 ? 4.421 26.658 16.746 1.00 76.19 463 PHE A C 1
ATOM 3648 O O . PHE A 1 463 ? 3.936 25.530 16.693 1.00 76.19 463 PHE A O 1
ATOM 3655 N N . LYS A 1 464 ? 3.655 27.739 16.938 1.00 78.75 464 LYS A N 1
ATOM 3656 C CA . LYS A 1 464 ? 2.189 27.753 17.003 1.00 78.75 464 LYS A CA 1
ATOM 3657 C C . LYS A 1 464 ? 1.613 27.891 15.591 1.00 78.75 464 LYS A C 1
ATOM 3659 O O . LYS A 1 464 ? 0.756 27.085 15.240 1.00 78.75 464 LYS A O 1
ATOM 3664 N N . SER A 1 465 ? 2.146 28.784 14.754 1.00 77.00 465 SER A N 1
ATOM 3665 C CA . SER A 1 465 ? 1.753 28.950 13.343 1.00 77.00 465 SER A CA 1
ATOM 3666 C C . SER A 1 465 ? 1.876 27.651 12.534 1.00 77.00 465 SER A C 1
ATOM 3668 O O . SER A 1 465 ? 0.899 27.217 11.922 1.00 77.00 465 SER A O 1
ATOM 3670 N N . MET A 1 466 ? 3.018 26.953 12.603 1.00 76.00 466 MET A N 1
ATOM 3671 C CA . MET A 1 466 ? 3.227 25.662 11.925 1.00 76.00 466 MET A CA 1
ATOM 3672 C C . MET A 1 466 ? 2.238 24.581 12.391 1.00 76.00 466 MET A C 1
ATOM 3674 O O . MET A 1 466 ? 1.691 23.837 11.573 1.00 76.00 466 MET A O 1
ATOM 3678 N N . VAL A 1 467 ? 1.950 24.518 13.695 1.00 78.88 467 VAL A N 1
ATOM 3679 C CA . VAL A 1 467 ? 1.037 23.520 14.282 1.00 78.88 467 VAL A CA 1
ATOM 3680 C C . VAL A 1 467 ? -0.441 23.844 14.014 1.00 78.88 467 VAL A C 1
ATOM 3682 O O . VAL A 1 467 ? -1.236 22.920 13.844 1.00 78.88 467 VAL A O 1
ATOM 3685 N N . VAL A 1 468 ? -0.825 25.123 13.925 1.00 77.06 468 VAL A N 1
ATOM 3686 C CA . VAL A 1 468 ? -2.197 25.556 13.583 1.00 77.06 468 VAL A CA 1
ATOM 3687 C C . VAL A 1 468 ? -2.478 25.384 12.084 1.00 77.06 468 VAL A C 1
ATOM 3689 O O . VAL A 1 468 ? -3.531 24.845 11.715 1.00 77.06 468 VAL A O 1
ATOM 3692 N N . ALA A 1 469 ? -1.518 25.744 11.223 1.00 71.81 469 ALA A N 1
ATOM 3693 C CA . ALA A 1 469 ? -1.549 25.432 9.793 1.00 71.81 469 ALA A CA 1
ATOM 3694 C C . ALA A 1 469 ? -1.569 23.909 9.544 1.00 71.81 469 ALA A C 1
ATOM 3696 O O . ALA A 1 469 ? -2.292 23.419 8.667 1.00 71.81 469 ALA A O 1
ATOM 3697 N N . GLY A 1 470 ? -0.821 23.160 10.364 1.00 76.19 470 GLY A N 1
ATOM 3698 C CA . GLY A 1 470 ? -0.686 21.702 10.331 1.00 76.19 470 GLY A CA 1
ATOM 3699 C C . GLY A 1 470 ? 0.460 21.196 9.445 1.00 76.19 470 GLY A C 1
ATOM 3700 O O . GLY A 1 470 ? 0.408 20.045 8.990 1.00 76.19 470 GLY A O 1
ATOM 3701 N N . SER A 1 471 ? 1.457 22.045 9.175 1.00 70.94 471 SER A N 1
ATOM 3702 C CA . SER A 1 471 ? 2.579 21.784 8.264 1.00 70.94 471 SER A CA 1
ATOM 3703 C C . SER A 1 471 ? 3.623 20.837 8.857 1.00 70.94 471 SER A C 1
ATOM 3705 O O . SER A 1 471 ? 3.943 19.827 8.227 1.00 70.94 471 SER A O 1
ATOM 3707 N N . LYS A 1 472 ? 4.112 21.115 10.072 1.00 77.00 472 LYS A N 1
ATOM 3708 C CA . LYS A 1 472 ? 5.043 20.253 10.819 1.00 77.00 472 LYS A CA 1
ATOM 3709 C C . LYS A 1 472 ? 4.846 20.416 12.331 1.00 77.00 472 LYS A C 1
ATOM 3711 O O . LYS A 1 472 ? 4.437 21.473 12.802 1.00 77.00 472 LYS A O 1
ATOM 3716 N N . GLY A 1 473 ? 5.152 19.357 13.083 1.00 75.81 473 GLY A N 1
ATOM 3717 C CA . GLY A 1 473 ? 4.978 19.312 14.536 1.00 75.81 473 GLY A CA 1
ATOM 3718 C C . GLY A 1 473 ? 3.528 19.096 14.987 1.00 75.81 473 GLY A C 1
ATOM 3719 O O . GLY A 1 473 ? 2.602 18.949 14.189 1.00 75.81 473 GLY A O 1
ATOM 3720 N N . SER A 1 474 ? 3.343 19.056 16.303 1.00 81.00 474 SER A N 1
ATOM 3721 C CA . SER A 1 474 ? 2.062 18.852 16.982 1.00 81.00 474 SER A CA 1
ATOM 3722 C C . SER A 1 474 ? 2.002 19.664 18.278 1.00 81.00 474 SER A C 1
ATOM 3724 O O . SER A 1 474 ? 3.022 20.163 18.757 1.00 81.00 474 SER A O 1
ATOM 3726 N N . LYS A 1 475 ? 0.823 19.725 18.915 1.00 75.31 475 LYS A N 1
ATOM 3727 C CA . LYS A 1 475 ? 0.682 20.294 20.269 1.00 75.31 475 LYS A CA 1
ATOM 3728 C C . LYS A 1 475 ? 1.601 19.611 21.293 1.00 75.31 475 LYS A C 1
ATOM 3730 O O . LYS A 1 475 ? 2.075 20.279 22.205 1.00 75.31 475 LYS A O 1
ATOM 3735 N N . ILE A 1 476 ? 1.893 18.317 21.116 1.00 80.81 476 ILE A N 1
ATOM 3736 C CA . ILE A 1 476 ? 2.830 17.579 21.974 1.00 80.81 476 ILE A CA 1
ATOM 3737 C C . ILE A 1 476 ? 4.267 18.050 21.730 1.00 80.81 476 ILE A C 1
ATOM 3739 O O . ILE A 1 476 ? 5.005 18.184 22.691 1.00 80.81 476 ILE A O 1
ATOM 3743 N N . ASN A 1 477 ? 4.660 18.391 20.497 1.00 84.31 477 ASN A N 1
ATOM 3744 C CA . ASN A 1 477 ? 6.002 18.929 20.236 1.00 84.31 477 ASN A CA 1
ATOM 3745 C C . ASN A 1 477 ? 6.177 20.337 20.818 1.00 84.31 477 ASN A C 1
ATOM 3747 O O . ASN A 1 477 ? 7.198 20.582 21.457 1.00 84.31 477 ASN A O 1
ATOM 3751 N N . ILE A 1 478 ? 5.160 21.212 20.712 1.00 80.50 478 ILE A N 1
ATOM 3752 C CA . ILE A 1 478 ? 5.116 22.460 21.501 1.00 80.50 478 ILE A CA 1
ATOM 3753 C C . ILE A 1 478 ? 5.335 22.096 22.968 1.00 80.50 478 ILE A C 1
ATOM 3755 O O . ILE A 1 478 ? 6.306 22.547 23.568 1.00 80.50 478 ILE A O 1
ATOM 3759 N N . SER A 1 479 ? 4.519 21.173 23.489 1.00 80.19 479 SER A N 1
ATOM 3760 C CA . SER A 1 479 ? 4.617 20.560 24.818 1.00 80.19 479 SER A CA 1
ATOM 3761 C C . SER A 1 479 ? 5.836 19.649 25.064 1.00 80.19 479 SER A C 1
ATOM 3763 O O . SER A 1 479 ? 5.833 18.920 26.059 1.00 80.19 479 SER A O 1
ATOM 3765 N N . GLN A 1 480 ? 6.887 19.714 24.242 1.00 84.06 480 GLN A N 1
ATOM 3766 C CA . GLN A 1 480 ? 8.156 19.023 24.488 1.00 84.06 480 GLN A CA 1
ATOM 3767 C C . GLN A 1 480 ? 9.403 19.895 24.294 1.00 84.06 480 GLN A C 1
ATOM 3769 O O . GLN A 1 480 ? 10.408 19.570 24.912 1.00 84.06 480 GLN A O 1
ATOM 3774 N N . VAL A 1 481 ? 9.345 21.070 23.642 1.00 86.69 481 VAL A N 1
ATOM 3775 C CA . VAL A 1 481 ? 10.531 21.957 23.581 1.00 86.69 481 VAL A CA 1
ATOM 3776 C C . VAL A 1 481 ? 10.741 22.780 24.869 1.00 86.69 481 VAL A C 1
ATOM 3778 O O . VAL A 1 481 ? 11.620 22.423 25.636 1.00 86.69 481 VAL A O 1
ATOM 3781 N N . ILE A 1 482 ? 9.906 23.778 25.211 1.00 80.81 482 ILE A N 1
ATOM 3782 C CA . ILE A 1 482 ? 10.310 24.838 26.182 1.00 80.81 482 ILE A CA 1
ATOM 3783 C C . ILE A 1 482 ? 10.059 24.608 27.714 1.00 80.81 482 ILE A C 1
ATOM 3785 O O . ILE A 1 482 ? 10.693 25.282 28.516 1.00 80.81 482 ILE A O 1
ATOM 3789 N N . ALA A 1 483 ? 9.221 23.663 28.174 1.00 79.00 483 ALA A N 1
ATOM 3790 C CA . ALA A 1 483 ? 8.925 23.410 29.611 1.00 79.00 483 ALA A CA 1
ATOM 3791 C C . ALA A 1 483 ? 9.311 22.008 30.136 1.00 79.00 483 ALA A C 1
ATOM 3793 O O . ALA A 1 483 ? 10.262 21.894 30.886 1.00 79.00 483 ALA A O 1
ATOM 3794 N N . VAL A 1 484 ? 8.578 20.953 29.763 1.00 80.75 484 VAL A N 1
ATOM 3795 C CA . VAL A 1 484 ? 8.778 19.560 30.223 1.00 80.75 484 VAL A CA 1
ATOM 3796 C C . VAL A 1 484 ? 8.862 18.580 29.045 1.00 80.75 484 VAL A C 1
ATOM 3798 O O . VAL A 1 484 ? 8.078 18.733 28.103 1.00 80.75 484 VAL A O 1
ATOM 3801 N N . VAL A 1 485 ? 9.747 17.579 29.061 1.00 85.00 485 VAL A N 1
ATOM 3802 C CA . VAL A 1 485 ? 9.734 16.470 28.072 1.00 85.00 485 VAL A CA 1
ATOM 3803 C C . VAL A 1 485 ? 8.754 15.364 28.496 1.00 85.00 485 VAL A C 1
ATOM 3805 O O . VAL A 1 485 ? 8.033 14.819 27.653 1.00 85.00 485 VAL A O 1
ATOM 3808 N N . GLY A 1 486 ? 8.662 15.087 29.802 1.00 85.19 486 GLY A N 1
ATOM 3809 C CA . GLY A 1 486 ? 7.646 14.237 30.429 1.00 85.19 486 GLY A CA 1
ATOM 3810 C C . GLY A 1 486 ? 8.107 12.816 30.769 1.00 85.19 486 GLY A C 1
ATOM 3811 O O . GLY A 1 486 ? 9.285 12.469 30.669 1.00 85.19 486 GLY A O 1
ATOM 3812 N N . GLN A 1 487 ? 7.157 11.976 31.192 1.00 83.50 487 GLN A N 1
ATOM 3813 C CA . GLN A 1 487 ? 7.419 10.597 31.619 1.00 83.50 487 GLN A CA 1
ATOM 3814 C C . GLN A 1 487 ? 7.990 9.734 30.486 1.00 83.50 487 GLN A C 1
ATOM 3816 O O . GLN A 1 487 ? 7.325 9.503 29.475 1.00 83.50 487 GLN A O 1
ATOM 3821 N N . GLN A 1 488 ? 9.191 9.194 30.697 1.00 86.25 488 GLN A N 1
ATOM 3822 C CA . GLN A 1 488 ? 9.788 8.175 29.837 1.00 86.25 488 GLN A CA 1
ATOM 3823 C C . GLN A 1 488 ? 9.272 6.798 30.259 1.00 86.25 488 GLN A C 1
ATOM 3825 O O . GLN A 1 488 ? 9.272 6.461 31.446 1.00 86.25 488 GLN A O 1
ATOM 3830 N N . ASN A 1 489 ? 8.829 6.001 29.293 1.00 83.62 489 ASN A N 1
ATOM 3831 C CA . ASN A 1 489 ? 8.326 4.653 29.530 1.00 83.62 489 ASN A CA 1
ATOM 3832 C C . ASN A 1 489 ? 9.184 3.623 28.790 1.00 83.62 489 ASN A C 1
ATOM 3834 O O . ASN A 1 489 ? 9.801 3.942 27.777 1.00 83.62 489 ASN A O 1
ATOM 3838 N N . VAL A 1 490 ? 9.199 2.403 29.324 1.00 82.44 490 VAL A N 1
ATOM 3839 C CA . VAL A 1 490 ? 9.779 1.190 28.733 1.00 82.44 490 VAL A CA 1
ATOM 3840 C C . VAL A 1 490 ? 8.789 0.050 28.988 1.00 82.44 490 VAL A C 1
ATOM 3842 O O . VAL A 1 490 ? 8.271 -0.079 30.101 1.00 82.44 490 VAL A O 1
ATOM 3845 N N . GLU A 1 491 ? 8.466 -0.748 27.971 1.00 77.19 491 GLU A N 1
ATOM 3846 C CA . GLU A 1 491 ? 7.427 -1.793 28.001 1.00 77.19 491 GLU A CA 1
ATOM 3847 C C . GLU A 1 491 ? 6.057 -1.301 28.529 1.00 77.19 491 GLU A C 1
ATOM 3849 O O . GLU A 1 491 ? 5.338 -2.029 29.225 1.00 77.19 491 GLU A O 1
ATOM 3854 N N . GLY A 1 492 ? 5.700 -0.040 28.247 1.00 71.88 492 GLY A N 1
ATOM 3855 C CA . GLY A 1 492 ? 4.457 0.587 28.726 1.00 71.88 492 GLY A CA 1
ATOM 3856 C C . GLY A 1 492 ? 4.416 0.876 30.235 1.00 71.88 492 GLY A C 1
ATOM 3857 O O . GLY A 1 492 ? 3.336 0.981 30.813 1.00 71.88 492 GLY A O 1
ATOM 3858 N N . LYS A 1 493 ? 5.575 0.969 30.901 1.00 79.00 493 LYS A N 1
ATOM 3859 C CA . LYS A 1 493 ? 5.706 1.275 32.337 1.00 79.00 493 LYS A CA 1
ATOM 3860 C C . LYS A 1 493 ? 6.790 2.332 32.560 1.00 79.00 493 LYS A C 1
ATOM 3862 O O . LYS A 1 493 ? 7.729 2.426 31.773 1.00 79.00 493 LYS A O 1
ATOM 3867 N N . ARG A 1 494 ? 6.734 3.047 33.691 1.00 81.44 494 ARG A N 1
ATOM 3868 C CA . ARG A 1 494 ? 7.848 3.900 34.149 1.00 81.44 494 ARG A CA 1
ATOM 3869 C C . ARG A 1 494 ? 9.125 3.070 34.346 1.00 81.44 494 ARG A C 1
ATOM 3871 O O . ARG A 1 494 ? 9.028 1.893 34.718 1.00 81.44 494 ARG A O 1
ATOM 3878 N N . ILE A 1 495 ? 10.298 3.685 34.161 1.00 88.19 495 ILE A N 1
ATOM 3879 C CA . ILE A 1 495 ? 11.611 3.014 34.046 1.00 88.19 495 ILE A CA 1
ATOM 3880 C C . ILE A 1 495 ? 11.841 1.964 35.155 1.00 88.19 495 ILE A C 1
ATOM 3882 O O . ILE A 1 495 ? 11.850 2.326 36.336 1.00 88.19 495 ILE A O 1
ATOM 3886 N N . PRO A 1 496 ? 12.008 0.667 34.823 1.00 88.50 496 PRO A N 1
ATOM 3887 C CA . PRO A 1 496 ? 12.066 -0.409 35.812 1.00 88.50 496 PRO A CA 1
ATOM 3888 C C . PRO A 1 496 ? 13.337 -0.374 36.673 1.00 88.50 496 PRO A C 1
ATOM 3890 O O . PRO A 1 496 ? 14.385 0.129 36.270 1.00 88.50 496 PRO A O 1
ATOM 3893 N N . PHE A 1 497 ? 13.262 -0.970 37.867 1.00 89.25 497 PHE A N 1
ATOM 3894 C CA . PHE A 1 497 ? 14.413 -1.137 38.758 1.00 89.25 497 PHE A CA 1
ATOM 3895 C C . PHE A 1 497 ? 15.415 -2.162 38.200 1.00 89.25 497 PHE A C 1
ATOM 3897 O O . PHE A 1 497 ? 15.315 -3.357 38.476 1.00 89.25 497 PHE A O 1
ATOM 3904 N N . GLY A 1 498 ? 16.388 -1.689 37.415 1.00 86.88 498 GLY A N 1
ATOM 3905 C CA . GLY A 1 498 ? 17.494 -2.506 36.900 1.00 86.88 498 GLY A CA 1
ATOM 3906 C C . GLY A 1 498 ? 18.517 -2.920 37.968 1.00 86.88 498 GLY A C 1
ATOM 3907 O O . GLY A 1 498 ? 19.195 -3.933 37.811 1.00 86.88 498 GLY A O 1
ATOM 3908 N N . PHE A 1 499 ? 18.606 -2.182 39.078 1.00 91.06 499 PHE A N 1
ATOM 3909 C CA . PHE A 1 499 ? 19.399 -2.545 40.255 1.00 91.06 499 PHE A CA 1
ATOM 3910 C C . PHE A 1 499 ? 18.488 -2.999 41.402 1.00 91.06 499 PHE A C 1
ATOM 3912 O O . PHE A 1 499 ? 17.286 -2.739 41.409 1.00 91.06 499 PHE A O 1
ATOM 3919 N N . LYS A 1 500 ? 19.069 -3.646 42.424 1.00 89.12 500 LYS A N 1
ATOM 3920 C CA . LYS A 1 500 ? 18.343 -4.129 43.613 1.00 89.12 500 LYS A CA 1
ATOM 3921 C C . LYS A 1 500 ? 17.542 -2.993 44.275 1.00 89.12 500 LYS A C 1
ATOM 3923 O O . LYS A 1 500 ? 18.107 -2.202 45.028 1.00 89.12 500 LYS A O 1
ATOM 3928 N N . HIS A 1 501 ? 16.236 -2.973 43.995 1.00 87.12 501 HIS A N 1
ATOM 3929 C CA . HIS A 1 501 ? 15.250 -1.985 44.445 1.00 87.12 501 HIS A CA 1
ATOM 3930 C C . HIS A 1 501 ? 15.515 -0.529 44.001 1.00 87.12 501 HIS A C 1
ATOM 3932 O O . HIS A 1 501 ? 15.132 0.389 44.715 1.00 87.12 501 HIS A O 1
ATOM 3938 N N . ARG A 1 502 ? 16.171 -0.284 42.855 1.00 87.62 502 ARG A N 1
ATOM 3939 C CA . ARG A 1 502 ? 16.350 1.082 42.308 1.00 87.62 502 ARG A CA 1
ATOM 3940 C C . ARG A 1 502 ? 16.670 1.109 40.812 1.00 87.62 502 ARG A C 1
ATOM 3942 O O . ARG A 1 502 ? 17.122 0.112 40.250 1.00 87.62 502 ARG A O 1
ATOM 3949 N N . THR A 1 503 ? 16.448 2.250 40.164 1.00 88.81 503 THR A N 1
ATOM 3950 C CA . THR A 1 503 ? 16.694 2.461 38.723 1.00 88.81 503 THR A CA 1
ATOM 3951 C C . THR A 1 503 ? 18.163 2.729 38.394 1.00 88.81 503 THR A C 1
ATOM 3953 O O . THR A 1 503 ? 18.686 2.141 37.451 1.00 88.81 503 THR A O 1
ATOM 3956 N N . LEU A 1 504 ? 18.849 3.553 39.193 1.00 92.12 504 LEU A N 1
ATOM 3957 C CA . LEU A 1 504 ? 20.270 3.901 39.057 1.00 92.12 504 LEU A CA 1
ATOM 3958 C C . LEU A 1 504 ? 20.988 3.852 40.419 1.00 92.12 504 LEU A C 1
ATOM 3960 O O . LEU A 1 504 ? 20.334 3.953 41.459 1.00 92.12 504 LEU A O 1
ATOM 3964 N N . PRO A 1 505 ? 22.331 3.726 40.457 1.00 92.56 505 PRO A N 1
ATOM 3965 C CA . PRO A 1 505 ? 23.089 3.690 41.711 1.00 92.56 505 PRO A CA 1
ATOM 3966 C C . PRO A 1 505 ? 23.055 5.002 42.511 1.00 92.56 505 PRO A C 1
ATOM 3968 O O . PRO A 1 505 ? 23.389 4.976 43.695 1.00 92.56 505 PRO A O 1
ATOM 3971 N N . HIS A 1 506 ? 22.644 6.109 41.884 1.00 90.81 506 HIS A N 1
ATOM 3972 C CA . HIS A 1 506 ? 22.506 7.433 42.498 1.00 90.81 506 HIS A CA 1
ATOM 3973 C C . HIS A 1 506 ? 21.247 7.570 43.371 1.00 90.81 506 HIS A C 1
ATOM 3975 O O . HIS A 1 506 ? 21.268 8.323 44.337 1.00 90.81 506 HIS A O 1
ATOM 3981 N N . PHE A 1 507 ? 20.177 6.823 43.072 1.00 89.00 507 PHE A N 1
ATOM 3982 C CA . PHE A 1 507 ? 18.930 6.876 43.841 1.00 89.00 507 PHE A CA 1
ATOM 3983 C C . PHE A 1 507 ? 18.973 5.967 45.077 1.00 89.00 507 PHE A C 1
ATOM 3985 O O . PHE A 1 507 ? 19.729 4.983 45.146 1.00 89.00 507 PHE A O 1
ATOM 3992 N N . ILE A 1 508 ? 18.128 6.286 46.058 1.00 86.44 508 ILE A N 1
ATOM 3993 C CA . ILE A 1 508 ? 17.891 5.439 47.232 1.00 86.44 508 ILE A CA 1
ATOM 3994 C C . ILE A 1 508 ? 17.124 4.163 46.838 1.00 86.44 508 ILE A C 1
ATOM 3996 O O . ILE A 1 508 ? 16.703 3.987 45.695 1.00 86.44 508 ILE A O 1
ATOM 4000 N N . LYS A 1 509 ? 17.003 3.210 47.768 1.00 87.50 509 LYS A N 1
ATOM 4001 C CA . LYS A 1 509 ? 16.239 1.973 47.536 1.00 87.50 509 LYS A CA 1
ATOM 4002 C C . LYS A 1 509 ? 14.748 2.232 47.736 1.00 87.50 509 LYS A C 1
ATOM 4004 O O . LYS A 1 509 ? 14.382 2.978 48.637 1.00 87.50 509 LYS A O 1
ATOM 4009 N N . ASP A 1 510 ? 13.929 1.561 46.932 1.00 81.31 510 ASP A N 1
ATOM 4010 C CA . ASP A 1 510 ? 12.468 1.668 46.914 1.00 81.31 510 ASP A CA 1
ATOM 4011 C C . ASP A 1 510 ? 11.963 3.105 46.678 1.00 81.31 510 ASP A C 1
ATOM 4013 O O . ASP A 1 510 ? 10.932 3.521 47.198 1.00 81.31 510 ASP A O 1
ATOM 4017 N N . ASP A 1 511 ? 12.682 3.850 45.836 1.00 78.00 511 ASP A N 1
ATOM 4018 C CA . ASP A 1 511 ? 12.294 5.180 45.369 1.00 78.00 511 ASP A CA 1
ATOM 4019 C C . ASP A 1 511 ? 11.318 5.095 44.179 1.00 78.00 511 ASP A C 1
ATOM 4021 O O . ASP A 1 511 ? 11.685 4.663 43.080 1.00 78.00 511 ASP A O 1
ATOM 4025 N N . TYR A 1 512 ? 10.072 5.527 44.395 1.00 79.56 512 TYR A N 1
ATOM 4026 C CA . TYR A 1 512 ? 9.007 5.570 43.383 1.00 79.56 512 TYR A CA 1
ATOM 4027 C C . TYR A 1 512 ? 8.732 6.982 42.834 1.00 79.56 512 TYR A C 1
ATOM 4029 O O . TYR A 1 512 ? 7.769 7.150 42.068 1.00 79.56 512 TYR A O 1
ATOM 4037 N N . GLY A 1 513 ? 9.551 7.972 43.210 1.00 75.69 513 GLY A N 1
ATOM 4038 C CA . GLY A 1 513 ? 9.424 9.370 42.803 1.00 75.69 513 GLY A CA 1
ATOM 4039 C C . GLY A 1 513 ? 9.507 9.575 41.284 1.00 75.69 513 GLY A C 1
ATOM 4040 O O . GLY A 1 513 ? 9.909 8.662 40.552 1.00 75.69 513 GLY A O 1
ATOM 4041 N N . PRO A 1 514 ? 9.088 10.752 40.782 1.00 77.94 514 PRO A N 1
ATOM 4042 C CA . PRO A 1 514 ? 9.088 11.052 39.352 1.00 77.94 514 PRO A CA 1
ATOM 4043 C C . PRO A 1 514 ? 10.497 10.931 38.755 1.00 77.94 514 PRO A C 1
ATOM 4045 O O . PRO A 1 514 ? 10.686 10.132 37.839 1.00 77.94 514 PRO A O 1
ATOM 4048 N N . GLU A 1 515 ? 11.488 11.623 39.326 1.00 80.75 515 GLU A N 1
ATOM 4049 C CA . GLU A 1 515 ? 12.894 11.611 38.890 1.00 80.75 515 GLU A CA 1
ATOM 4050 C C . GLU A 1 515 ? 13.474 10.188 38.820 1.00 80.75 515 GLU A C 1
ATOM 4052 O O . GLU A 1 515 ? 13.890 9.731 37.755 1.00 80.75 515 GLU A O 1
ATOM 4057 N N . SER A 1 516 ? 13.431 9.450 39.941 1.00 84.25 516 SER A N 1
ATOM 4058 C CA . SER A 1 516 ? 13.922 8.067 40.049 1.00 84.25 516 SER A CA 1
ATOM 4059 C C . SER A 1 516 ? 13.341 7.159 38.968 1.00 84.25 516 SER A C 1
ATOM 4061 O O . SER A 1 516 ? 14.053 6.332 38.396 1.00 84.25 516 SER A O 1
ATOM 4063 N N . ARG A 1 517 ? 12.051 7.317 38.653 1.00 83.75 517 ARG A N 1
ATOM 4064 C CA . ARG A 1 517 ? 11.309 6.463 37.712 1.00 83.75 517 ARG A CA 1
ATOM 4065 C C . ARG A 1 517 ? 11.267 7.039 36.287 1.00 83.75 517 ARG A C 1
ATOM 4067 O O . ARG A 1 517 ? 10.497 6.543 35.461 1.00 83.75 517 ARG A O 1
ATOM 4074 N N . GLY A 1 518 ? 12.100 8.030 35.971 1.00 84.75 518 GLY A N 1
ATOM 4075 C CA . GLY A 1 518 ? 12.299 8.543 34.613 1.00 84.75 518 GLY A CA 1
ATOM 4076 C C . GLY A 1 518 ? 11.241 9.525 34.116 1.00 84.75 518 GLY A C 1
ATOM 4077 O O . GLY A 1 518 ? 10.980 9.580 32.914 1.00 84.75 518 GLY A O 1
ATOM 4078 N N . PHE A 1 519 ? 10.625 10.300 35.004 1.00 84.69 519 PHE A N 1
ATOM 4079 C CA . PHE A 1 519 ? 10.040 11.572 34.596 1.00 84.69 519 PHE A CA 1
ATOM 4080 C C . PHE A 1 519 ? 11.165 12.546 34.249 1.00 84.69 519 PHE A C 1
ATOM 4082 O O . PHE A 1 519 ? 12.087 12.728 35.039 1.00 84.69 519 PHE A O 1
ATOM 4089 N N . VAL A 1 520 ? 11.087 13.144 33.063 1.00 87.12 520 VAL A N 1
ATOM 4090 C CA . VAL A 1 520 ? 11.963 14.244 32.660 1.00 87.12 520 VAL A CA 1
ATOM 4091 C C . VAL A 1 520 ? 11.184 15.525 32.898 1.00 87.12 520 VAL A C 1
ATOM 4093 O O . VAL A 1 520 ? 10.300 15.855 32.100 1.00 87.12 520 VAL A O 1
ATOM 4096 N N . GLU A 1 521 ? 11.462 16.182 34.024 1.00 83.19 521 GLU A N 1
ATOM 4097 C CA . GLU A 1 521 ? 10.869 17.474 34.382 1.00 83.19 521 GLU A CA 1
ATOM 4098 C C . GLU A 1 521 ? 11.398 18.595 33.487 1.00 83.19 521 GLU A C 1
ATOM 4100 O O . GLU A 1 521 ? 10.670 19.543 33.189 1.00 83.19 521 GLU A O 1
ATOM 4105 N N . ASN A 1 522 ? 12.634 18.449 33.005 1.00 83.88 522 ASN A N 1
ATOM 4106 C CA . ASN A 1 522 ? 13.306 19.490 32.262 1.00 83.88 522 ASN A CA 1
ATOM 4107 C C . ASN A 1 522 ? 12.822 19.638 30.816 1.00 83.88 522 ASN A C 1
ATOM 4109 O O . ASN A 1 522 ? 12.152 18.794 30.210 1.00 83.88 522 ASN A O 1
ATOM 4113 N N . SER A 1 523 ? 13.198 20.792 30.286 1.00 86.31 523 SER A N 1
ATOM 4114 C CA . SER A 1 523 ? 12.915 21.315 28.959 1.00 86.31 523 SER A CA 1
ATOM 4115 C C . SER A 1 523 ? 14.045 20.948 27.995 1.00 86.31 523 SER A C 1
ATOM 4117 O O . SER A 1 523 ? 15.210 20.968 28.389 1.00 86.31 523 SER A O 1
ATOM 4119 N N . TYR A 1 524 ? 13.759 20.713 26.708 1.00 89.38 524 TYR A N 1
ATOM 4120 C CA . TYR A 1 524 ? 14.841 20.661 25.713 1.00 89.38 524 TYR A CA 1
ATOM 4121 C C . TYR A 1 524 ? 15.561 22.018 25.581 1.00 89.38 524 TYR A C 1
ATOM 4123 O O . TYR A 1 524 ? 16.733 22.030 25.220 1.00 89.38 524 TYR A O 1
ATOM 4131 N N . LEU A 1 525 ? 14.903 23.137 25.923 1.00 86.50 525 LEU A N 1
ATOM 4132 C CA . LEU A 1 525 ? 15.535 24.462 25.994 1.00 86.50 525 LEU A CA 1
ATOM 4133 C C . LEU A 1 525 ? 16.380 24.657 27.270 1.00 86.50 525 LEU A C 1
ATOM 4135 O O . LEU A 1 525 ? 17.383 25.361 27.222 1.00 86.50 525 LEU A O 1
ATOM 4139 N N . ALA A 1 526 ? 16.008 24.039 28.399 1.00 84.75 526 ALA A N 1
ATOM 4140 C CA . ALA A 1 526 ? 16.810 24.093 29.633 1.00 84.75 526 ALA A CA 1
ATOM 4141 C C . ALA A 1 526 ? 17.990 23.101 29.629 1.00 84.75 526 ALA A C 1
ATOM 4143 O O . ALA A 1 526 ? 18.968 23.302 30.346 1.00 84.75 526 ALA A O 1
ATOM 4144 N N . GLY A 1 527 ? 17.906 22.046 28.813 1.00 89.38 527 GLY A N 1
ATOM 4145 C CA . GLY A 1 527 ? 18.829 20.914 28.836 1.00 89.38 527 GLY A CA 1
ATOM 4146 C C . GLY A 1 527 ? 18.397 19.841 29.840 1.00 89.38 527 GLY A C 1
ATOM 4147 O O . GLY A 1 527 ? 17.617 20.097 30.750 1.00 89.38 527 GLY A O 1
ATOM 4148 N N . LEU A 1 528 ? 18.885 18.611 29.655 1.00 93.75 528 LEU A N 1
ATOM 4149 C CA . LEU A 1 528 ? 18.539 17.470 30.511 1.00 93.75 528 LEU A CA 1
ATOM 4150 C C . LEU A 1 528 ? 19.659 17.176 31.512 1.00 93.75 528 LEU A C 1
ATOM 4152 O O . LEU A 1 528 ? 20.838 17.192 31.147 1.00 93.75 528 LEU A O 1
ATOM 4156 N N . THR A 1 529 ? 19.302 16.814 32.744 1.00 92.56 529 THR A N 1
ATOM 4157 C CA . THR A 1 529 ? 20.275 16.275 33.708 1.00 92.56 529 THR A CA 1
ATOM 4158 C C . THR A 1 529 ? 20.821 14.909 33.248 1.00 92.56 529 THR A C 1
ATOM 4160 O O . THR A 1 529 ? 20.179 14.220 32.450 1.00 92.56 529 THR A O 1
ATOM 4163 N N . PRO A 1 530 ? 21.989 14.443 33.741 1.00 95.31 530 PRO A N 1
ATOM 4164 C CA . PRO A 1 530 ? 22.561 13.159 33.313 1.00 95.31 530 PRO A CA 1
ATOM 4165 C C . PRO A 1 530 ? 21.666 11.936 33.583 1.00 95.31 530 PRO A C 1
ATOM 4167 O O . PRO A 1 530 ? 21.694 10.966 32.822 1.00 95.31 530 PRO A O 1
ATOM 4170 N N . THR A 1 531 ? 20.857 11.977 34.645 1.00 92.38 531 THR A N 1
ATOM 4171 C CA . THR A 1 531 ? 19.862 10.949 34.994 1.00 92.38 531 THR A CA 1
ATOM 4172 C C . THR A 1 531 ? 18.682 10.964 34.024 1.00 92.38 531 THR A C 1
ATOM 4174 O O . THR A 1 531 ? 18.367 9.929 33.433 1.00 92.38 531 THR A O 1
ATOM 4177 N N . GLU A 1 532 ? 18.081 12.133 33.789 1.00 90.75 532 GLU A N 1
ATOM 4178 C CA . GLU A 1 532 ? 17.019 12.328 32.792 1.00 90.75 532 GLU A CA 1
ATOM 4179 C C . GLU A 1 532 ? 17.471 11.926 31.387 1.00 90.75 532 GLU A C 1
ATOM 4181 O O . GLU A 1 532 ? 16.759 11.200 30.695 1.00 90.75 532 GLU A O 1
ATOM 4186 N N . PHE A 1 533 ? 18.674 12.338 30.978 1.00 94.50 533 PHE A N 1
ATOM 4187 C CA . PHE A 1 533 ? 19.264 11.986 29.690 1.00 94.50 533 PHE A CA 1
ATOM 4188 C C . PHE A 1 533 ? 19.417 10.469 29.532 1.00 94.50 533 PHE A C 1
ATOM 4190 O O . PHE A 1 533 ? 19.072 9.927 28.482 1.00 94.50 533 PHE A O 1
ATOM 4197 N N . PHE A 1 534 ? 19.868 9.756 30.571 1.00 94.50 534 PHE A N 1
ATOM 4198 C CA . PHE A 1 534 ? 19.979 8.296 30.527 1.00 94.50 534 PHE A CA 1
ATOM 4199 C C . PHE A 1 534 ? 18.607 7.608 30.421 1.00 94.50 534 PHE A C 1
ATOM 4201 O O . PHE A 1 534 ? 18.444 6.670 29.637 1.00 94.50 534 PHE A O 1
ATOM 4208 N N . PHE A 1 535 ? 17.597 8.087 31.152 1.00 92.19 535 PHE A N 1
ATOM 4209 C CA . PHE A 1 535 ? 16.231 7.560 31.066 1.00 92.19 535 PHE A CA 1
ATOM 4210 C C . PHE A 1 535 ? 15.558 7.872 29.722 1.00 92.19 535 PHE A C 1
ATOM 4212 O O . PHE A 1 535 ? 14.905 7.001 29.143 1.00 92.19 535 PHE A O 1
ATOM 4219 N N . HIS A 1 536 ? 15.783 9.065 29.172 1.00 91.19 536 HIS A N 1
ATOM 4220 C CA . HIS A 1 536 ? 15.322 9.451 27.840 1.00 91.19 536 HIS A CA 1
ATOM 4221 C C . HIS A 1 536 ? 16.011 8.629 26.740 1.00 91.19 536 HIS A C 1
ATOM 4223 O O . HIS A 1 536 ? 15.345 8.119 25.839 1.00 91.19 536 HIS A O 1
ATOM 4229 N N . ALA A 1 537 ? 17.321 8.390 26.857 1.00 93.06 537 ALA A N 1
ATOM 4230 C CA . ALA A 1 537 ? 18.059 7.499 25.965 1.00 93.06 537 ALA A CA 1
ATOM 4231 C C . ALA A 1 537 ? 17.576 6.038 26.053 1.00 93.06 537 ALA A C 1
ATOM 4233 O O . ALA A 1 537 ? 17.613 5.328 25.047 1.00 93.06 537 ALA A O 1
ATOM 4234 N N . MET A 1 538 ? 17.088 5.587 27.216 1.00 88.88 538 MET A N 1
ATOM 4235 C CA . MET A 1 538 ? 16.495 4.254 27.383 1.00 88.88 538 MET A CA 1
ATOM 4236 C C . MET A 1 538 ? 15.145 4.129 26.656 1.00 88.88 538 MET A C 1
ATOM 4238 O O . MET A 1 538 ? 14.966 3.187 25.884 1.00 88.88 538 MET A O 1
ATOM 4242 N N . GLY A 1 539 ? 14.236 5.098 26.820 1.00 83.88 539 GLY A N 1
ATOM 4243 C CA . GLY A 1 539 ? 12.966 5.136 26.078 1.00 83.88 539 GLY A CA 1
ATOM 4244 C C . GLY A 1 539 ? 13.171 5.304 24.564 1.00 83.88 539 GLY A C 1
ATOM 4245 O O . GLY A 1 539 ? 12.609 4.562 23.759 1.00 83.88 539 GLY A O 1
ATOM 4246 N N . GLY A 1 540 ? 14.073 6.202 24.155 1.00 84.75 540 GLY A N 1
ATOM 4247 C CA . GLY A 1 540 ? 14.458 6.370 22.750 1.00 84.75 540 GLY A CA 1
ATOM 4248 C C . GLY A 1 540 ? 15.086 5.109 22.141 1.00 84.75 540 GLY A C 1
ATOM 4249 O O . GLY A 1 540 ? 14.857 4.801 20.969 1.00 84.75 540 GLY A O 1
ATOM 4250 N N . ARG A 1 541 ? 15.830 4.323 22.933 1.00 86.44 541 ARG A N 1
ATOM 4251 C CA . ARG A 1 541 ? 16.379 3.028 22.503 1.00 86.44 541 ARG A CA 1
ATOM 4252 C C . ARG A 1 541 ? 15.285 1.993 22.245 1.00 86.44 541 ARG A C 1
ATOM 4254 O O . ARG A 1 541 ? 15.426 1.250 21.275 1.00 86.44 541 ARG A O 1
ATOM 4261 N N . GLU A 1 542 ? 14.220 1.953 23.049 1.00 82.19 542 GLU A N 1
ATOM 4262 C CA . GLU A 1 542 ? 13.048 1.109 22.768 1.00 82.19 542 GLU A CA 1
ATOM 4263 C C . GLU A 1 542 ? 12.431 1.494 21.416 1.00 82.19 542 GLU A C 1
ATOM 4265 O O . GLU A 1 542 ? 12.312 0.635 20.544 1.00 82.19 542 GLU A O 1
ATOM 4270 N N . GLY A 1 543 ? 12.181 2.789 21.181 1.00 75.44 543 GLY A N 1
ATOM 4271 C CA . GLY A 1 543 ? 11.672 3.310 19.903 1.00 75.44 543 GLY A CA 1
ATOM 4272 C C . GLY A 1 543 ? 12.494 2.892 18.679 1.00 75.44 543 GLY A C 1
ATOM 4273 O O . GLY A 1 543 ? 11.940 2.428 17.676 1.00 75.44 543 GLY A O 1
ATOM 4274 N N . LEU A 1 544 ? 13.824 2.983 18.766 1.00 83.50 544 LEU A N 1
ATOM 4275 C CA . LEU A 1 544 ? 14.737 2.558 17.696 1.00 83.50 544 LEU A CA 1
ATOM 4276 C C . LEU A 1 544 ? 14.713 1.037 17.459 1.00 83.50 544 LEU A C 1
ATOM 4278 O O . LEU A 1 544 ? 14.733 0.595 16.308 1.00 83.50 544 LEU A O 1
ATOM 4282 N N . ILE A 1 545 ? 14.658 0.231 18.527 1.00 84.88 545 ILE A N 1
ATOM 4283 C CA . ILE A 1 545 ? 14.590 -1.237 18.429 1.00 84.88 545 ILE A CA 1
ATOM 4284 C C . ILE A 1 545 ? 13.258 -1.669 17.813 1.00 84.88 545 ILE A C 1
ATOM 4286 O O . ILE A 1 545 ? 13.250 -2.469 16.876 1.00 84.88 545 ILE A O 1
ATOM 4290 N N . ASP A 1 546 ? 12.144 -1.116 18.288 1.00 77.25 546 ASP A N 1
ATOM 4291 C CA . ASP A 1 546 ? 10.808 -1.443 17.792 1.00 77.25 546 ASP A CA 1
ATOM 4292 C C . ASP A 1 546 ? 10.645 -1.053 16.320 1.00 77.25 546 ASP A C 1
ATOM 4294 O O . ASP A 1 546 ? 10.112 -1.835 15.533 1.00 77.25 546 ASP A O 1
ATOM 4298 N N . THR A 1 547 ? 11.172 0.107 15.917 1.00 75.62 547 THR A N 1
ATOM 4299 C CA . THR A 1 547 ? 11.191 0.532 14.508 1.00 75.62 547 THR A CA 1
ATOM 4300 C C . THR A 1 547 ? 11.938 -0.486 13.640 1.00 75.62 547 THR A C 1
ATOM 4302 O O . THR A 1 547 ? 11.413 -0.934 12.617 1.00 75.62 547 THR A O 1
ATOM 4305 N N . ALA A 1 548 ? 13.127 -0.928 14.064 1.00 79.06 548 ALA A N 1
ATOM 4306 C CA . ALA A 1 548 ? 13.923 -1.909 13.324 1.00 79.06 548 ALA A CA 1
ATOM 4307 C C . ALA A 1 548 ? 13.261 -3.303 13.262 1.00 79.06 548 ALA A C 1
ATOM 4309 O O . ALA A 1 548 ? 13.216 -3.924 12.195 1.00 79.06 548 ALA A O 1
ATOM 4310 N N . VAL A 1 549 ? 12.722 -3.796 14.382 1.00 77.56 549 VAL A N 1
ATOM 4311 C CA . VAL A 1 549 ? 12.102 -5.129 14.478 1.00 77.56 549 VAL A CA 1
ATOM 4312 C C . VAL A 1 549 ? 10.764 -5.173 13.740 1.00 77.56 549 VAL A C 1
ATOM 4314 O O . VAL A 1 549 ? 10.547 -6.058 12.906 1.00 77.56 549 VAL A O 1
ATOM 4317 N N . LYS A 1 550 ? 9.864 -4.218 14.003 1.00 76.81 550 LYS A N 1
ATOM 4318 C CA . LYS A 1 550 ? 8.515 -4.222 13.424 1.00 76.81 550 LYS A CA 1
ATOM 4319 C C . LYS A 1 550 ? 8.546 -4.007 11.906 1.00 76.81 550 LYS A C 1
ATOM 4321 O O . LYS A 1 550 ? 7.757 -4.646 11.215 1.00 76.81 550 LYS A O 1
ATOM 4326 N N . THR A 1 551 ? 9.483 -3.217 11.367 1.00 80.06 551 THR A N 1
ATOM 4327 C CA . THR A 1 551 ? 9.659 -3.030 9.906 1.00 80.06 551 THR A CA 1
ATOM 4328 C C . THR A 1 551 ? 9.923 -4.351 9.169 1.00 80.06 551 THR A C 1
ATOM 4330 O O . THR A 1 551 ? 9.404 -4.579 8.073 1.00 80.06 551 THR A O 1
ATOM 4333 N N . ALA A 1 552 ? 10.688 -5.267 9.774 1.00 81.75 552 ALA A N 1
ATOM 4334 C CA . ALA A 1 552 ? 10.925 -6.590 9.197 1.00 81.75 552 ALA A CA 1
ATOM 4335 C C . ALA A 1 552 ? 9.668 -7.484 9.235 1.00 81.75 552 ALA A C 1
ATOM 4337 O O . ALA A 1 552 ? 9.433 -8.266 8.308 1.00 81.75 552 ALA A O 1
ATOM 4338 N N . GLU A 1 553 ? 8.841 -7.359 10.278 1.00 83.19 553 GLU A N 1
ATOM 4339 C CA . GLU A 1 553 ? 7.586 -8.107 10.410 1.00 83.19 553 GLU A CA 1
ATOM 4340 C C . GLU A 1 553 ? 6.508 -7.616 9.433 1.00 83.19 553 GLU A C 1
ATOM 4342 O O . GLU A 1 553 ? 5.853 -8.431 8.779 1.00 83.19 553 GLU A O 1
ATOM 4347 N N . THR A 1 554 ? 6.328 -6.302 9.296 1.00 85.06 554 THR A N 1
ATOM 4348 C CA . THR A 1 554 ? 5.260 -5.696 8.484 1.00 85.06 554 THR A CA 1
ATOM 4349 C C . THR A 1 554 ? 5.476 -5.914 6.992 1.00 85.06 554 THR A C 1
ATOM 4351 O O . THR A 1 554 ? 4.560 -6.383 6.316 1.00 85.06 554 THR A O 1
ATOM 4354 N N . GLY A 1 555 ? 6.699 -5.725 6.483 1.00 86.50 555 GLY A N 1
ATOM 4355 C CA . GLY A 1 555 ? 7.040 -6.057 5.093 1.00 86.50 555 GLY A CA 1
ATOM 4356 C C . GLY A 1 555 ? 6.872 -7.551 4.765 1.00 86.50 555 GLY A C 1
ATOM 4357 O O . GLY A 1 555 ? 6.573 -7.925 3.627 1.00 86.50 555 GLY A O 1
ATOM 4358 N N . TYR A 1 556 ? 6.999 -8.434 5.762 1.00 87.38 556 TYR A N 1
ATOM 4359 C CA . TYR A 1 556 ? 6.704 -9.861 5.611 1.00 87.38 556 TYR A CA 1
ATOM 4360 C C . TYR A 1 556 ? 5.193 -10.162 5.643 1.00 87.38 556 TYR A C 1
ATOM 4362 O O . TYR A 1 556 ? 4.723 -10.953 4.821 1.00 87.38 556 TYR A O 1
ATOM 4370 N N . ILE A 1 557 ? 4.417 -9.505 6.514 1.00 89.06 557 ILE A N 1
ATOM 4371 C CA . ILE A 1 557 ? 2.942 -9.581 6.537 1.00 89.06 557 ILE A CA 1
ATOM 4372 C C . ILE A 1 557 ? 2.357 -9.091 5.206 1.00 89.06 557 ILE A C 1
ATOM 4374 O O . ILE A 1 557 ? 1.577 -9.808 4.582 1.00 89.06 557 ILE A O 1
ATOM 4378 N N . GLN A 1 558 ? 2.794 -7.933 4.711 1.00 89.50 558 GLN A N 1
ATOM 4379 C CA . GLN A 1 558 ? 2.389 -7.386 3.415 1.00 89.50 558 GLN A CA 1
ATOM 4380 C C . GLN A 1 558 ? 2.701 -8.359 2.266 1.00 89.50 558 GLN A C 1
ATOM 4382 O O . GLN A 1 558 ? 1.828 -8.658 1.451 1.00 89.50 558 GLN A O 1
ATOM 4387 N N . ARG A 1 559 ? 3.911 -8.942 2.229 1.00 88.38 559 ARG A N 1
ATOM 4388 C CA . ARG A 1 559 ? 4.261 -9.956 1.217 1.00 88.38 559 ARG A CA 1
ATOM 4389 C C . ARG A 1 559 ? 3.358 -11.194 1.283 1.00 88.38 559 ARG A C 1
ATOM 4391 O O . ARG A 1 559 ? 3.098 -11.787 0.237 1.00 88.38 559 ARG A O 1
ATOM 4398 N N . ARG A 1 560 ? 2.896 -11.595 2.472 1.00 91.12 560 ARG A N 1
ATOM 4399 C CA . ARG A 1 560 ? 1.933 -12.696 2.646 1.00 91.12 560 ARG A CA 1
ATOM 4400 C C . ARG A 1 560 ? 0.552 -12.326 2.104 1.00 91.12 560 ARG A C 1
ATOM 4402 O O . ARG A 1 560 ? 0.035 -13.086 1.294 1.00 91.12 560 ARG A O 1
ATOM 4409 N N . LEU A 1 561 ? 0.020 -11.157 2.478 1.00 92.12 561 LEU A N 1
ATOM 4410 C CA . LEU A 1 561 ? -1.266 -10.636 1.989 1.00 92.12 561 LEU A CA 1
ATOM 4411 C C . LEU A 1 561 ? -1.303 -10.561 0.455 1.00 92.12 561 LEU A C 1
ATOM 4413 O O . LEU A 1 561 ? -2.255 -11.040 -0.163 1.00 92.12 561 LEU A O 1
ATOM 4417 N N . ILE A 1 562 ? -0.239 -10.033 -0.164 1.00 92.69 562 ILE A N 1
ATOM 4418 C CA . ILE A 1 562 ? -0.115 -9.974 -1.628 1.00 92.69 562 ILE A CA 1
ATOM 4419 C C . ILE A 1 562 ? -0.129 -11.395 -2.200 1.00 92.69 562 ILE A C 1
ATOM 4421 O O . ILE A 1 562 ? -0.932 -11.691 -3.077 1.00 92.69 562 ILE A O 1
ATOM 4425 N N . LYS A 1 563 ? 0.688 -12.312 -1.667 1.00 90.62 563 LYS A N 1
ATOM 4426 C CA . LYS A 1 563 ? 0.794 -13.684 -2.193 1.00 90.62 563 LYS A CA 1
ATOM 4427 C C . LYS A 1 563 ? -0.473 -14.533 -2.031 1.00 90.62 563 LYS A C 1
ATOM 4429 O O . LYS A 1 563 ? -0.658 -15.453 -2.822 1.00 90.62 563 LYS A O 1
ATOM 4434 N N . SER A 1 564 ? -1.354 -14.222 -1.078 1.00 90.88 564 SER A N 1
ATOM 4435 C CA . SER A 1 564 ? -2.688 -14.838 -0.985 1.00 90.88 564 SER A CA 1
ATOM 4436 C C . SER A 1 564 ? -3.721 -14.261 -1.960 1.00 90.88 564 SER A C 1
ATOM 4438 O O . SER A 1 564 ? -4.667 -14.969 -2.297 1.00 90.88 564 SER A O 1
ATOM 4440 N N . MET A 1 565 ? -3.569 -13.008 -2.409 1.00 91.38 565 MET A N 1
ATOM 4441 C CA . MET A 1 565 ? -4.608 -12.283 -3.164 1.00 91.38 565 MET A CA 1
ATOM 4442 C C . MET A 1 565 ? -4.182 -11.816 -4.571 1.00 91.38 565 MET A C 1
ATOM 4444 O O . MET A 1 565 ? -5.004 -11.287 -5.312 1.00 91.38 565 MET A O 1
ATOM 4448 N N . GLU A 1 566 ? -2.940 -12.060 -5.002 1.00 91.94 566 GLU A N 1
ATOM 4449 C CA . GLU A 1 566 ? -2.385 -11.607 -6.296 1.00 91.94 566 GLU A CA 1
ATOM 4450 C C . GLU A 1 566 ? -3.096 -12.134 -7.556 1.00 91.94 566 GLU A C 1
ATOM 4452 O O . GLU A 1 566 ? -2.854 -11.623 -8.645 1.00 91.94 566 GLU A O 1
ATOM 4457 N N . SER A 1 567 ? -3.951 -13.154 -7.430 1.00 90.31 567 SER A N 1
ATOM 4458 C CA . SER A 1 567 ? -4.764 -13.685 -8.536 1.00 90.31 567 SER A CA 1
ATOM 4459 C C . SER A 1 567 ? -6.228 -13.235 -8.506 1.00 90.31 567 SER A C 1
ATOM 4461 O O . SER A 1 567 ? -7.001 -13.642 -9.373 1.00 90.31 567 SER A O 1
ATOM 4463 N N . VAL A 1 568 ? -6.623 -12.435 -7.510 1.00 93.50 568 VAL A N 1
ATOM 4464 C CA . VAL A 1 568 ? -8.012 -12.024 -7.292 1.00 93.50 568 VAL A CA 1
ATOM 4465 C C . VAL A 1 568 ? -8.286 -10.715 -8.035 1.00 93.50 568 VAL A C 1
ATOM 4467 O O . VAL A 1 568 ? -7.670 -9.684 -7.750 1.00 93.50 568 VAL A O 1
ATOM 4470 N N . MET A 1 569 ? -9.203 -10.773 -9.001 1.00 94.44 569 MET A N 1
ATOM 4471 C CA . MET A 1 569 ? -9.499 -9.687 -9.942 1.00 94.44 569 MET A CA 1
ATOM 4472 C C . MET A 1 569 ? -11.000 -9.567 -10.238 1.00 94.44 569 MET A C 1
ATOM 4474 O O . MET A 1 569 ? -11.745 -10.542 -10.091 1.00 94.44 569 MET A O 1
ATOM 4478 N N . VAL A 1 570 ? -11.425 -8.404 -10.734 1.00 94.94 570 VAL A N 1
ATOM 4479 C CA . VAL A 1 570 ? -12.769 -8.206 -11.306 1.00 94.94 570 VAL A CA 1
ATOM 4480 C C . VAL A 1 570 ? -12.829 -8.823 -12.710 1.00 94.94 570 VAL A C 1
ATOM 4482 O O . VAL A 1 570 ? -11.941 -8.596 -13.534 1.00 94.94 570 VAL A O 1
ATOM 4485 N N . LYS A 1 571 ? -13.870 -9.602 -13.011 1.00 94.25 571 LYS A N 1
ATOM 4486 C CA . LYS A 1 571 ? -14.126 -10.191 -14.339 1.00 94.25 571 LYS A CA 1
ATOM 4487 C C . LYS A 1 571 ? -15.193 -9.400 -15.112 1.00 94.25 571 LYS A C 1
ATOM 4489 O O . LYS A 1 571 ? -15.875 -8.549 -14.554 1.00 94.25 571 LYS A O 1
ATOM 4494 N N . TYR A 1 572 ? -15.349 -9.677 -16.410 1.00 93.25 572 TYR A N 1
ATOM 4495 C CA . TYR A 1 572 ? -16.291 -8.967 -17.299 1.00 93.25 572 TYR A CA 1
ATOM 4496 C C . TYR A 1 572 ? -17.782 -9.173 -16.979 1.00 93.25 572 TYR A C 1
ATOM 4498 O O . TYR A 1 572 ? -18.615 -8.411 -17.456 1.00 93.25 572 TYR A O 1
ATOM 4506 N N . ASP A 1 573 ? -18.128 -10.154 -16.144 1.00 92.25 573 ASP A N 1
ATOM 4507 C CA . ASP A 1 573 ? -19.464 -10.300 -15.547 1.00 92.25 573 ASP A CA 1
ATOM 4508 C C . ASP A 1 573 ? -19.685 -9.376 -14.324 1.00 92.25 573 ASP A C 1
ATOM 4510 O O . ASP A 1 573 ? -20.787 -9.312 -13.771 1.00 92.25 573 ASP A O 1
ATOM 4514 N N . GLY A 1 574 ? -18.643 -8.655 -13.895 1.00 88.31 574 GLY A N 1
ATOM 4515 C CA . GLY A 1 574 ? -18.603 -7.823 -12.695 1.00 88.31 574 GLY A CA 1
ATOM 4516 C C . GLY A 1 574 ? -18.512 -8.617 -11.386 1.00 88.31 574 GLY A C 1
ATOM 4517 O O . GLY A 1 574 ? -18.828 -8.062 -10.333 1.00 88.31 574 GLY A O 1
ATOM 4518 N N . THR A 1 575 ? -18.139 -9.901 -11.437 1.00 95.00 575 THR A N 1
ATOM 4519 C CA . THR A 1 575 ? -17.815 -10.719 -10.253 1.00 95.00 575 THR A CA 1
ATOM 4520 C C . THR A 1 575 ? -16.328 -10.615 -9.910 1.00 95.00 575 THR A C 1
ATOM 4522 O O . THR A 1 575 ? -15.495 -10.338 -10.777 1.00 95.00 575 THR A O 1
ATOM 4525 N N . VAL A 1 576 ? -15.971 -10.874 -8.651 1.00 95.62 576 VAL A N 1
ATOM 4526 C CA . VAL A 1 576 ? -14.572 -10.986 -8.212 1.00 95.62 576 VAL A CA 1
ATOM 4527 C C . VAL A 1 576 ? -14.187 -12.459 -8.140 1.00 95.62 576 VAL A C 1
ATOM 4529 O O . VAL A 1 576 ? -14.853 -13.238 -7.454 1.00 95.62 576 VAL A O 1
ATOM 4532 N N . ARG A 1 577 ? -13.113 -12.855 -8.834 1.00 93.94 577 ARG A N 1
ATOM 4533 C CA . ARG A 1 577 ? -12.676 -14.260 -8.936 1.00 93.94 577 ARG A CA 1
ATOM 4534 C C . ARG A 1 577 ? -11.165 -14.427 -8.789 1.00 93.94 577 ARG A C 1
ATOM 4536 O O . ARG A 1 577 ? -10.412 -13.512 -9.111 1.00 93.94 577 ARG A O 1
ATOM 4543 N N . ASN A 1 578 ? -10.737 -15.613 -8.353 1.00 91.94 578 ASN A N 1
ATOM 4544 C CA . ASN A 1 578 ? -9.327 -16.033 -8.321 1.00 91.94 578 ASN A CA 1
ATOM 4545 C C . ASN A 1 578 ? -8.868 -16.693 -9.647 1.00 91.94 578 ASN A C 1
ATOM 4547 O O . ASN A 1 578 ? -9.658 -16.841 -10.583 1.00 91.94 578 ASN A O 1
ATOM 4551 N N . SER A 1 579 ? -7.603 -17.134 -9.732 1.00 88.94 579 SER A N 1
ATOM 4552 C CA . SER A 1 579 ? -7.024 -17.778 -10.936 1.00 88.94 579 SER A CA 1
ATOM 4553 C C . SER A 1 579 ? -7.756 -19.039 -11.415 1.00 88.94 579 SER A C 1
ATOM 4555 O O . SER A 1 579 ? -7.754 -19.334 -12.611 1.00 88.94 579 SER A O 1
ATOM 4557 N N . ILE A 1 580 ? -8.412 -19.771 -10.511 1.00 89.81 580 ILE A N 1
ATOM 4558 C CA . ILE A 1 580 ? -9.213 -20.966 -10.824 1.00 89.81 580 ILE A CA 1
ATOM 4559 C C . ILE A 1 580 ? -10.704 -20.646 -11.039 1.00 89.81 580 ILE A C 1
ATOM 4561 O O . ILE A 1 580 ? -11.536 -21.549 -11.073 1.00 89.81 580 ILE A O 1
ATOM 4565 N N . ASN A 1 581 ? -11.047 -19.365 -11.230 1.00 90.56 581 ASN A N 1
ATOM 4566 C CA . ASN A 1 581 ? -12.398 -18.842 -11.464 1.00 90.56 581 ASN A CA 1
ATOM 4567 C C . ASN A 1 581 ? -13.433 -19.160 -10.359 1.00 90.56 581 ASN A C 1
ATOM 4569 O O . ASN A 1 581 ? -14.636 -18.991 -10.594 1.00 90.56 581 ASN A O 1
ATOM 4573 N N . GLN A 1 582 ? -12.990 -19.541 -9.152 1.00 91.88 582 GLN A N 1
ATOM 4574 C CA . GLN A 1 582 ? -13.853 -19.544 -7.967 1.00 91.88 582 GLN A CA 1
ATOM 4575 C C . GLN A 1 582 ? -14.251 -18.094 -7.660 1.00 91.88 582 GLN A C 1
ATOM 4577 O O . GLN A 1 582 ? -13.402 -17.197 -7.668 1.00 91.88 582 GLN A O 1
ATOM 4582 N N . VAL A 1 583 ? -15.544 -17.870 -7.426 1.00 94.56 583 VAL A N 1
ATOM 4583 C CA . VAL A 1 583 ? -16.087 -16.554 -7.070 1.00 94.56 583 VAL A CA 1
ATOM 4584 C C . VAL A 1 583 ? -15.769 -16.268 -5.604 1.00 94.56 583 VAL A C 1
ATOM 4586 O O . VAL A 1 583 ? -15.975 -17.124 -4.749 1.00 94.56 583 VAL A O 1
ATOM 4589 N N . VAL A 1 584 ? -15.256 -15.069 -5.336 1.00 94.06 584 VAL A N 1
ATOM 4590 C CA . VAL A 1 584 ? -14.994 -14.545 -3.987 1.00 94.06 584 VAL A CA 1
ATOM 4591 C C . VAL A 1 584 ? -16.090 -13.555 -3.588 1.00 94.06 584 VAL A C 1
ATOM 4593 O O . VAL A 1 584 ? -16.584 -13.620 -2.472 1.00 94.06 584 VAL A O 1
ATOM 4596 N N . GLN A 1 585 ? -16.517 -12.687 -4.515 1.00 94.69 585 GLN A N 1
ATOM 4597 C CA . GLN A 1 585 ? -17.639 -11.759 -4.331 1.00 94.69 585 GLN A CA 1
ATOM 4598 C C . GLN A 1 585 ? -18.491 -11.690 -5.609 1.00 94.69 585 GLN A C 1
ATOM 4600 O O . GLN A 1 585 ? -17.953 -11.696 -6.720 1.00 94.69 585 GLN A O 1
ATOM 4605 N N . LEU A 1 586 ? -19.817 -11.577 -5.467 1.00 94.44 586 LEU A N 1
ATOM 4606 C CA . LEU A 1 586 ? -20.747 -11.402 -6.599 1.00 94.44 586 LEU A CA 1
ATOM 4607 C C . LEU A 1 586 ? -20.627 -10.012 -7.251 1.00 94.44 586 LEU A C 1
ATOM 4609 O O . LEU A 1 586 ? -20.788 -9.874 -8.464 1.00 94.44 586 LEU A O 1
ATOM 4613 N N . ARG A 1 587 ? -20.303 -8.998 -6.444 1.00 91.81 587 ARG A N 1
ATOM 4614 C CA . ARG A 1 587 ? -19.932 -7.636 -6.843 1.00 91.81 587 ARG A CA 1
ATOM 4615 C C . ARG A 1 587 ? -18.740 -7.197 -6.004 1.00 91.81 587 ARG A C 1
ATOM 4617 O O . ARG A 1 587 ? -18.692 -7.506 -4.816 1.00 91.81 587 ARG A O 1
ATOM 4624 N N . TYR A 1 588 ? -17.779 -6.508 -6.616 1.00 91.88 588 TYR A N 1
ATOM 4625 C CA . TYR A 1 588 ? -16.600 -6.017 -5.898 1.00 91.88 588 TYR A CA 1
ATOM 4626 C C . TYR A 1 588 ? -17.001 -5.059 -4.778 1.00 91.88 588 TYR A C 1
ATOM 4628 O O . TYR A 1 588 ? -17.690 -4.078 -5.035 1.00 91.88 588 TYR A O 1
ATOM 4636 N N . GLY A 1 589 ? -16.589 -5.357 -3.545 1.00 88.00 589 GLY A N 1
ATOM 4637 C CA . GLY A 1 589 ? -16.949 -4.548 -2.382 1.00 88.00 589 GLY A CA 1
ATOM 4638 C C . GLY A 1 589 ? -18.447 -4.514 -2.081 1.00 88.00 589 GLY A C 1
ATOM 4639 O O . GLY A 1 589 ? -18.899 -3.580 -1.432 1.00 88.00 589 GLY A O 1
ATOM 4640 N N . GLU A 1 590 ? -19.198 -5.507 -2.569 1.00 88.31 590 GLU A N 1
ATOM 4641 C CA . GLU A 1 590 ? -20.651 -5.689 -2.408 1.00 88.31 590 GLU A CA 1
ATOM 4642 C C . GLU A 1 590 ? -21.523 -4.672 -3.175 1.00 88.31 590 GLU A C 1
ATOM 4644 O O . GLU A 1 590 ? -22.627 -5.023 -3.588 1.00 88.31 590 GLU A O 1
ATOM 4649 N N . ASP A 1 591 ? -20.999 -3.485 -3.493 1.00 87.00 591 ASP A N 1
ATOM 4650 C CA . ASP A 1 591 ? -21.651 -2.450 -4.312 1.00 87.00 591 ASP A CA 1
ATOM 4651 C C . ASP A 1 591 ? -21.241 -2.454 -5.804 1.00 87.00 591 ASP A C 1
ATOM 4653 O O . ASP A 1 591 ? -22.017 -2.037 -6.665 1.00 87.00 591 ASP A O 1
ATOM 4657 N N . GLY A 1 592 ? -20.054 -2.967 -6.141 1.00 86.50 592 GLY A N 1
ATOM 4658 C CA . GLY A 1 592 ? -19.498 -2.963 -7.499 1.00 86.50 592 GLY A CA 1
ATOM 4659 C C . GLY A 1 592 ? -18.802 -1.657 -7.907 1.00 86.50 592 GLY A C 1
ATOM 4660 O O . GLY A 1 592 ? -18.576 -1.447 -9.101 1.00 86.50 592 GLY A O 1
ATOM 4661 N N . LEU A 1 593 ? -18.469 -0.778 -6.958 1.00 89.44 593 LEU A N 1
ATOM 4662 C CA . LEU A 1 593 ? -17.950 0.570 -7.216 1.00 89.44 593 LEU A CA 1
ATOM 4663 C C . LEU A 1 593 ? -16.420 0.658 -7.077 1.00 89.44 593 LEU A C 1
ATOM 4665 O O . LEU A 1 593 ? -15.805 0.031 -6.209 1.00 89.44 593 LEU A O 1
ATOM 4669 N N . ALA A 1 594 ? -15.794 1.494 -7.911 1.00 87.44 594 ALA A N 1
ATOM 4670 C CA . ALA A 1 594 ? -14.353 1.765 -7.850 1.00 87.44 594 ALA A CA 1
ATOM 4671 C C . ALA A 1 594 ? -13.973 2.407 -6.498 1.00 87.44 594 ALA A C 1
ATOM 4673 O O . ALA A 1 594 ? -14.764 3.157 -5.925 1.00 87.44 594 ALA A O 1
ATOM 4674 N N . GLY A 1 595 ? -12.797 2.105 -5.940 1.00 84.62 595 GLY A N 1
ATOM 4675 C CA . GLY A 1 595 ? -12.416 2.534 -4.582 1.00 84.62 595 GLY A CA 1
ATOM 4676 C C . GLY A 1 595 ? -12.170 4.041 -4.433 1.00 84.62 595 GLY A C 1
ATOM 4677 O O . GLY A 1 595 ? -12.285 4.581 -3.334 1.00 84.62 595 GLY A O 1
ATOM 4678 N N . GLU A 1 596 ? -11.809 4.692 -5.532 1.00 85.12 596 GLU A N 1
ATOM 4679 C CA . GLU A 1 596 ? -11.320 6.067 -5.642 1.00 85.12 596 GLU A CA 1
ATOM 4680 C C . GLU A 1 596 ? -12.427 7.116 -5.848 1.00 85.12 596 GLU A C 1
ATOM 4682 O O . GLU A 1 596 ? -12.220 8.280 -5.524 1.00 85.12 596 GLU A O 1
ATOM 4687 N N . ASN A 1 597 ? -13.603 6.713 -6.341 1.00 82.69 597 ASN A N 1
ATOM 4688 C CA . ASN A 1 597 ? -14.655 7.618 -6.832 1.00 82.69 597 ASN A CA 1
ATOM 4689 C C . ASN A 1 597 ? -15.863 7.724 -5.874 1.00 82.69 597 ASN A C 1
ATOM 4691 O O . ASN A 1 597 ? -17.010 7.830 -6.314 1.00 82.69 597 ASN A O 1
ATOM 4695 N N . VAL A 1 598 ? -15.633 7.602 -4.563 1.00 83.94 598 VAL A N 1
ATOM 4696 C CA . VAL A 1 598 ? -16.697 7.425 -3.555 1.00 83.94 598 VAL A CA 1
ATOM 4697 C C . VAL A 1 598 ? -16.437 8.322 -2.354 1.00 83.94 598 VAL A C 1
ATOM 4699 O O . VAL A 1 598 ? -15.342 8.308 -1.799 1.00 83.94 598 VAL A O 1
ATOM 4702 N N . GLU A 1 599 ? -17.437 9.084 -1.924 1.00 83.81 599 GLU A N 1
ATOM 4703 C CA . GLU A 1 599 ? -17.300 10.072 -0.853 1.00 83.81 599 GLU A CA 1
ATOM 4704 C C . GLU A 1 599 ? -18.120 9.714 0.388 1.00 83.81 599 GLU A C 1
ATOM 4706 O O . GLU A 1 599 ? -19.111 8.987 0.324 1.00 83.81 599 GLU A O 1
ATOM 4711 N N . PHE A 1 600 ? -17.729 10.269 1.537 1.00 82.81 600 PHE A N 1
ATOM 4712 C CA . PHE A 1 600 ? -18.521 10.186 2.763 1.00 82.81 600 PHE A CA 1
ATOM 4713 C C . PHE A 1 600 ? -19.697 11.163 2.701 1.00 82.81 600 PHE A C 1
ATOM 4715 O O . PHE A 1 600 ? -19.533 12.360 2.943 1.00 82.81 600 PHE A O 1
ATOM 4722 N N . GLN A 1 601 ? -20.889 10.645 2.427 1.00 79.56 601 GLN A N 1
ATOM 4723 C CA . GLN A 1 601 ? -22.132 11.411 2.401 1.00 79.56 601 GLN A CA 1
ATOM 4724 C C . GLN A 1 601 ? -22.942 11.165 3.680 1.00 79.56 601 GLN A C 1
ATOM 4726 O O . GLN A 1 601 ? -22.874 10.092 4.281 1.00 79.56 601 GLN A O 1
ATOM 4731 N N . ASN A 1 602 ? -23.718 12.162 4.112 1.00 75.94 602 ASN A N 1
ATOM 4732 C CA . ASN A 1 602 ? -24.688 11.990 5.194 1.00 75.94 602 ASN A CA 1
ATOM 4733 C C . ASN A 1 602 ? -26.053 11.612 4.603 1.00 75.94 602 ASN A C 1
ATOM 4735 O O . ASN A 1 602 ? -26.666 12.429 3.918 1.00 75.94 602 ASN A O 1
ATOM 4739 N N . LEU A 1 603 ? -26.561 10.420 4.921 1.00 73.44 603 LEU A N 1
ATOM 4740 C CA . LEU A 1 603 ? -27.944 10.041 4.645 1.00 73.44 603 LEU A CA 1
ATOM 4741 C C . LEU A 1 603 ? -28.892 10.910 5.479 1.00 73.44 603 LEU A C 1
ATOM 4743 O O . LEU A 1 603 ? -29.056 10.691 6.682 1.00 73.44 603 LEU A O 1
ATOM 4747 N N . ALA A 1 604 ? -29.517 11.892 4.829 1.00 69.44 604 ALA A N 1
ATOM 4748 C CA . ALA A 1 604 ? -30.464 12.798 5.469 1.00 69.44 604 ALA A CA 1
ATOM 4749 C C . ALA A 1 604 ? -31.646 12.034 6.092 1.00 69.44 604 ALA A C 1
ATOM 4751 O O . ALA A 1 604 ? -31.968 12.263 7.252 1.00 69.44 604 ALA A O 1
ATOM 4752 N N . THR A 1 605 ? -32.222 11.064 5.374 1.00 69.19 605 THR A N 1
ATOM 4753 C CA . THR A 1 605 ? -33.450 10.319 5.725 1.00 69.19 605 THR A CA 1
ATOM 4754 C C . THR A 1 605 ? -33.400 9.541 7.044 1.00 69.19 605 THR A C 1
ATOM 4756 O O . THR A 1 605 ? -34.445 9.201 7.593 1.00 69.19 605 THR A O 1
ATOM 4759 N N . VAL A 1 606 ? -32.210 9.258 7.582 1.00 66.19 606 VAL A N 1
ATOM 4760 C CA . VAL A 1 606 ? -32.050 8.462 8.813 1.00 66.19 606 VAL A CA 1
ATOM 4761 C C . VAL A 1 606 ? -32.590 9.205 10.047 1.00 66.19 606 VAL A C 1
ATOM 4763 O O . VAL A 1 606 ? -33.131 8.572 10.961 1.00 66.19 606 VAL A O 1
ATOM 4766 N N . LYS A 1 607 ? -32.453 10.539 10.084 1.00 61.56 607 LYS A N 1
ATOM 4767 C CA . LYS A 1 607 ? -32.559 11.351 11.312 1.00 61.56 607 LYS A CA 1
ATOM 4768 C C . LYS A 1 607 ? -33.866 12.147 11.515 1.00 61.56 607 LYS A C 1
ATOM 4770 O O . LYS A 1 607 ? -34.404 12.037 12.611 1.00 61.56 607 LYS A O 1
ATOM 4775 N N . PRO A 1 608 ? -34.390 12.933 10.555 1.00 58.91 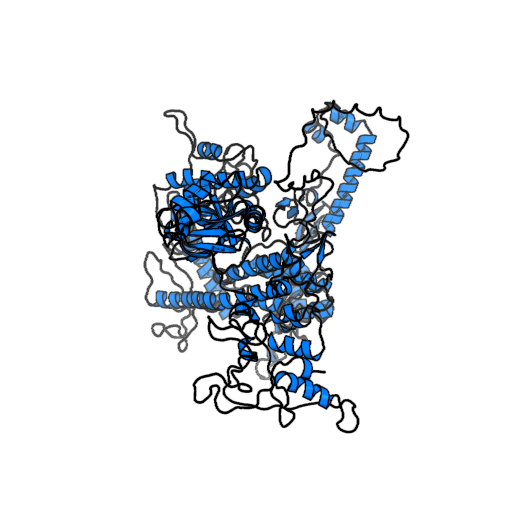608 PRO A N 1
ATOM 4776 C CA . PRO A 1 608 ? -35.487 13.866 10.810 1.00 58.91 608 PRO A CA 1
ATOM 4777 C C . PRO A 1 608 ? -36.859 13.194 10.726 1.00 58.91 608 PRO A C 1
ATOM 4779 O O . PRO A 1 608 ? -37.101 12.344 9.870 1.00 58.91 608 PRO A O 1
ATOM 4782 N N . SER A 1 609 ? -37.809 13.629 11.545 1.00 51.34 609 SER A N 1
ATOM 4783 C CA . SER A 1 609 ? -39.222 13.664 11.157 1.00 51.34 609 SER A CA 1
ATOM 4784 C C . SER A 1 609 ? -39.416 14.818 10.161 1.00 51.34 609 SER A C 1
ATOM 4786 O O . SER A 1 609 ? -38.997 15.943 10.422 1.00 51.34 609 SER A O 1
ATOM 4788 N N . PHE A 1 610 ? -39.993 14.540 8.990 1.00 52.31 610 PHE A N 1
ATOM 4789 C CA . PHE A 1 610 ? -40.352 15.568 8.010 1.00 52.31 610 PHE A CA 1
ATOM 4790 C C . PHE A 1 610 ? -41.864 15.541 7.833 1.00 52.31 610 PHE A C 1
ATOM 4792 O O . PHE A 1 610 ? -42.415 14.509 7.459 1.00 52.31 610 PHE A O 1
ATOM 4799 N N . ASP A 1 611 ? -42.522 16.653 8.140 1.00 54.41 611 ASP A N 1
ATOM 4800 C CA . ASP A 1 611 ? -43.977 16.729 8.220 1.00 54.41 611 ASP A CA 1
ATOM 4801 C C . ASP A 1 611 ? -44.518 17.601 7.080 1.00 54.41 611 ASP A C 1
ATOM 4803 O O . ASP A 1 611 ? -44.438 18.833 7.105 1.00 54.41 611 ASP A O 1
ATOM 4807 N N . CYS A 1 612 ? -45.011 16.943 6.030 1.00 54.12 612 CYS A N 1
ATOM 4808 C CA . CYS A 1 612 ? -45.442 17.584 4.786 1.00 54.12 612 CYS A CA 1
ATOM 4809 C C . CYS A 1 612 ? -46.813 18.280 4.882 1.00 54.12 612 CYS A C 1
ATOM 4811 O O . CYS A 1 612 ? -47.200 18.999 3.963 1.00 54.12 612 CYS A O 1
ATOM 4813 N N . THR A 1 613 ? -47.525 18.112 5.999 1.00 58.88 613 THR A N 1
ATOM 4814 C CA . THR A 1 613 ? -48.907 18.581 6.206 1.00 58.88 613 THR A CA 1
ATOM 4815 C C . THR A 1 613 ? -49.039 20.093 6.447 1.00 58.88 613 THR A C 1
ATOM 4817 O O . THR A 1 613 ? -50.129 20.657 6.348 1.00 58.88 613 THR A O 1
ATOM 4820 N N . ASN A 1 614 ? -47.940 20.784 6.764 1.00 65.56 614 ASN A N 1
ATOM 4821 C CA . ASN A 1 614 ? -47.969 22.179 7.205 1.00 65.56 614 ASN A CA 1
ATOM 4822 C C . ASN A 1 614 ? -48.112 23.186 6.044 1.00 65.56 614 ASN A C 1
ATOM 4824 O O . ASN A 1 614 ? -47.125 23.703 5.513 1.00 65.56 614 ASN A O 1
ATOM 4828 N N . GLU A 1 615 ? -49.353 23.571 5.728 1.00 61.47 615 GLU A N 1
ATOM 4829 C CA . GLU A 1 615 ? -49.708 24.604 4.732 1.00 61.47 615 GLU A CA 1
ATOM 4830 C C . GLU A 1 615 ? -48.875 25.898 4.872 1.00 61.47 615 GLU A C 1
ATOM 4832 O O . GLU A 1 615 ? -48.374 26.457 3.894 1.00 61.47 615 GLU A O 1
ATOM 4837 N N . ARG A 1 616 ? -48.660 26.354 6.113 1.00 66.50 616 ARG A N 1
ATOM 4838 C CA . ARG A 1 616 ? -47.907 27.582 6.432 1.00 66.50 616 ARG A CA 1
ATOM 4839 C C . ARG A 1 616 ? -46.390 27.448 6.220 1.00 66.50 616 ARG A C 1
ATOM 4841 O O . ARG A 1 616 ? -45.701 28.466 6.145 1.00 66.50 616 ARG A O 1
ATOM 4848 N N . ALA A 1 617 ? -45.873 26.222 6.125 1.00 64.00 617 ALA A N 1
ATOM 4849 C CA . ALA A 1 617 ? -44.501 25.940 5.709 1.00 64.00 617 ALA A CA 1
ATOM 4850 C C . ALA A 1 617 ? -44.403 25.853 4.177 1.00 64.00 617 ALA A C 1
ATOM 4852 O O . ALA A 1 617 ? -43.519 26.481 3.600 1.00 64.00 617 ALA A O 1
ATOM 4853 N N . LEU A 1 618 ? -45.359 25.187 3.516 1.00 66.81 618 LEU A N 1
ATOM 4854 C CA . LEU A 1 618 ? -45.451 25.125 2.049 1.00 66.81 618 LEU A CA 1
ATOM 4855 C C . LEU A 1 618 ? -45.548 26.528 1.421 1.00 66.81 618 LEU A C 1
ATOM 4857 O O . LEU A 1 618 ? -44.782 26.851 0.515 1.00 66.81 618 LEU A O 1
ATOM 4861 N N . LYS A 1 619 ? -46.386 27.418 1.975 1.00 66.00 619 LYS A N 1
ATOM 4862 C CA . LYS A 1 619 ? -46.496 28.835 1.557 1.00 66.00 619 LYS A CA 1
ATOM 4863 C C . LYS A 1 619 ? -45.248 29.695 1.825 1.00 66.00 619 LYS A C 1
ATOM 4865 O O . LYS A 1 619 ? -45.225 30.858 1.432 1.00 66.00 619 LYS A O 1
ATOM 4870 N N . ARG A 1 620 ? -44.217 29.165 2.499 1.00 71.88 620 ARG A N 1
ATOM 4871 C CA . ARG A 1 620 ? -42.908 29.826 2.680 1.00 71.88 620 ARG A CA 1
ATOM 4872 C C . ARG A 1 620 ? -41.829 29.317 1.721 1.00 71.88 620 ARG A C 1
ATOM 4874 O O . ARG A 1 620 ? -40.807 29.983 1.589 1.00 71.88 620 ARG A O 1
ATOM 4881 N N . THR A 1 621 ? -42.017 28.153 1.099 1.00 67.56 621 THR A N 1
ATOM 4882 C CA . THR A 1 621 ? -40.989 27.464 0.295 1.00 67.56 621 THR A CA 1
ATOM 4883 C C . THR A 1 621 ? -41.375 27.300 -1.174 1.00 67.56 621 THR A C 1
ATOM 4885 O O . THR A 1 621 ? -40.490 27.247 -2.026 1.00 67.56 621 THR A O 1
ATOM 4888 N N . LEU A 1 622 ? -42.671 27.248 -1.482 1.00 75.12 622 LEU A N 1
ATOM 4889 C CA . LEU A 1 622 ? -43.219 27.119 -2.832 1.00 75.12 622 LEU A CA 1
ATOM 4890 C C . LEU A 1 622 ? -43.970 28.392 -3.243 1.00 75.12 622 LEU A C 1
ATOM 4892 O O . LEU A 1 622 ? -44.439 29.159 -2.402 1.00 75.12 622 LEU A O 1
ATOM 4896 N N . GLN A 1 623 ? -44.100 28.614 -4.553 1.00 80.06 623 GLN A N 1
ATOM 4897 C CA . GLN A 1 623 ? -44.929 29.703 -5.078 1.00 80.06 623 GLN A CA 1
ATOM 4898 C C . GLN A 1 623 ? -46.408 29.427 -4.789 1.00 80.06 623 GLN A C 1
ATOM 4900 O O . GLN A 1 623 ? -46.846 28.279 -4.809 1.00 80.06 623 GLN A O 1
ATOM 4905 N N . GLU A 1 624 ? -47.188 30.479 -4.534 1.00 77.00 624 GLU A N 1
ATOM 4906 C CA . GLU A 1 624 ? -48.569 30.330 -4.058 1.00 77.00 624 GLU A CA 1
ATOM 4907 C 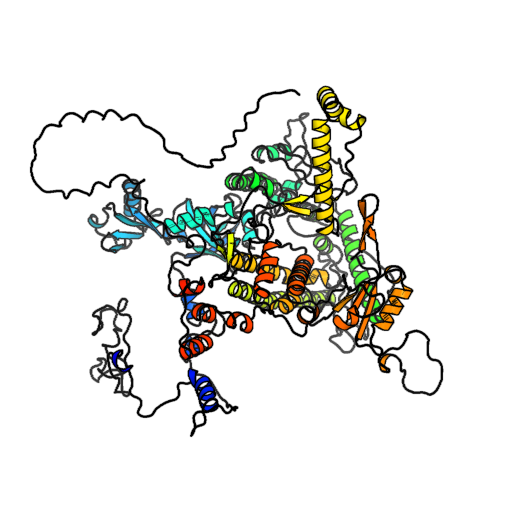C . GLU A 1 624 ? -49.489 29.606 -5.060 1.00 77.00 624 GLU A C 1
ATOM 4909 O O . GLU A 1 624 ? -50.464 28.983 -4.651 1.00 77.00 624 GLU A O 1
ATOM 4914 N N . ASP A 1 625 ? -49.161 29.647 -6.354 1.00 78.69 625 ASP A N 1
ATOM 4915 C CA . ASP A 1 625 ? -49.844 28.881 -7.403 1.00 78.69 625 ASP A CA 1
ATOM 4916 C C . ASP A 1 625 ? -49.591 27.371 -7.224 1.00 78.69 625 ASP A C 1
ATOM 4918 O O . ASP A 1 625 ? -50.535 26.623 -6.987 1.00 78.69 625 ASP A O 1
ATOM 4922 N N . ILE A 1 626 ? -48.320 26.946 -7.159 1.00 78.19 626 ILE A N 1
ATOM 4923 C CA . ILE A 1 626 ? -47.916 25.552 -6.875 1.00 78.19 626 ILE A CA 1
ATOM 4924 C C . ILE A 1 626 ? -48.582 25.035 -5.592 1.00 78.19 626 ILE A C 1
ATOM 4926 O O . ILE A 1 626 ? -49.034 23.893 -5.541 1.00 78.19 626 ILE A O 1
ATOM 4930 N N . VAL A 1 627 ? -48.671 25.864 -4.545 1.00 76.88 627 VAL A N 1
ATOM 4931 C CA . VAL A 1 627 ? -49.333 25.467 -3.293 1.00 76.88 627 VAL A CA 1
ATOM 4932 C C . VAL A 1 627 ? -50.835 25.235 -3.493 1.00 76.88 627 VAL A C 1
ATOM 4934 O O . VAL A 1 627 ? -51.365 24.281 -2.929 1.00 76.88 627 VAL A O 1
ATOM 4937 N N . LYS A 1 628 ? -51.532 26.043 -4.305 1.00 76.56 628 LYS A N 1
ATOM 4938 C CA . LYS A 1 628 ? -52.952 25.809 -4.635 1.00 76.56 628 LYS A CA 1
ATOM 4939 C C . LYS A 1 628 ? -53.121 24.500 -5.408 1.00 76.56 628 LYS A C 1
ATOM 4941 O O . LYS A 1 628 ? -54.008 23.722 -5.068 1.00 76.56 628 LYS A O 1
ATOM 4946 N N . ASP A 1 629 ? -52.256 24.212 -6.377 1.00 78.44 629 ASP A N 1
ATOM 4947 C CA . ASP A 1 629 ? -52.304 22.959 -7.139 1.00 78.44 629 ASP A CA 1
ATOM 4948 C C . ASP A 1 629 ? -51.989 21.727 -6.269 1.00 78.44 629 ASP A C 1
ATOM 4950 O O . ASP A 1 629 ? -52.706 20.730 -6.340 1.00 78.44 629 ASP A O 1
ATOM 4954 N N . VAL A 1 630 ? -51.009 21.799 -5.359 1.00 76.12 630 VAL A N 1
ATOM 4955 C CA . VAL A 1 630 ? -50.720 20.724 -4.384 1.00 76.12 630 VAL A CA 1
ATOM 4956 C C . VAL A 1 630 ? -51.865 20.532 -3.374 1.00 76.12 630 VAL A C 1
ATOM 4958 O O . VAL A 1 630 ? -52.123 19.406 -2.952 1.00 76.12 630 VAL A O 1
ATOM 4961 N N . LEU A 1 631 ? -52.588 21.592 -2.997 1.00 76.88 631 LEU A N 1
ATOM 4962 C CA . LEU A 1 631 ? -53.728 21.512 -2.069 1.00 76.88 631 LEU A CA 1
ATOM 4963 C C . LEU A 1 631 ? -55.056 21.104 -2.732 1.00 76.88 631 LEU A C 1
ATOM 4965 O O . LEU A 1 631 ? -55.951 20.638 -2.031 1.00 76.88 631 LEU A O 1
ATOM 4969 N N . THR A 1 632 ? -55.202 21.257 -4.051 1.00 78.94 632 THR A N 1
ATOM 4970 C CA . THR A 1 632 ? -56.453 20.941 -4.774 1.00 78.94 632 THR A CA 1
ATOM 4971 C C . THR A 1 632 ? -56.375 19.667 -5.613 1.00 78.94 632 THR A C 1
ATOM 4973 O O . THR A 1 632 ? -57.392 18.999 -5.808 1.00 78.94 632 THR A O 1
ATOM 4976 N N . ASN A 1 633 ? -55.193 19.287 -6.106 1.00 84.69 633 ASN A N 1
ATOM 4977 C CA . ASN A 1 633 ? -55.037 18.131 -6.979 1.00 84.69 633 ASN A CA 1
ATOM 4978 C C . ASN A 1 633 ? -54.794 16.843 -6.175 1.00 84.69 633 ASN A C 1
ATOM 4980 O O . ASN A 1 633 ? -53.657 16.466 -5.880 1.00 84.69 633 ASN A O 1
ATOM 4984 N N . ALA A 1 634 ? -55.877 16.114 -5.896 1.00 79.88 634 ALA A N 1
ATOM 4985 C CA . ALA A 1 634 ? -55.849 14.828 -5.194 1.00 79.88 634 ALA A CA 1
ATOM 4986 C C . ALA A 1 634 ? -54.925 13.768 -5.843 1.00 79.88 634 ALA A C 1
ATOM 4988 O O . ALA A 1 634 ? -54.451 12.863 -5.157 1.00 79.88 634 ALA A O 1
ATOM 4989 N N . HIS A 1 635 ? -54.614 13.869 -7.144 1.00 83.56 635 HIS A N 1
ATOM 4990 C CA . HIS A 1 635 ? -53.637 12.977 -7.781 1.00 83.56 635 HIS A CA 1
ATOM 4991 C C . HIS A 1 635 ? -52.196 13.297 -7.357 1.00 83.56 635 HIS A C 1
ATOM 4993 O O . HIS A 1 635 ? -51.406 12.379 -7.148 1.00 83.56 635 HIS A O 1
ATOM 4999 N N . VAL A 1 636 ? -51.866 14.583 -7.189 1.00 78.81 636 VAL A N 1
ATOM 5000 C CA . VAL A 1 636 ? -50.562 15.036 -6.677 1.00 78.81 636 VAL A CA 1
ATOM 5001 C C . VAL A 1 636 ? -50.426 14.680 -5.198 1.00 78.81 636 VAL A C 1
ATOM 5003 O O . VAL A 1 636 ? -49.388 14.160 -4.802 1.00 78.81 636 VAL A O 1
ATOM 5006 N N . GLN A 1 637 ? -51.489 14.851 -4.407 1.00 77.69 637 GLN A N 1
ATOM 5007 C CA . GLN A 1 637 ? -51.531 14.418 -3.004 1.00 77.69 637 GLN A CA 1
ATOM 5008 C C . GLN A 1 637 ? -51.298 12.909 -2.884 1.00 77.69 637 GLN A C 1
ATOM 5010 O O . GLN A 1 637 ? -50.331 12.496 -2.257 1.00 77.69 637 GLN A O 1
ATOM 5015 N N . SER A 1 638 ? -52.069 12.086 -3.602 1.00 82.38 638 SER A N 1
ATOM 5016 C CA . SER A 1 638 ? -51.898 10.626 -3.591 1.00 82.38 638 SER A CA 1
ATOM 5017 C C . SER A 1 638 ? -50.547 10.154 -4.162 1.00 82.38 638 SER A C 1
ATOM 5019 O O . SER A 1 638 ? -50.099 9.044 -3.868 1.00 82.38 638 SER A O 1
ATOM 5021 N N . ALA A 1 639 ? -49.877 10.959 -4.994 1.00 82.62 639 ALA A N 1
ATOM 5022 C CA . ALA A 1 639 ? -48.508 10.688 -5.433 1.00 82.62 639 ALA A CA 1
ATOM 5023 C C . ALA A 1 639 ? -47.482 11.012 -4.334 1.00 82.62 639 ALA A C 1
ATOM 5025 O O . ALA A 1 639 ? -46.633 10.168 -4.051 1.00 82.62 639 ALA A O 1
ATOM 5026 N N . LEU A 1 640 ? -47.602 12.175 -3.685 1.00 79.88 640 LEU A N 1
ATOM 5027 C CA . LEU A 1 640 ? -46.755 12.603 -2.565 1.00 79.88 640 LEU A CA 1
ATOM 5028 C C . LEU A 1 640 ? -46.911 11.689 -1.343 1.00 79.88 640 LEU A C 1
ATOM 5030 O O . LEU A 1 640 ? -45.911 11.301 -0.752 1.00 79.88 640 LEU A O 1
ATOM 5034 N N . GLU A 1 641 ? -48.135 11.284 -1.001 1.00 80.75 641 GLU A N 1
ATOM 5035 C CA . GLU A 1 641 ? -48.418 10.306 0.058 1.00 80.75 641 GLU A CA 1
ATOM 5036 C C . GLU A 1 641 ? -47.761 8.957 -0.246 1.00 80.75 641 GLU A C 1
ATOM 5038 O O . GLU A 1 641 ? -47.096 8.388 0.612 1.00 80.75 641 GLU A O 1
ATOM 5043 N N . ARG A 1 642 ? -47.873 8.461 -1.486 1.00 82.12 642 ARG A N 1
ATOM 5044 C CA . ARG A 1 642 ? -47.254 7.192 -1.904 1.00 82.12 642 ARG A CA 1
ATOM 5045 C C . ARG A 1 642 ? -45.727 7.261 -1.915 1.00 82.12 642 ARG A C 1
ATOM 5047 O O . ARG A 1 642 ? -45.071 6.269 -1.609 1.00 82.12 642 ARG A O 1
ATOM 5054 N N . GLU A 1 643 ? -45.154 8.410 -2.265 1.00 81.94 643 GLU A N 1
ATOM 5055 C CA . GLU A 1 643 ? -43.711 8.648 -2.176 1.00 81.94 643 GLU A CA 1
ATOM 5056 C C . GLU A 1 643 ? -43.253 8.779 -0.714 1.00 81.94 643 GLU A C 1
ATOM 5058 O O . GLU A 1 643 ? -42.208 8.242 -0.354 1.00 81.94 643 GLU A O 1
ATOM 5063 N N . PHE A 1 644 ? -44.055 9.402 0.152 1.00 80.50 644 PHE A N 1
ATOM 5064 C CA . PHE A 1 644 ? -43.788 9.537 1.584 1.00 80.50 644 PHE A CA 1
ATOM 5065 C C . PHE A 1 644 ? -43.892 8.205 2.337 1.00 80.50 644 PHE A C 1
ATOM 5067 O O . PHE A 1 644 ? -42.993 7.880 3.112 1.00 80.50 644 PHE A O 1
ATOM 5074 N N . GLU A 1 645 ? -44.924 7.402 2.070 1.00 81.00 645 GLU A N 1
ATOM 5075 C CA . GLU A 1 645 ? -45.068 6.054 2.631 1.00 81.00 645 GLU A CA 1
ATOM 5076 C C . GLU A 1 645 ? -43.902 5.165 2.179 1.00 81.00 645 GLU A C 1
ATOM 5078 O O . GLU A 1 645 ? -43.272 4.506 3.001 1.00 81.00 645 GLU A O 1
ATOM 5083 N N . LYS A 1 646 ? -43.496 5.245 0.904 1.00 80.94 646 LYS A N 1
ATOM 5084 C CA . LYS A 1 646 ? -42.289 4.554 0.437 1.00 80.94 646 LYS A CA 1
ATOM 5085 C C . LYS A 1 646 ? -41.019 5.063 1.135 1.00 80.94 646 LYS A C 1
ATOM 5087 O O . LYS A 1 646 ? -40.199 4.258 1.565 1.00 80.94 646 LYS A O 1
ATOM 5092 N N . MET A 1 647 ? -40.844 6.378 1.299 1.00 77.12 647 MET A N 1
ATOM 5093 C CA . MET A 1 647 ? -39.714 6.932 2.061 1.00 77.12 647 MET A CA 1
ATOM 5094 C C . MET A 1 647 ? -39.721 6.488 3.530 1.00 77.12 647 MET A C 1
ATOM 5096 O O . MET A 1 647 ? -38.658 6.447 4.148 1.00 77.12 647 MET A O 1
ATOM 5100 N N . ARG A 1 648 ? -40.888 6.149 4.089 1.00 73.56 648 ARG A N 1
ATOM 5101 C CA . ARG A 1 648 ? -41.052 5.576 5.429 1.00 73.56 648 ARG A CA 1
ATOM 5102 C C . ARG A 1 648 ? -40.668 4.094 5.464 1.00 73.56 648 ARG A C 1
ATOM 5104 O O . ARG A 1 648 ? -39.877 3.720 6.324 1.00 73.56 648 ARG A O 1
ATOM 5111 N N . GLU A 1 649 ? -41.121 3.291 4.500 1.00 80.06 649 GLU A N 1
ATOM 5112 C CA . GLU A 1 649 ? -40.679 1.898 4.315 1.00 80.06 649 GLU A CA 1
ATOM 5113 C C . GLU A 1 649 ? -39.150 1.817 4.142 1.00 80.06 649 GLU A C 1
ATOM 5115 O O . GLU A 1 649 ? -38.468 1.125 4.903 1.00 80.06 649 GLU A O 1
ATOM 5120 N N . ASP A 1 650 ? -38.591 2.594 3.205 1.00 77.12 650 ASP A N 1
ATOM 5121 C CA . ASP A 1 650 ? -37.147 2.686 2.949 1.00 77.12 650 ASP A CA 1
ATOM 5122 C C . ASP A 1 650 ? -36.387 3.149 4.214 1.00 77.12 650 ASP A C 1
ATOM 5124 O O . ASP A 1 650 ? -35.310 2.635 4.527 1.00 77.12 650 ASP A O 1
ATOM 5128 N N . ARG A 1 651 ? -36.950 4.088 4.990 1.00 72.12 651 ARG A N 1
ATOM 5129 C CA . ARG A 1 651 ? -36.393 4.571 6.269 1.00 72.12 651 ARG A CA 1
ATOM 5130 C C . ARG A 1 651 ? -36.376 3.496 7.350 1.00 72.12 651 ARG A C 1
ATOM 5132 O O . ARG A 1 651 ? -35.380 3.405 8.068 1.00 72.12 651 ARG A O 1
ATOM 5139 N N . ASP A 1 652 ? -37.434 2.708 7.495 1.00 73.56 652 ASP A N 1
ATOM 5140 C CA . ASP A 1 652 ? -37.510 1.677 8.533 1.00 73.56 652 ASP A CA 1
ATOM 5141 C C . ASP A 1 652 ? -36.617 0.471 8.184 1.00 73.56 652 ASP A C 1
ATOM 5143 O O . ASP A 1 652 ? -35.918 -0.052 9.059 1.00 73.56 652 ASP A O 1
ATOM 5147 N N . VAL A 1 653 ? -36.484 0.138 6.894 1.00 77.94 653 VAL A N 1
ATOM 5148 C CA . VAL A 1 653 ? -35.448 -0.783 6.389 1.00 77.94 653 VAL A CA 1
ATOM 5149 C C . VAL A 1 653 ? -34.038 -0.243 6.677 1.00 77.94 653 VAL A C 1
ATOM 5151 O O . VAL A 1 653 ? -33.205 -0.960 7.238 1.00 77.94 653 VAL A O 1
ATOM 5154 N N . LEU A 1 654 ? -33.759 1.031 6.380 1.00 69.75 654 LEU A N 1
ATOM 5155 C CA . LEU A 1 654 ? -32.470 1.662 6.698 1.00 69.75 654 LEU A CA 1
ATOM 5156 C C . LEU A 1 654 ? -32.184 1.692 8.208 1.00 69.75 654 LEU A C 1
ATOM 5158 O O . LEU A 1 654 ? -31.032 1.532 8.608 1.00 69.75 654 LEU A O 1
ATOM 5162 N N . ARG A 1 655 ? -33.203 1.849 9.060 1.00 68.38 655 ARG A N 1
ATOM 5163 C CA . ARG A 1 655 ? -33.074 1.814 10.529 1.00 68.38 655 ARG A CA 1
ATOM 5164 C C . ARG A 1 655 ? -32.771 0.414 11.061 1.00 68.38 655 ARG A C 1
ATOM 5166 O O . ARG A 1 655 ? -31.993 0.297 12.006 1.00 68.38 655 ARG A O 1
ATOM 5173 N N . ALA A 1 656 ? -33.303 -0.634 10.430 1.00 68.44 656 ALA A N 1
ATOM 5174 C CA . ALA A 1 656 ? -32.927 -2.016 10.727 1.00 68.44 656 ALA A CA 1
ATOM 5175 C C . ALA A 1 656 ? -31.474 -2.334 10.310 1.00 68.44 656 ALA A C 1
ATOM 5177 O O . ALA A 1 656 ? -30.778 -3.065 11.015 1.00 68.44 656 ALA A O 1
ATOM 5178 N N . ILE A 1 657 ? -30.997 -1.757 9.198 1.00 68.12 657 ILE A N 1
ATOM 5179 C CA . ILE A 1 657 ? -29.620 -1.934 8.693 1.00 68.12 657 ILE A CA 1
ATOM 5180 C C . ILE A 1 657 ? -28.597 -1.115 9.504 1.00 68.12 657 ILE A C 1
ATOM 5182 O O . ILE A 1 657 ? -27.502 -1.607 9.785 1.00 68.12 657 ILE A O 1
ATOM 5186 N N . PHE A 1 658 ? -28.947 0.110 9.914 1.00 61.44 658 PHE A N 1
ATOM 5187 C CA . PHE A 1 658 ? -28.078 1.047 10.641 1.00 61.44 658 PHE A CA 1
ATOM 5188 C C . PHE A 1 658 ? -28.594 1.350 12.067 1.00 61.44 658 PHE A C 1
ATOM 5190 O O . PHE A 1 658 ? -28.916 2.502 12.381 1.00 61.44 658 PHE A O 1
ATOM 5197 N N . PRO A 1 659 ? -28.627 0.359 12.985 1.00 56.62 659 PRO A N 1
ATOM 5198 C CA . PRO A 1 659 ? -29.192 0.520 14.331 1.00 56.62 659 PRO A CA 1
ATOM 5199 C C . PRO A 1 659 ? -28.414 1.490 15.241 1.00 56.62 659 PRO A C 1
ATOM 5201 O O . PRO A 1 659 ? -28.873 1.805 16.337 1.00 56.62 659 PRO A O 1
ATOM 5204 N N . THR A 1 660 ? -27.241 1.974 14.820 1.00 50.44 660 THR A N 1
ATOM 5205 C CA . THR A 1 660 ? -26.458 2.991 15.542 1.00 50.44 660 THR A CA 1
ATOM 5206 C C . THR A 1 660 ? -26.810 4.435 15.167 1.00 50.44 660 THR A C 1
ATOM 5208 O O . THR A 1 660 ? -26.343 5.358 15.829 1.00 50.44 660 THR A O 1
ATOM 5211 N N . GLY A 1 661 ? -27.616 4.671 14.124 1.00 52.44 661 GLY A N 1
ATOM 5212 C CA . GLY A 1 661 ? -27.937 6.027 13.651 1.00 52.44 661 GLY A CA 1
ATOM 5213 C C . GLY A 1 661 ? -26.769 6.763 12.969 1.00 52.44 661 GLY A C 1
ATOM 5214 O O . GLY A 1 661 ? -26.850 7.976 12.727 1.00 52.44 661 GLY A O 1
ATOM 5215 N N . ASP A 1 662 ? -25.688 6.047 12.641 1.00 54.31 662 ASP A N 1
ATOM 5216 C CA . ASP A 1 662 ? -24.541 6.565 11.894 1.00 54.31 662 ASP A CA 1
ATOM 5217 C C . ASP A 1 662 ? -24.945 6.922 10.458 1.00 54.31 662 ASP A C 1
ATOM 5219 O O . ASP A 1 662 ? -24.975 6.088 9.560 1.00 54.31 662 ASP A O 1
ATOM 5223 N N . SER A 1 663 ? -25.234 8.202 10.221 1.00 54.38 663 SER A N 1
ATOM 5224 C CA . SER A 1 663 ? -25.675 8.697 8.910 1.00 54.38 663 SER A CA 1
ATOM 5225 C C . SER A 1 663 ? -24.583 8.712 7.834 1.00 54.38 663 SER A C 1
ATOM 5227 O O . SER A 1 663 ? -24.889 9.049 6.696 1.00 54.38 663 SER A O 1
ATOM 5229 N N . LYS A 1 664 ? -23.318 8.419 8.162 1.00 52.81 664 LYS A N 1
ATOM 5230 C CA . LYS A 1 664 ? -22.186 8.529 7.227 1.00 52.81 664 LYS A CA 1
ATOM 5231 C C . LYS A 1 664 ? -22.025 7.252 6.405 1.00 52.81 664 LYS A C 1
ATOM 5233 O O . LYS A 1 664 ? -21.501 6.261 6.905 1.00 52.81 664 LYS A O 1
ATOM 5238 N N . VAL A 1 665 ? -22.408 7.315 5.134 1.00 56.84 665 VAL A N 1
ATOM 5239 C CA . VAL A 1 665 ? -22.293 6.212 4.168 1.00 56.84 665 VAL A CA 1
ATOM 5240 C C . VAL A 1 665 ? -21.357 6.614 3.027 1.00 56.84 665 VAL A C 1
ATOM 5242 O O . VAL A 1 665 ? -21.220 7.793 2.702 1.00 56.84 665 VAL A O 1
ATOM 5245 N N . CYS A 1 666 ? -20.659 5.632 2.457 1.00 52.53 666 CYS A N 1
ATOM 5246 C CA . CYS A 1 666 ? -19.742 5.836 1.342 1.00 52.53 666 CYS A CA 1
ATOM 5247 C C . CYS A 1 666 ? -20.527 5.731 0.022 1.00 52.53 666 CYS A C 1
ATOM 5249 O O . CYS A 1 666 ? -20.861 4.627 -0.404 1.00 52.53 666 CYS A O 1
ATOM 5251 N N . SER A 1 667 ? -20.831 6.868 -0.607 1.00 50.81 667 SER A N 1
ATOM 5252 C CA . SER A 1 667 ? -21.683 6.965 -1.802 1.00 50.81 667 SER A CA 1
ATOM 5253 C C . SER A 1 667 ? -20.952 7.657 -2.958 1.00 50.81 667 SER A C 1
ATOM 5255 O O . SER A 1 667 ? -20.187 8.598 -2.753 1.00 50.81 667 SER A O 1
ATOM 5257 N N . SER A 1 668 ? -21.164 7.182 -4.189 1.00 51.28 668 SER A N 1
ATOM 5258 C CA . SER A 1 668 ? -20.434 7.631 -5.386 1.00 51.28 668 SER A CA 1
ATOM 5259 C C . SER A 1 668 ? -21.296 8.426 -6.357 1.00 51.28 668 SER A C 1
ATOM 5261 O O . SER A 1 668 ? -22.440 8.044 -6.614 1.00 51.28 668 SER A O 1
ATOM 5263 N N . VAL A 1 669 ? -20.694 9.390 -7.055 1.00 50.50 669 VAL A N 1
ATOM 5264 C CA . VAL A 1 669 ? -21.252 9.907 -8.312 1.00 50.50 669 VAL A CA 1
ATOM 5265 C C . VAL A 1 669 ? -20.876 8.955 -9.460 1.00 50.50 669 VAL A C 1
ATOM 5267 O O . VAL A 1 669 ? -19.941 9.186 -10.214 1.00 50.50 669 VAL A O 1
ATOM 5270 N N . ASN A 1 670 ? -21.646 7.871 -9.583 1.00 53.19 670 ASN A N 1
ATOM 5271 C CA . ASN A 1 670 ? -21.841 7.102 -10.822 1.00 53.19 670 ASN A CA 1
ATOM 5272 C C . ASN A 1 670 ? -20.604 6.413 -11.475 1.00 53.19 670 ASN A C 1
ATOM 5274 O O . ASN A 1 670 ? -20.510 6.368 -12.702 1.00 53.19 670 ASN A O 1
ATOM 5278 N N . CYS A 1 671 ? -19.691 5.817 -10.688 1.00 63.78 671 CYS A N 1
ATOM 5279 C CA . CYS A 1 671 ? -18.482 5.131 -11.197 1.00 63.78 671 CYS A CA 1
ATOM 5280 C C . CYS A 1 671 ? -18.364 3.643 -10.785 1.00 63.78 671 CYS A C 1
ATOM 5282 O O . CYS A 1 671 ? -18.000 3.315 -9.654 1.00 63.78 671 CYS A O 1
ATOM 5284 N N . ILE A 1 672 ? -18.603 2.740 -11.743 1.00 84.06 672 ILE A N 1
ATOM 5285 C CA . ILE A 1 672 ? -18.492 1.272 -11.601 1.00 84.06 672 ILE A CA 1
ATOM 5286 C C . ILE A 1 672 ? -17.014 0.832 -11.642 1.00 84.06 672 ILE A C 1
ATOM 5288 O O . ILE A 1 672 ? -16.222 1.406 -12.387 1.00 84.06 672 ILE A O 1
ATOM 5292 N N . ALA A 1 673 ? -16.640 -0.203 -10.882 1.00 86.88 673 ALA A N 1
ATOM 5293 C CA . ALA A 1 673 ? -15.301 -0.799 -10.928 1.00 86.88 673 ALA A CA 1
ATOM 5294 C C . ALA A 1 673 ? -14.992 -1.462 -12.287 1.00 86.88 673 ALA A C 1
ATOM 5296 O O . ALA A 1 673 ? -15.846 -2.121 -12.888 1.00 86.88 673 ALA A O 1
ATOM 5297 N N . HIS A 1 674 ? -13.759 -1.314 -12.775 1.00 90.88 674 HIS A N 1
ATOM 5298 C CA . HIS A 1 674 ? -13.396 -1.750 -14.125 1.00 90.88 674 HIS A CA 1
ATOM 5299 C C . HIS A 1 674 ? -13.062 -3.258 -14.193 1.00 90.88 674 HIS A C 1
ATOM 5301 O O . HIS A 1 674 ? -12.240 -3.751 -13.416 1.00 90.88 674 HIS A O 1
ATOM 5307 N N . PRO A 1 675 ? -13.625 -4.019 -15.156 1.00 91.94 675 PRO A N 1
ATOM 5308 C CA . PRO A 1 675 ? -13.182 -5.383 -15.436 1.00 91.94 675 PRO A CA 1
ATOM 5309 C C . PRO A 1 675 ? -11.680 -5.460 -15.733 1.00 91.94 675 PRO A C 1
ATOM 5311 O O . PRO A 1 675 ? -11.135 -4.621 -16.447 1.00 91.94 675 PRO A O 1
ATOM 5314 N N . GLY A 1 676 ? -11.014 -6.483 -15.195 1.00 90.12 676 GLY A N 1
ATOM 5315 C CA . GLY A 1 676 ? -9.559 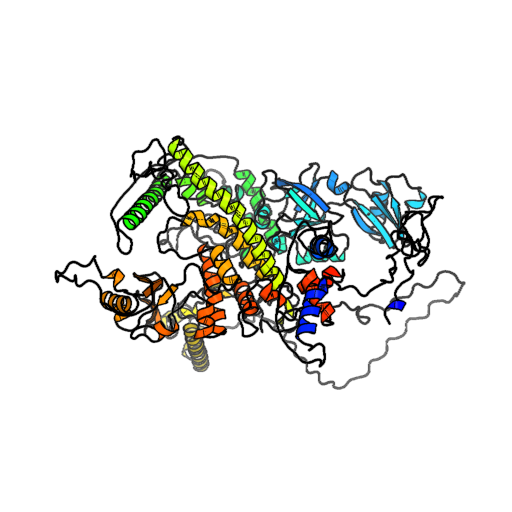-6.638 -15.239 1.00 90.12 676 GLY A CA 1
ATOM 5316 C C . GLY A 1 676 ? -8.810 -5.987 -14.070 1.00 90.12 676 GLY A C 1
ATOM 5317 O O . GLY A 1 676 ? -7.614 -6.242 -13.924 1.00 90.12 676 GLY A O 1
ATOM 5318 N N . GLU A 1 677 ? -9.469 -5.200 -13.210 1.00 92.12 677 GLU A N 1
ATOM 5319 C CA . GLU A 1 677 ? -8.818 -4.591 -12.045 1.00 92.12 677 GLU A CA 1
ATOM 5320 C C . GLU A 1 677 ? -8.328 -5.649 -11.037 1.00 92.12 677 GLU A C 1
ATOM 5322 O O . GLU A 1 677 ? -9.075 -6.531 -10.599 1.00 92.12 677 GLU A O 1
ATOM 5327 N N . MET A 1 678 ? -7.058 -5.534 -10.634 1.00 93.69 678 MET A N 1
ATOM 5328 C CA . MET A 1 678 ? -6.364 -6.453 -9.720 1.00 93.69 678 MET A CA 1
ATOM 5329 C C . MET A 1 678 ? -6.651 -6.144 -8.242 1.00 93.69 678 MET A C 1
ATOM 5331 O O . MET A 1 678 ? -5.741 -5.924 -7.435 1.00 93.69 678 MET A O 1
ATOM 5335 N N . VAL A 1 679 ? -7.938 -6.132 -7.892 1.00 94.12 679 VAL A N 1
ATOM 5336 C CA . VAL A 1 679 ? -8.462 -5.717 -6.580 1.00 94.12 679 VAL A CA 1
ATOM 5337 C C . VAL A 1 679 ? -7.845 -6.460 -5.390 1.00 94.12 679 VAL A C 1
ATOM 5339 O O . VAL A 1 679 ? -7.638 -5.856 -4.342 1.00 94.12 679 VAL A O 1
ATOM 5342 N N . GLY A 1 680 ? -7.450 -7.729 -5.537 1.00 93.56 680 GLY A N 1
ATOM 5343 C CA . GLY A 1 680 ? -6.785 -8.472 -4.462 1.00 93.56 680 GLY A CA 1
ATOM 5344 C C . GLY A 1 680 ? -5.378 -7.966 -4.135 1.00 93.56 680 GLY A C 1
ATOM 5345 O O . GLY A 1 680 ? -5.005 -7.861 -2.965 1.00 93.56 680 GLY A O 1
ATOM 5346 N N . ALA A 1 681 ? -4.599 -7.589 -5.152 1.00 93.62 681 ALA A N 1
ATOM 5347 C CA . ALA A 1 681 ? -3.292 -6.966 -4.945 1.00 93.62 681 ALA A CA 1
ATOM 5348 C C . ALA A 1 681 ? -3.439 -5.553 -4.353 1.00 93.62 681 ALA A C 1
ATOM 5350 O O . ALA A 1 681 ? -2.662 -5.167 -3.476 1.00 93.62 681 ALA A O 1
ATOM 5351 N N . LEU A 1 682 ? -4.469 -4.816 -4.781 1.00 94.12 682 LEU A N 1
ATOM 5352 C CA . LEU A 1 682 ? -4.798 -3.489 -4.265 1.00 94.12 682 LEU A CA 1
ATOM 5353 C C . LEU A 1 682 ? -5.214 -3.530 -2.786 1.00 94.12 682 LEU A C 1
ATOM 5355 O O . LEU A 1 682 ? -4.704 -2.739 -1.993 1.00 94.12 682 LEU A O 1
ATOM 5359 N N . ALA A 1 683 ? -6.062 -4.483 -2.392 1.00 94.06 683 ALA A N 1
ATOM 5360 C CA . ALA A 1 683 ? -6.470 -4.689 -1.002 1.00 94.06 683 ALA A CA 1
ATOM 5361 C C . ALA A 1 683 ? -5.290 -5.101 -0.109 1.00 94.06 683 ALA A C 1
ATOM 5363 O O . ALA A 1 683 ? -5.110 -4.561 0.984 1.00 94.06 683 ALA A O 1
ATOM 5364 N N . ALA A 1 684 ? -4.426 -5.997 -0.598 1.00 94.25 684 ALA A N 1
ATOM 5365 C CA . ALA A 1 684 ? -3.224 -6.416 0.120 1.00 94.25 684 ALA A CA 1
ATOM 5366 C C . ALA A 1 684 ? -2.249 -5.257 0.395 1.00 94.25 684 ALA A C 1
ATOM 5368 O O . ALA A 1 684 ? -1.666 -5.188 1.479 1.00 94.25 684 ALA A O 1
ATOM 5369 N N . GLN A 1 685 ? -2.082 -4.340 -0.563 1.00 93.50 685 GLN A N 1
ATOM 5370 C CA . GLN A 1 685 ? -1.305 -3.112 -0.372 1.00 93.50 685 GLN A CA 1
ATOM 5371 C C . GLN A 1 685 ? -2.012 -2.146 0.586 1.00 93.50 685 GLN A C 1
ATOM 5373 O O . GLN A 1 685 ? -1.395 -1.680 1.540 1.00 93.50 685 GLN A O 1
ATOM 5378 N N . SER A 1 686 ? -3.312 -1.916 0.378 1.00 92.12 686 SER A N 1
ATOM 5379 C CA . SER A 1 686 ? -4.138 -0.978 1.152 1.00 92.12 686 SER A CA 1
ATOM 5380 C C . SER A 1 686 ? -4.203 -1.302 2.648 1.00 92.12 686 SER A C 1
ATOM 5382 O O . SER A 1 686 ? -4.340 -0.390 3.460 1.00 92.12 686 SER A O 1
ATOM 5384 N N . LEU A 1 687 ? -4.072 -2.584 3.009 1.00 89.94 687 LEU A N 1
ATOM 5385 C CA . LEU A 1 687 ? -3.999 -3.070 4.392 1.00 89.94 687 LEU A CA 1
ATOM 5386 C C . LEU A 1 687 ? -2.557 -3.230 4.902 1.00 89.94 687 LEU A C 1
ATOM 5388 O O . LEU A 1 687 ? -2.296 -3.052 6.091 1.00 89.94 687 LEU A O 1
ATOM 5392 N N . GLY A 1 688 ? -1.613 -3.573 4.022 1.00 88.06 688 GLY A N 1
ATOM 5393 C CA . GLY A 1 688 ? -0.207 -3.765 4.383 1.00 88.06 688 GLY A CA 1
ATOM 5394 C C . GLY A 1 688 ? 0.559 -2.463 4.630 1.00 88.06 688 GLY A C 1
ATOM 5395 O O . GLY A 1 688 ? 1.475 -2.451 5.447 1.00 88.06 688 GLY A O 1
ATOM 5396 N N . GLU A 1 689 ? 0.191 -1.375 3.952 1.00 86.00 689 GLU A N 1
ATOM 5397 C CA . GLU A 1 689 ? 0.855 -0.075 4.070 1.00 86.00 689 GLU A CA 1
ATOM 5398 C C . GLU A 1 689 ? 0.572 0.615 5.426 1.00 86.00 689 GLU A C 1
ATOM 5400 O O . GLU A 1 689 ? 1.548 0.860 6.142 1.00 86.00 689 GLU A O 1
ATOM 5405 N N . PRO A 1 690 ? -0.681 0.776 5.909 1.00 84.31 690 PRO A N 1
ATOM 5406 C CA . PRO A 1 690 ? -0.947 1.349 7.235 1.00 84.31 690 PRO A CA 1
ATOM 5407 C C . PRO A 1 690 ? -0.382 0.485 8.365 1.00 84.31 690 PRO A C 1
ATOM 5409 O O . PRO A 1 690 ? 0.034 0.993 9.403 1.00 84.31 690 PRO A O 1
ATOM 5412 N N . ALA A 1 691 ? -0.279 -0.831 8.147 1.00 82.81 691 ALA A N 1
ATOM 5413 C CA . ALA A 1 691 ? 0.377 -1.728 9.089 1.00 82.81 691 ALA A CA 1
ATOM 5414 C C . ALA A 1 691 ? 1.868 -1.413 9.293 1.00 82.81 691 ALA A C 1
ATOM 5416 O O . ALA A 1 691 ? 2.396 -1.751 10.349 1.00 82.81 691 ALA A O 1
ATOM 5417 N N . THR A 1 692 ? 2.539 -0.743 8.348 1.00 77.81 692 THR A N 1
ATOM 5418 C CA . THR A 1 692 ? 3.887 -0.195 8.576 1.00 77.81 692 THR A CA 1
ATOM 5419 C C . THR A 1 692 ? 3.856 1.059 9.456 1.00 77.81 692 THR A C 1
ATOM 5421 O O . THR A 1 692 ? 4.678 1.162 10.365 1.00 77.81 692 THR A O 1
ATOM 5424 N N . GLN A 1 693 ? 2.868 1.945 9.288 1.00 72.12 693 GLN A N 1
ATOM 5425 C CA . GLN A 1 693 ? 2.728 3.180 10.078 1.00 72.12 693 GLN A CA 1
ATOM 5426 C C . GLN A 1 693 ? 2.362 2.910 11.550 1.00 72.12 693 GLN A C 1
ATOM 5428 O O . GLN A 1 693 ? 3.000 3.459 12.452 1.00 72.12 693 GLN A O 1
ATOM 5433 N N . MET A 1 694 ? 1.442 1.965 11.809 1.00 68.94 694 MET A N 1
ATOM 5434 C CA . MET A 1 694 ? 1.026 1.542 13.164 1.00 68.94 694 MET A CA 1
ATOM 5435 C C . MET A 1 694 ? 2.197 1.169 14.096 1.00 68.94 694 MET A C 1
ATOM 5437 O O . MET A 1 694 ? 2.048 1.153 15.318 1.00 68.94 694 MET A O 1
ATOM 5441 N N . THR A 1 695 ? 3.360 0.817 13.538 1.00 59.78 695 THR A N 1
ATOM 5442 C CA . THR A 1 695 ? 4.551 0.417 14.302 1.00 59.78 695 THR A CA 1
ATOM 5443 C C . THR A 1 695 ? 5.174 1.557 15.106 1.00 59.78 695 THR A C 1
ATOM 5445 O O . THR A 1 695 ? 5.720 1.304 16.185 1.00 59.78 695 THR A O 1
ATOM 5448 N N . LEU A 1 696 ? 5.059 2.781 14.586 1.00 55.94 696 LEU A N 1
ATOM 5449 C CA . LEU A 1 696 ? 5.623 4.012 15.134 1.00 55.94 696 LEU A CA 1
ATOM 5450 C C . LEU A 1 696 ? 4.656 4.634 16.151 1.00 55.94 696 LEU A C 1
ATOM 5452 O O . LEU A 1 696 ? 5.042 4.971 17.267 1.00 55.94 696 LEU A O 1
ATOM 5456 N N . ASN A 1 697 ? 3.368 4.692 15.812 1.00 50.62 697 ASN A N 1
ATOM 5457 C CA . ASN A 1 697 ? 2.366 5.400 16.611 1.00 50.62 697 ASN A CA 1
ATOM 5458 C C . ASN A 1 697 ? 2.026 4.716 17.949 1.00 50.62 697 ASN A C 1
ATOM 5460 O O . ASN A 1 697 ? 1.564 5.393 18.870 1.00 50.62 697 ASN A O 1
ATOM 5464 N N . THR A 1 698 ? 2.311 3.412 18.119 1.00 51.06 698 THR A N 1
ATOM 5465 C CA . THR A 1 698 ? 2.107 2.705 19.408 1.00 51.06 698 THR A CA 1
ATOM 5466 C C . THR A 1 698 ? 2.742 3.408 20.617 1.00 51.06 698 THR A C 1
ATOM 5468 O O . THR A 1 698 ? 2.217 3.287 21.722 1.00 51.06 698 THR A O 1
ATOM 5471 N N . PHE A 1 699 ? 3.822 4.174 20.424 1.00 45.62 699 PHE A N 1
ATOM 5472 C CA . PHE A 1 699 ? 4.504 4.893 21.505 1.00 45.62 699 PHE A CA 1
ATOM 5473 C C . PHE A 1 699 ? 3.665 6.011 22.141 1.00 45.62 699 PHE A C 1
ATOM 5475 O O . PHE A 1 699 ? 3.791 6.253 23.340 1.00 45.62 699 PHE A O 1
ATOM 5482 N N . HIS A 1 700 ? 2.767 6.659 21.392 1.00 50.69 700 HIS A N 1
ATOM 5483 C CA . HIS A 1 700 ? 1.969 7.776 21.915 1.00 50.69 700 HIS A CA 1
ATOM 5484 C C . HIS A 1 700 ? 0.840 7.343 22.865 1.00 50.69 700 HIS A C 1
ATOM 5486 O O . HIS A 1 700 ? 0.377 8.152 23.667 1.00 50.69 700 HIS A O 1
ATOM 5492 N N . TYR A 1 701 ? 0.420 6.075 22.815 1.00 44.69 701 TYR A N 1
ATOM 5493 C CA . TYR A 1 701 ? -0.735 5.564 23.566 1.00 44.69 701 TYR A CA 1
ATOM 5494 C C . TYR A 1 701 ? -0.366 4.643 24.739 1.00 44.69 701 TYR A C 1
ATOM 5496 O O . TYR A 1 701 ? -1.237 4.259 25.518 1.00 44.69 701 TYR A O 1
ATOM 5504 N N . ALA A 1 702 ? 0.924 4.342 24.923 1.00 42.94 702 ALA A N 1
ATOM 5505 C CA . ALA A 1 702 ? 1.435 3.395 25.920 1.00 42.94 702 ALA A CA 1
ATOM 5506 C C . ALA A 1 702 ? 1.190 3.781 27.401 1.00 42.94 702 ALA A C 1
ATOM 5508 O O . ALA A 1 702 ? 1.492 2.988 28.287 1.00 42.94 702 ALA A O 1
ATOM 5509 N N . GLY A 1 703 ? 0.652 4.977 27.681 1.00 40.31 703 GLY A N 1
ATOM 5510 C CA . GLY A 1 703 ? 0.282 5.435 29.028 1.00 40.31 703 GLY A CA 1
ATOM 5511 C C . GLY A 1 703 ? -1.201 5.276 29.399 1.00 40.31 703 GLY A C 1
ATOM 5512 O O . GLY A 1 703 ? -1.561 5.491 30.558 1.00 40.31 703 GLY A O 1
ATOM 5513 N N . VAL A 1 704 ? -2.085 4.917 28.458 1.00 39.25 704 VAL A N 1
ATOM 5514 C CA . VAL A 1 704 ? -3.530 4.803 28.729 1.00 39.25 704 VAL A CA 1
ATOM 5515 C C . VAL A 1 704 ? -3.831 3.431 29.336 1.00 39.25 704 VAL A C 1
ATOM 5517 O O . VAL A 1 704 ? -4.118 2.471 28.625 1.00 39.25 704 VAL A O 1
ATOM 5520 N N . SER A 1 705 ? -3.769 3.337 30.667 1.00 33.44 705 SER A N 1
ATOM 5521 C CA . SER A 1 705 ? -3.916 2.086 31.437 1.00 33.44 705 SER A CA 1
ATOM 5522 C C . SER A 1 705 ? -5.370 1.568 31.523 1.00 33.44 705 SER A C 1
ATOM 5524 O O . SER A 1 705 ? -5.915 1.290 32.592 1.00 33.44 705 SER A O 1
ATOM 5526 N N . ALA A 1 706 ? -6.025 1.453 30.366 1.00 38.50 706 ALA A N 1
ATOM 5527 C CA . ALA A 1 706 ? -7.389 0.970 30.179 1.00 38.50 706 ALA A CA 1
ATOM 5528 C C . ALA A 1 706 ? -7.396 -0.436 29.542 1.00 38.50 706 ALA A C 1
ATOM 5530 O O . ALA A 1 706 ? -7.987 -0.653 28.487 1.00 38.50 706 ALA A O 1
ATOM 5531 N N . LYS A 1 707 ? -6.799 -1.393 30.273 1.00 48.12 707 LYS A N 1
ATOM 5532 C CA . LYS A 1 707 ? -6.711 -2.849 30.010 1.00 48.12 707 LYS A CA 1
ATOM 5533 C C . LYS A 1 707 ? -5.621 -3.296 29.025 1.00 48.12 707 LYS A C 1
ATOM 5535 O O . LYS A 1 707 ? -5.363 -2.683 27.996 1.00 48.12 707 LYS A O 1
ATOM 5540 N N . ASN A 1 708 ? -5.013 -4.438 29.351 1.00 52.56 708 ASN A N 1
ATOM 5541 C CA . ASN A 1 708 ? -3.907 -5.061 28.618 1.00 52.56 708 ASN A CA 1
ATOM 5542 C C . ASN A 1 708 ? -4.404 -5.840 27.384 1.00 52.56 708 ASN A C 1
ATOM 5544 O O . ASN A 1 708 ? -4.236 -7.054 27.325 1.00 52.56 708 ASN A O 1
ATOM 5548 N N . VAL A 1 709 ? -5.044 -5.182 26.416 1.00 56.78 709 VAL A N 1
ATOM 5549 C CA . VAL A 1 709 ? -5.455 -5.822 25.150 1.00 56.78 709 VAL A CA 1
ATOM 5550 C C . VAL A 1 709 ? -4.297 -5.762 24.147 1.00 56.78 709 VAL A C 1
ATOM 5552 O O . VAL A 1 709 ? -3.649 -4.723 24.018 1.00 56.78 709 VAL A O 1
ATOM 5555 N N . THR A 1 710 ? -4.011 -6.844 23.411 1.00 64.88 710 THR A N 1
ATOM 5556 C CA . THR A 1 710 ? -3.059 -6.759 22.293 1.00 64.88 710 THR A CA 1
ATOM 5557 C C . THR A 1 710 ? -3.645 -5.944 21.145 1.00 64.88 710 THR A C 1
ATOM 5559 O O . THR A 1 710 ? -4.714 -6.249 20.624 1.00 64.88 710 THR A O 1
ATOM 5562 N N . LEU A 1 711 ? -2.907 -4.919 20.718 1.00 71.12 711 LEU A N 1
ATOM 5563 C CA . LEU A 1 711 ? -3.291 -3.991 19.653 1.00 71.12 711 LEU A CA 1
ATOM 5564 C C . LEU A 1 711 ? -2.178 -3.869 18.598 1.00 71.12 711 LEU A C 1
ATOM 5566 O O . LEU A 1 711 ? -1.090 -4.434 18.751 1.00 71.12 711 LEU A O 1
ATOM 5570 N N . GLY A 1 712 ? -2.464 -3.162 17.502 1.00 79.25 712 GLY A N 1
ATOM 5571 C CA . GLY A 1 712 ? -1.521 -2.916 16.408 1.00 79.25 712 GLY A CA 1
ATOM 5572 C C . GLY A 1 712 ? -1.021 -4.189 15.708 1.00 79.25 712 GLY A C 1
ATOM 5573 O O . GLY A 1 712 ? -1.717 -5.204 15.616 1.00 79.25 712 GLY A O 1
ATOM 5574 N N . VAL A 1 713 ? 0.217 -4.147 15.205 1.00 82.12 713 VAL A N 1
ATOM 5575 C CA . VAL A 1 713 ? 0.817 -5.228 14.395 1.00 82.12 713 VAL A CA 1
ATOM 5576 C C . VAL A 1 713 ? 0.836 -6.604 15.088 1.00 82.12 713 VAL A C 1
ATOM 5578 O O . VAL A 1 713 ? 0.515 -7.586 14.413 1.00 82.12 713 VAL A O 1
ATOM 5581 N N . PRO A 1 714 ? 1.128 -6.744 16.400 1.00 83.69 714 PRO A N 1
ATOM 5582 C CA . PRO A 1 714 ? 0.997 -8.026 17.096 1.00 83.69 714 PRO A CA 1
ATOM 5583 C C . PRO A 1 714 ? -0.409 -8.636 17.012 1.00 83.69 714 PRO A C 1
ATOM 5585 O O . PRO A 1 714 ? -0.524 -9.842 16.798 1.00 83.69 714 PRO A O 1
ATOM 5588 N N . ARG A 1 715 ? -1.470 -7.822 17.121 1.00 86.31 715 ARG A N 1
ATOM 5589 C CA . ARG A 1 715 ? -2.860 -8.288 16.991 1.00 86.31 715 ARG A CA 1
ATOM 5590 C C . ARG A 1 715 ? -3.204 -8.620 15.543 1.00 86.31 715 ARG A C 1
ATOM 5592 O O . ARG A 1 715 ? -3.697 -9.711 15.277 1.00 86.31 715 ARG A O 1
ATOM 5599 N N . LEU A 1 716 ? -2.834 -7.758 14.593 1.00 87.88 716 LEU A N 1
ATOM 5600 C CA . LEU A 1 716 ? -2.980 -8.026 13.155 1.00 87.88 716 LEU A CA 1
ATOM 5601 C C . LEU A 1 716 ? -2.338 -9.371 12.756 1.00 87.88 716 LEU A C 1
ATOM 5603 O O . LEU A 1 716 ? -2.911 -10.153 11.999 1.00 87.88 716 LEU A O 1
ATOM 5607 N N . LYS A 1 717 ? -1.169 -9.679 13.326 1.00 88.94 717 LYS A N 1
ATOM 5608 C CA . LYS A 1 717 ? -0.449 -10.946 13.152 1.00 88.94 717 LYS A CA 1
ATOM 5609 C C . LYS A 1 717 ? -1.192 -12.144 13.760 1.00 88.94 717 LYS A C 1
ATOM 5611 O O . LYS A 1 717 ? -1.162 -13.211 13.153 1.00 88.94 717 LYS A O 1
ATOM 5616 N N . GLU A 1 718 ? -1.864 -12.003 14.907 1.00 90.06 718 GLU A N 1
ATOM 5617 C CA . GLU A 1 718 ? -2.738 -13.052 15.467 1.00 90.06 718 GLU A CA 1
ATOM 5618 C C . GLU A 1 718 ? -3.935 -13.348 14.552 1.00 90.06 718 GLU A C 1
ATOM 5620 O O . GLU A 1 718 ? -4.193 -14.520 14.269 1.00 90.06 718 GLU A O 1
ATOM 5625 N N . LEU A 1 719 ? -4.603 -12.301 14.050 1.00 91.25 719 LEU A N 1
ATOM 5626 C CA . LEU A 1 719 ? -5.770 -12.394 13.164 1.00 91.25 719 LEU A CA 1
ATOM 5627 C C . LEU A 1 719 ? -5.402 -13.062 11.824 1.00 91.25 719 LEU A C 1
ATOM 5629 O O . LEU A 1 719 ? -5.978 -14.083 11.458 1.00 91.25 719 LEU A O 1
ATOM 5633 N N . ILE A 1 720 ? -4.367 -12.565 11.133 1.00 91.38 720 ILE A N 1
ATOM 5634 C CA . ILE A 1 720 ? -3.897 -13.089 9.831 1.00 91.38 720 ILE A CA 1
ATOM 5635 C C . ILE A 1 720 ? -3.339 -14.525 9.946 1.00 91.38 720 ILE A C 1
ATOM 5637 O O . ILE A 1 720 ? -3.407 -15.309 8.992 1.00 91.38 720 ILE A O 1
ATOM 5641 N N . ASN A 1 721 ? -2.776 -14.899 11.102 1.00 90.94 721 ASN A N 1
ATOM 5642 C CA . ASN A 1 721 ? -2.331 -16.271 11.376 1.00 90.94 721 ASN A CA 1
ATOM 5643 C C . ASN A 1 721 ? -3.467 -17.208 11.824 1.00 90.94 721 ASN A C 1
ATOM 5645 O O . ASN A 1 721 ? -3.255 -18.420 11.809 1.00 90.94 721 ASN A O 1
ATOM 5649 N N . ILE A 1 722 ? -4.615 -16.667 12.250 1.00 91.69 722 ILE A N 1
ATOM 5650 C CA . ILE A 1 722 ? -5.707 -17.374 12.939 1.00 91.69 722 ILE A CA 1
ATOM 5651 C C . ILE A 1 722 ? -5.157 -18.191 14.125 1.00 91.69 722 ILE A C 1
ATOM 5653 O O . ILE A 1 722 ? -5.173 -19.425 14.149 1.00 91.69 722 ILE A O 1
ATOM 5657 N N . SER A 1 723 ? -4.574 -17.482 15.099 1.00 88.69 723 SER A N 1
ATOM 5658 C CA . SER A 1 723 ? -3.978 -18.116 16.281 1.00 88.69 723 SER A CA 1
ATOM 5659 C C . SER A 1 723 ? -5.033 -18.817 17.141 1.00 88.69 723 SER A C 1
ATOM 5661 O O . SER A 1 723 ? -5.911 -18.165 17.688 1.00 88.69 723 SER A O 1
ATOM 5663 N N . LYS A 1 724 ? -4.873 -20.129 17.370 1.00 87.25 724 LYS A N 1
ATOM 5664 C CA . LYS A 1 724 ? -5.701 -20.923 18.309 1.00 87.25 724 LYS A CA 1
ATOM 5665 C C . LYS A 1 724 ? -5.547 -20.536 19.790 1.00 87.25 724 LYS A C 1
ATOM 5667 O O . LYS A 1 724 ? -6.143 -21.172 20.654 1.00 87.25 724 LYS A O 1
ATOM 5672 N N . ARG A 1 725 ? -4.635 -19.610 20.089 1.00 85.50 725 ARG A N 1
ATOM 5673 C CA . ARG A 1 725 ? -4.381 -19.030 21.411 1.00 85.50 725 ARG A CA 1
ATOM 5674 C C . ARG A 1 725 ? -3.979 -17.567 21.182 1.00 85.50 725 ARG A C 1
ATOM 5676 O O . ARG A 1 725 ? -2.801 -17.324 20.895 1.00 85.50 725 ARG A O 1
ATOM 5683 N N . PRO A 1 726 ? -4.915 -16.603 21.193 1.00 84.75 726 PRO A N 1
ATOM 5684 C CA . PRO A 1 726 ? -4.554 -15.189 21.250 1.00 84.75 726 PRO A CA 1
ATOM 5685 C C . PRO A 1 726 ? -3.857 -14.892 22.586 1.00 84.75 726 PRO A C 1
ATOM 5687 O O . PRO A 1 726 ? -4.068 -15.602 23.572 1.00 84.75 726 PRO A O 1
ATOM 5690 N N . LYS A 1 727 ? -3.017 -13.854 22.645 1.00 81.69 727 LYS A N 1
ATOM 5691 C CA . LYS A 1 727 ? -2.343 -13.460 23.897 1.00 81.69 727 LYS A CA 1
ATOM 5692 C C . LYS A 1 727 ? -3.314 -12.946 24.961 1.00 81.69 727 LYS A C 1
ATOM 5694 O O . LYS A 1 727 ? -3.071 -13.157 26.144 1.00 81.69 727 LYS A O 1
ATOM 5699 N N . THR A 1 728 ? -4.373 -12.255 24.541 1.00 80.88 728 THR A N 1
ATOM 5700 C CA . THR A 1 728 ? -5.321 -11.554 25.424 1.00 80.88 728 THR A CA 1
ATOM 5701 C C . THR A 1 728 ? -6.765 -11.904 25.032 1.00 80.88 728 THR A C 1
ATOM 5703 O O . THR A 1 728 ? -7.452 -11.078 24.424 1.00 80.88 728 THR A O 1
ATOM 5706 N N . PRO A 1 729 ? -7.214 -13.149 25.290 1.00 83.44 729 PRO A N 1
ATOM 5707 C CA . PRO A 1 729 ? -8.592 -13.569 25.040 1.00 83.44 729 PRO A CA 1
ATOM 5708 C C . PRO A 1 729 ? -9.563 -12.804 25.950 1.00 83.44 729 PRO A C 1
ATOM 5710 O O . PRO A 1 729 ? -9.364 -12.778 27.165 1.00 83.44 729 PRO A O 1
ATOM 5713 N N . SER A 1 730 ? -10.619 -12.219 25.387 1.00 83.62 730 SER A N 1
ATOM 5714 C CA . SER A 1 730 ? -11.658 -11.514 26.147 1.00 83.62 730 SER A CA 1
ATOM 5715 C C . SER A 1 730 ? -13.037 -11.578 25.485 1.00 83.62 730 SER A C 1
ATOM 5717 O O . SER A 1 730 ? -13.167 -11.692 24.263 1.00 83.62 730 SER A O 1
ATOM 5719 N N . LEU A 1 731 ? -14.082 -11.485 26.312 1.00 82.44 731 LEU A N 1
ATOM 5720 C CA . LEU A 1 731 ? -15.470 -11.294 25.886 1.00 82.44 731 LEU A CA 1
ATOM 5721 C C . LEU A 1 731 ? -15.912 -9.858 26.208 1.00 82.44 731 LEU A C 1
ATOM 5723 O O . LEU A 1 731 ? -15.574 -9.329 27.267 1.00 82.44 731 LEU A O 1
ATOM 5727 N N . THR A 1 732 ? -16.724 -9.254 25.336 1.00 86.38 732 THR A N 1
ATOM 5728 C CA . THR A 1 732 ? -17.612 -8.136 25.702 1.00 86.38 732 THR A CA 1
ATOM 5729 C C . THR A 1 732 ? -19.005 -8.714 25.932 1.00 86.38 732 THR A C 1
ATOM 5731 O O . THR A 1 732 ? -19.669 -9.118 24.975 1.00 86.38 732 THR A O 1
ATOM 5734 N N . VAL A 1 733 ? -19.437 -8.765 27.190 1.00 85.19 733 VAL A N 1
ATOM 5735 C CA . VAL A 1 733 ? -20.726 -9.327 27.608 1.00 85.19 733 VAL A CA 1
ATOM 5736 C C . VAL A 1 733 ? -21.710 -8.191 27.867 1.00 85.19 733 VAL A C 1
ATOM 5738 O O . VAL A 1 733 ? -21.453 -7.302 28.684 1.00 85.19 733 VAL A O 1
ATOM 5741 N N . PHE A 1 734 ? -22.839 -8.228 27.166 1.00 88.81 734 PHE A N 1
ATOM 5742 C CA . PHE A 1 734 ? -23.937 -7.280 27.342 1.00 88.81 734 PHE A CA 1
ATOM 5743 C C . PHE A 1 734 ? -25.010 -7.879 28.257 1.00 88.81 734 PHE A C 1
ATOM 5745 O O . PHE A 1 734 ? -25.154 -9.099 28.342 1.00 88.81 734 PHE A O 1
ATOM 5752 N N . LEU A 1 735 ? -25.755 -7.019 28.952 1.00 88.50 735 LEU A N 1
ATOM 5753 C CA . LEU A 1 735 ? -26.745 -7.416 29.956 1.00 88.50 735 LEU A CA 1
ATOM 5754 C C . LEU A 1 735 ? -28.175 -7.088 29.499 1.00 88.50 735 LEU A C 1
ATOM 5756 O O . LEU A 1 735 ? -28.393 -6.206 28.662 1.00 88.50 735 LEU A O 1
ATOM 5760 N N . LEU A 1 736 ? -29.154 -7.787 30.073 1.00 88.12 736 LEU A N 1
ATOM 5761 C CA . LEU A 1 736 ? -30.583 -7.593 29.818 1.00 88.12 736 LEU A CA 1
ATOM 5762 C C . LEU A 1 736 ? -31.300 -6.864 30.969 1.00 88.12 736 LEU A C 1
ATOM 5764 O O . LEU A 1 736 ? -30.831 -6.793 32.107 1.00 88.12 736 LEU A O 1
ATOM 5768 N N . GLY A 1 737 ? -32.485 -6.330 30.657 1.00 85.75 737 GLY A N 1
ATOM 5769 C CA . GLY A 1 737 ? -33.445 -5.818 31.638 1.00 85.75 737 GLY A CA 1
ATOM 5770 C C . GLY A 1 737 ? -32.884 -4.757 32.591 1.00 85.75 737 GLY A C 1
ATOM 5771 O O . GLY A 1 737 ? -32.277 -3.772 32.169 1.00 85.75 737 GLY A O 1
ATOM 5772 N N . GLN A 1 738 ? -33.126 -4.947 33.892 1.00 82.81 738 GLN A N 1
ATOM 5773 C CA . GLN A 1 738 ? -32.665 -4.034 34.944 1.00 82.81 738 GLN A CA 1
ATOM 5774 C C . GLN A 1 738 ? -31.166 -4.203 35.265 1.00 82.81 738 GLN A C 1
ATOM 5776 O O . GLN A 1 738 ? -30.514 -3.228 35.627 1.00 82.81 738 GLN A O 1
ATOM 5781 N N . ALA A 1 739 ? -30.574 -5.384 35.041 1.00 79.75 739 ALA A N 1
ATOM 5782 C CA . ALA A 1 739 ? -29.146 -5.617 35.291 1.00 79.75 739 ALA A CA 1
ATOM 5783 C C . ALA A 1 739 ? -28.221 -4.771 34.393 1.00 79.75 739 ALA A C 1
ATOM 5785 O O . ALA A 1 739 ? -27.116 -4.423 34.795 1.00 79.75 739 ALA A O 1
ATOM 5786 N N . ALA A 1 740 ? -28.701 -4.362 33.216 1.00 81.31 740 ALA A N 1
ATOM 5787 C CA . ALA A 1 740 ? -28.023 -3.391 32.357 1.00 81.31 740 ALA A CA 1
ATOM 5788 C C . ALA A 1 740 ? -27.972 -1.964 32.950 1.00 81.31 740 ALA A C 1
ATOM 5790 O O . ALA A 1 740 ? -27.134 -1.160 32.545 1.00 81.31 740 ALA A O 1
ATOM 5791 N N . ARG A 1 741 ? -28.846 -1.619 33.905 1.00 82.50 741 ARG A N 1
ATOM 5792 C CA . ARG A 1 741 ? -28.929 -0.282 34.531 1.00 82.50 741 ARG A CA 1
ATOM 5793 C C . ARG A 1 741 ? -28.301 -0.255 35.928 1.00 82.50 741 ARG A C 1
ATOM 5795 O O . ARG A 1 741 ? -27.582 0.689 36.266 1.00 82.50 741 ARG A O 1
ATOM 5802 N N . ASP A 1 742 ? -28.517 -1.312 36.704 1.00 83.75 742 ASP A N 1
ATOM 5803 C CA . ASP A 1 742 ? -28.190 -1.356 38.128 1.00 83.75 742 ASP A CA 1
ATOM 5804 C C . ASP A 1 742 ? -26.790 -1.934 38.376 1.00 83.75 742 ASP A C 1
ATOM 5806 O O . ASP A 1 742 ? -26.496 -3.079 38.030 1.00 83.75 742 ASP A O 1
ATOM 5810 N N . ALA A 1 743 ? -25.927 -1.153 39.033 1.00 75.06 743 ALA A N 1
ATOM 5811 C CA . ALA A 1 743 ? -24.530 -1.526 39.273 1.00 75.06 743 ALA A CA 1
ATOM 5812 C C . ALA A 1 743 ? -24.377 -2.794 40.134 1.00 75.06 743 ALA A C 1
ATOM 5814 O O . ALA A 1 743 ? -23.441 -3.571 39.940 1.00 75.06 743 ALA A O 1
ATOM 5815 N N . GLU A 1 744 ? -25.293 -3.004 41.081 1.00 77.31 744 GLU A N 1
ATOM 5816 C CA . GLU A 1 744 ? -25.273 -4.147 41.997 1.00 77.31 744 GLU A CA 1
ATOM 5817 C C . GLU A 1 744 ? -25.638 -5.444 41.270 1.00 77.31 744 GLU A C 1
ATOM 5819 O O . GLU A 1 744 ? -24.876 -6.402 41.322 1.00 77.31 744 GLU A O 1
ATOM 5824 N N . ARG A 1 745 ? -26.695 -5.440 40.451 1.00 77.75 745 ARG A N 1
ATOM 5825 C CA . ARG A 1 745 ? -27.069 -6.602 39.625 1.00 77.75 745 ARG A CA 1
ATOM 5826 C C . ARG A 1 745 ? -26.026 -6.927 38.555 1.00 77.75 745 ARG A C 1
ATOM 5828 O O . ARG A 1 745 ? -25.738 -8.098 38.313 1.00 77.75 745 ARG A O 1
ATOM 5835 N N . ALA A 1 746 ? -25.396 -5.912 37.958 1.00 76.00 746 ALA A N 1
ATOM 5836 C CA . ALA A 1 746 ? -24.239 -6.116 37.086 1.00 76.00 746 ALA A CA 1
ATOM 5837 C C . ALA A 1 746 ? -23.065 -6.783 37.837 1.00 76.00 746 ALA A C 1
ATOM 5839 O O . ALA A 1 746 ? -22.355 -7.614 37.269 1.00 76.00 746 ALA A O 1
ATOM 5840 N N . LYS A 1 747 ? -22.881 -6.469 39.127 1.00 75.50 747 LYS A N 1
ATOM 5841 C CA . LYS A 1 747 ? -21.888 -7.095 40.015 1.00 75.50 747 LYS A CA 1
ATOM 5842 C C . LYS A 1 747 ? -22.295 -8.507 40.468 1.00 75.50 747 LYS A C 1
ATOM 5844 O O . LYS A 1 747 ? -21.415 -9.349 40.619 1.00 75.50 747 LYS A O 1
ATOM 5849 N N . ASP A 1 748 ? -23.582 -8.812 40.607 1.00 79.00 748 ASP A N 1
ATOM 5850 C CA . ASP A 1 748 ? -24.058 -10.179 40.866 1.00 79.00 748 ASP A CA 1
ATOM 5851 C C . ASP A 1 748 ? -23.768 -11.103 39.675 1.00 79.00 748 ASP A C 1
ATOM 5853 O O . ASP A 1 748 ? -23.278 -12.219 39.854 1.00 79.00 748 ASP A O 1
ATOM 5857 N N . ILE A 1 749 ? -23.992 -10.621 38.447 1.00 77.81 749 ILE A N 1
ATOM 5858 C CA . ILE A 1 749 ? -23.610 -11.335 37.217 1.00 77.81 749 ILE A CA 1
ATOM 5859 C C . ILE A 1 749 ? -22.081 -11.448 37.118 1.00 77.81 749 ILE A C 1
ATOM 5861 O O . ILE A 1 749 ? -21.567 -12.520 36.810 1.00 77.81 749 ILE A O 1
ATOM 5865 N N . LEU A 1 750 ? -21.329 -10.396 37.469 1.00 73.25 750 LEU A N 1
ATOM 5866 C CA . LEU A 1 750 ? -19.863 -10.454 37.559 1.00 73.25 750 LEU A CA 1
ATOM 5867 C C . LEU A 1 750 ? -19.388 -11.572 38.508 1.00 73.25 750 LEU A C 1
ATOM 5869 O O . LEU A 1 750 ? -18.473 -12.317 38.162 1.00 73.25 750 LEU A O 1
ATOM 5873 N N . CYS A 1 751 ? -20.026 -11.728 39.672 1.00 72.06 751 CYS A N 1
ATOM 5874 C CA . CYS A 1 751 ? -19.722 -12.785 40.643 1.00 72.06 751 CYS A CA 1
ATOM 5875 C C . CYS A 1 751 ? -20.160 -14.188 40.180 1.00 72.06 751 CYS A C 1
ATOM 5877 O O . CYS A 1 751 ? -19.530 -15.166 40.578 1.00 72.06 751 CYS A O 1
ATOM 5879 N N . ARG A 1 752 ? -21.201 -14.302 39.339 1.00 74.38 752 ARG A N 1
ATOM 5880 C CA . ARG A 1 752 ? -21.551 -15.558 38.645 1.00 74.38 752 ARG A CA 1
ATOM 5881 C C . ARG A 1 752 ? -20.523 -15.937 37.573 1.00 74.38 752 ARG A C 1
ATOM 5883 O O . ARG A 1 752 ? -20.337 -17.117 37.311 1.00 74.38 752 ARG A O 1
ATOM 5890 N N . LEU A 1 753 ? -19.850 -14.964 36.954 1.00 72.88 753 LEU A N 1
ATOM 5891 C CA . LEU A 1 753 ? -18.885 -15.214 35.877 1.00 72.88 753 LEU A CA 1
ATOM 5892 C C . LEU A 1 753 ? -17.429 -15.379 36.369 1.00 72.88 753 LEU A C 1
ATOM 5894 O O . LEU A 1 753 ? -16.680 -16.158 35.777 1.00 72.88 753 LEU A O 1
ATOM 5898 N N . GLU A 1 754 ? -16.999 -14.706 37.444 1.00 68.81 754 GLU A N 1
ATOM 5899 C CA . GLU A 1 754 ? -15.612 -14.793 37.940 1.00 68.81 754 GLU A CA 1
ATOM 5900 C C . GLU A 1 754 ? -15.281 -16.181 38.540 1.00 68.81 754 GLU A C 1
ATOM 5902 O O . GLU A 1 754 ? -15.890 -16.630 39.511 1.00 68.81 754 GLU A O 1
ATOM 5907 N N . HIS A 1 755 ? -14.222 -16.837 38.048 1.00 66.75 755 HIS A N 1
ATOM 5908 C CA . HIS A 1 755 ? -13.665 -18.040 38.677 1.00 66.75 755 HIS A CA 1
ATOM 5909 C C . HIS A 1 755 ? -13.094 -17.710 40.048 1.00 66.75 755 HIS A C 1
ATOM 5911 O O . HIS A 1 755 ? -12.013 -17.118 40.173 1.00 66.75 755 HIS A O 1
ATOM 5917 N N . THR A 1 756 ? -13.792 -18.173 41.076 1.00 62.38 756 THR A N 1
ATOM 5918 C CA . THR A 1 756 ? -13.339 -18.112 42.461 1.00 62.38 756 THR A CA 1
ATOM 5919 C C . THR A 1 756 ? -12.904 -19.504 42.910 1.00 62.38 756 THR A C 1
ATOM 5921 O O . THR A 1 756 ? -13.713 -20.313 43.348 1.00 62.38 756 THR A O 1
ATOM 5924 N N . THR A 1 757 ? -11.605 -19.799 42.791 1.00 64.75 757 THR A N 1
ATOM 5925 C CA . THR A 1 757 ? -11.006 -20.948 43.490 1.00 64.75 757 THR A CA 1
ATOM 5926 C C . THR A 1 757 ? -10.981 -20.683 44.996 1.00 64.75 757 THR A C 1
ATOM 5928 O O . THR A 1 757 ? -10.857 -19.533 45.414 1.00 64.75 757 THR A O 1
ATOM 5931 N N . LEU A 1 758 ? -10.971 -21.736 45.823 1.00 64.19 758 LEU A N 1
ATOM 5932 C CA . LEU A 1 758 ? -10.708 -21.617 47.271 1.00 64.19 758 LEU A CA 1
ATOM 5933 C C . LEU A 1 758 ? -9.438 -20.797 47.571 1.00 64.19 758 LEU A C 1
ATOM 5935 O O . LEU A 1 758 ? -9.419 -19.994 48.495 1.00 64.19 758 LEU A O 1
ATOM 5939 N N . ARG A 1 759 ? -8.404 -20.886 46.722 1.00 61.28 759 ARG A N 1
ATOM 5940 C CA . ARG A 1 759 ? -7.163 -20.099 46.848 1.00 61.28 759 ARG A CA 1
ATOM 5941 C C . ARG A 1 759 ? -7.346 -18.574 46.687 1.00 61.28 759 ARG A C 1
ATOM 5943 O O . ARG A 1 759 ? -6.470 -17.830 47.112 1.00 61.28 759 ARG A O 1
ATOM 5950 N N . LYS A 1 760 ? -8.448 -18.092 46.096 1.00 56.97 760 LYS A N 1
ATOM 5951 C CA . LYS A 1 760 ? -8.819 -16.658 46.085 1.00 56.97 760 LYS A CA 1
ATOM 5952 C C . LYS A 1 760 ? -9.539 -16.207 47.368 1.00 56.97 760 LYS A C 1
ATOM 5954 O O . LYS A 1 760 ? -9.718 -15.006 47.547 1.00 56.97 760 LYS A O 1
ATOM 5959 N N . VAL A 1 761 ? -9.981 -17.142 48.212 1.00 59.16 761 VAL A N 1
ATOM 5960 C CA . VAL A 1 761 ? -10.793 -16.888 49.419 1.00 59.16 761 VAL A CA 1
ATOM 5961 C C . VAL A 1 761 ? -9.987 -17.141 50.696 1.00 59.16 761 VAL A C 1
ATOM 5963 O O . VAL A 1 761 ? -10.090 -16.373 51.649 1.00 59.16 761 VAL A O 1
ATOM 5966 N N . ASN A 1 762 ? -9.157 -18.186 50.708 1.00 46.56 762 ASN A N 1
ATOM 5967 C CA . ASN A 1 762 ? -8.411 -18.611 51.886 1.00 46.56 762 ASN A CA 1
ATOM 5968 C C . ASN A 1 762 ? -7.208 -17.694 52.173 1.00 46.56 762 ASN A C 1
ATOM 5970 O O . ASN A 1 762 ? -6.226 -17.671 51.428 1.00 46.56 762 ASN A O 1
ATOM 5974 N N . ALA A 1 763 ? -7.248 -17.034 53.332 1.00 47.09 763 ALA A N 1
ATOM 5975 C CA . ALA A 1 763 ? -6.049 -16.803 54.136 1.00 47.09 763 ALA A CA 1
ATOM 5976 C C . ALA A 1 763 ? -5.478 -18.167 54.612 1.00 47.09 763 ALA A C 1
ATOM 5978 O O . ALA A 1 763 ? -6.210 -19.160 54.573 1.00 47.09 763 ALA A O 1
ATOM 5979 N N . PRO A 1 764 ? -4.200 -18.270 55.035 1.00 42.59 764 PRO A N 1
ATOM 5980 C CA . PRO A 1 764 ? -3.666 -19.523 55.578 1.00 42.59 764 PRO A CA 1
ATOM 5981 C C . PRO A 1 764 ? -4.489 -20.017 56.778 1.00 42.59 764 PRO A C 1
ATOM 5983 O O . PRO A 1 764 ? -4.984 -19.216 57.569 1.00 42.59 764 PRO A O 1
ATOM 5986 N N . GLU A 1 765 ? -4.637 -21.337 56.894 1.00 44.47 765 GLU A N 1
ATOM 5987 C CA . GLU A 1 765 ? -5.573 -21.981 57.820 1.00 44.47 765 GLU A CA 1
ATOM 5988 C C . GLU A 1 765 ? -5.181 -21.788 59.293 1.00 44.47 765 GLU A C 1
ATOM 5990 O O . GLU A 1 765 ? -4.373 -22.530 59.847 1.00 44.47 765 GLU A O 1
ATOM 5995 N N . TYR A 1 766 ? -5.827 -20.819 59.943 1.00 40.25 766 TYR A N 1
ATOM 5996 C CA . TYR A 1 766 ? -5.987 -20.760 61.395 1.00 40.25 766 TYR A CA 1
ATOM 5997 C C . TYR A 1 766 ? -7.477 -20.652 61.733 1.00 40.25 766 TYR A C 1
ATOM 5999 O O . TYR A 1 766 ? -8.245 -19.983 61.042 1.00 40.25 766 TYR A O 1
ATOM 6007 N N . LEU A 1 767 ? -7.898 -21.382 62.765 1.00 39.97 767 LEU A N 1
ATOM 6008 C CA . LEU A 1 767 ? -9.294 -21.775 62.957 1.00 39.97 767 LEU A CA 1
ATOM 6009 C C . LEU A 1 767 ? -10.116 -20.737 63.749 1.00 39.97 767 LEU A C 1
ATOM 6011 O O . LEU A 1 767 ? -10.522 -20.994 64.880 1.00 39.97 767 LEU A O 1
ATOM 6015 N N . THR A 1 768 ? -10.393 -19.575 63.151 1.00 30.00 768 THR A N 1
ATOM 6016 C CA . THR A 1 768 ? -11.346 -18.579 63.686 1.00 30.00 768 THR A CA 1
ATOM 6017 C C . THR A 1 768 ? -12.343 -18.101 62.623 1.00 30.00 768 THR A C 1
ATOM 6019 O O . THR A 1 768 ? -11.988 -17.746 61.500 1.00 30.00 768 THR A O 1
ATOM 6022 N N . LEU A 1 769 ? -13.635 -18.116 62.971 1.00 35.91 769 LEU A N 1
ATOM 6023 C CA . LEU A 1 769 ? -14.755 -17.911 62.043 1.00 35.91 769 LEU A CA 1
ATOM 6024 C C . LEU A 1 769 ? -15.154 -16.430 61.878 1.00 35.91 769 LEU A C 1
ATOM 6026 O O . LEU A 1 769 ? -16.218 -16.020 62.327 1.00 35.91 769 LEU A O 1
ATOM 6030 N N . GLU A 1 770 ? -14.354 -15.650 61.145 1.00 35.78 770 GLU A N 1
ATOM 6031 C CA . GLU A 1 770 ? -14.777 -14.338 60.610 1.00 35.78 770 GLU A CA 1
ATOM 6032 C C . GLU A 1 770 ? -14.552 -14.223 59.090 1.00 35.78 770 GLU A C 1
ATOM 6034 O O . GLU A 1 770 ? -13.679 -13.513 58.585 1.00 35.78 770 GLU A O 1
ATOM 6039 N N . LEU A 1 771 ? -15.388 -14.925 58.319 1.00 36.88 771 LEU A N 1
ATOM 6040 C CA . LEU A 1 771 ? -15.408 -14.823 56.857 1.00 36.88 771 LEU A CA 1
ATOM 6041 C C . LEU A 1 771 ? -16.004 -13.478 56.401 1.00 36.88 771 LEU A C 1
ATOM 6043 O O . LEU A 1 771 ? -17.222 -13.280 56.409 1.00 36.88 771 LEU A O 1
ATOM 6047 N N . LYS A 1 772 ? -15.147 -12.557 55.937 1.00 34.34 772 LYS A N 1
ATOM 6048 C CA . LYS A 1 772 ? -15.568 -11.272 55.350 1.00 34.34 772 LYS A CA 1
ATOM 6049 C C . LYS A 1 772 ? -16.495 -11.479 54.142 1.00 34.34 772 LYS A C 1
ATOM 6051 O O . LYS A 1 772 ? -16.055 -11.877 53.064 1.00 34.34 772 LYS A O 1
ATOM 6056 N N . ARG A 1 773 ? -17.775 -11.123 54.304 1.00 33.53 773 ARG A N 1
ATOM 6057 C CA . ARG A 1 773 ? -18.823 -11.119 53.261 1.00 33.53 773 ARG A CA 1
ATOM 6058 C C . ARG A 1 773 ? -18.537 -10.093 52.143 1.00 33.53 773 ARG A C 1
ATOM 6060 O O . ARG A 1 773 ? -19.164 -9.039 52.100 1.00 33.53 773 ARG A O 1
ATOM 6067 N N . GLN A 1 774 ? -17.590 -10.375 51.243 1.00 43.31 774 GLN A N 1
ATOM 6068 C CA . GLN A 1 774 ? -17.261 -9.484 50.110 1.00 43.31 774 GLN A CA 1
ATOM 6069 C C . GLN A 1 774 ? -17.216 -10.147 48.720 1.00 43.31 774 GLN A C 1
ATOM 6071 O O . GLN A 1 774 ? -17.176 -9.423 47.724 1.00 43.31 774 GLN A O 1
ATOM 6076 N N . LYS A 1 775 ? -17.286 -11.482 48.617 1.00 39.50 775 LYS A N 1
ATOM 6077 C CA . LYS A 1 775 ? -17.489 -12.202 47.345 1.00 39.50 775 LYS A CA 1
ATOM 6078 C C . LYS A 1 775 ? -18.457 -13.370 47.526 1.00 39.50 775 LYS A C 1
ATOM 6080 O O . LYS A 1 775 ? -18.346 -14.110 48.499 1.00 39.50 775 LYS A O 1
ATOM 6085 N N . CYS A 1 776 ? -19.373 -13.549 46.574 1.00 36.25 776 CYS A N 1
ATOM 6086 C CA . CYS A 1 776 ? -20.169 -14.773 46.462 1.00 36.25 776 CYS A CA 1
ATOM 6087 C C . CYS A 1 776 ? -19.329 -15.854 45.765 1.00 36.25 776 CYS A C 1
ATOM 6089 O O . CYS A 1 776 ? -18.612 -15.550 44.814 1.00 36.25 776 CYS A O 1
ATOM 6091 N N . VAL A 1 777 ? -19.390 -17.102 46.238 1.00 33.47 777 VAL A N 1
ATOM 6092 C CA . VAL A 1 777 ? -18.488 -18.179 45.793 1.00 33.47 777 VAL A CA 1
ATOM 6093 C C . VAL A 1 777 ? -19.241 -19.193 44.937 1.00 33.47 777 VAL A C 1
ATOM 6095 O O . VAL A 1 777 ? -20.148 -19.858 45.429 1.00 33.47 777 VAL A O 1
ATOM 6098 N N . THR A 1 778 ? -18.842 -19.343 43.670 1.00 34.12 778 THR A N 1
ATOM 6099 C CA . THR A 1 778 ? -19.337 -20.393 42.761 1.00 34.12 778 THR A CA 1
ATOM 6100 C C . THR A 1 778 ? -18.244 -20.886 41.792 1.00 34.12 778 THR A C 1
ATOM 6102 O O . THR A 1 778 ? -17.221 -20.232 41.584 1.00 34.12 778 THR A O 1
ATOM 6105 N N . LEU A 1 779 ? -18.445 -22.081 41.220 1.00 31.17 779 LEU A N 1
ATOM 6106 C CA . LEU A 1 779 ? -17.468 -22.827 40.410 1.00 31.17 779 LEU A CA 1
ATOM 6107 C C . LEU A 1 779 ? -17.563 -22.498 38.899 1.00 31.17 779 LEU A C 1
ATOM 6109 O O . LEU A 1 779 ? -18.187 -23.217 38.109 1.00 31.17 779 LEU A O 1
ATOM 6113 N N . PHE A 1 780 ? -16.907 -21.408 38.496 1.00 40.09 780 PHE A N 1
ATOM 6114 C CA . PHE A 1 780 ? -16.778 -20.940 37.102 1.00 40.09 780 PHE A CA 1
ATOM 6115 C C . PHE A 1 780 ? -15.299 -20.844 36.669 1.00 40.09 780 PHE A C 1
ATOM 6117 O O . PHE A 1 780 ? -14.437 -21.305 37.406 1.00 40.09 780 PHE A O 1
ATOM 6124 N N . THR A 1 781 ? -14.976 -20.342 35.464 1.00 37.00 781 THR A N 1
ATOM 6125 C CA . THR A 1 781 ? -13.658 -20.588 34.809 1.00 37.00 781 THR A CA 1
ATOM 6126 C C . THR A 1 781 ? -12.834 -19.360 34.363 1.00 37.00 781 THR A C 1
ATOM 6128 O O . THR A 1 781 ? -11.708 -19.539 33.906 1.00 37.00 781 THR A O 1
ATOM 6131 N N . PHE A 1 782 ? -13.313 -18.123 34.545 1.00 39.25 782 PHE A N 1
ATOM 6132 C CA . PHE A 1 782 ? -12.633 -16.876 34.142 1.00 39.25 782 PHE A CA 1
ATOM 6133 C C . PHE A 1 782 ? -11.730 -16.262 35.230 1.00 39.25 782 PHE A C 1
ATOM 6135 O O . PHE A 1 782 ? -12.201 -15.926 36.316 1.00 39.25 782 PHE A O 1
ATOM 6142 N N . SER A 1 783 ? -10.433 -16.065 34.965 1.00 38.00 783 SER A N 1
ATOM 6143 C CA . SER A 1 783 ? -9.457 -15.644 35.992 1.00 38.00 783 SER A CA 1
ATOM 6144 C C . SER A 1 783 ? -9.676 -14.237 36.562 1.00 38.00 783 SER A C 1
ATOM 6146 O O . SER A 1 783 ? -9.314 -14.000 37.719 1.00 38.00 783 SER A O 1
ATOM 6148 N N . GLY A 1 784 ? -10.289 -13.337 35.795 1.00 45.84 784 GLY A N 1
ATOM 6149 C CA . GLY A 1 784 ? -10.624 -11.973 36.199 1.00 45.84 784 GLY A CA 1
ATOM 6150 C C . GLY A 1 784 ? -11.805 -11.440 35.392 1.00 45.84 784 GLY A C 1
ATOM 6151 O O . GLY A 1 784 ? -12.086 -11.900 34.283 1.00 45.84 784 GLY A O 1
ATOM 6152 N N . SER A 1 785 ? -12.555 -10.502 35.961 1.00 43.34 785 SER A N 1
ATOM 6153 C CA . SER A 1 785 ? -13.692 -9.865 35.294 1.00 43.34 785 SER A CA 1
ATOM 6154 C C . SER A 1 785 ? -13.844 -8.440 35.816 1.00 43.34 785 SER A C 1
ATOM 6156 O O . SER A 1 785 ? -13.712 -8.200 37.016 1.00 43.34 785 SER A O 1
ATOM 6158 N N . SER A 1 786 ? -14.108 -7.490 34.921 1.00 42.53 786 SER A N 1
ATOM 6159 C CA . SER A 1 786 ? -14.170 -6.062 35.252 1.00 42.53 786 SER A CA 1
ATOM 6160 C C . SER A 1 786 ? -15.509 -5.455 34.832 1.00 42.53 786 SER A C 1
ATOM 6162 O O . SER A 1 786 ? -15.872 -5.479 33.656 1.00 42.53 786 SER A O 1
ATOM 6164 N N . CYS A 1 787 ? -16.243 -4.910 35.805 1.00 34.91 787 CYS A N 1
ATOM 6165 C CA . CYS A 1 787 ? -17.480 -4.161 35.580 1.00 34.91 787 CYS A CA 1
ATOM 6166 C C . CYS A 1 787 ? -17.151 -2.670 35.415 1.00 34.91 787 CYS A C 1
ATOM 6168 O O . CYS A 1 787 ? -16.403 -2.113 36.221 1.00 34.91 787 CYS A O 1
ATOM 6170 N N . GLY A 1 788 ? -17.691 -2.022 34.382 1.00 38.66 788 GLY A N 1
ATOM 6171 C CA . GLY A 1 788 ? -17.433 -0.607 34.118 1.00 38.66 788 GLY A CA 1
ATOM 6172 C C . GLY A 1 788 ? -18.439 0.020 33.156 1.00 38.66 788 GLY A C 1
ATOM 6173 O O . GLY A 1 788 ? -18.965 -0.642 32.263 1.00 38.66 788 GLY A O 1
ATOM 6174 N N . ARG A 1 789 ? -18.688 1.323 33.326 1.00 35.38 789 ARG A N 1
ATOM 6175 C CA . ARG A 1 789 ? -19.442 2.130 32.357 1.00 35.38 789 ARG A CA 1
ATOM 6176 C C . ARG A 1 789 ? -18.513 2.514 31.209 1.00 35.38 789 ARG A C 1
ATOM 6178 O O . ARG A 1 789 ? -17.610 3.323 31.394 1.00 35.38 789 ARG A O 1
ATOM 6185 N N . HIS A 1 790 ? -18.746 1.937 30.036 1.00 42.41 790 HIS A N 1
ATOM 6186 C CA . HIS A 1 790 ? -17.930 2.140 28.835 1.00 42.41 790 HIS A CA 1
ATOM 6187 C C . HIS A 1 790 ? -18.607 3.053 27.806 1.00 42.41 790 HIS A C 1
ATOM 6189 O O . HIS A 1 790 ? -19.798 3.351 27.896 1.00 42.41 790 HIS A O 1
ATOM 6195 N N . ASN A 1 791 ? -17.852 3.464 26.781 1.00 42.59 791 ASN A N 1
ATOM 6196 C CA . ASN A 1 791 ? -18.363 4.285 25.674 1.00 42.59 791 ASN A CA 1
ATOM 6197 C C . ASN A 1 791 ? -19.290 3.521 24.703 1.00 42.59 791 ASN A C 1
ATOM 6199 O O . ASN A 1 791 ? -20.005 4.156 23.929 1.00 42.59 791 ASN A O 1
ATOM 6203 N N . LYS A 1 792 ? -19.320 2.178 24.755 1.00 53.53 792 LYS A N 1
ATOM 6204 C CA . LYS A 1 792 ? -20.278 1.324 24.025 1.00 53.53 792 LYS A CA 1
ATOM 6205 C C . LYS A 1 792 ? -21.687 1.480 24.636 1.00 53.53 792 LYS A C 1
ATOM 6207 O O . LYS A 1 792 ? -22.109 0.663 25.448 1.00 53.53 792 LYS A O 1
ATOM 6212 N N . LYS A 1 793 ? -22.395 2.557 24.284 1.00 59.22 793 LYS A N 1
ATOM 6213 C CA . LYS A 1 793 ? -23.777 2.837 24.721 1.00 59.22 793 LYS A CA 1
ATOM 6214 C C . LYS A 1 793 ? -24.791 1.996 23.937 1.00 59.22 793 LYS A C 1
ATOM 6216 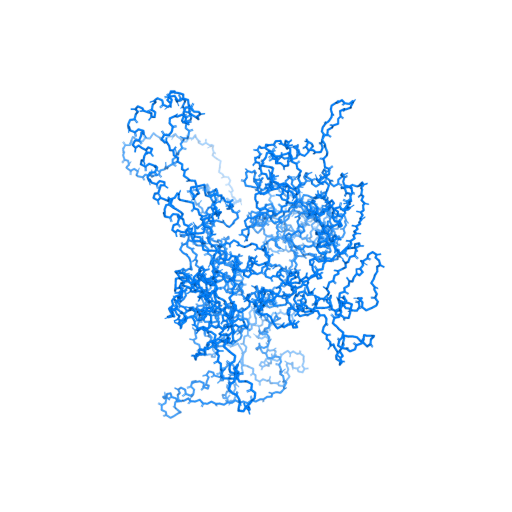O O . LYS A 1 793 ? -24.594 1.742 22.749 1.00 59.22 793 LYS A O 1
ATOM 6221 N N . LYS A 1 794 ? -25.910 1.628 24.567 1.00 59.53 794 LYS A N 1
ATOM 6222 C CA . LYS A 1 794 ? -27.055 1.024 23.873 1.00 59.53 794 LYS A CA 1
ATOM 6223 C C . LYS A 1 794 ? -27.870 2.118 23.207 1.00 59.53 794 LYS A C 1
ATOM 6225 O O . LYS A 1 794 ? -28.439 2.972 23.880 1.00 59.53 794 LYS A O 1
ATOM 6230 N N . ILE A 1 795 ? -27.933 2.084 21.887 1.00 64.38 795 ILE A N 1
ATOM 6231 C CA . ILE A 1 795 ? -28.744 3.016 21.112 1.00 64.38 795 ILE A CA 1
ATOM 6232 C C . ILE A 1 795 ? -30.145 2.415 20.980 1.00 64.38 795 ILE A C 1
ATOM 6234 O O . ILE A 1 795 ? -30.294 1.239 20.648 1.00 64.38 795 ILE A O 1
ATOM 6238 N N . ILE A 1 796 ? -31.159 3.210 21.315 1.00 74.56 796 ILE A N 1
ATOM 6239 C CA . ILE A 1 796 ? -32.571 2.901 21.081 1.00 74.56 796 ILE A CA 1
ATOM 6240 C C . ILE A 1 796 ? -33.183 3.989 20.203 1.00 74.56 796 ILE A C 1
ATOM 6242 O O . ILE A 1 796 ? -32.716 5.129 20.214 1.00 74.56 796 ILE A O 1
ATOM 6246 N N . ILE A 1 797 ? -34.235 3.638 19.473 1.00 71.56 797 ILE A N 1
ATOM 6247 C CA . ILE A 1 797 ? -35.092 4.602 18.785 1.00 71.56 797 ILE A CA 1
ATOM 6248 C C . ILE A 1 797 ? -36.236 4.948 19.754 1.00 71.56 797 ILE A C 1
ATOM 6250 O O . ILE A 1 797 ? -36.798 4.036 20.363 1.00 71.56 797 ILE A O 1
ATOM 6254 N N . THR A 1 798 ? -36.533 6.232 19.967 1.00 76.00 798 THR A N 1
ATOM 6255 C CA . THR A 1 798 ? -37.698 6.664 20.764 1.00 76.00 798 THR A CA 1
ATOM 6256 C C . THR A 1 798 ? -38.993 6.551 19.956 1.00 76.00 798 THR A C 1
ATOM 6258 O O . THR A 1 798 ? -38.956 6.341 18.744 1.00 76.00 798 THR A O 1
ATOM 6261 N N . GLU A 1 799 ? -40.147 6.711 20.602 1.00 71.12 799 GLU A N 1
ATOM 6262 C CA . GLU A 1 799 ? -41.448 6.749 19.911 1.00 71.12 799 GLU A CA 1
ATOM 6263 C C . GLU A 1 799 ? -41.545 7.958 18.956 1.00 71.12 799 GLU A C 1
ATOM 6265 O O . GLU A 1 799 ? -42.108 7.847 17.871 1.00 71.12 799 GLU A O 1
ATOM 6270 N N . ASP A 1 800 ? -40.859 9.060 19.283 1.00 64.88 800 ASP A N 1
ATOM 6271 C CA . ASP A 1 800 ? -40.643 10.242 18.424 1.00 64.88 800 ASP A CA 1
ATOM 6272 C C . ASP A 1 800 ? -39.701 9.963 17.230 1.00 64.88 800 ASP A C 1
ATOM 6274 O O . ASP A 1 800 ? -39.539 10.785 16.326 1.00 64.88 800 ASP A O 1
ATOM 6278 N N . GLY A 1 801 ? -39.045 8.800 17.220 1.00 65.00 801 GLY A N 1
ATOM 6279 C CA . GLY A 1 801 ? -38.132 8.365 16.173 1.00 65.00 801 GLY A CA 1
ATOM 6280 C C . GLY A 1 801 ? -36.679 8.827 16.328 1.00 65.00 801 GLY A C 1
ATOM 6281 O O . GLY A 1 801 ? -35.914 8.626 15.377 1.00 65.00 801 GLY A O 1
ATOM 6282 N N . GLU A 1 802 ? -36.276 9.405 17.465 1.00 73.25 802 GLU A N 1
ATOM 6283 C CA . GLU A 1 802 ? -34.899 9.859 17.728 1.00 73.25 802 GLU A CA 1
ATOM 6284 C C . GLU A 1 802 ? -33.962 8.726 18.178 1.00 73.25 802 GLU A C 1
ATOM 6286 O O . GLU A 1 802 ? -34.375 7.798 18.870 1.00 73.25 802 GLU A O 1
ATOM 6291 N N . PHE A 1 803 ? -32.665 8.826 17.864 1.00 73.56 803 PHE A N 1
ATOM 6292 C CA . PHE A 1 803 ? -31.644 7.884 18.347 1.00 73.56 803 PHE A CA 1
ATOM 6293 C C . PHE A 1 803 ? -31.103 8.297 19.725 1.00 73.56 803 PHE A C 1
ATOM 6295 O O . PHE A 1 803 ? -30.229 9.160 19.834 1.00 73.56 803 PHE A O 1
ATOM 6302 N N . LYS A 1 804 ? -31.570 7.640 20.791 1.00 77.31 804 LYS A N 1
ATOM 6303 C CA . LYS A 1 804 ? -31.175 7.925 22.178 1.00 77.31 804 LYS A CA 1
ATOM 6304 C C . LYS A 1 804 ? -30.142 6.916 22.684 1.00 77.31 804 LYS A C 1
ATOM 6306 O O . LYS A 1 804 ? -30.419 5.725 22.818 1.00 77.31 804 LYS A O 1
ATOM 6311 N N . ALA A 1 805 ? -28.938 7.399 22.991 1.00 77.12 805 ALA A N 1
ATOM 6312 C CA . ALA A 1 805 ? -27.827 6.572 23.464 1.00 77.12 805 ALA A CA 1
ATOM 6313 C C . ALA A 1 805 ? -27.871 6.369 24.994 1.00 77.12 805 ALA A C 1
ATOM 6315 O O . ALA A 1 805 ? -27.337 7.177 25.760 1.00 77.12 805 ALA A O 1
ATOM 6316 N N . LEU A 1 806 ? -28.484 5.272 25.440 1.00 77.19 806 LEU A N 1
ATOM 6317 C CA . LEU A 1 806 ? -28.524 4.856 26.842 1.00 77.19 806 LEU A CA 1
ATOM 6318 C C . LEU A 1 806 ? -27.157 4.338 27.311 1.00 77.19 806 LEU A C 1
ATOM 6320 O O . LEU A 1 806 ? -26.526 3.500 26.666 1.00 77.19 806 LEU A O 1
ATOM 6324 N N . GLN A 1 807 ? -26.714 4.808 28.476 1.00 76.31 807 GLN A N 1
ATOM 6325 C CA . GLN A 1 807 ? -25.534 4.270 29.146 1.00 76.31 807 GLN A CA 1
ATOM 6326 C C . GLN A 1 807 ? -25.937 3.049 29.981 1.00 76.31 807 GLN A C 1
ATOM 6328 O O . GLN A 1 807 ? -26.709 3.178 30.929 1.00 76.31 807 GLN A O 1
ATOM 6333 N N . GLU A 1 808 ? -25.409 1.880 29.626 1.00 82.81 808 GLU A N 1
ATOM 6334 C CA . GLU A 1 808 ? -25.617 0.618 30.343 1.00 82.81 808 GLU A CA 1
ATOM 6335 C C . GLU A 1 808 ? -24.295 0.061 30.893 1.00 82.81 808 GLU A C 1
ATOM 6337 O O . GLU A 1 808 ? -23.204 0.469 30.481 1.00 82.81 808 GLU A O 1
ATOM 6342 N N . TRP A 1 809 ? -24.394 -0.859 31.849 1.00 79.88 809 TRP A N 1
ATOM 6343 C CA . TRP A 1 809 ? -23.266 -1.650 32.326 1.00 79.88 809 TRP A CA 1
ATOM 6344 C C . TRP A 1 809 ? -22.985 -2.797 31.359 1.00 79.88 809 TRP A C 1
ATOM 6346 O O . TRP A 1 809 ? -23.884 -3.557 30.998 1.00 79.88 809 TRP A O 1
ATOM 6356 N N . ILE A 1 810 ? -21.715 -2.938 30.988 1.00 82.38 810 ILE A N 1
ATOM 6357 C CA . ILE A 1 810 ? -21.199 -4.091 30.250 1.00 82.38 810 ILE A CA 1
ATOM 6358 C C . ILE A 1 810 ? -20.085 -4.739 31.071 1.00 82.38 810 ILE A C 1
ATOM 6360 O O . ILE A 1 810 ? -19.392 -4.063 31.841 1.00 82.38 810 ILE A O 1
ATOM 6364 N N . LEU A 1 811 ? -19.910 -6.046 30.906 1.00 79.31 811 LEU A N 1
ATOM 6365 C CA . LEU A 1 811 ? -18.863 -6.804 31.586 1.00 79.31 811 LEU A CA 1
ATOM 6366 C C . LEU A 1 811 ? -17.802 -7.205 30.561 1.00 79.31 811 LEU A C 1
ATOM 6368 O O . LEU A 1 811 ? -18.128 -7.687 29.477 1.00 79.31 811 LEU A O 1
ATOM 6372 N N . GLU A 1 812 ? -16.529 -7.022 30.900 1.00 77.56 812 GLU A N 1
ATOM 6373 C CA . GLU A 1 812 ? -15.417 -7.487 30.066 1.00 77.56 812 GLU A CA 1
ATOM 6374 C C . GLU A 1 812 ? -14.524 -8.438 30.875 1.00 77.56 812 GLU A C 1
ATOM 6376 O O . GLU A 1 812 ? -14.113 -8.126 32.004 1.00 77.56 812 GLU A O 1
ATOM 6381 N N . THR A 1 813 ? -14.271 -9.618 30.302 1.00 75.75 813 THR A N 1
ATOM 6382 C CA . THR A 1 813 ? -13.614 -10.761 30.956 1.00 75.75 813 THR A CA 1
ATOM 6383 C C . THR A 1 813 ? -12.162 -10.926 30.521 1.00 75.75 813 THR A C 1
ATOM 6385 O O . THR A 1 813 ? -11.842 -10.751 29.347 1.00 75.75 813 THR A O 1
ATOM 6388 N N . ASP A 1 814 ? -11.305 -11.367 31.445 1.00 73.25 814 ASP A N 1
ATOM 6389 C CA . ASP A 1 814 ? -10.015 -11.967 31.099 1.00 73.25 814 ASP A CA 1
ATOM 6390 C C . ASP A 1 814 ? -10.225 -13.478 30.904 1.00 73.25 814 ASP A C 1
ATOM 6392 O O . ASP A 1 814 ? -10.438 -14.225 31.869 1.00 73.25 814 ASP A O 1
ATOM 6396 N N . GLY A 1 815 ? -10.197 -13.922 29.646 1.00 76.44 815 GLY A N 1
ATOM 6397 C CA . GLY A 1 815 ? -10.550 -15.277 29.216 1.00 76.44 815 GLY A CA 1
ATOM 6398 C C . GLY A 1 815 ? -11.867 -15.349 28.434 1.00 76.44 815 GLY A C 1
ATOM 6399 O O . GLY A 1 815 ? -12.703 -14.445 28.498 1.00 76.44 815 GLY A O 1
ATOM 6400 N N . VAL A 1 816 ? -12.046 -16.456 27.702 1.00 80.62 816 VAL A N 1
ATOM 6401 C CA . VAL A 1 816 ? -13.189 -16.724 26.810 1.00 80.62 816 VAL A CA 1
ATOM 6402 C C . VAL A 1 816 ? -13.835 -18.082 27.108 1.00 80.62 816 VAL A C 1
ATOM 6404 O O . VAL A 1 816 ? -13.150 -19.048 27.448 1.00 80.62 816 VAL A O 1
ATOM 6407 N N . SER A 1 817 ? -15.167 -18.126 27.030 1.00 86.00 817 SER A N 1
ATOM 6408 C CA . SER A 1 817 ? -15.995 -19.344 26.996 1.00 86.00 817 SER A CA 1
ATOM 6409 C C . SER A 1 817 ? -17.412 -18.959 26.543 1.00 86.00 817 SER A C 1
ATOM 6411 O O . SER A 1 817 ? -18.388 -19.051 27.294 1.00 86.00 817 SER A O 1
ATOM 6413 N N . LEU A 1 818 ? -17.506 -18.434 25.320 1.00 88.00 818 LEU A N 1
ATOM 6414 C CA . LEU A 1 818 ? -18.691 -17.795 24.740 1.00 88.00 818 LEU A CA 1
ATOM 6415 C C . LEU A 1 818 ? -19.945 -18.669 24.880 1.00 88.00 818 LEU A C 1
ATOM 6417 O O . LEU A 1 818 ? -20.954 -18.195 25.388 1.00 88.00 818 LEU A O 1
ATOM 6421 N N . MET A 1 819 ? -19.865 -19.958 24.534 1.00 88.81 819 MET A N 1
ATOM 6422 C CA . MET A 1 819 ? -21.008 -20.882 24.605 1.00 88.81 819 MET A CA 1
ATOM 6423 C C . MET A 1 819 ? -21.616 -20.997 26.015 1.00 88.81 819 MET A C 1
ATOM 6425 O O . MET A 1 819 ? -22.833 -21.094 26.143 1.00 88.81 819 MET A O 1
ATOM 6429 N N . ARG A 1 820 ? -20.795 -20.955 27.078 1.00 85.50 820 ARG A N 1
ATOM 6430 C CA . ARG A 1 820 ? -21.287 -20.989 28.468 1.00 85.50 820 ARG A CA 1
ATOM 6431 C C . ARG A 1 820 ? -21.877 -19.639 28.876 1.00 85.50 820 ARG A C 1
ATOM 6433 O O . ARG A 1 820 ? -22.932 -19.609 29.499 1.00 85.50 820 ARG A O 1
ATOM 6440 N N . VAL A 1 821 ? -21.242 -18.532 28.489 1.00 86.94 821 VAL A N 1
ATOM 6441 C CA . VAL A 1 821 ? -21.714 -17.173 28.817 1.00 86.94 821 VAL A CA 1
ATOM 6442 C C . VAL A 1 821 ? -23.040 -16.842 28.127 1.00 86.94 821 VAL A C 1
ATOM 6444 O O . VAL A 1 821 ? -23.916 -16.267 28.763 1.00 86.94 821 VAL A O 1
ATOM 6447 N N . LEU A 1 822 ? -23.240 -17.277 26.879 1.00 89.12 822 LEU A N 1
ATOM 6448 C CA . LEU A 1 822 ? -24.512 -17.130 26.155 1.00 89.12 822 LEU A CA 1
ATOM 6449 C C . LEU A 1 822 ? -25.675 -17.932 26.778 1.00 89.12 822 LEU A C 1
ATOM 6451 O O . LEU A 1 822 ? -26.828 -17.660 26.459 1.00 89.12 822 LEU A O 1
ATOM 6455 N N . SER A 1 823 ? -25.387 -18.910 27.647 1.00 88.88 823 SER A N 1
ATOM 6456 C CA . SER A 1 823 ? -26.399 -19.711 28.361 1.00 88.88 823 SER A CA 1
ATOM 6457 C C . SER A 1 823 ? -26.751 -19.184 29.761 1.00 88.88 823 SER A C 1
ATOM 6459 O O . SER A 1 823 ? -27.638 -19.730 30.417 1.00 88.88 823 SER A O 1
ATOM 6461 N N . GLU A 1 824 ? -26.061 -18.143 30.236 1.00 86.19 824 GLU A N 1
ATOM 6462 C CA . GLU A 1 824 ? -26.245 -17.585 31.578 1.00 86.19 824 GLU A CA 1
ATOM 6463 C C . GLU A 1 824 ? -27.454 -16.634 31.636 1.00 86.19 824 GLU A C 1
ATOM 6465 O O . GLU A 1 824 ? -27.734 -15.886 30.697 1.00 86.19 824 GLU A O 1
ATOM 6470 N N . LYS A 1 825 ? -28.188 -16.635 32.756 1.00 85.06 825 LYS A N 1
ATOM 6471 C CA . LYS A 1 825 ? -29.376 -15.779 32.907 1.00 85.06 825 LYS A CA 1
ATOM 6472 C C . LYS A 1 825 ? -28.981 -14.306 33.012 1.00 85.06 825 LYS A C 1
ATOM 6474 O O . LYS A 1 825 ? -27.969 -13.977 33.626 1.00 85.06 825 LYS A O 1
ATOM 6479 N N . ASP A 1 826 ? -29.822 -13.433 32.460 1.00 86.94 826 ASP A N 1
ATOM 6480 C CA . ASP A 1 826 ? -29.653 -11.969 32.406 1.00 86.94 826 ASP A CA 1
ATOM 6481 C C . ASP A 1 826 ? -28.527 -11.459 31.476 1.00 86.94 826 ASP A C 1
ATOM 6483 O O . ASP A 1 826 ? -28.350 -10.245 31.336 1.00 86.94 826 ASP A O 1
ATOM 6487 N N . VAL A 1 827 ? -27.810 -12.357 30.791 1.00 87.56 827 VAL A N 1
ATOM 6488 C CA . VAL A 1 827 ? -26.878 -12.029 29.699 1.00 87.56 827 VAL A CA 1
ATOM 6489 C C . VAL A 1 827 ? -27.644 -11.860 28.383 1.00 87.56 827 VAL A C 1
ATOM 6491 O O . VAL A 1 827 ? -28.629 -12.546 28.128 1.00 87.56 827 VAL A O 1
ATOM 6494 N N . ASP A 1 828 ? -27.192 -10.935 27.536 1.00 88.44 828 ASP A N 1
ATOM 6495 C CA . ASP A 1 828 ? -27.739 -10.665 26.204 1.00 88.44 828 ASP A CA 1
ATOM 6496 C C . ASP A 1 828 ? -27.038 -11.550 25.149 1.00 88.44 828 ASP A C 1
ATOM 6498 O O . ASP A 1 828 ? -25.867 -11.301 24.827 1.00 88.44 828 ASP A O 1
ATOM 6502 N N . PRO A 1 829 ? -27.710 -12.580 24.593 1.00 89.00 829 PRO A N 1
ATOM 6503 C CA . PRO A 1 829 ? -27.079 -13.515 23.666 1.00 89.00 829 PRO A CA 1
ATOM 6504 C C . PRO A 1 829 ? -26.966 -12.974 22.233 1.00 89.00 829 PRO A C 1
ATOM 6506 O O . PRO A 1 829 ? -26.294 -13.585 21.407 1.00 89.00 829 PRO A O 1
ATOM 6509 N N . VAL A 1 830 ? -27.613 -11.845 21.922 1.00 88.50 830 VAL A N 1
ATOM 6510 C CA . VAL A 1 830 ? -27.629 -11.250 20.574 1.00 88.50 830 VAL A CA 1
ATOM 6511 C C . VAL A 1 830 ? -26.458 -10.283 20.393 1.00 88.50 830 VAL A C 1
ATOM 6513 O O . VAL A 1 830 ? -25.907 -10.170 19.298 1.00 88.50 830 VAL A O 1
ATOM 6516 N N . ARG A 1 831 ? -26.065 -9.577 21.462 1.00 86.31 831 ARG A N 1
ATOM 6517 C CA . ARG A 1 831 ? -25.008 -8.550 21.413 1.00 86.31 831 ARG A CA 1
ATOM 6518 C C . ARG A 1 831 ? -23.656 -8.992 21.972 1.00 86.31 831 ARG A C 1
ATOM 6520 O O . ARG A 1 831 ? -22.661 -8.337 21.675 1.00 86.31 831 ARG A O 1
ATOM 6527 N N . THR A 1 832 ? -23.592 -10.062 22.765 1.00 89.12 832 THR A N 1
ATOM 6528 C CA . THR A 1 832 ? -22.338 -10.549 23.374 1.00 89.12 832 THR A CA 1
ATOM 6529 C C . THR A 1 832 ? -21.351 -11.072 22.322 1.00 89.12 832 THR A C 1
ATOM 6531 O O . THR A 1 832 ? -21.697 -11.918 21.501 1.00 89.12 832 THR A O 1
ATOM 6534 N N . THR A 1 833 ? -20.103 -10.590 22.356 1.00 88.88 833 THR A N 1
ATOM 6535 C CA . THR A 1 833 ? -19.059 -10.924 21.365 1.00 88.88 833 THR A CA 1
ATOM 6536 C C . THR A 1 833 ? -17.751 -11.372 22.011 1.00 88.88 833 THR A C 1
ATOM 6538 O O . THR A 1 833 ? -17.311 -10.788 23.002 1.00 88.88 833 THR A O 1
ATOM 6541 N N . SER A 1 834 ? -17.086 -12.348 21.391 1.00 88.94 834 SER A N 1
ATOM 6542 C CA . SER A 1 834 ? -15.713 -12.763 21.711 1.00 88.94 834 SER A CA 1
ATOM 6543 C C . SER A 1 834 ? -14.690 -12.058 20.817 1.00 88.94 834 SER A C 1
ATOM 6545 O O . SER A 1 834 ? -15.038 -11.614 19.723 1.00 88.94 834 SER A O 1
ATOM 6547 N N . ASN A 1 835 ? -13.432 -11.980 21.257 1.00 89.31 835 ASN A N 1
ATOM 6548 C CA . ASN A 1 835 ? -12.301 -11.612 20.400 1.00 89.31 835 ASN A CA 1
ATOM 6549 C C . ASN A 1 835 ? -11.530 -12.837 19.852 1.00 89.31 835 ASN A C 1
ATOM 6551 O O . ASN A 1 835 ? -10.558 -12.668 19.107 1.00 89.31 835 ASN A O 1
ATOM 6555 N N . ASP A 1 836 ? -11.939 -14.068 20.188 1.00 91.44 836 ASP A N 1
ATOM 6556 C CA . ASP A 1 836 ? -11.378 -15.292 19.607 1.00 91.44 836 ASP A CA 1
ATOM 6557 C C . ASP A 1 836 ? -12.215 -15.766 18.405 1.00 91.44 836 ASP A C 1
ATOM 6559 O O . ASP A 1 836 ? -13.324 -16.288 18.525 1.00 91.44 836 ASP A O 1
ATOM 6563 N N . ILE A 1 837 ? -11.647 -15.603 17.210 1.00 93.50 837 ILE A N 1
ATOM 6564 C CA . ILE A 1 837 ? -12.265 -16.005 15.941 1.00 93.50 837 ILE A CA 1
ATOM 6565 C C . ILE A 1 837 ? -12.476 -17.527 15.854 1.00 93.50 837 ILE A C 1
ATOM 6567 O O . ILE A 1 837 ? -13.429 -17.983 15.219 1.00 93.50 837 ILE A O 1
ATOM 6571 N N . VAL A 1 838 ? -11.605 -18.329 16.474 1.00 92.94 838 VAL A N 1
ATOM 6572 C CA . VAL A 1 838 ? -11.704 -19.795 16.438 1.00 92.94 838 VAL A CA 1
ATOM 6573 C C . VAL A 1 838 ? -12.879 -20.265 17.295 1.00 92.94 838 VAL A C 1
ATOM 6575 O O . VAL A 1 838 ? -13.590 -21.186 16.896 1.00 92.94 838 VAL A O 1
ATOM 6578 N N . GLU A 1 839 ? -13.133 -19.595 18.419 1.00 91.50 839 GLU A N 1
ATOM 6579 C CA . GLU A 1 839 ? -14.323 -19.822 19.242 1.00 91.50 839 GLU A CA 1
ATOM 6580 C C . GLU A 1 839 ? -15.605 -19.436 18.484 1.00 91.50 839 GLU A C 1
ATOM 6582 O O . GLU A 1 839 ? -16.525 -20.253 18.381 1.00 91.50 839 GLU A O 1
ATOM 6587 N N . ILE A 1 840 ? -15.643 -18.247 17.869 1.00 93.12 840 ILE A N 1
ATOM 6588 C CA . ILE A 1 840 ? -16.792 -17.787 17.065 1.00 93.12 840 ILE A CA 1
ATOM 6589 C C . ILE A 1 840 ? -17.103 -18.772 15.931 1.00 93.12 840 ILE A C 1
ATOM 6591 O O . ILE A 1 840 ? -18.270 -19.093 15.720 1.00 93.12 840 ILE A O 1
ATOM 6595 N N . PHE A 1 841 ? -16.088 -19.326 15.259 1.00 94.75 841 PHE A N 1
ATOM 6596 C CA . PHE A 1 841 ? -16.287 -20.352 14.228 1.00 94.75 841 PHE A CA 1
ATOM 6597 C C . PHE A 1 841 ? -17.025 -21.585 14.762 1.00 94.75 841 PHE A C 1
ATOM 6599 O O . PHE A 1 841 ? -17.920 -22.100 14.097 1.00 94.75 841 PHE A O 1
ATOM 6606 N N . THR A 1 842 ? -16.671 -22.043 15.967 1.00 92.88 842 THR A N 1
ATOM 6607 C CA . THR A 1 842 ? -17.277 -23.233 16.586 1.00 92.88 842 THR A CA 1
ATOM 6608 C C . THR A 1 842 ? -18.659 -23.004 17.197 1.00 92.88 842 THR A C 1
ATOM 6610 O O . THR A 1 842 ? -19.394 -23.973 17.360 1.00 92.88 842 THR A O 1
ATOM 6613 N N . VAL A 1 843 ? -19.014 -21.760 17.538 1.00 93.12 843 VAL A N 1
ATOM 6614 C CA . VAL A 1 843 ? -20.266 -21.426 18.250 1.00 93.12 843 VAL A CA 1
ATOM 6615 C C . VAL A 1 843 ? -21.308 -20.783 17.328 1.00 93.12 843 VAL A C 1
ATOM 6617 O O . VAL A 1 843 ? -22.492 -21.073 17.456 1.00 93.12 843 VAL A O 1
ATOM 6620 N N . LEU A 1 844 ? -20.880 -19.915 16.403 1.00 93.75 844 LEU A N 1
ATOM 6621 C CA . LEU A 1 844 ? -21.748 -19.072 15.565 1.00 93.75 844 LEU A CA 1
ATOM 6622 C C . LEU A 1 844 ? -21.535 -19.273 14.048 1.00 93.75 844 LEU A C 1
ATOM 6624 O O . LEU A 1 844 ? -22.286 -18.725 13.243 1.00 93.75 844 LEU A O 1
ATOM 6628 N N . GLY A 1 845 ? -20.535 -20.060 13.637 1.00 94.56 845 GLY A N 1
ATOM 6629 C CA . GLY A 1 845 ? -20.302 -20.422 12.236 1.00 94.56 845 GLY A CA 1
ATOM 6630 C C . GLY A 1 845 ? -19.549 -19.379 11.395 1.00 94.56 845 GLY A C 1
ATOM 6631 O O . GLY A 1 845 ? -19.010 -18.389 11.893 1.00 94.56 845 GLY A O 1
ATOM 6632 N N . ILE A 1 846 ? -19.456 -19.642 10.086 1.00 94.44 846 ILE A N 1
ATOM 6633 C CA . ILE A 1 846 ? -18.506 -18.963 9.186 1.00 94.44 846 ILE A CA 1
ATOM 6634 C C . ILE A 1 846 ? -18.856 -17.496 8.873 1.00 94.44 846 ILE A C 1
ATOM 6636 O O . ILE A 1 846 ? -17.953 -16.665 8.826 1.00 94.44 846 ILE A O 1
ATOM 6640 N N . GLU A 1 847 ? -20.136 -17.139 8.741 1.00 94.19 847 GLU A N 1
ATOM 6641 C CA . GLU A 1 847 ? -20.538 -15.745 8.471 1.00 94.19 847 GLU A CA 1
ATOM 6642 C C . GLU A 1 847 ? -20.400 -14.845 9.705 1.00 94.19 847 GLU A C 1
ATOM 6644 O O . GLU A 1 847 ? -19.948 -13.700 9.609 1.00 94.19 847 GLU A O 1
ATOM 6649 N N . ALA A 1 848 ? -20.674 -15.390 10.895 1.00 93.56 848 ALA A N 1
ATOM 6650 C CA . ALA A 1 848 ? -20.366 -14.713 12.150 1.00 93.56 848 ALA A CA 1
ATOM 6651 C C . ALA A 1 848 ? -18.856 -14.442 12.274 1.00 93.56 848 ALA A C 1
ATOM 6653 O O . ALA A 1 848 ? -18.461 -13.350 12.684 1.00 93.56 848 ALA A O 1
ATOM 6654 N N . VAL A 1 849 ? -18.007 -15.385 11.839 1.00 94.88 849 VAL A N 1
ATOM 6655 C CA . VAL A 1 849 ? -16.561 -15.146 11.713 1.00 94.88 849 VAL A CA 1
ATOM 6656 C C . VAL A 1 849 ? -16.248 -14.063 10.689 1.00 94.88 849 VAL A C 1
ATOM 6658 O O . VAL A 1 849 ? -15.450 -13.187 11.012 1.00 94.88 849 VAL A O 1
ATOM 6661 N N . ARG A 1 850 ? -16.853 -14.076 9.493 1.00 94.88 850 ARG A N 1
ATOM 6662 C CA . ARG A 1 850 ? -16.593 -13.058 8.460 1.00 94.88 850 ARG A CA 1
ATOM 6663 C C . ARG A 1 850 ? -16.777 -11.649 9.031 1.00 94.88 850 ARG A C 1
ATOM 6665 O O . ARG A 1 850 ? -15.879 -10.816 8.911 1.00 94.88 850 ARG A O 1
ATOM 6672 N N . LYS A 1 851 ? -17.892 -11.409 9.735 1.00 93.25 851 LYS A N 1
ATOM 6673 C CA . LYS A 1 851 ? -18.194 -10.102 10.342 1.00 93.25 851 LYS A CA 1
ATOM 6674 C C . LYS A 1 851 ? -17.389 -9.807 11.614 1.00 93.25 851 LYS A C 1
ATOM 6676 O O . LYS A 1 851 ? -17.094 -8.643 11.882 1.00 93.25 851 LYS A O 1
ATOM 6681 N N . ALA A 1 852 ? -17.000 -10.820 12.390 1.00 92.50 852 ALA A N 1
ATOM 6682 C CA . ALA A 1 852 ? -16.122 -10.644 13.550 1.00 92.50 852 ALA A CA 1
ATOM 6683 C C . ALA A 1 852 ? -14.679 -10.296 13.142 1.00 92.50 852 ALA A C 1
ATOM 6685 O O . ALA A 1 852 ? -14.096 -9.367 13.694 1.00 92.50 852 ALA A O 1
ATOM 6686 N N . LEU A 1 853 ? -14.130 -10.987 12.138 1.00 93.25 853 LEU A N 1
ATOM 6687 C CA . LEU A 1 853 ? -12.815 -10.715 11.555 1.00 93.25 853 LEU A CA 1
ATOM 6688 C C . LEU A 1 853 ? -12.761 -9.305 10.953 1.00 93.25 853 LEU A C 1
ATOM 6690 O O . LEU A 1 853 ? -11.808 -8.575 11.213 1.00 93.25 853 LEU A O 1
ATOM 6694 N N . GLU A 1 854 ? -13.799 -8.898 10.219 1.00 92.19 854 GLU A N 1
ATOM 6695 C CA . GLU A 1 854 ? -13.942 -7.537 9.690 1.00 92.19 854 GLU A CA 1
ATOM 6696 C C . GLU A 1 854 ? -13.899 -6.484 10.813 1.00 92.19 854 GLU A C 1
ATOM 6698 O O . GLU A 1 854 ? -13.116 -5.536 10.738 1.00 92.19 854 GLU A O 1
ATOM 6703 N N . ARG A 1 855 ? -14.684 -6.679 11.885 1.00 90.31 855 ARG A N 1
ATOM 6704 C CA . ARG A 1 855 ? -14.719 -5.782 13.056 1.00 90.31 855 ARG A CA 1
ATOM 6705 C C . ARG A 1 855 ? -13.376 -5.712 13.786 1.00 90.31 855 ARG A C 1
ATOM 6707 O O . ARG A 1 855 ? -12.940 -4.615 14.122 1.00 90.31 855 ARG A O 1
ATOM 6714 N N . GLU A 1 856 ? -12.710 -6.843 14.007 1.00 90.19 856 GLU A N 1
ATOM 6715 C CA . GLU A 1 856 ? -11.395 -6.903 14.662 1.00 90.19 856 GLU A CA 1
ATOM 6716 C C . GLU A 1 856 ? -10.299 -6.234 13.819 1.00 90.19 856 GLU A C 1
ATOM 6718 O O . GLU A 1 856 ? -9.522 -5.432 14.339 1.00 90.19 856 GLU A O 1
ATOM 6723 N N . LEU A 1 857 ? -10.253 -6.500 12.508 1.00 90.44 857 LEU A N 1
ATOM 6724 C CA . LEU A 1 857 ? -9.308 -5.851 11.593 1.00 90.44 857 LEU A CA 1
ATOM 6725 C C . LEU A 1 857 ? -9.556 -4.339 11.512 1.00 90.44 857 LEU A C 1
ATOM 6727 O O . LEU A 1 857 ? -8.606 -3.558 11.590 1.00 90.44 857 LEU A O 1
ATOM 6731 N N . TYR A 1 858 ? -10.822 -3.920 11.409 1.00 90.31 858 TYR A N 1
ATOM 6732 C CA . TYR A 1 858 ? -11.191 -2.506 11.438 1.00 90.31 858 TYR A CA 1
ATOM 6733 C C . TYR A 1 858 ? -10.807 -1.850 12.769 1.00 90.31 858 TYR A C 1
ATOM 6735 O O . TYR A 1 858 ? -10.274 -0.742 12.760 1.00 90.31 858 TYR A O 1
ATOM 6743 N N . HIS A 1 859 ? -11.015 -2.516 13.910 1.00 86.88 859 HIS A N 1
ATOM 6744 C CA . HIS A 1 859 ? -10.642 -1.979 15.221 1.00 86.88 859 HIS A CA 1
ATOM 6745 C C . HIS A 1 859 ? -9.125 -1.783 15.354 1.00 86.88 859 HIS A C 1
ATOM 6747 O O . HIS A 1 859 ? -8.691 -0.723 15.801 1.00 86.88 859 HIS A O 1
ATOM 6753 N N . VAL A 1 860 ? -8.320 -2.753 14.904 1.00 86.06 860 VAL A N 1
ATOM 6754 C CA . VAL A 1 860 ? -6.849 -2.657 14.929 1.00 86.06 860 VAL A CA 1
ATOM 6755 C C . VAL A 1 860 ? -6.337 -1.481 14.092 1.00 86.06 860 VAL A C 1
ATOM 6757 O O . VAL A 1 860 ? -5.410 -0.806 14.528 1.00 86.06 860 VAL A O 1
ATOM 6760 N N . ILE A 1 861 ? -6.938 -1.213 12.927 1.00 85.25 861 ILE A N 1
ATOM 6761 C CA . ILE A 1 861 ? -6.533 -0.109 12.038 1.00 85.25 861 ILE A CA 1
ATOM 6762 C C . ILE A 1 861 ? -7.062 1.244 12.542 1.00 85.25 861 ILE A C 1
ATOM 6764 O O . ILE A 1 861 ? -6.310 2.213 12.604 1.00 85.25 861 ILE A O 1
ATOM 6768 N N . SER A 1 862 ? -8.333 1.320 12.947 1.00 83.50 862 SER A N 1
ATOM 6769 C CA . SER A 1 862 ? -8.956 2.572 13.410 1.00 83.50 862 SER A CA 1
ATOM 6770 C C . SER A 1 862 ? -8.457 3.048 14.778 1.00 83.50 862 SER A C 1
ATOM 6772 O O . SER A 1 862 ? -8.560 4.238 15.071 1.00 83.50 862 SER A O 1
ATOM 6774 N N . PHE A 1 863 ? -7.854 2.167 15.588 1.00 75.88 863 PHE A N 1
ATOM 6775 C CA . PHE A 1 863 ? -7.144 2.544 16.818 1.00 75.88 863 PHE A CA 1
ATOM 6776 C C . PHE A 1 863 ? -6.026 3.573 16.567 1.00 75.88 863 PHE A C 1
ATOM 6778 O O . PHE A 1 863 ? -5.787 4.441 17.399 1.00 75.88 863 PHE A O 1
ATOM 6785 N N . ASP A 1 864 ? -5.385 3.509 15.399 1.00 66.75 864 ASP A N 1
ATOM 6786 C CA . ASP A 1 864 ? -4.321 4.420 14.960 1.00 66.75 864 ASP A CA 1
ATOM 6787 C C . ASP A 1 864 ? -4.858 5.767 14.419 1.00 66.75 864 ASP A C 1
ATOM 6789 O O . ASP A 1 864 ? -4.099 6.620 13.968 1.00 66.75 864 ASP A O 1
ATOM 6793 N N . GLY A 1 865 ? -6.184 5.949 14.364 1.00 73.19 865 GLY A N 1
ATOM 6794 C CA . GLY A 1 865 ? -6.828 7.031 13.606 1.00 73.19 865 GLY A CA 1
ATOM 6795 C C . GLY A 1 865 ? -6.736 6.859 12.080 1.00 73.19 865 GLY A C 1
ATOM 6796 O O . GLY A 1 865 ? -7.309 7.652 11.328 1.00 73.19 865 GLY A O 1
ATOM 6797 N N . SER A 1 866 ? -6.049 5.814 11.615 1.00 82.25 866 SER A N 1
ATOM 6798 C CA . SER A 1 866 ? -5.950 5.422 10.213 1.00 82.25 866 SER A CA 1
ATOM 6799 C C . SER A 1 866 ? -7.283 4.873 9.692 1.00 82.25 866 SER A C 1
ATOM 6801 O O . SER A 1 866 ? -7.972 4.105 10.361 1.00 82.25 866 SER A O 1
ATOM 6803 N N . TYR A 1 867 ? -7.642 5.245 8.460 1.00 86.69 867 TYR A N 1
ATOM 6804 C CA . TYR A 1 867 ? -8.821 4.731 7.758 1.00 86.69 867 TYR A CA 1
ATOM 6805 C C . TYR A 1 867 ? -8.405 3.931 6.522 1.00 86.69 867 TYR A C 1
ATOM 6807 O O . TYR A 1 867 ? -7.564 4.383 5.742 1.00 86.69 867 TYR A O 1
ATOM 6815 N N . VAL A 1 868 ? -9.049 2.780 6.321 1.00 89.69 868 VAL A N 1
ATOM 6816 C CA . VAL A 1 868 ? -8.982 1.976 5.095 1.00 89.69 868 VAL A CA 1
ATOM 6817 C C . VAL A 1 868 ? -10.408 1.694 4.626 1.00 89.69 868 VAL A C 1
ATOM 6819 O O . VAL A 1 868 ? -11.281 1.380 5.434 1.00 89.69 868 VAL A O 1
ATOM 6822 N N . ASN A 1 869 ? -10.636 1.806 3.318 1.00 90.88 869 ASN A N 1
ATOM 6823 C CA . ASN A 1 869 ? -11.929 1.584 2.680 1.00 90.88 869 ASN A CA 1
ATOM 6824 C C . ASN A 1 869 ? -12.423 0.141 2.922 1.00 90.88 869 ASN A C 1
ATOM 6826 O O . ASN A 1 869 ? -11.673 -0.825 2.745 1.00 90.88 869 ASN A O 1
ATOM 6830 N N . TYR A 1 870 ? -13.704 0.014 3.292 1.00 90.00 870 TYR A N 1
ATOM 6831 C CA . TYR A 1 870 ? -14.411 -1.242 3.568 1.00 90.00 870 TYR A CA 1
ATOM 6832 C C . TYR A 1 870 ? -14.129 -2.340 2.538 1.00 90.00 870 TYR A C 1
ATOM 6834 O O . TYR A 1 870 ? -13.886 -3.481 2.928 1.00 90.00 870 TYR A O 1
ATOM 6842 N N . ARG A 1 871 ? -14.081 -2.007 1.238 1.00 90.94 871 ARG A N 1
ATOM 6843 C CA . ARG A 1 871 ? -13.912 -2.998 0.156 1.00 90.94 871 ARG A CA 1
ATOM 6844 C C . ARG A 1 871 ? -12.650 -3.853 0.315 1.00 90.94 871 ARG A C 1
ATOM 6846 O O . ARG A 1 871 ? -12.690 -5.047 0.030 1.00 90.94 871 ARG A O 1
ATOM 6853 N N . HIS A 1 872 ? -11.560 -3.279 0.834 1.00 93.50 872 HIS A N 1
ATOM 6854 C CA . HIS A 1 872 ? -10.299 -4.001 1.065 1.00 93.50 872 HIS A CA 1
ATOM 6855 C C . HIS A 1 872 ? -10.385 -4.947 2.264 1.00 93.50 872 HIS A C 1
ATOM 6857 O O . HIS A 1 872 ? -9.864 -6.060 2.208 1.00 93.50 872 HIS A O 1
ATOM 6863 N N . LEU A 1 873 ? -11.068 -4.519 3.332 1.00 92.44 873 LEU A N 1
ATOM 6864 C CA . LEU A 1 873 ? -11.320 -5.327 4.528 1.00 92.44 873 LEU A CA 1
ATOM 6865 C C . LEU A 1 873 ? -12.268 -6.490 4.221 1.00 92.44 873 LEU A C 1
ATOM 6867 O O . LEU A 1 873 ? -11.950 -7.630 4.557 1.00 92.44 873 LEU A O 1
ATOM 6871 N N . ALA A 1 874 ? -13.381 -6.214 3.536 1.00 93.81 874 ALA A N 1
ATOM 6872 C CA . ALA A 1 874 ? -14.342 -7.218 3.092 1.00 93.81 874 ALA A CA 1
ATOM 6873 C C . ALA A 1 874 ? -13.666 -8.270 2.200 1.00 93.81 874 ALA A C 1
ATOM 6875 O O . ALA A 1 874 ? -13.708 -9.453 2.524 1.00 93.81 874 ALA A O 1
ATOM 6876 N N . LEU A 1 875 ? -12.931 -7.845 1.162 1.00 94.50 875 LEU A N 1
ATOM 6877 C CA . LEU A 1 875 ? -12.243 -8.767 0.254 1.00 94.50 875 LEU A CA 1
ATOM 6878 C C . LEU A 1 875 ? -11.198 -9.641 0.973 1.00 94.50 875 LEU A C 1
ATOM 6880 O O . LEU A 1 875 ? -11.074 -10.830 0.666 1.00 94.50 875 LEU A O 1
ATOM 6884 N N . LEU A 1 876 ? -10.474 -9.096 1.961 1.00 94.38 876 LEU A N 1
ATOM 6885 C CA . LEU A 1 876 ? -9.584 -9.905 2.795 1.00 94.38 876 LEU A CA 1
ATOM 6886 C C . LEU A 1 876 ? -10.372 -10.954 3.595 1.00 94.38 876 LEU A C 1
ATOM 6888 O O . LEU A 1 876 ? -9.998 -12.126 3.582 1.00 94.38 876 LEU A O 1
ATOM 6892 N N . CYS A 1 877 ? -11.467 -10.560 4.250 1.00 94.31 877 CYS A N 1
ATOM 6893 C CA . CYS A 1 877 ? -12.303 -11.481 5.020 1.00 94.31 877 CYS A CA 1
ATOM 6894 C C . CYS A 1 877 ? -12.883 -12.591 4.132 1.00 94.31 877 CYS A C 1
ATOM 6896 O O . CYS A 1 877 ? -12.750 -13.764 4.475 1.00 94.31 877 CYS A O 1
ATOM 6898 N N . ASP A 1 878 ? -13.420 -12.244 2.961 1.00 94.62 878 ASP A N 1
ATOM 6899 C CA . ASP A 1 878 ? -13.986 -13.197 2.003 1.00 94.62 878 ASP A CA 1
ATOM 6900 C C . ASP A 1 878 ? -12.937 -14.202 1.506 1.00 94.62 878 ASP A C 1
ATOM 6902 O O . ASP A 1 878 ? -13.198 -15.404 1.470 1.00 94.62 878 ASP A O 1
ATOM 6906 N N . THR A 1 879 ? -11.708 -13.768 1.192 1.00 92.12 879 THR A N 1
ATOM 6907 C CA . THR A 1 879 ? -10.630 -14.715 0.824 1.00 92.12 879 THR A CA 1
ATOM 6908 C C . THR A 1 879 ? -10.192 -15.629 1.979 1.00 92.12 879 THR A C 1
ATOM 6910 O O . THR A 1 879 ? -9.618 -16.693 1.724 1.00 92.12 879 THR A O 1
ATOM 6913 N N . MET A 1 880 ? -10.488 -15.264 3.232 1.00 93.19 880 MET A N 1
ATOM 6914 C CA . MET A 1 880 ? -10.241 -16.087 4.422 1.00 93.19 880 MET A CA 1
ATOM 6915 C C . MET A 1 880 ? -11.410 -17.030 4.776 1.00 93.19 880 MET A C 1
ATOM 6917 O O . MET A 1 880 ? -11.168 -18.029 5.462 1.00 93.19 880 MET A O 1
ATOM 6921 N N . THR A 1 881 ? -12.640 -16.764 4.313 1.00 93.44 881 THR A N 1
ATOM 6922 C CA . THR A 1 881 ? -13.853 -17.535 4.666 1.00 93.44 881 THR A CA 1
ATOM 6923 C C . THR A 1 881 ? -14.491 -18.330 3.521 1.00 93.44 881 THR A C 1
ATOM 6925 O O . THR A 1 881 ? -15.123 -19.351 3.798 1.00 93.44 881 THR A O 1
ATOM 6928 N N . CYS A 1 882 ? -14.299 -17.951 2.250 1.00 90.50 882 CYS A N 1
ATOM 6929 C CA . CYS A 1 882 ? -15.055 -18.452 1.082 1.00 90.50 882 CYS A CA 1
ATOM 6930 C C . CYS A 1 882 ? -15.006 -19.971 0.809 1.00 90.50 882 CYS A C 1
ATOM 6932 O O . CYS A 1 882 ? -15.725 -20.467 -0.056 1.00 90.50 882 CYS A O 1
ATOM 6934 N N . ARG A 1 883 ? -14.173 -20.729 1.532 1.00 87.88 883 ARG A N 1
ATOM 6935 C CA . ARG A 1 883 ? -14.099 -22.202 1.472 1.00 87.88 883 ARG A CA 1
ATOM 6936 C C . ARG A 1 883 ? -14.904 -22.916 2.569 1.00 87.88 883 ARG A C 1
ATOM 6938 O O . ARG A 1 883 ? -14.781 -24.127 2.712 1.00 87.88 883 ARG A O 1
ATOM 6945 N N . GLY A 1 884 ? -15.677 -22.187 3.378 1.00 87.62 884 GLY A N 1
ATOM 6946 C CA . GLY A 1 884 ? -16.444 -22.738 4.507 1.00 87.62 884 GLY A CA 1
ATOM 6947 C C . GLY A 1 884 ? -15.595 -23.112 5.732 1.00 87.62 884 GLY A C 1
ATOM 6948 O O . GLY A 1 884 ? -16.129 -23.538 6.752 1.00 87.62 884 GLY A O 1
ATOM 6949 N N . HIS A 1 885 ? -14.274 -22.931 5.660 1.00 89.81 885 HIS A N 1
ATOM 6950 C CA . HIS A 1 885 ? -13.334 -23.163 6.753 1.00 89.81 885 HIS A CA 1
ATOM 6951 C C . HIS A 1 885 ? -12.260 -22.069 6.794 1.00 89.81 885 HIS A C 1
ATOM 6953 O O . HIS A 1 885 ? -11.866 -21.527 5.759 1.00 89.81 885 HIS A O 1
ATOM 6959 N N . LEU A 1 886 ? -11.735 -21.785 7.985 1.00 89.44 886 LEU A N 1
ATOM 6960 C CA . LEU A 1 886 ? -10.824 -20.663 8.219 1.00 89.44 886 LEU A CA 1
ATOM 6961 C C . LEU A 1 886 ? -9.470 -20.806 7.495 1.00 89.44 886 LEU A C 1
ATOM 6963 O O . LEU A 1 886 ? -8.633 -21.637 7.861 1.00 89.44 886 LEU A O 1
ATOM 6967 N N . MET A 1 887 ? -9.228 -19.955 6.496 1.00 89.06 887 MET A N 1
ATOM 6968 C CA . MET A 1 887 ? -7.989 -19.924 5.712 1.00 89.06 887 MET A CA 1
ATOM 6969 C C . MET A 1 887 ? -6.994 -18.897 6.265 1.00 89.06 887 MET A C 1
ATOM 6971 O O . MET A 1 887 ? -6.957 -17.742 5.851 1.00 89.06 887 MET A O 1
ATOM 6975 N N . ALA A 1 888 ? -6.131 -19.336 7.183 1.00 91.94 888 ALA A N 1
ATOM 6976 C CA . ALA A 1 888 ? -5.019 -18.522 7.674 1.00 91.94 888 ALA A CA 1
ATOM 6977 C C . ALA A 1 888 ? -4.023 -18.192 6.548 1.00 91.94 888 ALA A C 1
ATOM 6979 O O . ALA A 1 888 ? -3.544 -19.098 5.862 1.00 91.94 888 ALA A O 1
ATOM 6980 N N . ILE A 1 889 ? -3.612 -16.926 6.420 1.00 91.00 889 ILE A N 1
ATOM 6981 C CA . ILE A 1 889 ? -2.748 -16.415 5.331 1.00 91.00 889 ILE A CA 1
ATOM 6982 C C . ILE A 1 889 ? -1.265 -16.743 5.607 1.00 91.00 889 ILE A C 1
ATOM 6984 O O . ILE A 1 889 ? -0.360 -15.911 5.595 1.00 91.00 889 ILE A O 1
ATOM 6988 N N . THR A 1 890 ? -0.998 -17.996 5.958 1.00 88.81 890 THR A N 1
ATOM 6989 C CA . THR A 1 890 ? 0.332 -18.580 6.179 1.00 88.81 890 THR A CA 1
ATOM 6990 C C . THR A 1 890 ? 0.691 -19.488 5.003 1.00 88.81 890 THR A C 1
ATOM 6992 O O . THR A 1 890 ? -0.193 -19.892 4.246 1.00 88.81 890 THR A O 1
ATOM 6995 N N . ARG A 1 891 ? 1.956 -19.924 4.900 1.00 81.12 891 ARG A N 1
ATOM 6996 C CA . ARG A 1 891 ? 2.360 -21.006 3.975 1.00 81.12 891 ARG A CA 1
ATOM 6997 C C . ARG A 1 891 ? 1.438 -22.233 4.047 1.00 81.12 891 ARG A C 1
ATOM 6999 O O . ARG A 1 891 ? 1.144 -22.842 3.029 1.00 81.12 891 ARG A O 1
ATOM 7006 N N . HIS A 1 892 ? 0.927 -22.565 5.237 1.00 81.94 892 HIS A N 1
ATOM 7007 C CA . HIS A 1 892 ? 0.078 -23.737 5.453 1.00 81.94 892 HIS A CA 1
ATOM 7008 C C . HIS A 1 892 ? -1.364 -23.547 4.964 1.00 81.94 892 HIS A C 1
ATOM 7010 O O . HIS A 1 892 ? -2.021 -24.544 4.685 1.00 81.94 892 HIS A O 1
ATOM 7016 N N . GLY A 1 893 ? -1.854 -22.308 4.848 1.00 79.94 893 GLY A N 1
ATOM 7017 C CA . GLY A 1 893 ? -3.128 -22.012 4.188 1.00 79.94 893 GLY A CA 1
ATOM 7018 C C . GLY A 1 893 ? -2.960 -21.856 2.679 1.00 79.94 893 GLY A C 1
ATOM 7019 O O . GLY A 1 893 ? -3.666 -22.508 1.920 1.00 79.94 893 GLY A O 1
ATOM 7020 N N . ILE A 1 894 ? -1.969 -21.075 2.235 1.00 81.44 894 ILE A N 1
ATOM 7021 C CA . ILE A 1 894 ? -1.708 -20.827 0.806 1.00 81.44 894 ILE A CA 1
ATOM 7022 C C . ILE A 1 894 ? -1.408 -22.144 0.066 1.00 81.44 894 ILE A C 1
ATOM 7024 O O . ILE A 1 894 ? -2.016 -22.414 -0.966 1.00 81.44 894 ILE A O 1
ATOM 7028 N N . ASN A 1 895 ? -0.574 -23.030 0.625 1.00 80.81 895 ASN A N 1
ATOM 7029 C CA . ASN A 1 895 ? -0.259 -24.319 -0.009 1.00 80.81 895 ASN A CA 1
ATOM 7030 C C . ASN A 1 895 ? -1.446 -25.312 -0.015 1.00 80.81 895 ASN A C 1
ATOM 7032 O O . ASN A 1 895 ? -1.400 -26.284 -0.764 1.00 80.81 895 ASN A O 1
ATOM 7036 N N . ARG A 1 896 ? -2.503 -25.075 0.782 1.00 79.00 896 ARG A N 1
ATOM 7037 C CA . ARG A 1 896 ? -3.762 -25.854 0.780 1.00 79.00 896 ARG A CA 1
ATOM 7038 C C . ARG A 1 896 ? -4.795 -25.355 -0.238 1.00 79.00 896 ARG A C 1
ATOM 7040 O O . ARG A 1 896 ? -5.872 -25.935 -0.330 1.00 79.00 896 ARG A O 1
ATOM 7047 N N . GLN A 1 897 ? -4.516 -24.275 -0.964 1.00 78.94 897 GLN A N 1
ATOM 7048 C CA . GLN A 1 897 ? -5.369 -23.834 -2.067 1.00 78.94 897 GLN A CA 1
ATOM 7049 C C . GLN A 1 897 ? -5.118 -24.698 -3.312 1.00 78.94 897 GLN A C 1
ATOM 7051 O O . GLN A 1 897 ? -4.003 -25.166 -3.545 1.00 78.94 897 GLN A O 1
ATOM 7056 N N . ASP A 1 898 ? -6.126 -24.846 -4.169 1.00 73.94 898 ASP A N 1
ATOM 7057 C CA . ASP A 1 898 ? -6.031 -25.606 -5.431 1.00 73.94 898 ASP A CA 1
ATOM 7058 C C . ASP A 1 898 ? -5.401 -24.767 -6.564 1.00 73.94 898 ASP A C 1
ATOM 7060 O O . ASP A 1 898 ? -5.811 -24.818 -7.719 1.00 73.94 898 ASP A O 1
ATOM 7064 N N . THR A 1 899 ? -4.421 -23.934 -6.212 1.00 81.06 899 THR A N 1
ATOM 7065 C CA . THR A 1 899 ? -3.637 -23.094 -7.128 1.00 81.06 899 THR A CA 1
ATOM 7066 C C . THR A 1 899 ? -2.528 -23.894 -7.817 1.00 81.06 899 THR A C 1
ATOM 7068 O O . THR A 1 899 ? -2.137 -24.965 -7.337 1.00 81.06 899 THR A O 1
ATOM 7071 N N . GLY A 1 900 ? -2.009 -23.384 -8.939 1.00 83.94 900 GLY A N 1
ATOM 7072 C CA . GLY A 1 900 ? -0.965 -24.054 -9.713 1.00 83.94 900 GLY A CA 1
ATOM 7073 C C . GLY A 1 900 ? 0.325 -24.279 -8.906 1.00 83.94 900 GLY A C 1
ATOM 7074 O O . GLY A 1 900 ? 0.688 -23.440 -8.065 1.00 83.94 900 GLY A O 1
ATOM 7075 N N . PRO A 1 901 ? 1.040 -25.403 -9.111 1.00 88.56 901 PRO A N 1
ATOM 7076 C CA . PRO A 1 901 ? 2.308 -25.664 -8.433 1.00 88.56 901 PRO A CA 1
ATOM 7077 C C . PRO A 1 901 ? 3.372 -24.586 -8.701 1.00 88.56 901 PRO A C 1
ATOM 7079 O O . PRO A 1 901 ? 4.201 -24.345 -7.819 1.00 88.56 901 PRO A O 1
ATOM 7082 N N . LEU A 1 902 ? 3.337 -23.882 -9.841 1.00 89.69 902 LEU A N 1
ATOM 7083 C CA . LEU A 1 902 ? 4.242 -22.762 -10.127 1.00 89.69 902 LEU A CA 1
ATOM 7084 C C . LEU A 1 902 ? 3.887 -21.511 -9.302 1.00 89.69 902 LEU A C 1
ATOM 7086 O O . LEU A 1 902 ? 4.778 -20.877 -8.725 1.00 89.69 902 LEU A O 1
ATOM 7090 N N . MET A 1 903 ? 2.596 -21.182 -9.145 1.00 87.06 903 MET A N 1
ATOM 7091 C CA . MET A 1 903 ? 2.166 -20.117 -8.226 1.00 87.06 903 MET A CA 1
ATOM 7092 C C . MET A 1 903 ? 2.575 -20.445 -6.784 1.00 87.06 903 MET A C 1
ATOM 7094 O O . MET A 1 903 ? 3.223 -19.619 -6.129 1.00 87.06 903 MET A O 1
ATOM 7098 N N . LYS A 1 904 ? 2.285 -21.666 -6.312 1.00 85.38 904 LYS A N 1
ATOM 7099 C CA . LYS A 1 904 ? 2.688 -22.159 -4.982 1.00 85.38 904 LYS A CA 1
ATOM 7100 C C . LYS A 1 904 ? 4.204 -22.077 -4.775 1.00 85.38 904 LYS A C 1
ATOM 7102 O O . LYS A 1 904 ? 4.660 -21.549 -3.761 1.00 85.38 904 LYS A O 1
ATOM 7107 N N . CYS A 1 905 ? 5.015 -22.515 -5.744 1.00 85.56 905 CYS A N 1
ATOM 7108 C CA . CYS A 1 905 ? 6.470 -22.543 -5.577 1.00 85.56 905 CYS A CA 1
ATOM 7109 C C . CYS A 1 905 ? 7.113 -21.142 -5.490 1.00 85.56 905 CYS A C 1
ATOM 7111 O O . CYS A 1 905 ? 8.250 -21.021 -5.023 1.00 85.56 905 CYS A O 1
ATOM 7113 N N . SER A 1 906 ? 6.401 -20.070 -5.867 1.00 85.00 906 SER A N 1
ATOM 7114 C CA . SER A 1 906 ? 6.834 -18.677 -5.646 1.00 85.00 906 SER A CA 1
ATOM 7115 C C . SER A 1 906 ? 6.891 -18.270 -4.157 1.00 85.00 906 SER A C 1
ATOM 7117 O O . SER A 1 906 ? 7.512 -17.255 -3.799 1.00 85.00 906 SER A O 1
ATOM 7119 N N . PHE A 1 907 ? 6.277 -19.062 -3.268 1.00 82.44 907 PHE A N 1
ATOM 7120 C CA . PHE A 1 907 ? 6.128 -18.764 -1.849 1.00 82.44 907 PHE A CA 1
ATOM 7121 C C . PHE A 1 907 ? 6.792 -19.817 -0.937 1.00 82.44 907 PHE A C 1
ATOM 7123 O O . PHE A 1 907 ? 6.279 -20.908 -0.733 1.00 82.44 907 PHE A O 1
ATOM 7130 N N . GLU A 1 908 ? 7.939 -19.444 -0.351 1.00 78.12 908 GLU A N 1
ATOM 7131 C CA . GLU A 1 908 ? 8.685 -20.125 0.737 1.00 78.12 908 GLU A CA 1
ATOM 7132 C C . GLU A 1 908 ? 9.219 -21.550 0.487 1.00 78.12 908 GLU A C 1
ATOM 7134 O O . GLU A 1 908 ? 10.415 -21.801 0.679 1.00 78.12 908 GLU A O 1
ATOM 7139 N N . GLU A 1 909 ? 8.372 -22.489 0.078 1.00 78.06 909 GLU A N 1
ATOM 7140 C CA . GLU A 1 909 ? 8.649 -23.934 0.067 1.00 78.06 909 GLU A CA 1
ATOM 7141 C C . GLU A 1 909 ? 8.846 -24.488 -1.353 1.00 78.06 909 GLU A C 1
ATOM 7143 O O . GLU A 1 909 ? 8.614 -25.662 -1.626 1.00 78.06 909 GLU A O 1
ATOM 7148 N N . THR A 1 910 ? 9.372 -23.635 -2.240 1.00 80.81 910 THR A N 1
ATOM 7149 C CA . THR A 1 910 ? 9.611 -23.836 -3.681 1.00 80.81 910 THR A CA 1
ATOM 7150 C C . THR A 1 910 ? 9.943 -25.269 -4.101 1.00 80.81 910 THR A C 1
ATOM 7152 O O . THR A 1 910 ? 9.278 -25.832 -4.960 1.00 80.81 910 THR A O 1
ATOM 7155 N N . VAL A 1 911 ? 10.989 -25.864 -3.522 1.00 78.38 911 VAL A N 1
ATOM 7156 C CA . VAL A 1 911 ? 11.491 -27.181 -3.955 1.00 78.38 911 VAL A CA 1
ATOM 7157 C C . VAL A 1 911 ? 10.628 -28.321 -3.430 1.00 78.38 911 VAL A C 1
ATOM 7159 O O . VAL A 1 911 ? 10.521 -29.352 -4.079 1.00 78.38 911 VAL A O 1
ATOM 7162 N N . ASP A 1 912 ? 10.024 -28.144 -2.261 1.00 79.88 912 ASP A N 1
ATOM 7163 C CA . ASP A 1 912 ? 9.204 -29.166 -1.622 1.00 79.88 912 ASP A CA 1
ATOM 7164 C C . ASP A 1 912 ? 7.840 -29.268 -2.332 1.00 79.88 912 ASP A C 1
ATOM 7166 O O . ASP A 1 912 ? 7.413 -30.373 -2.657 1.00 79.88 912 ASP A O 1
ATOM 7170 N N . VAL A 1 913 ? 7.261 -28.128 -2.738 1.00 84.81 913 VAL A N 1
ATOM 7171 C CA . VAL A 1 913 ? 6.100 -28.054 -3.649 1.00 84.81 913 VAL A CA 1
ATOM 7172 C C . VAL A 1 913 ? 6.384 -28.734 -4.994 1.00 84.81 913 VAL A C 1
ATOM 7174 O O . VAL A 1 913 ? 5.603 -29.569 -5.431 1.00 84.81 913 VAL A O 1
ATOM 7177 N N . LEU A 1 914 ? 7.510 -28.425 -5.651 1.00 86.00 914 LEU A N 1
ATOM 7178 C CA . LEU A 1 914 ? 7.830 -29.006 -6.966 1.00 86.00 914 LEU A CA 1
ATOM 7179 C C . LEU A 1 914 ? 8.104 -30.522 -6.901 1.00 86.00 914 LEU A C 1
ATOM 7181 O O . LEU A 1 914 ? 7.788 -31.245 -7.847 1.00 86.00 914 LEU A O 1
ATOM 7185 N N . MET A 1 915 ? 8.659 -31.023 -5.791 1.00 79.75 915 MET A N 1
ATOM 7186 C CA . MET A 1 915 ? 8.821 -32.466 -5.548 1.00 79.75 915 MET A CA 1
ATOM 7187 C C . MET A 1 915 ? 7.479 -33.150 -5.252 1.00 79.75 915 MET A C 1
ATOM 7189 O O . MET A 1 915 ? 7.267 -34.282 -5.673 1.00 79.75 915 MET A O 1
ATOM 7193 N N . GLU A 1 916 ? 6.553 -32.481 -4.562 1.00 80.94 916 GLU A N 1
ATOM 7194 C CA . GLU A 1 916 ? 5.199 -32.999 -4.346 1.00 80.94 916 GLU A CA 1
ATOM 7195 C C . GLU A 1 916 ? 4.423 -33.076 -5.673 1.00 80.94 916 GLU A C 1
ATOM 7197 O O . GLU A 1 916 ? 4.010 -34.169 -6.066 1.00 80.94 916 GLU A O 1
ATOM 7202 N N . ALA A 1 917 ? 4.367 -31.972 -6.421 1.00 87.12 917 ALA A N 1
ATOM 7203 C CA . ALA A 1 917 ? 3.697 -31.872 -7.717 1.00 87.12 917 ALA A CA 1
ATOM 7204 C C . ALA A 1 917 ? 4.198 -32.905 -8.740 1.00 87.12 917 ALA A C 1
ATOM 7206 O O . ALA A 1 917 ? 3.405 -33.627 -9.347 1.00 87.12 917 ALA A O 1
ATOM 7207 N N . SER A 1 918 ? 5.521 -33.048 -8.881 1.00 85.56 918 SER A N 1
ATOM 7208 C CA . SER A 1 918 ? 6.114 -34.058 -9.773 1.00 85.56 918 SER A CA 1
ATOM 7209 C C . SER A 1 918 ? 5.917 -35.502 -9.295 1.00 85.56 918 SER A C 1
ATOM 7211 O O . SER A 1 918 ? 5.944 -36.409 -10.122 1.00 85.56 918 SER A O 1
ATOM 7213 N N . SER A 1 919 ? 5.669 -35.735 -7.999 1.00 80.81 919 SER A N 1
ATOM 7214 C CA . SER A 1 919 ? 5.326 -37.070 -7.477 1.00 80.81 919 SER A CA 1
ATOM 7215 C C . SER A 1 919 ? 3.872 -37.482 -7.738 1.00 80.81 919 SER A C 1
ATOM 7217 O O . SER A 1 919 ? 3.580 -38.675 -7.730 1.00 80.81 919 SER A O 1
ATOM 7219 N N . HIS A 1 920 ? 2.975 -36.517 -7.966 1.00 83.94 920 HIS A N 1
ATOM 7220 C CA . HIS A 1 920 ? 1.559 -36.754 -8.273 1.00 83.94 920 HIS A CA 1
ATOM 7221 C C . HIS A 1 920 ? 1.215 -36.598 -9.763 1.00 83.94 920 HIS A C 1
ATOM 7223 O O . HIS A 1 920 ? 0.167 -37.070 -10.191 1.00 83.94 920 HIS A O 1
ATOM 7229 N N . GLY A 1 921 ? 2.066 -35.925 -10.546 1.00 88.06 921 GLY A N 1
ATOM 7230 C CA . GLY A 1 921 ? 1.742 -35.527 -11.919 1.00 88.06 921 GLY A CA 1
ATOM 7231 C C . GLY A 1 921 ? 0.812 -34.310 -11.993 1.00 88.06 921 GLY A C 1
ATOM 7232 O O . GLY A 1 921 ? -0.010 -34.228 -12.901 1.00 88.06 921 GLY A O 1
ATOM 7233 N N . GLU A 1 922 ? 0.911 -33.380 -11.036 1.00 88.44 922 GLU A N 1
ATOM 7234 C CA . GLU A 1 922 ? 0.103 -32.150 -11.019 1.00 88.44 922 GLU A CA 1
ATOM 7235 C C . GLU A 1 922 ? 0.343 -31.296 -12.277 1.00 88.44 922 GLU A C 1
ATOM 7237 O O . GLU A 1 922 ? 1.485 -31.005 -12.642 1.00 88.44 922 GLU A O 1
ATOM 7242 N N . VAL A 1 923 ? -0.748 -30.869 -12.920 1.00 89.44 923 VAL A N 1
ATOM 7243 C CA . VAL A 1 923 ? -0.740 -30.022 -14.122 1.00 89.44 923 VAL A CA 1
ATOM 7244 C C . VAL A 1 923 ? -1.046 -28.578 -13.730 1.00 89.44 923 VAL A C 1
ATOM 7246 O O . VAL A 1 923 ? -2.040 -28.309 -13.057 1.00 89.44 923 VAL A O 1
ATOM 7249 N N . ASP A 1 924 ? -0.205 -27.643 -14.169 1.00 90.38 924 ASP A N 1
ATOM 7250 C CA . ASP A 1 924 ? -0.392 -26.210 -13.933 1.00 90.38 924 ASP A CA 1
ATOM 7251 C C . ASP A 1 924 ? -1.225 -25.577 -15.071 1.00 90.38 924 ASP A C 1
ATOM 7253 O O . ASP A 1 924 ? -0.874 -25.753 -16.241 1.00 90.38 924 ASP A O 1
ATOM 7257 N N . PRO A 1 925 ? -2.335 -24.870 -14.779 1.00 88.31 925 PRO A N 1
ATOM 7258 C CA . PRO A 1 925 ? -3.198 -24.288 -15.805 1.00 88.31 925 PRO A CA 1
ATOM 7259 C C . PRO A 1 925 ? -2.700 -22.939 -16.355 1.00 88.31 925 PRO A C 1
ATOM 7261 O O . PRO A 1 925 ? -3.336 -22.426 -17.276 1.00 88.31 925 PRO A O 1
ATOM 7264 N N . MET A 1 926 ? -1.629 -22.351 -15.800 1.00 88.31 926 MET A N 1
ATOM 7265 C CA . MET A 1 926 ? -1.024 -21.079 -16.236 1.00 88.31 926 MET A CA 1
ATOM 7266 C C . MET A 1 926 ? -2.003 -19.883 -16.262 1.00 88.31 926 MET A C 1
ATOM 7268 O O . MET A 1 926 ? -1.909 -18.988 -17.103 1.00 88.31 926 MET A O 1
ATOM 7272 N N . LYS A 1 927 ? -2.962 -19.846 -15.327 1.00 88.25 927 LYS A N 1
ATOM 7273 C CA . LYS A 1 927 ? -3.981 -18.775 -15.195 1.00 88.25 927 LYS A CA 1
ATOM 7274 C C . LYS A 1 927 ? -3.644 -17.741 -14.117 1.00 88.25 927 LYS A C 1
ATOM 7276 O O . LYS A 1 927 ? -4.319 -16.720 -14.002 1.00 88.25 927 LYS A O 1
ATOM 7281 N N . GLY A 1 928 ? -2.635 -18.008 -13.296 1.00 87.50 928 GLY A N 1
ATOM 7282 C CA . GLY A 1 928 ? -2.124 -17.124 -12.260 1.00 87.50 928 GLY A CA 1
ATOM 7283 C C . GLY A 1 928 ? -1.123 -16.101 -12.798 1.00 87.50 928 GLY A C 1
ATOM 7284 O O . GLY A 1 928 ? -0.383 -16.341 -13.753 1.00 87.50 928 GLY A O 1
ATOM 7285 N N . VAL A 1 929 ? -1.056 -14.949 -12.129 1.00 90.31 929 VAL A N 1
ATOM 7286 C CA . VAL A 1 929 ? -0.154 -13.847 -12.498 1.00 90.31 929 VAL A CA 1
ATOM 7287 C C . VAL A 1 929 ? 1.317 -14.266 -12.375 1.00 90.31 929 VAL A C 1
ATOM 7289 O O . VAL A 1 929 ? 2.093 -14.085 -13.310 1.00 90.31 929 VAL A O 1
ATOM 7292 N N . SER A 1 930 ? 1.701 -14.913 -11.267 1.00 90.56 930 SER A N 1
ATOM 7293 C CA . SER A 1 930 ? 3.078 -15.403 -11.076 1.00 90.56 930 SER A CA 1
ATOM 7294 C C . SER A 1 930 ? 3.509 -16.467 -12.085 1.00 90.56 930 SER A C 1
ATOM 7296 O O . SER A 1 930 ? 4.688 -16.528 -12.421 1.00 90.56 930 SER A O 1
ATOM 7298 N N . GLU A 1 931 ? 2.580 -17.299 -12.556 1.00 91.69 931 GLU A N 1
ATOM 7299 C CA . GLU A 1 931 ? 2.847 -18.405 -13.487 1.00 91.69 931 GLU A CA 1
ATOM 7300 C C . GLU A 1 931 ? 3.320 -17.826 -14.834 1.00 91.69 931 GLU A C 1
ATOM 7302 O O . GLU A 1 931 ? 4.425 -18.116 -15.294 1.00 91.69 931 GLU A O 1
ATOM 7307 N N . ASN A 1 932 ? 2.555 -16.872 -15.373 1.00 91.56 932 ASN A N 1
ATOM 7308 C CA . ASN A 1 932 ? 2.877 -16.146 -16.603 1.00 91.56 932 ASN A CA 1
ATOM 7309 C C . ASN A 1 932 ? 4.163 -15.303 -16.478 1.00 91.56 932 ASN A C 1
ATOM 7311 O O . ASN A 1 932 ? 5.008 -15.332 -17.376 1.00 91.56 932 ASN A O 1
ATOM 7315 N N . ILE A 1 933 ? 4.388 -14.633 -15.337 1.00 91.25 933 ILE A N 1
ATOM 7316 C CA . ILE A 1 933 ? 5.624 -13.861 -15.087 1.00 91.25 933 ILE A CA 1
ATOM 7317 C C . ILE A 1 933 ? 6.874 -14.763 -15.056 1.00 91.25 933 ILE A C 1
ATOM 7319 O O . ILE A 1 933 ? 7.937 -14.341 -15.520 1.00 91.25 933 ILE A O 1
ATOM 7323 N N . MET A 1 934 ? 6.785 -16.001 -14.547 1.00 89.56 934 MET A N 1
ATOM 7324 C CA . MET A 1 934 ? 7.918 -16.942 -14.602 1.00 89.56 934 MET A CA 1
ATOM 7325 C C . MET A 1 934 ? 8.267 -17.350 -16.037 1.00 89.56 934 MET A C 1
ATOM 7327 O O . MET A 1 934 ? 9.452 -17.501 -16.340 1.00 89.56 934 MET A O 1
ATOM 7331 N N . LEU A 1 935 ? 7.260 -17.497 -16.902 1.00 90.50 935 LEU A N 1
ATOM 7332 C CA . LEU A 1 935 ? 7.416 -17.874 -18.310 1.00 90.50 935 LEU A CA 1
ATOM 7333 C C . LEU A 1 935 ? 7.757 -16.688 -19.231 1.00 90.50 935 LEU A C 1
ATOM 7335 O O . LEU A 1 935 ? 8.203 -16.905 -20.354 1.00 90.50 935 LEU A O 1
ATOM 7339 N N . GLY A 1 936 ? 7.578 -15.446 -18.768 1.00 90.50 936 GLY A N 1
ATOM 7340 C CA . GLY A 1 936 ? 7.742 -14.244 -19.594 1.00 90.50 936 GLY A CA 1
ATOM 7341 C C . GLY A 1 936 ? 6.569 -13.990 -20.548 1.00 90.50 936 GLY A C 1
ATOM 7342 O O . GLY A 1 936 ? 6.748 -13.340 -21.574 1.00 90.50 936 GLY A O 1
ATOM 7343 N N . GLN A 1 937 ? 5.388 -14.518 -20.222 1.00 90.88 937 GLN A N 1
ATOM 7344 C CA . GLN A 1 937 ? 4.146 -14.332 -20.972 1.00 90.88 937 GLN A CA 1
ATOM 7345 C C . GLN A 1 937 ? 3.362 -13.125 -20.434 1.00 90.88 937 GLN A C 1
ATOM 7347 O O . GLN A 1 937 ? 3.532 -12.729 -19.277 1.00 90.88 937 GLN A O 1
ATOM 7352 N N . LEU A 1 938 ? 2.487 -12.546 -21.265 1.00 89.69 938 LEU A N 1
ATOM 7353 C CA . LEU A 1 938 ? 1.552 -11.509 -20.825 1.00 89.69 938 LEU A CA 1
ATOM 7354 C C . LEU A 1 938 ? 0.606 -12.112 -19.776 1.00 89.69 938 LEU A C 1
ATOM 7356 O O . LEU A 1 938 ? -0.063 -13.108 -20.040 1.00 89.69 938 LEU A O 1
ATOM 7360 N N . ALA A 1 939 ? 0.570 -11.541 -18.572 1.00 91.38 939 ALA A N 1
ATOM 7361 C CA . ALA A 1 939 ? -0.308 -12.041 -17.520 1.00 91.38 939 ALA A CA 1
ATOM 7362 C C . ALA A 1 939 ? -1.774 -11.651 -17.805 1.00 91.38 939 ALA A C 1
ATOM 7364 O O . ALA A 1 939 ? -2.013 -10.514 -18.215 1.00 91.38 939 ALA A O 1
ATOM 7365 N N . PRO A 1 940 ? -2.761 -12.529 -17.528 1.00 88.69 940 PRO A N 1
ATOM 7366 C CA . PRO A 1 940 ? -4.183 -12.256 -17.754 1.00 88.69 940 PRO A CA 1
ATOM 7367 C C . PRO A 1 940 ? -4.759 -11.314 -16.678 1.00 88.69 940 PRO A C 1
ATOM 7369 O O . PRO A 1 940 ? -5.572 -11.715 -15.844 1.00 88.69 940 PRO A O 1
ATOM 7372 N N . ALA A 1 941 ? -4.273 -10.073 -16.655 1.00 88.50 941 ALA A N 1
ATOM 7373 C CA . ALA A 1 941 ? -4.477 -9.074 -15.610 1.00 88.50 941 ALA A CA 1
ATOM 7374 C C . ALA A 1 941 ? -4.474 -7.660 -16.214 1.00 88.50 941 ALA A C 1
ATOM 7376 O O . ALA A 1 941 ? -3.616 -7.353 -17.040 1.00 88.50 941 ALA A O 1
ATOM 7377 N N . GLY A 1 942 ? -5.396 -6.787 -15.793 1.00 87.81 942 GLY A N 1
ATOM 7378 C CA . GLY A 1 942 ? -5.475 -5.404 -16.280 1.00 87.81 942 GLY A CA 1
ATOM 7379 C C . GLY A 1 942 ? -5.568 -5.312 -17.807 1.00 87.81 942 GLY A C 1
ATOM 7380 O O . GLY A 1 942 ? -6.507 -5.827 -18.412 1.00 87.81 942 GLY A O 1
ATOM 7381 N N . THR A 1 943 ? -4.568 -4.682 -18.419 1.00 90.19 943 THR A N 1
ATOM 7382 C CA . THR A 1 943 ? -4.375 -4.561 -19.875 1.00 90.19 943 THR A CA 1
ATOM 7383 C C . THR A 1 943 ? -4.303 -5.907 -20.598 1.00 90.19 943 THR A C 1
ATOM 7385 O O . THR A 1 943 ? -4.806 -6.015 -21.709 1.00 90.19 943 THR A O 1
ATOM 7388 N N . GLY A 1 944 ? -3.771 -6.953 -19.958 1.00 88.88 944 GLY A N 1
ATOM 7389 C CA . GLY A 1 944 ? -3.730 -8.319 -20.496 1.00 88.88 944 GLY A CA 1
ATOM 7390 C C . GLY A 1 944 ? -4.997 -9.151 -20.258 1.00 88.88 944 GLY A C 1
ATOM 7391 O O . GLY A 1 944 ? -4.982 -10.356 -20.486 1.00 88.88 944 GLY A O 1
ATOM 7392 N N . CYS A 1 945 ? -6.093 -8.565 -19.759 1.00 90.50 945 CYS A N 1
ATOM 7393 C CA . CYS A 1 945 ? -7.342 -9.294 -19.485 1.00 90.50 945 CYS A CA 1
ATOM 7394 C C . CYS A 1 945 ? -8.168 -9.609 -20.757 1.00 90.50 945 CYS A C 1
ATOM 7396 O O . CYS A 1 945 ? -9.152 -10.349 -20.683 1.00 90.50 945 CYS A O 1
ATOM 7398 N N . PHE A 1 946 ? -7.793 -9.050 -21.913 1.00 92.06 946 PHE A N 1
ATOM 7399 C CA . PHE A 1 946 ? -8.501 -9.179 -23.189 1.00 92.06 946 PHE A CA 1
ATOM 7400 C C . PHE A 1 946 ? -7.533 -9.192 -24.381 1.00 92.06 946 PHE A C 1
ATOM 7402 O O . PHE A 1 946 ? -6.471 -8.577 -24.334 1.00 92.06 946 PHE A O 1
ATOM 7409 N N . ASP A 1 947 ? -7.936 -9.846 -25.473 1.00 91.12 947 ASP A N 1
ATOM 7410 C CA . ASP A 1 947 ? -7.194 -9.855 -26.737 1.00 91.12 947 ASP A CA 1
ATOM 7411 C C . ASP A 1 947 ? -7.653 -8.726 -27.676 1.00 91.12 947 ASP A C 1
ATOM 7413 O O . ASP A 1 947 ? -8.842 -8.405 -27.762 1.00 91.12 947 ASP A O 1
ATOM 7417 N N . LEU A 1 948 ? -6.718 -8.158 -28.444 1.00 89.06 948 LEU A N 1
ATOM 7418 C CA . LEU A 1 948 ? -7.004 -7.169 -29.487 1.00 89.06 948 LEU A CA 1
ATOM 7419 C C . LEU A 1 948 ? -7.045 -7.819 -30.877 1.00 89.06 948 LEU A C 1
ATOM 7421 O O . LEU A 1 948 ? -6.077 -8.431 -31.326 1.00 89.06 948 LEU A O 1
ATOM 7425 N N . LEU A 1 949 ? -8.157 -7.629 -31.595 1.00 90.81 949 LEU A N 1
ATOM 7426 C CA . LEU A 1 949 ? -8.362 -8.125 -32.959 1.00 90.81 949 LEU A CA 1
ATOM 7427 C C . LEU A 1 949 ? -8.611 -6.962 -33.930 1.00 90.81 949 LEU A C 1
ATOM 7429 O O . LEU A 1 949 ? -9.436 -6.087 -33.674 1.00 90.81 949 LEU A O 1
ATOM 7433 N N . LEU A 1 950 ? -7.919 -6.965 -35.074 1.00 91.19 950 LEU A N 1
ATOM 7434 C CA . LEU A 1 950 ? -8.062 -5.933 -36.105 1.00 91.19 950 LEU A CA 1
ATOM 7435 C C . LEU A 1 950 ? -9.367 -6.108 -36.900 1.00 91.19 950 LEU A C 1
ATOM 7437 O O . LEU A 1 950 ? -9.503 -7.071 -37.661 1.00 91.19 950 LEU A O 1
ATOM 7441 N N . ASP A 1 951 ? -10.291 -5.147 -36.804 1.00 88.69 951 ASP A N 1
ATOM 7442 C CA . ASP A 1 951 ? -11.513 -5.174 -37.615 1.00 88.69 951 ASP A CA 1
ATOM 7443 C C . ASP A 1 951 ? -11.231 -4.836 -39.094 1.00 88.69 951 ASP A C 1
ATOM 7445 O O . ASP A 1 951 ? -10.935 -3.698 -39.484 1.00 88.69 951 ASP A O 1
ATOM 7449 N N . ARG A 1 952 ? -11.385 -5.858 -39.942 1.00 83.12 952 ARG A N 1
ATOM 7450 C CA . ARG A 1 952 ? -11.289 -5.782 -41.408 1.00 83.12 952 ARG A CA 1
ATOM 7451 C C . ARG A 1 952 ? -12.459 -5.047 -42.080 1.00 83.12 952 ARG A C 1
ATOM 7453 O O . ARG A 1 952 ? -12.440 -4.898 -43.296 1.00 83.12 952 ARG A O 1
ATOM 7460 N N . ARG A 1 953 ? -13.482 -4.628 -41.327 1.00 80.19 953 ARG A N 1
ATOM 7461 C CA . ARG A 1 953 ? -14.622 -3.829 -41.820 1.00 80.19 953 ARG A CA 1
ATOM 7462 C C . ARG A 1 953 ? -14.383 -2.324 -41.708 1.00 80.19 953 ARG A C 1
ATOM 7464 O O . ARG A 1 953 ? -14.919 -1.573 -42.514 1.00 80.19 953 ARG A O 1
ATOM 7471 N N . VAL A 1 954 ? -13.609 -1.898 -40.708 1.00 79.62 954 VAL A N 1
ATOM 7472 C CA . VAL A 1 954 ? -13.280 -0.482 -40.453 1.00 79.62 954 VAL A CA 1
ATOM 7473 C C . VAL A 1 954 ? -11.997 -0.070 -41.177 1.00 79.62 954 VAL A C 1
ATOM 7475 O O . VAL A 1 954 ? -11.862 1.074 -41.604 1.00 79.62 954 VAL A O 1
ATOM 7478 N N . SER A 1 955 ? -11.058 -1.002 -41.357 1.00 62.44 955 SER A N 1
ATOM 7479 C CA . SER A 1 955 ? -9.853 -0.757 -42.151 1.00 62.44 955 SER A CA 1
ATOM 7480 C C . SER A 1 955 ? -10.173 -0.728 -43.659 1.00 62.44 955 SER A C 1
ATOM 7482 O O . SER A 1 955 ? -10.823 -1.647 -44.163 1.00 62.44 955 SER A O 1
ATOM 7484 N N . PRO A 1 956 ? -9.728 0.298 -44.415 1.00 64.00 956 PRO A N 1
ATOM 7485 C CA . PRO A 1 956 ? -9.899 0.326 -45.866 1.00 64.00 956 PRO A CA 1
ATOM 7486 C C . PRO A 1 956 ? -9.097 -0.810 -46.527 1.00 64.00 956 PRO A C 1
ATOM 7488 O O . PRO A 1 956 ? -8.083 -1.247 -45.972 1.00 64.00 956 PRO A O 1
ATOM 7491 N N . PRO A 1 957 ? -9.498 -1.287 -47.722 1.00 58.88 957 PRO A N 1
ATOM 7492 C CA . PRO A 1 957 ? -8.816 -2.387 -48.396 1.00 58.88 957 PRO A CA 1
ATOM 7493 C C . PRO A 1 957 ? -7.360 -2.015 -48.694 1.00 58.88 957 PRO A C 1
ATOM 7495 O O . PRO A 1 957 ? -7.075 -1.188 -49.563 1.00 58.88 957 PRO A O 1
ATOM 7498 N N . VAL A 1 958 ? -6.436 -2.637 -47.958 1.00 53.72 958 VAL A N 1
ATOM 7499 C CA . VAL A 1 958 ? -4.997 -2.376 -48.053 1.00 53.72 958 VAL A CA 1
ATOM 7500 C C . VAL A 1 958 ? -4.526 -2.672 -49.475 1.00 53.72 958 VAL A C 1
ATOM 7502 O O . VAL A 1 958 ? -4.439 -3.833 -49.887 1.00 53.72 958 VAL A O 1
ATOM 7505 N N . ARG A 1 959 ? -4.192 -1.617 -50.229 1.00 47.12 959 ARG A N 1
ATOM 7506 C CA . ARG A 1 959 ? -3.487 -1.748 -51.507 1.00 47.12 959 ARG A CA 1
ATOM 7507 C C . ARG A 1 959 ? -2.166 -2.462 -51.234 1.00 47.12 959 ARG A C 1
ATOM 7509 O O . ARG A 1 959 ? -1.278 -1.897 -50.602 1.00 47.12 959 ARG A O 1
ATOM 7516 N N . ARG A 1 960 ? -2.041 -3.709 -51.701 1.00 35.22 960 ARG A N 1
ATOM 7517 C CA . ARG A 1 960 ? -0.758 -4.424 -51.693 1.00 35.22 960 ARG A CA 1
ATOM 7518 C C . ARG A 1 960 ? 0.271 -3.565 -52.440 1.00 35.22 960 ARG A C 1
ATOM 7520 O O . ARG A 1 960 ? -0.072 -3.075 -53.518 1.00 35.22 960 ARG A O 1
ATOM 7527 N N . PRO A 1 961 ? 1.503 -3.397 -51.930 1.00 39.50 961 PRO A N 1
ATOM 7528 C CA . PRO A 1 961 ? 2.545 -2.716 -52.682 1.00 39.50 961 PRO A CA 1
ATOM 7529 C C . PRO A 1 961 ? 2.828 -3.515 -53.958 1.00 39.50 961 PRO A C 1
ATOM 7531 O O . PRO A 1 961 ? 3.296 -4.654 -53.910 1.00 39.50 961 PRO A O 1
ATOM 7534 N N . THR A 1 962 ? 2.502 -2.932 -55.108 1.00 36.69 962 THR A N 1
ATOM 7535 C CA . THR A 1 962 ? 2.891 -3.466 -56.413 1.00 36.69 962 THR A CA 1
ATOM 7536 C C . THR A 1 962 ? 4.411 -3.462 -56.498 1.00 36.69 962 THR A C 1
ATOM 7538 O O . THR A 1 962 ? 5.024 -2.406 -56.336 1.00 36.69 962 THR A O 1
ATOM 7541 N N . ARG A 1 963 ? 5.024 -4.626 -56.757 1.00 33.12 963 ARG A N 1
ATOM 7542 C CA . ARG A 1 963 ? 6.460 -4.706 -57.059 1.00 33.12 963 ARG A CA 1
ATOM 7543 C C . ARG A 1 963 ? 6.769 -3.752 -58.214 1.00 33.12 963 ARG A C 1
ATOM 7545 O O . ARG A 1 963 ? 6.185 -3.889 -59.285 1.00 33.12 963 ARG A O 1
ATOM 7552 N N . ALA A 1 964 ? 7.674 -2.804 -57.995 1.00 38.72 964 ALA A N 1
ATOM 7553 C CA . ALA A 1 964 ? 8.198 -1.985 -59.076 1.00 38.72 964 ALA A CA 1
ATOM 7554 C C . ALA A 1 964 ? 9.041 -2.865 -60.015 1.00 38.72 964 ALA A C 1
ATOM 7556 O O . ALA A 1 964 ? 9.867 -3.640 -59.533 1.00 38.72 964 ALA A O 1
ATOM 7557 N N . GLY A 1 965 ? 8.840 -2.735 -61.332 1.00 37.16 965 GLY A N 1
ATOM 7558 C CA . GLY A 1 965 ? 9.711 -3.360 -62.336 1.00 37.16 965 GLY A CA 1
ATOM 7559 C C . GLY A 1 965 ? 9.049 -4.284 -63.363 1.00 37.16 965 GLY A C 1
ATOM 7560 O O . GLY A 1 965 ? 9.482 -5.423 -63.496 1.00 37.16 965 GLY A O 1
ATOM 7561 N N . SER A 1 966 ? 8.079 -3.791 -64.146 1.00 29.61 966 SER A N 1
ATOM 7562 C CA . SER A 1 966 ? 7.858 -4.269 -65.527 1.00 29.61 966 SER A CA 1
ATOM 7563 C C . SER A 1 966 ? 6.961 -3.323 -66.343 1.00 29.61 966 SER A C 1
ATOM 7565 O O . SER A 1 966 ? 5.791 -3.168 -66.017 1.00 29.61 966 SER A O 1
ATOM 7567 N N . LEU A 1 967 ? 7.547 -2.735 -67.394 1.00 39.47 967 LEU A N 1
ATOM 7568 C CA . LEU A 1 967 ? 6.975 -2.325 -68.694 1.00 39.47 967 LEU A CA 1
ATOM 7569 C C . LEU A 1 967 ? 5.522 -1.791 -68.799 1.00 39.47 967 LEU A C 1
ATOM 7571 O O . LEU A 1 967 ? 4.556 -2.509 -68.583 1.00 39.47 967 LEU A O 1
ATOM 7575 N N . LEU A 1 968 ? 5.429 -0.552 -69.306 1.00 44.53 968 LEU A N 1
ATOM 7576 C CA . LEU A 1 968 ? 4.446 -0.028 -70.278 1.00 44.53 968 LEU A CA 1
ATOM 7577 C C . LEU A 1 968 ? 3.054 -0.701 -70.367 1.00 44.53 968 LEU A C 1
ATOM 7579 O O . LEU A 1 968 ? 2.887 -1.704 -71.056 1.00 44.53 968 LEU A O 1
ATOM 7583 N N . ASP A 1 969 ? 2.023 -0.014 -69.863 1.00 29.83 969 ASP A N 1
ATOM 7584 C CA . ASP A 1 969 ? 0.658 -0.106 -70.408 1.00 29.83 969 ASP A CA 1
ATOM 7585 C C . ASP A 1 969 ? 0.077 1.311 -70.567 1.00 29.83 969 ASP A C 1
ATOM 7587 O O . ASP A 1 969 ? -0.287 1.978 -69.596 1.00 29.83 969 ASP A O 1
ATOM 7591 N N . THR A 1 970 ? 0.067 1.819 -71.801 1.00 41.50 970 THR A N 1
ATOM 7592 C CA . THR A 1 970 ? -0.406 3.169 -72.138 1.00 41.50 970 THR A CA 1
ATOM 7593 C C . THR A 1 970 ? -1.892 3.146 -72.481 1.00 41.50 970 THR A C 1
ATOM 7595 O O . THR A 1 970 ? -2.262 2.931 -73.637 1.00 41.50 970 THR A O 1
ATOM 7598 N N . ARG A 1 971 ? -2.759 3.415 -71.496 1.00 35.09 971 ARG A N 1
ATOM 7599 C CA . ARG A 1 971 ? -4.204 3.609 -71.719 1.00 35.09 971 ARG A CA 1
ATOM 7600 C C . ARG A 1 971 ? -4.705 4.893 -71.052 1.00 35.09 971 ARG A C 1
ATOM 7602 O O . ARG A 1 971 ? -4.331 5.154 -69.907 1.00 35.09 971 ARG A O 1
ATOM 7609 N N . PRO A 1 972 ? -5.554 5.690 -71.726 1.00 42.41 972 PRO A N 1
ATOM 7610 C CA . PRO A 1 972 ? -6.174 6.862 -71.118 1.00 42.41 972 PRO A CA 1
ATOM 7611 C C . PRO A 1 972 ? -7.204 6.451 -70.047 1.00 42.41 972 PRO A C 1
ATOM 7613 O O . PRO A 1 972 ? -7.774 5.357 -70.124 1.00 42.41 972 PRO A O 1
ATOM 7616 N N . PRO A 1 973 ? -7.482 7.312 -69.051 1.00 39.72 973 PRO A N 1
ATOM 7617 C CA . PRO A 1 973 ? -8.466 7.023 -68.015 1.00 39.72 973 PRO A CA 1
ATOM 7618 C C . PRO A 1 973 ? -9.891 6.995 -68.589 1.00 39.72 973 PRO A C 1
ATOM 7620 O O . PRO A 1 973 ? -10.359 7.968 -69.179 1.00 39.72 973 PRO A O 1
ATOM 7623 N N . GLY A 1 974 ? -10.599 5.883 -68.380 1.00 43.12 974 GLY A N 1
ATOM 7624 C CA . GLY A 1 974 ? -12.028 5.781 -68.686 1.00 43.12 974 GLY A CA 1
ATOM 7625 C C . GLY A 1 974 ? -12.897 6.627 -67.736 1.00 43.12 974 GLY A C 1
ATOM 7626 O O . GLY A 1 974 ? -12.476 6.920 -66.614 1.00 43.12 974 GLY A O 1
ATOM 7627 N N . PRO A 1 975 ? -14.116 7.019 -68.154 1.00 48.03 975 PRO A N 1
ATOM 7628 C CA . PRO A 1 975 ? -15.007 7.848 -67.344 1.00 48.03 975 PRO A CA 1
ATOM 7629 C C . PRO A 1 975 ? -15.506 7.114 -66.081 1.00 48.03 975 PRO A C 1
ATOM 7631 O O . PRO A 1 975 ? -15.603 5.884 -66.075 1.00 48.03 975 PRO A O 1
ATOM 7634 N N . PRO A 1 976 ? -15.863 7.848 -65.008 1.00 42.94 976 PRO A N 1
ATOM 7635 C CA . PRO A 1 976 ? -16.302 7.246 -63.752 1.00 42.94 976 PRO A CA 1
ATOM 7636 C C . PRO A 1 976 ? -17.635 6.485 -63.906 1.00 42.94 976 PRO A C 1
ATOM 7638 O O . PRO A 1 976 ? -18.524 6.932 -64.638 1.00 42.94 976 PRO A O 1
ATOM 7641 N N . PRO A 1 977 ? -17.821 5.355 -63.196 1.00 40.88 977 PRO A N 1
ATOM 7642 C CA . PRO A 1 977 ? -19.050 4.572 -63.270 1.00 40.88 977 PRO A CA 1
ATOM 7643 C C . PRO A 1 977 ? -20.243 5.339 -62.684 1.00 40.88 977 PRO A C 1
ATOM 7645 O O . PRO A 1 977 ? -20.149 5.967 -61.628 1.00 40.88 977 PRO A O 1
ATOM 7648 N N . ARG A 1 978 ? -21.399 5.259 -63.355 1.00 40.66 978 ARG A N 1
ATOM 7649 C CA . ARG A 1 978 ? -22.654 5.859 -62.874 1.00 40.66 978 ARG A CA 1
ATOM 7650 C C . ARG A 1 978 ? -23.137 5.165 -61.596 1.00 40.66 978 ARG A C 1
ATOM 7652 O O . ARG A 1 978 ? -23.108 3.941 -61.503 1.00 40.66 978 ARG A O 1
ATOM 7659 N N . ALA A 1 979 ? -23.644 5.950 -60.646 1.00 39.00 979 ALA A N 1
ATOM 7660 C CA . ALA A 1 979 ? -24.219 5.428 -59.409 1.00 39.00 979 ALA A CA 1
ATOM 7661 C C . ALA A 1 979 ? -25.458 4.539 -59.683 1.00 39.00 979 ALA A C 1
ATOM 7663 O O . ALA A 1 979 ? -26.300 4.908 -60.510 1.00 39.00 979 ALA A O 1
ATOM 7664 N N . PRO A 1 980 ? -25.612 3.393 -58.991 1.00 40.06 980 PRO A N 1
ATOM 7665 C CA . PRO A 1 980 ? -26.778 2.532 -59.149 1.00 40.06 980 PRO A CA 1
ATOM 7666 C C . PRO A 1 980 ? -28.034 3.181 -58.549 1.00 40.06 980 PRO A C 1
ATOM 7668 O O . PRO A 1 980 ? -28.009 3.729 -57.447 1.00 40.06 980 PRO A O 1
ATOM 7671 N N . ARG A 1 981 ? -29.165 3.081 -59.258 1.00 39.22 981 ARG A N 1
ATOM 7672 C CA . ARG A 1 981 ? -30.483 3.466 -58.726 1.00 39.22 981 ARG A CA 1
ATOM 7673 C C . ARG A 1 981 ? -30.905 2.466 -57.644 1.00 39.22 981 ARG A C 1
ATOM 7675 O O . ARG A 1 981 ? -30.899 1.264 -57.891 1.00 39.22 981 ARG A O 1
ATOM 7682 N N . GLY A 1 982 ? -31.276 2.956 -56.462 1.00 38.34 982 GLY A N 1
ATOM 7683 C CA . GLY A 1 982 ? -31.668 2.102 -55.337 1.00 38.34 982 GLY A CA 1
ATOM 7684 C C . GLY A 1 982 ? -33.056 1.457 -55.507 1.00 38.34 982 GLY A C 1
ATOM 7685 O O . GLY A 1 982 ? -33.967 2.113 -56.022 1.00 38.34 982 GLY A O 1
ATOM 7686 N N . PRO A 1 983 ? -33.258 0.205 -55.052 1.00 37.38 983 PRO A N 1
ATOM 7687 C CA . PRO A 1 983 ? -34.580 -0.407 -54.960 1.00 37.38 983 PRO A CA 1
ATOM 7688 C C . PRO A 1 983 ? -35.373 0.148 -53.764 1.00 37.38 983 PRO A C 1
ATOM 7690 O O . PRO A 1 983 ? -34.807 0.539 -52.741 1.00 37.38 983 PRO A O 1
ATOM 7693 N N . ARG A 1 984 ? -36.706 0.153 -53.873 1.00 38.38 984 ARG A N 1
ATOM 7694 C CA . ARG A 1 984 ? -37.611 0.459 -52.749 1.00 38.38 984 ARG A CA 1
ATOM 7695 C C . ARG A 1 984 ? -37.632 -0.720 -51.760 1.00 38.38 984 ARG A C 1
ATOM 7697 O O . ARG A 1 984 ? -37.502 -1.867 -52.174 1.00 38.38 984 ARG A O 1
ATOM 7704 N N . GLY A 1 985 ? -37.809 -0.437 -50.466 1.00 36.22 985 GLY A N 1
ATOM 7705 C CA . GLY A 1 985 ? -37.952 -1.470 -49.425 1.00 36.22 985 GLY A CA 1
ATOM 7706 C C . GLY A 1 985 ? -39.251 -2.285 -49.548 1.00 36.22 985 GLY A C 1
ATOM 7707 O O . GLY A 1 985 ? -40.121 -1.934 -50.349 1.00 36.22 985 GLY A O 1
ATOM 7708 N N . PRO A 1 986 ? -39.437 -3.313 -48.695 1.00 38.59 986 PRO A N 1
ATOM 7709 C CA . PRO A 1 986 ? -39.972 -2.978 -47.369 1.00 38.59 986 PRO A CA 1
ATOM 7710 C C . PRO A 1 986 ? -39.481 -3.827 -46.169 1.00 38.59 986 PRO A C 1
ATOM 7712 O O . PRO A 1 986 ? -39.002 -4.943 -46.311 1.00 38.59 986 PRO A O 1
ATOM 7715 N N . ARG A 1 987 ? -39.744 -3.290 -44.963 1.00 33.56 987 ARG A N 1
ATOM 7716 C CA . ARG A 1 987 ? -39.925 -3.978 -43.659 1.00 33.56 987 ARG A CA 1
ATOM 7717 C C . ARG A 1 987 ? -38.829 -4.950 -43.173 1.00 33.56 987 ARG A C 1
ATOM 7719 O O . ARG A 1 987 ? -38.904 -6.154 -43.384 1.00 33.56 987 ARG A O 1
ATOM 7726 N N . VAL A 1 988 ? -37.971 -4.445 -42.281 1.00 28.66 988 VAL A N 1
ATOM 7727 C CA . VAL A 1 988 ? -37.317 -5.247 -41.226 1.00 28.66 988 VAL A CA 1
ATOM 7728 C C . VAL A 1 988 ? -37.860 -4.799 -39.864 1.00 28.66 988 VAL A C 1
ATOM 7730 O O . VAL A 1 988 ? -37.893 -3.603 -39.580 1.00 28.66 988 VAL A O 1
ATOM 7733 N N . ARG A 1 989 ? -38.281 -5.740 -39.007 1.00 33.44 989 ARG A N 1
ATOM 7734 C CA . ARG A 1 989 ? -38.572 -5.469 -37.587 1.00 33.44 989 ARG A CA 1
ATOM 7735 C C . ARG A 1 989 ? -37.254 -5.440 -36.806 1.00 33.44 989 ARG A C 1
ATOM 7737 O O . ARG A 1 989 ? -36.700 -6.496 -36.522 1.00 33.44 989 ARG A O 1
ATOM 7744 N N . THR A 1 990 ? -36.770 -4.263 -36.421 1.00 28.75 990 THR A N 1
ATOM 7745 C CA . THR A 1 990 ? -35.620 -4.134 -35.509 1.00 28.75 990 THR A CA 1
ATOM 7746 C C . THR A 1 990 ? -36.076 -3.804 -34.092 1.00 28.75 990 THR A C 1
ATOM 7748 O O . THR A 1 990 ? -36.351 -2.645 -33.784 1.00 28.75 990 THR A O 1
ATOM 7751 N N . PHE A 1 991 ? -36.085 -4.801 -33.204 1.00 29.91 991 PHE A N 1
ATOM 7752 C CA . PHE A 1 991 ? -35.977 -4.528 -31.770 1.00 29.91 991 PHE A CA 1
ATOM 7753 C C . PHE A 1 991 ? -34.580 -3.963 -31.496 1.00 29.91 991 PHE A C 1
ATOM 7755 O O . PHE A 1 991 ? -33.576 -4.630 -31.745 1.00 29.91 991 PHE A O 1
ATOM 7762 N N . ARG A 1 992 ? -34.504 -2.729 -30.994 1.00 26.08 992 ARG A N 1
ATOM 7763 C CA . ARG A 1 992 ? -33.255 -2.144 -30.499 1.00 26.08 992 ARG A CA 1
ATOM 7764 C C . ARG A 1 992 ? -33.576 -1.150 -29.388 1.00 26.08 992 ARG A C 1
ATOM 7766 O O . ARG A 1 992 ? -34.045 -0.050 -29.666 1.00 26.08 992 ARG A O 1
ATOM 7773 N N . LEU A 1 993 ? -33.333 -1.534 -28.133 1.00 26.92 993 LEU A N 1
ATOM 7774 C CA . LEU A 1 993 ? -33.304 -0.554 -27.051 1.00 26.92 993 LEU A CA 1
ATOM 7775 C C . LEU A 1 993 ? -32.131 0.398 -27.299 1.00 26.92 993 LEU A C 1
ATOM 7777 O O . LEU A 1 993 ? -30.987 -0.033 -27.433 1.00 26.92 993 LEU A O 1
ATOM 7781 N N . GLN A 1 994 ? -32.427 1.693 -27.347 1.00 25.05 994 GLN A N 1
ATOM 7782 C CA . GLN A 1 994 ? -31.424 2.749 -27.378 1.00 25.05 994 GLN A CA 1
ATOM 7783 C C . GLN A 1 994 ? -31.928 3.909 -26.517 1.00 25.05 994 GLN A C 1
ATOM 7785 O O . GLN A 1 994 ? -32.540 4.854 -27.012 1.00 25.05 994 GLN A O 1
ATOM 7790 N N . VAL A 1 995 ? -31.710 3.805 -25.203 1.00 26.73 995 VAL A N 1
ATOM 7791 C CA . VAL A 1 995 ? -32.072 4.864 -24.253 1.00 26.73 995 VAL A CA 1
ATOM 7792 C C . VAL A 1 995 ? -31.224 6.095 -24.562 1.00 26.73 995 VAL A C 1
ATOM 7794 O O . VAL A 1 995 ? -30.002 6.073 -24.434 1.00 26.73 995 VAL A O 1
ATOM 7797 N N . ARG A 1 996 ? -31.880 7.167 -25.010 1.00 22.86 996 ARG A N 1
ATOM 7798 C CA . ARG A 1 996 ? -31.244 8.433 -25.389 1.00 22.86 996 ARG A CA 1
ATOM 7799 C C . ARG A 1 996 ? -32.017 9.590 -24.766 1.00 22.86 996 ARG A C 1
ATOM 7801 O O . ARG A 1 996 ? -32.775 10.276 -25.447 1.00 22.86 996 ARG A O 1
ATOM 7808 N N . LEU A 1 997 ? -31.841 9.771 -23.459 1.00 26.28 997 LEU A N 1
ATOM 7809 C CA . LEU A 1 997 ? -32.455 10.866 -22.711 1.00 26.28 997 LEU A CA 1
ATOM 7810 C C . LEU A 1 997 ? -31.949 12.216 -23.242 1.00 26.28 997 LEU A C 1
ATOM 7812 O O . LEU A 1 997 ? -30.797 12.591 -23.042 1.00 26.28 997 LEU A O 1
ATOM 7816 N N . ARG A 1 998 ? -32.830 12.943 -23.937 1.00 24.70 998 ARG A N 1
ATOM 7817 C CA . ARG A 1 998 ? -32.679 14.376 -24.199 1.00 24.70 998 ARG A CA 1
ATOM 7818 C C . ARG A 1 998 ? -33.366 15.137 -23.072 1.00 24.70 998 ARG A C 1
ATOM 7820 O O . ARG A 1 998 ? -34.590 15.117 -22.992 1.00 24.70 998 ARG A O 1
ATOM 7827 N N . LEU A 1 999 ? -32.589 15.843 -22.257 1.00 27.92 999 LEU A N 1
ATOM 7828 C CA . LEU A 1 999 ? -33.118 16.896 -21.395 1.00 27.92 999 LEU A CA 1
ATOM 7829 C C . LEU A 1 999 ? -33.446 18.118 -22.264 1.00 27.92 999 LEU A C 1
ATOM 7831 O O . LEU A 1 999 ? -32.562 18.898 -22.608 1.00 27.92 999 LEU A O 1
ATOM 7835 N N . ASN A 1 1000 ? -34.716 18.264 -22.639 1.00 24.41 1000 ASN A N 1
ATOM 7836 C CA . ASN A 1 1000 ? -35.246 19.511 -23.186 1.00 24.41 1000 ASN A CA 1
ATOM 7837 C C . ASN A 1 1000 ? -35.843 20.327 -22.031 1.00 24.41 1000 ASN A C 1
ATOM 7839 O O . ASN A 1 1000 ? -36.912 19.987 -21.531 1.00 24.41 1000 ASN A O 1
ATOM 7843 N N . CYS A 1 1001 ? -35.193 21.423 -21.637 1.00 27.61 1001 CYS A N 1
ATOM 7844 C CA . CYS A 1 1001 ? -35.816 22.407 -20.752 1.00 27.61 1001 CYS A CA 1
ATOM 7845 C C . CYS A 1 1001 ? -36.901 23.187 -21.512 1.00 27.61 1001 CYS A C 1
ATOM 7847 O O . CYS A 1 1001 ? -36.590 24.099 -22.278 1.00 27.61 1001 CYS A O 1
ATOM 7849 N N . SER A 1 1002 ? -38.172 22.859 -21.277 1.00 24.59 1002 SER A N 1
ATOM 7850 C CA . SER A 1 1002 ? -39.332 23.643 -21.721 1.00 24.59 1002 SER A CA 1
ATOM 7851 C C . SER A 1 1002 ? -40.057 24.246 -20.518 1.00 24.59 1002 SER A C 1
ATOM 7853 O O . SER A 1 1002 ? -40.472 23.519 -19.620 1.00 24.59 1002 SER A O 1
ATOM 7855 N N . LYS A 1 1003 ? -40.205 25.575 -20.503 1.00 30.80 1003 LYS A N 1
ATOM 7856 C CA . LYS A 1 1003 ? -40.806 26.335 -19.395 1.00 30.80 1003 LYS A CA 1
ATOM 7857 C C . LYS A 1 1003 ? -42.313 26.073 -19.257 1.00 30.80 1003 LYS A C 1
ATOM 7859 O O . LYS A 1 1003 ? -43.078 26.567 -20.074 1.00 30.80 1003 LYS A O 1
ATOM 7864 N N . HIS A 1 1004 ? -42.704 25.427 -18.167 1.00 25.36 1004 HIS A N 1
ATOM 7865 C CA . HIS A 1 1004 ? -44.020 25.473 -17.515 1.00 25.36 1004 HIS A CA 1
ATOM 7866 C C . HIS A 1 1004 ? -43.723 25.360 -15.996 1.00 25.36 1004 HIS A C 1
ATOM 7868 O O . HIS A 1 1004 ? -42.790 24.640 -15.654 1.00 25.36 1004 HIS A O 1
ATOM 7874 N N . LYS A 1 1005 ? -44.340 26.085 -15.046 1.00 27.77 1005 LYS A N 1
ATOM 7875 C CA . LYS A 1 1005 ? -45.667 26.733 -15.018 1.00 27.77 1005 LYS A CA 1
ATOM 7876 C C . LYS A 1 1005 ? -46.784 25.736 -15.343 1.00 27.77 1005 LYS A C 1
ATOM 7878 O O . LYS A 1 1005 ? -47.393 25.823 -16.410 1.00 27.77 1005 LYS A O 1
ATOM 7883 N N . VAL A 1 1006 ? -46.971 24.746 -14.472 1.00 30.70 1006 VAL A N 1
ATOM 7884 C CA . VAL A 1 1006 ? -47.477 24.998 -13.106 1.00 30.70 1006 VAL A CA 1
ATOM 7885 C C . VAL A 1 1006 ? -46.326 24.823 -12.122 1.00 30.70 1006 VAL A C 1
ATOM 7887 O O . VAL A 1 1006 ? -45.649 23.782 -12.248 1.00 30.70 1006 VAL A O 1
#

Organism: NCBI:txid409849

InterPro domains:
  IPR000722 RNA polymerase, alpha subunit [PF00623] (121-286)
  IPR006592 RNA polymerase, N-terminal [SM00663] (62-314)
  IPR007066 RNA polymerase Rpb1, domain 3 [PF04983] (313-412)
  IPR007075 RNA polymerase Rpb1, domain 6 [PF04992] (610-665)
  IPR007080 RNA polymerase Rpb1, domain 1 [PF04997] (7-91)
  IPR007081 RNA polymerase Rpb1, domain 5 [PF04998] (527-900)
  IPR007083 RNA polymerase Rpb1, domain 4 [PF05000] (418-520)
  IPR038120 RNA polymerase Rpb1, funnel domain superfamily [G3DSA:1.10.132.30] (396-506)
  IPR044893 RNA polymerase Rpb1, clamp domain superfamily [G3DSA:4.10.860.120] (3-102)
  IPR045867 DNA-directed RNA polymerase, subunit beta-prime [PTHR19376] (94-776)

Foldseek 3Di:
DPVPQADAEADDPPDQADPVRHGDCSHPNHLCQHDDDQPDARPPPRDGRVPDPGGHHDYDDPDDDDDPLCPVVVQCLCQCQDPVGTHHHDDDDDDDDDDDDCDLLNCQFDCCRCLNNPQVDDDDPLKDKDAEDEDLQDFQQEKEDAPVSQLVGWAWAFDDPVCQVVLLVLLVVFSPDPFHFAWKADPVRDIDGSPVPDDPVVSRDDGGIITGTTHDFQAKKWKAFPPPLALLNTAIHTYDYDNDDHMYHHPLSCQSVVHDNPGGMMMIHHDHDPVVSVCRVPPGGPLNQQFALFFQWGSGFQAAQLLLQQQPWDDADPPPHGDDTPQQVLLVLQPDWFWAWDAALPDDPPCPPDQQTFTDPRGPGHGAACRAGHGDFRHSLSRCCQPVNRVSSSSSSSSSSVVRSVRSPDAAAAWWEWFWDDDFDDPDDPVVRVQLRVLCGQVVTLLVGLVRRLVVDDPRHSVNSCQRRVRDDHSVVSSAAHWFVTAQDDPLGFQDAPDQQFRDPPDDHVDPDCLRRQTTRDHNNRDGDPSNVVSVVVSVVNLVVLLVVLLVVLVVQLVLLCLLQQQWFQAPQQFTAGLVRDTLGNHQLVVQFRSNFWHWDFQPLQADDDDPPDLVVCVVPDDPVVSVCCVPPVVNVVVVVVVVVVSVVVNVVVCVVCVQSRRTDIGGDDGGDDHQASLSNNLSSSLSVLLSVQSNLVSVCSSPPPDDDDFGPLLVLCLLQLDPDRPFKKKWWAFDDCCFPDPVSVVVVQLVAAADDVVNQDDPDDDDDDRPPDGDDDHHDFPDKDKDFDPPFRWDQDPNRHTDTHTTIIMMTRDDDLVVSLVDPRIDNVPMDILRLVNCCVRPNQVSSLVSSLVSSQCNSCVSVHDTDSSSSNSSSSSQRVVRDGQRSDLVRSVPDPAFLQSNLSDRCNSSSVSVCVVVVNDHPQSGQSSCSSVVHDHCGDVNVDDDDDDPVPDDDDDDPDDPDDDDDDDDDDDDDDDDDDDDDDDDDDDDDDDDDDPDDDDDDD

Sequence (1006 aa):
MQKQGHICQIKQENGTFSTCGRPKLGGLMDPRQGVIERSGRCQTCAGNMTECPGHFGHIELAKPVFHVGFVTKIMKVLRCVCFFCSKLLVDAAMQKSGRPLKSIKQRLKGKEGRVRGNLMGKRVDFSARTVITPDPNLQIDQVGVPRSIAANMTFPEIVTPFNIDRLQELVRRGNSQYPGAKYIIRDNGDRIDLRFHPKPSDLHLQIGYKVERHMCDGDIVIFNRQPTLHKMSMMGHRVRILPWSTFRLNLSVTTPYNADFDGDEMNLHLPQSLETRAEIQELAMVPRMIVTPQSNRPVMGIVQDTLTAVYSLSPAILKPRPLWTGKQIFSLIIPGHINVIRTHSTHPDDEDSGPYKHISPELIMGILCKKSLGTSAGSLVHISYLEMGHDITRLFYSNIQTVVNNWLLIEGEEGRAHNNELEPTPGNTLRQTFENQVNRILNDARDKTGSSAQKSLSEYNNFKSMVVAGSKGSKINISQVIAVVGQQNVEGKRIPFGFKHRTLPHFIKDDYGPESRGFVENSYLAGLTPTEFFFHAMGGREGLIDTAVKTAETGYIQRRLIKSMESVMVKYDGTVRNSINQVVQLRYGEDGLAGENVEFQNLATVKPSFDCTNERALKRTLQEDIVKDVLTNAHVQSALEREFEKMREDRDVLRAIFPTGDSKVCSSVNCIAHPGEMVGALAAQSLGEPATQMTLNTFHYAGVSAKNVTLGVPRLKELINISKRPKTPSLTVFLLGQAARDAERAKDILCRLEHTTLRKVNAPEYLTLELKRQKCVTLFTFSGSSCGRHNKKKIIITEDGEFKALQEWILETDGVSLMRVLSEKDVDPVRTTSNDIVEIFTVLGIEAVRKALERELYHVISFDGSYVNYRHLALLCDTMTCRGHLMAITRHGINRQDTGPLMKCSFEETVDVLMEASSHGEVDPMKGVSENIMLGQLAPAGTGCFDLLLDRRVSPPVRRPTRAGSLLDTRPPGPPPRAPRGPRGPRVRTFRLQVRLRLNCSKHKV

Radius of gyration: 37.03 Å; chains: 1; bounding box: 103×114×136 Å

Secondary structure (DSSP, 8-state):
-GGGG-S-B----S-SB-TTSPBPTTSTT-TTT---STT---TTT---TTT------B---SS----TTTHHHHHHHHHSS-TTT------------------HHHHHSSSSSHIIIIISS---SSEEEEEEEE-TTS-TTEEEEEHHHHTTSEEEEEP-TTTHHHHHHHHHHTTTSSS-EEEEE-TT--EEEGGG---GGGG---TT-EEEEEP-TT-EEEEE-SS--SGGGEEEEEEEEESSSSEEE-GGGHHHHT--SSS-EEEEE---SHHHHHHHHHHTBGGGGSEETTTTEES----HHHHHHHHT----B-SSS-B--HHHHHHTTS-SS----B--TT--TT-TT-TT-B-TTTT-S----HHHHSSSTT-HHHHHHHHH-HHHHHHHHHHHHHHHHTT-TT---------------SSS-HHHHHHHHHHHHHHHHHHHHHHHHHHHS-TT-HHHHHHHHTSS--HHHHHHHSS--EE-EETTEEPP--BTTBSSTTSPTT--STTTTTEE-S-TTT---HHHHHHHHHHHHHHHHHHHHHHHHHHHHHHHHHHHHTT-EE-TTS-EE-TT--EEESSTTTTTB-SSSEEEEE-GGGS----TT-HHHHHHHS-HHHHHHHHH-HHHHHHHHHHHHHHHHHHHHHHHH-TT---EEEEESS-BPPTT--HHHHHHHHHHTHHHHHHHHHHHHTT--S-----HHHHHHHHHHT-SS-SS--EEEEB-TTTTT-HHHHHHHHHHHB---GGGTPPS--------S--------BSEEEEEE-S-PEEEE-TT--EEEE--EEEEEES--HHHHTTSTTB-TTT-EES-HHHHHHHHHHHHHHHHHHHHHHHHHHTTT----HHHHHHHHHHHHTTSS---SSHHHHTTS---HHHHHTSS-HHHHHHHHHHHTPPP---SHHHHHHHTPPPSSGGGGS-----TTTS------PPS-------PPPPPPPPPPPPP----------------------

pLDDT: mean 76.22, std 18.24, range [22.86, 97.0]